Protein AF-0000000084727530 (afdb_homodimer)

Solvent-accessible surface area (backbone atoms only — not comparable to full-atom values): 54212 Å² total; per-residue (Å²): 129,86,82,38,27,30,17,45,42,52,48,50,33,39,51,72,66,58,52,53,58,38,21,18,28,84,35,74,50,32,41,60,42,43,51,36,34,56,74,48,88,41,40,68,43,49,20,70,34,33,26,38,11,39,11,18,25,30,22,21,7,50,46,27,40,54,50,28,65,79,32,83,85,48,61,38,58,15,36,31,43,29,23,33,31,36,31,46,29,35,18,37,26,25,38,43,38,23,36,58,61,33,16,17,24,44,35,29,24,19,28,66,30,81,93,40,47,87,50,47,31,70,46,61,64,64,57,39,70,72,48,33,93,40,29,83,43,50,39,65,48,87,44,52,87,49,40,36,61,52,51,35,48,39,54,45,56,10,63,25,69,61,32,16,19,21,36,39,33,41,21,33,51,27,32,64,32,71,50,88,72,64,60,55,79,72,72,85,74,66,76,69,43,46,39,52,67,68,36,38,50,50,45,18,51,52,57,54,71,36,81,64,34,38,37,30,33,10,45,46,18,34,72,61,18,69,64,12,23,49,16,48,50,49,25,31,65,36,54,22,25,32,30,32,34,26,43,67,62,35,44,39,30,55,56,64,80,43,83,44,44,63,45,70,34,57,54,44,60,69,60,26,24,60,74,44,59,40,62,28,38,35,37,34,16,46,66,56,66,53,38,78,59,81,67,93,62,73,47,52,52,87,82,33,46,27,33,30,31,24,51,45,69,79,45,58,46,59,80,50,70,46,77,35,57,28,58,10,31,35,22,50,28,36,39,55,25,20,55,51,20,48,73,67,42,52,66,68,60,28,51,52,24,41,51,50,34,52,54,49,38,55,53,48,53,58,53,49,55,64,69,64,54,74,87,55,78,82,48,68,37,18,42,54,53,54,51,38,48,38,46,35,75,69,44,60,78,33,34,36,26,32,37,20,78,84,44,42,62,43,38,68,74,63,41,81,57,50,72,78,28,44,43,38,57,47,26,70,54,75,44,34,28,64,18,15,28,47,15,30,18,53,44,32,65,72,43,94,78,52,60,54,29,34,24,34,26,19,47,65,32,44,53,49,47,59,62,39,43,29,40,27,30,61,66,57,28,48,32,38,33,41,26,54,30,62,54,42,48,58,63,48,57,54,45,40,35,71,75,70,48,77,55,74,87,76,56,79,60,60,64,36,62,41,69,72,66,68,39,61,39,47,36,34,39,18,29,60,22,46,44,41,80,32,64,39,57,83,46,47,45,61,54,50,51,52,51,70,72,43,85,31,33,32,37,38,43,30,39,31,55,134,129,85,82,39,26,29,19,46,43,53,46,52,34,38,50,73,67,59,50,52,57,36,21,19,27,83,34,73,49,32,39,59,43,43,51,36,34,57,74,48,89,42,41,69,43,50,20,71,33,35,27,39,12,37,11,18,24,30,21,20,6,49,46,28,40,54,50,28,66,78,34,82,85,47,62,37,59,14,34,31,42,28,20,34,30,36,32,46,30,34,18,36,28,23,36,42,38,23,36,58,60,34,17,16,23,44,36,30,25,20,30,64,31,81,93,40,47,89,51,46,33,70,46,62,65,64,57,39,70,70,48,32,92,39,27,85,44,49,39,66,48,88,44,53,84,48,40,35,61,51,51,32,47,40,54,45,56,9,63,26,70,62,31,15,19,22,39,42,34,42,20,33,51,26,32,64,33,72,49,89,72,64,61,53,80,70,72,85,72,67,76,68,44,45,37,53,67,68,36,38,50,50,47,19,50,53,56,53,71,37,82,65,35,37,36,31,34,10,46,47,17,36,73,59,19,69,64,12,23,47,16,49,50,47,26,31,64,36,57,23,21,33,31,31,34,26,43,66,62,32,43,39,32,56,56,64,79,43,83,45,41,64,45,70,33,57,53,45,59,69,60,26,25,58,73,44,59,41,62,28,38,34,38,33,17,46,65,54,65,54,39,78,60,84,67,93,62,72,47,52,52,87,80,34,45,26,32,31,30,24,50,46,68,80,46,57,46,60,79,51,70,47,77,36,58,28,58,8,32,36,22,49,28,35,38,55,24,19,54,52,19,48,74,66,41,53,65,69,59,30,51,52,25,41,52,50,34,52,54,50,39,54,54,48,51,55,53,49,55,64,68,65,54,73,88,56,79,84,48,69,38,18,42,54,52,54,49,38,48,38,46,37,76,70,45,60,76,32,34,35,25,32,37,21,76,85,43,42,64,42,39,68,72,63,42,79,58,50,72,79,29,44,43,38,59,48,25,71,54,78,45,34,27,65,18,14,28,46,14,29,19,54,44,32,65,72,42,94,78,51,58,54,30,34,24,35,27,19,46,67,32,42,53,50,47,56,59,41,44,27,41,29,30,61,67,59,28,47,33,37,34,40,27,54,30,63,55,42,49,58,63,49,57,53,46,42,36,71,73,69,47,79,54,74,89,77,55,78,61,62,64,36,60,43,70,71,65,67,39,60,38,46,35,34,40,18,30,60,23,46,44,39,80,32,64,38,57,83,46,48,46,62,53,49,52,53,51,71,73,41,85,30,32,33,35,37,43,32,40,31,53,132

pLDDT: mean 95.83, std 5.91, range [36.56, 98.94]

Secondary structure (DSSP, 8-state):
---EEHHHHHHHHHHHHT--EEEE---GGGHHHHHHHHTSS-EEEE-SSHHHHHHHHHHHHHHHHHHHTT-TT----EEEEE-HHHHHHHHHHHHHHHHHHT--EEEEEEE--TTTGGG--TT---HHHHHGGG-SEEEE--SGGGHHHHHHHHHHHHHSSSP--EEEEEEHHHHHSEE---PPP--PPPP-TT--HHHHHHHHHHHHH-SS-EEEE-HHHHHH-HHHHHHHHHHHHHHT-EEEEPTT--S--S-TTSTTEEEEPPS-HHHHHHHT--SEEEEES------SS--SS-SS-TT-EEEEEES-GGGTTSSS--SEEEES-HHHHHHHHHHHHHHHS-HHHHHHHHHHHHHHHHHHHHHHHHHT--S-TT-SSBPHHHHHHHHHHHHTT-EEEEE-TTTHHHHHHHS-PPTTSEEE--S--TTSHHHHHHHHHHHHHTSSSPPPEEEEEEHHHHTTSTTHHHHHHHTT--EEEEEEE-SB-HHHHHHHHHHH-S-GGG---TT-B-SSPP-HHHHHHHTT-EEEEE-SHHHHHHHHHHHHHSSSEEEEEEEB--/---EEHHHHHHHHHHHHT--EEEE---GGGHHHHHHHHTSS-EEEE-SSHHHHHHHHHHHHHHHHHHHTT-TT----EEEEE-THHHHHHHHHHHHHHHHHT--EEEEEEE--TTTGGG--TT---HHHHHGGG-SEEEE--SGGGHHHHHHHHHHHHHSSSP--EEEEEEHHHHHSEE---PPP--PPPP-TT--HHHHHHHHHHHHH-SS-EEEE-HHHHHH-HHHHHHHHHHHHHHT-EEEEPTT--S--S-TTSTTEEEEPPS-HHHHHHHT--SEEEEES------SS--SS-SS-TT-EEEEEES-GGGTTSSS--SEEEES-HHHHHHHHHHHHHHHS-HHHHHHHHHHHHHHHHHHHHHHHHHS--S-TT-SSBPHHHHHHHHHHHHTT-EEEEE-TTTHHHHHHHS-PPTTSEEE--S--TTSHHHHHHHHHHHHHTSSSPPPEEEEEEHHHHTTSTTHHHHHHHTT--EEEEEEE-SB-HHHHHHHHHHH-S-GGG---TT-B-SSPP-HHHHHHHTT-EEEEE-SHHHHHHHHHHHHHSSSEEEEEEEB--

Radius of gyration: 30.61 Å; Cα contacts (8 Å, |Δi|>4): 2745; chains: 2; bounding box: 84×102×76 Å

Organism: NCBI:txid1227490

Nearest PDB structures (foldseek):
  4rji-assembly1_A  TM=8.913E-01  e=1.310E-37  Bacillus subtilis PY79
  4rjk-assembly3_H-3  TM=8.769E-01  e=4.927E-37  Bacillus subtilis PY79
  8beo-assembly1_A  TM=8.710E-01  e=1.853E-36  Escherichia coli K-12
  5d6r-assembly1_M-2  TM=8.581E-01  e=1.352E-35  Klebsiella pneumoniae
  4d5e-assembly1_B  TM=8.585E-01  e=4.275E-32  Azoarcus olearius

Foldseek 3Di:
DPFQALLLQLLQQCVVLPHAEEFEADDDLCVLNVVNCVVDNHYYQYDPALLLSLLLLLLQLLLLLQVCLPPVSGQSEREYEFEAQVRLVRNQLSLQLQLLLQRLYEYEYEDAQPVCCVVPDPRHDDNQVSNVVSAPEGDEDNALQCSQVVVLVQSLQCPAPSHGHYYYYYYSCSRGDTDPDHHDDNDDRDWQFQFDPVLLLVLLVLLQPFQAEEEEEAPLQLSLHPLSLVLLVLLCLLSLYAYEYAELHFFPSYFCPDLSYAYHQYLDQVSLLVVQEGQEYEYQAHAPRHHPDDDDDDSHDLNHAYDYEHCDPCRACPRHHHNGYGHTRSSRNSNSSSVSSNVRHDPVSSVVNNVVSNVSNVVRVVVVVVVQDDPCPVDQAAALLLLLLLCCVQQLQAQEEEAAPVSVRSNRNRRRDDRSRGGYRSSNDAQSRLSSLLSNQVNQVPDPDRGAGEGEHEPVSCVVCVLSLLSQQVVQGFYEYEYAYAQFQVVVLVVCCVPVNDDSVVDPPPPTGRVVPDPSQVSSVVSREHEDEAGGSVVNNVVVNVSNVDGTYYYYYGYHHD/DPFQALLLQLVQQCVVLPHAEEFEADDDLCVLNVVNCVVDNHYYQYDPALLLSLLLLLLQLLLLLQVCLPPVSGQSEREYEFEAQVRLVRNQLSLQLQLLLQRLYEYEYEDAQPVCCVVPPPRHDDNQVSNVVSAPEGDEDNALQCSQVVVLVQSLQCPAPSHGHYYYYYYSCNRGHTDPDHHDDNDDRDWQFQFDPVLLLVLLVLLQPFQAEEEEEASLQLSLHPLSLVLLVLLCLLSLYAYEYAELHFFPSYFCPDLSYAYHQYLDQVSLLVVQEGQEYEYQAHAPRHHPDDDDDDSHDLNHAYDYEHCDPCRACPRHHHNGYGHTRSSRNSNSSSVSSNVRHDPVSSVVNNVVSNVSNVVRVVVVVVVQDDPCPVDQAAALLLLLLLCCVQQLQAQEEEAAPVSVRSNRNRRRDDRSRGGYRRSNDAQSRLSSLLSNQVNQVPDPHRGAGEGEHEPVRCVVCVLSLLSQQVVQGFYEYEYAYQQFQVVVLVVCCVPVNDDSVVDPPPPTGRVVPDPSQVSSVVSREHEDEAGGSVVNNVVVNVSNVDGTYYYYHGYHHD

Structure (mmCIF, N/CA/C/O backbone):
data_AF-0000000084727530-model_v1
#
loop_
_entity.id
_entity.type
_entity.pdbx_description
1 polymer 'Thiamine pyrophosphate domain-containing TPP-binding protein'
#
loop_
_atom_site.group_PDB
_atom_site.id
_atom_site.type_symbol
_atom_site.label_atom_id
_atom_site.label_alt_id
_atom_site.label_comp_id
_atom_site.label_asym_id
_atom_site.label_entity_id
_atom_site.label_seq_id
_atom_site.pdbx_PDB_ins_code
_atom_site.Cartn_x
_atom_site.Cartn_y
_atom_site.Cartn_z
_atom_site.occupancy
_atom_site.B_iso_or_equiv
_atom_site.auth_seq_id
_atom_site.auth_comp_id
_atom_site.auth_asym_id
_atom_site.auth_atom_id
_atom_site.pdbx_PDB_model_num
ATOM 1 N N . MET A 1 1 ? 42.469 2.398 -11.359 1 36.56 1 MET A N 1
ATOM 2 C CA . MET A 1 1 ? 41.375 3.076 -10.648 1 36.56 1 MET A CA 1
ATOM 3 C C . MET A 1 1 ? 40.219 2.139 -10.438 1 36.56 1 MET A C 1
ATOM 5 O O . MET A 1 1 ? 39.781 1.46 -11.367 1 36.56 1 MET A O 1
ATOM 9 N N . THR A 1 2 ? 39.906 1.575 -9.289 1 50.78 2 THR A N 1
ATOM 10 C CA . THR A 1 2 ? 38.938 0.519 -9.008 1 50.78 2 THR A CA 1
ATOM 11 C C . THR A 1 2 ? 37.562 0.888 -9.547 1 50.78 2 THR A C 1
ATOM 13 O O . THR A 1 2 ? 37.094 2.012 -9.352 1 50.78 2 THR A O 1
ATOM 16 N N . ALA A 1 3 ? 36.969 0.25 -10.523 1 72.62 3 ALA A N 1
ATOM 17 C CA . ALA A 1 3 ? 35.781 0.532 -11.297 1 72.62 3 ALA A CA 1
ATOM 18 C C . ALA A 1 3 ? 34.562 0.797 -10.383 1 72.62 3 ALA A C 1
ATOM 20 O O . ALA A 1 3 ? 34.312 0.026 -9.461 1 72.62 3 ALA A O 1
ATOM 21 N N . THR A 1 4 ? 34.125 2.139 -10.297 1 91.88 4 THR A N 1
ATOM 22 C CA . THR A 1 4 ? 32.969 2.578 -9.547 1 91.88 4 THR A CA 1
ATOM 23 C C . THR A 1 4 ? 31.688 2.268 -10.312 1 91.88 4 THR A C 1
ATOM 25 O O . THR A 1 4 ? 31.609 2.471 -11.523 1 91.88 4 THR A O 1
ATOM 28 N N . THR A 1 5 ? 30.734 1.607 -9.664 1 97.5 5 THR A N 1
ATOM 29 C CA . THR A 1 5 ? 29.469 1.276 -10.312 1 97.5 5 THR A CA 1
ATOM 30 C C . THR A 1 5 ? 28.438 2.371 -10.078 1 97.5 5 THR A C 1
ATOM 32 O O . THR A 1 5 ? 28.656 3.279 -9.273 1 97.5 5 THR A O 1
ATOM 35 N N . GLY A 1 6 ? 27.359 2.322 -10.867 1 98.44 6 GLY A N 1
ATOM 36 C CA . GLY A 1 6 ? 26.25 3.238 -10.617 1 98.44 6 GLY A CA 1
ATOM 37 C C . GLY A 1 6 ? 25.781 3.217 -9.172 1 98.44 6 GLY A C 1
ATOM 38 O O . GLY A 1 6 ? 25.422 4.258 -8.617 1 98.44 6 GLY A O 1
ATOM 39 N N . ALA A 1 7 ? 25.75 2.059 -8.555 1 98.56 7 ALA A N 1
ATOM 40 C CA . ALA A 1 7 ? 25.359 1.923 -7.156 1 98.56 7 ALA A CA 1
ATOM 41 C C . ALA A 1 7 ? 26.328 2.666 -6.242 1 98.56 7 ALA A C 1
ATOM 43 O O . ALA A 1 7 ? 25.906 3.359 -5.312 1 98.56 7 ALA A O 1
ATOM 44 N N . ASP A 1 8 ? 27.625 2.467 -6.48 1 98 8 ASP A N 1
ATOM 45 C CA . ASP A 1 8 ? 28.656 3.174 -5.711 1 98 8 ASP A CA 1
ATOM 46 C C . ASP A 1 8 ? 28.5 4.688 -5.848 1 98 8 ASP A C 1
ATOM 48 O O . ASP A 1 8 ? 28.609 5.418 -4.863 1 98 8 ASP A O 1
ATOM 52 N N . LEU A 1 9 ? 28.328 5.082 -7.102 1 98.25 9 LEU A N 1
ATOM 53 C CA . LEU A 1 9 ? 28.156 6.504 -7.395 1 98.25 9 LEU A CA 1
ATOM 54 C C . LEU A 1 9 ? 26.953 7.07 -6.648 1 98.25 9 LEU A C 1
ATOM 56 O O . LEU A 1 9 ? 27.016 8.188 -6.121 1 98.25 9 LEU A O 1
ATOM 60 N N . PHE A 1 10 ? 25.828 6.371 -6.66 1 98.56 10 PHE A N 1
ATOM 61 C CA . PHE A 1 10 ? 24.625 6.754 -5.941 1 98.56 10 PHE A CA 1
ATOM 62 C C . PHE A 1 10 ? 24.922 6.969 -4.461 1 98.56 10 PHE A C 1
ATOM 64 O O . PHE A 1 10 ? 24.578 8.008 -3.896 1 98.56 10 PHE A O 1
ATOM 71 N N . VAL A 1 11 ? 25.562 6.035 -3.809 1 98.5 11 VAL A N 1
ATOM 72 C CA . VAL A 1 11 ? 25.859 6.066 -2.381 1 98.5 11 VAL A CA 1
ATOM 73 C C . VAL A 1 11 ? 26.844 7.191 -2.082 1 98.5 11 VAL A C 1
ATOM 75 O O . VAL A 1 11 ? 26.688 7.918 -1.097 1 98.5 11 VAL A O 1
ATOM 78 N N . ASP A 1 12 ? 27.875 7.32 -2.953 1 97.94 12 ASP A N 1
ATOM 79 C CA . ASP A 1 12 ? 28.844 8.398 -2.805 1 97.94 12 ASP A CA 1
ATOM 80 C C . ASP A 1 12 ? 28.141 9.766 -2.812 1 97.94 12 ASP A C 1
ATOM 82 O O . ASP A 1 12 ? 28.5 10.648 -2.029 1 97.94 12 ASP A O 1
ATOM 86 N N . ALA A 1 13 ? 27.219 9.898 -3.725 1 98.12 13 ALA A N 1
ATOM 87 C CA . ALA A 1 13 ? 26.484 11.148 -3.816 1 98.12 13 ALA A CA 1
ATOM 88 C C . ALA A 1 13 ? 25.688 11.414 -2.543 1 98.12 13 ALA A C 1
ATOM 90 O O . ALA A 1 13 ? 25.656 12.531 -2.035 1 98.12 13 ALA A O 1
ATOM 91 N N . LEU A 1 14 ? 24.984 10.398 -2.027 1 98.56 14 LEU A N 1
ATOM 92 C CA . LEU A 1 14 ? 24.203 10.539 -0.803 1 98.56 14 LEU A CA 1
ATOM 93 C C . LEU A 1 14 ? 25.094 10.984 0.355 1 98.56 14 LEU A C 1
ATOM 95 O O . LEU A 1 14 ? 24.719 11.891 1.112 1 98.56 14 LEU A O 1
ATOM 99 N N . GLU A 1 15 ? 26.266 10.328 0.471 1 97.69 15 GLU A N 1
ATOM 100 C CA . GLU A 1 15 ? 27.203 10.688 1.53 1 97.69 15 GLU A CA 1
ATOM 101 C C . GLU A 1 15 ? 27.672 12.133 1.39 1 97.69 15 GLU A C 1
ATOM 103 O O . GLU A 1 15 ? 27.734 12.867 2.377 1 97.69 15 GLU A O 1
ATOM 108 N N . ARG A 1 16 ? 27.969 12.484 0.18 1 96.56 16 ARG A N 1
ATOM 109 C CA . ARG A 1 16 ? 28.438 13.836 -0.086 1 96.56 16 ARG A CA 1
ATOM 110 C C . ARG A 1 16 ? 27.375 14.867 0.27 1 96.56 16 ARG A C 1
ATOM 112 O O . ARG A 1 16 ? 27.688 15.984 0.682 1 96.56 16 ARG A O 1
ATOM 119 N N . TYR A 1 17 ? 26.109 14.523 0.058 1 97.12 17 TYR A N 1
ATOM 120 C CA . TYR A 1 17 ? 25 15.438 0.351 1 97.12 17 TYR A CA 1
ATOM 121 C C . TYR A 1 17 ? 24.703 15.469 1.846 1 97.12 17 TYR A C 1
ATOM 123 O O . TYR A 1 17 ? 23.953 16.328 2.314 1 97.12 17 TYR A O 1
ATOM 131 N N . GLY A 1 18 ? 25.25 14.562 2.607 1 96.06 18 GLY A N 1
ATOM 132 C CA . GLY A 1 18 ? 25.047 14.555 4.047 1 96.06 18 GLY A CA 1
ATOM 133 C C . GLY A 1 18 ? 23.953 13.617 4.488 1 96.06 18 GLY A C 1
ATOM 134 O O . GLY A 1 18 ? 23.438 13.734 5.605 1 96.06 18 GLY A O 1
ATOM 135 N N . VAL A 1 19 ? 23.547 12.703 3.633 1 98.12 19 VAL A N 1
ATOM 136 C CA . VAL A 1 19 ? 22.531 11.711 3.975 1 98.12 19 VAL A CA 1
ATOM 137 C C . VAL A 1 19 ? 23.141 10.664 4.914 1 98.12 19 VAL A C 1
ATOM 139 O O . VAL A 1 19 ? 24.266 10.219 4.715 1 98.12 19 VAL A O 1
ATOM 142 N N . GLU A 1 20 ? 22.359 10.289 5.914 1 97.62 20 GLU A N 1
ATOM 143 C CA . GLU A 1 20 ? 22.844 9.32 6.891 1 97.62 20 GLU A CA 1
ATOM 144 C C . GLU A 1 20 ? 22.062 8.016 6.809 1 97.62 20 GLU A C 1
ATOM 146 O O . GLU A 1 20 ? 22.609 6.938 7.062 1 97.62 20 GLU A O 1
ATOM 151 N N . TYR A 1 21 ? 20.844 8.125 6.496 1 98.62 21 TYR A N 1
ATOM 152 C CA . TYR A 1 21 ? 19.953 6.977 6.531 1 98.62 21 TYR A CA 1
ATOM 153 C C . TYR A 1 21 ? 19.266 6.773 5.184 1 98.62 21 TYR A C 1
ATOM 155 O O . TYR A 1 21 ? 18.891 7.742 4.516 1 98.62 21 TYR A O 1
ATOM 163 N N . VAL A 1 22 ? 19.141 5.559 4.781 1 98.88 22 VAL A N 1
ATOM 164 C CA . VAL A 1 22 ? 18.281 5.145 3.676 1 98.88 22 VAL A CA 1
ATOM 165 C C . VAL A 1 22 ? 17.219 4.168 4.184 1 98.88 22 VAL A C 1
ATOM 167 O O . VAL A 1 22 ? 17.547 3.074 4.652 1 98.88 22 VAL A O 1
ATOM 170 N N . PHE A 1 23 ? 15.977 4.617 4.148 1 98.88 23 PHE A N 1
ATOM 171 C CA . PHE A 1 23 ? 14.867 3.783 4.598 1 98.88 23 PHE A CA 1
ATOM 172 C C . PHE A 1 23 ? 14.414 2.836 3.49 1 98.88 23 PHE A C 1
ATOM 174 O O . PHE A 1 23 ? 14.375 3.217 2.32 1 98.88 23 PHE A O 1
ATOM 181 N N . GLY A 1 24 ? 14.094 1.62 3.828 1 98.5 24 GLY A N 1
ATOM 182 C CA . GLY A 1 24 ? 13.633 0.783 2.732 1 98.5 24 GLY A CA 1
ATOM 183 C C . GLY A 1 24 ? 13.258 -0.62 3.17 1 98.5 24 GLY A C 1
ATOM 184 O O . GLY A 1 24 ? 13.328 -0.946 4.355 1 98.5 24 GLY A O 1
ATOM 185 N N . ASN A 1 25 ? 12.688 -1.366 2.299 1 98 25 ASN A N 1
ATOM 186 C CA . ASN A 1 25 ? 12.523 -2.814 2.238 1 98 25 ASN A CA 1
ATOM 187 C C . ASN A 1 25 ? 13.164 -3.398 0.983 1 98 25 ASN A C 1
ATOM 189 O O . ASN A 1 25 ? 12.711 -3.135 -0.132 1 98 25 ASN A O 1
ATOM 193 N N . PRO A 1 26 ? 14.227 -4.168 1.16 1 97.12 26 PRO A N 1
ATOM 194 C CA . PRO A 1 26 ? 15.062 -4.508 0.006 1 97.12 26 PRO A CA 1
ATOM 195 C C . PRO A 1 26 ? 14.414 -5.539 -0.91 1 97.12 26 PRO A C 1
ATOM 197 O O . PRO A 1 26 ? 13.578 -6.328 -0.461 1 97.12 26 PRO A O 1
ATOM 200 N N . GLY A 1 27 ? 14.719 -5.492 -2.137 1 97.06 27 GLY A N 1
ATOM 201 C CA . GLY A 1 27 ? 14.383 -6.473 -3.156 1 97.06 27 GLY A CA 1
ATOM 202 C C . GLY A 1 27 ? 15.531 -6.785 -4.094 1 97.06 27 GLY A C 1
ATOM 203 O O . GLY A 1 27 ? 16.594 -6.18 -3.996 1 97.06 27 GLY A O 1
ATOM 204 N N . THR A 1 28 ? 15.305 -7.68 -4.977 1 96.56 28 THR A N 1
ATOM 205 C CA . THR A 1 28 ? 16.359 -8.211 -5.832 1 96.56 28 THR A CA 1
ATOM 206 C C . THR A 1 28 ? 16.969 -7.109 -6.688 1 96.56 28 THR A C 1
ATOM 208 O O . THR A 1 28 ? 18.203 -7.008 -6.797 1 96.56 28 THR A O 1
ATOM 211 N N . THR A 1 29 ? 16.172 -6.242 -7.246 1 97 29 THR A N 1
ATOM 212 C CA . THR A 1 29 ? 16.656 -5.234 -8.188 1 97 29 THR A CA 1
ATOM 213 C C . THR A 1 29 ? 17.438 -4.148 -7.461 1 97 29 THR A C 1
ATOM 215 O O . THR A 1 29 ? 18.156 -3.369 -8.094 1 97 29 THR A O 1
ATOM 218 N N . GLU A 1 30 ? 17.344 -4.098 -6.164 1 97.56 30 GLU A N 1
ATOM 219 C CA . GLU A 1 30 ? 18.016 -3.064 -5.379 1 97.56 30 GLU A CA 1
ATOM 220 C C . GLU A 1 30 ? 19.297 -3.594 -4.746 1 97.56 30 GLU A C 1
ATOM 222 O O . GLU A 1 30 ? 20.031 -2.844 -4.102 1 97.56 30 GLU A O 1
ATOM 227 N N . LEU A 1 31 ? 19.641 -4.859 -4.957 1 98.12 31 LEU A N 1
ATOM 228 C CA . LEU A 1 31 ? 20.734 -5.523 -4.238 1 98.12 31 LEU A CA 1
ATOM 229 C C . LEU A 1 31 ? 22.047 -4.793 -4.445 1 98.12 31 LEU A C 1
ATOM 231 O O . LEU A 1 31 ? 22.828 -4.637 -3.506 1 98.12 31 LEU A O 1
ATOM 235 N N . PRO A 1 32 ? 22.391 -4.27 -5.715 1 98 32 PRO A N 1
ATOM 236 C CA . PRO A 1 32 ? 23.641 -3.514 -5.852 1 98 32 PRO A CA 1
ATOM 237 C C . PRO A 1 32 ? 23.688 -2.277 -4.957 1 98 32 PRO A C 1
ATOM 239 O O . PRO A 1 32 ? 24.719 -1.973 -4.367 1 98 32 PRO A O 1
ATOM 242 N N . ILE A 1 33 ? 22.547 -1.608 -4.852 1 98.5 33 ILE A N 1
ATOM 243 C CA . ILE A 1 33 ? 22.469 -0.409 -4.027 1 98.5 33 ILE A CA 1
ATOM 244 C C . ILE A 1 33 ? 22.594 -0.788 -2.553 1 98.5 33 ILE A C 1
ATOM 246 O O . ILE A 1 33 ? 23.312 -0.145 -1.797 1 98.5 33 ILE A O 1
ATOM 250 N N . VAL A 1 34 ? 21.875 -1.811 -2.162 1 98.44 34 VAL A N 1
ATOM 251 C CA . VAL A 1 34 ? 21.875 -2.256 -0.772 1 98.44 34 VAL A CA 1
ATOM 252 C C . VAL A 1 34 ? 23.297 -2.674 -0.377 1 98.44 34 VAL A C 1
ATOM 254 O O . VAL A 1 34 ? 23.766 -2.357 0.721 1 98.44 34 VAL A O 1
ATOM 257 N N . ASN A 1 35 ? 23.969 -3.389 -1.29 1 98.06 35 ASN A N 1
ATOM 258 C CA . ASN A 1 35 ? 25.344 -3.781 -1.036 1 98.06 35 ASN A CA 1
ATOM 259 C C . ASN A 1 35 ? 26.266 -2.564 -0.892 1 98.06 35 ASN A C 1
ATOM 261 O O . ASN A 1 35 ? 27.109 -2.521 0.002 1 98.06 35 ASN A O 1
ATOM 265 N N . ALA A 1 36 ? 26.094 -1.608 -1.829 1 98.25 36 ALA A N 1
ATOM 266 C CA . ALA A 1 36 ? 26.891 -0.39 -1.77 1 98.25 36 ALA A CA 1
ATOM 267 C C . ALA A 1 36 ? 26.672 0.346 -0.451 1 98.25 36 ALA A C 1
ATOM 269 O O . ALA A 1 36 ? 27.625 0.909 0.115 1 98.25 36 ALA A O 1
ATOM 270 N N . ILE A 1 37 ? 25.453 0.4 0.04 1 98.38 37 ILE A N 1
ATOM 271 C CA . ILE A 1 37 ? 25.141 1.029 1.319 1 98.38 37 ILE A CA 1
ATOM 272 C C . ILE A 1 37 ? 25.875 0.3 2.443 1 98.38 37 ILE A C 1
ATOM 274 O O . ILE A 1 37 ? 26.453 0.935 3.332 1 98.38 37 ILE A O 1
ATOM 278 N N . GLY A 1 38 ? 25.891 -1.061 2.402 1 97 38 GLY A N 1
ATOM 279 C CA . GLY A 1 38 ? 26.578 -1.865 3.408 1 97 38 GLY A CA 1
ATOM 280 C C . GLY A 1 38 ? 28.062 -1.595 3.484 1 97 38 GLY A C 1
ATOM 281 O O . GLY A 1 38 ? 28.688 -1.81 4.527 1 97 38 GLY A O 1
ATOM 282 N N . GLU A 1 39 ? 28.609 -1.09 2.408 1 96.38 39 GLU A N 1
ATOM 283 C CA . GLU A 1 39 ? 30.047 -0.827 2.328 1 96.38 39 GLU A CA 1
ATOM 284 C C . GLU A 1 39 ? 30.344 0.648 2.57 1 96.38 39 GLU A C 1
ATOM 286 O O . GLU A 1 39 ? 31.484 1.097 2.361 1 96.38 39 GLU A O 1
ATOM 291 N N . SER A 1 40 ? 29.406 1.354 2.971 1 97.19 40 SER A N 1
ATOM 292 C CA . SER A 1 40 ? 29.547 2.795 3.164 1 97.19 40 SER A CA 1
ATOM 293 C C . SER A 1 40 ? 29.25 3.188 4.609 1 97.19 40 SER A C 1
ATOM 295 O O . SER A 1 40 ? 29.156 2.326 5.484 1 97.19 40 SER A O 1
ATOM 297 N N . ASP A 1 41 ? 29.156 4.543 4.84 1 96.44 41 ASP A N 1
ATOM 298 C CA . ASP A 1 41 ? 28.844 5.059 6.168 1 96.44 41 ASP A CA 1
ATOM 299 C C . ASP A 1 41 ? 27.328 5.23 6.348 1 96.44 41 ASP A C 1
ATOM 301 O O . ASP A 1 41 ? 26.875 5.562 7.441 1 96.44 41 ASP A O 1
ATOM 305 N N . LEU A 1 42 ? 26.578 4.988 5.266 1 98.06 42 LEU A N 1
ATOM 306 C CA . LEU A 1 42 ? 25.125 5.094 5.359 1 98.06 42 LEU A CA 1
ATOM 307 C C . LEU A 1 42 ? 24.547 3.928 6.152 1 98.06 42 LEU A C 1
ATOM 309 O O . LEU A 1 42 ? 25.125 2.84 6.176 1 98.06 42 LEU A O 1
ATOM 313 N N . GLU A 1 43 ? 23.516 4.188 6.805 1 98 43 GLU A N 1
ATOM 314 C CA . GLU A 1 43 ? 22.75 3.139 7.488 1 98 43 GLU A CA 1
ATOM 315 C C . GLU A 1 43 ? 21.469 2.803 6.742 1 98 43 GLU A C 1
ATOM 317 O O . GLU A 1 43 ? 20.703 3.699 6.383 1 98 43 GLU A O 1
ATOM 322 N N . TYR A 1 44 ? 21.281 1.543 6.457 1 98.44 44 TYR A N 1
ATOM 323 C CA . TYR A 1 44 ? 20.016 1.072 5.887 1 98.44 44 TYR A CA 1
ATOM 324 C C . TYR A 1 44 ? 18.984 0.802 6.977 1 98.44 44 TYR A C 1
ATOM 326 O O . TYR A 1 44 ? 19.188 -0.065 7.828 1 98.44 44 TYR A O 1
ATOM 334 N N . VAL A 1 45 ? 17.875 1.533 7.004 1 98.69 45 VAL A N 1
ATOM 335 C CA . VAL A 1 45 ? 16.828 1.399 8.008 1 98.69 45 VAL A CA 1
ATOM 336 C C . VAL A 1 45 ? 15.688 0.55 7.461 1 98.69 45 VAL A C 1
ATOM 338 O O . VAL A 1 45 ? 14.898 1.017 6.629 1 98.69 45 VAL A O 1
ATOM 341 N N . LEU A 1 46 ? 15.531 -0.614 7.969 1 98.5 46 LEU A N 1
ATOM 342 C CA . LEU A 1 46 ? 14.578 -1.595 7.469 1 98.5 46 LEU A CA 1
ATOM 343 C C . LEU A 1 46 ? 13.172 -1.294 7.98 1 98.5 46 LEU A C 1
ATOM 345 O O . LEU A 1 46 ? 12.961 -1.161 9.188 1 98.5 46 LEU A O 1
ATOM 349 N N . GLY A 1 47 ? 12.25 -1.054 7.102 1 98.06 47 GLY A N 1
ATOM 350 C CA . GLY A 1 47 ? 10.828 -1.218 7.355 1 98.06 47 GLY A CA 1
ATOM 351 C C . GLY A 1 47 ? 10.281 -2.543 6.859 1 98.06 47 GLY A C 1
ATOM 352 O O . GLY A 1 47 ? 10.523 -2.93 5.715 1 98.06 47 GLY A O 1
ATOM 353 N N . LEU A 1 48 ? 9.539 -3.301 7.617 1 97 48 LEU A N 1
ATOM 354 C CA . LEU A 1 48 ? 9.055 -4.625 7.246 1 97 48 LEU A CA 1
ATOM 355 C C . LEU A 1 48 ? 7.957 -4.527 6.195 1 97 48 LEU A C 1
ATOM 357 O O . LEU A 1 48 ? 7.27 -5.512 5.914 1 97 48 LEU A O 1
ATOM 361 N N . HIS A 1 49 ? 7.738 -3.418 5.648 1 97.94 49 HIS A N 1
ATOM 362 C CA . HIS A 1 49 ? 6.824 -3.064 4.566 1 97.94 49 HIS A CA 1
ATOM 363 C C . HIS A 1 49 ? 7.254 -1.769 3.887 1 97.94 49 HIS A C 1
ATOM 365 O O . HIS A 1 49 ? 7.68 -0.823 4.555 1 97.94 49 HIS A O 1
ATOM 371 N N . GLU A 1 50 ? 7.105 -1.712 2.613 1 98.56 50 GLU A N 1
ATOM 372 C CA . GLU A 1 50 ? 7.586 -0.549 1.873 1 98.56 50 GLU A CA 1
ATOM 373 C C . GLU A 1 50 ? 6.898 0.729 2.346 1 98.56 50 GLU A C 1
ATOM 375 O O . GLU A 1 50 ? 7.523 1.788 2.412 1 98.56 50 GLU A O 1
ATOM 380 N N . ASP A 1 51 ? 5.605 0.652 2.668 1 98.62 51 ASP A N 1
ATOM 381 C CA . ASP A 1 51 ? 4.875 1.852 3.072 1 98.62 51 ASP A CA 1
ATOM 382 C C . ASP A 1 51 ? 5.312 2.316 4.461 1 98.62 51 ASP A C 1
ATOM 384 O O . ASP A 1 51 ? 5.23 3.506 4.777 1 98.62 51 ASP A O 1
ATOM 388 N N . VAL A 1 52 ? 5.746 1.395 5.352 1 98.75 52 VAL A N 1
ATOM 389 C CA . VAL A 1 52 ? 6.34 1.749 6.637 1 98.75 52 VAL A CA 1
ATOM 390 C C . VAL A 1 52 ? 7.633 2.525 6.41 1 98.75 52 VAL A C 1
ATOM 392 O O . VAL A 1 52 ? 7.879 3.541 7.062 1 98.75 52 VAL A O 1
ATOM 395 N N . ALA A 1 53 ? 8.43 2.061 5.418 1 98.88 53 ALA A N 1
ATOM 396 C CA . ALA A 1 53 ? 9.68 2.74 5.09 1 98.88 53 ALA A CA 1
ATOM 397 C C . ALA A 1 53 ? 9.422 4.172 4.629 1 98.88 53 ALA A C 1
ATOM 399 O O . ALA A 1 53 ? 10.102 5.105 5.066 1 98.88 53 ALA A O 1
ATOM 400 N N . VAL A 1 54 ? 8.43 4.344 3.771 1 98.94 54 VAL A N 1
ATOM 401 C CA . VAL A 1 54 ? 8.109 5.672 3.252 1 98.94 54 VAL A CA 1
ATOM 402 C C . VAL A 1 54 ? 7.613 6.566 4.387 1 98.94 54 VAL A C 1
ATOM 404 O O . VAL A 1 54 ? 8 7.73 4.48 1 98.94 54 VAL A O 1
ATOM 407 N N . GLY A 1 55 ? 6.762 6.012 5.258 1 98.88 55 GLY A N 1
ATOM 408 C CA . GLY A 1 55 ? 6.262 6.773 6.391 1 98.88 55 GLY A CA 1
ATOM 409 C C . GLY A 1 55 ? 7.355 7.199 7.352 1 98.88 55 GLY A C 1
ATOM 410 O O . GLY A 1 55 ? 7.367 8.336 7.82 1 98.88 55 GLY A O 1
ATOM 411 N N . MET A 1 56 ? 8.281 6.262 7.66 1 98.94 56 MET A N 1
ATOM 412 C CA . MET A 1 56 ? 9.406 6.594 8.523 1 98.94 56 MET A CA 1
ATOM 413 C C . MET A 1 56 ? 10.242 7.719 7.918 1 98.94 56 MET A C 1
ATOM 415 O O . MET A 1 56 ? 10.602 8.672 8.617 1 98.94 56 MET A O 1
ATOM 419 N N . ALA A 1 57 ? 10.484 7.633 6.59 1 98.94 57 ALA A N 1
ATOM 420 C CA . ALA A 1 57 ? 11.242 8.672 5.902 1 98.94 57 ALA A CA 1
ATOM 421 C C . ALA A 1 57 ? 10.523 10.016 5.965 1 98.94 57 ALA A C 1
ATOM 423 O O . ALA A 1 57 ? 11.164 11.062 6.086 1 98.94 57 ALA A O 1
ATOM 424 N N . GLY A 1 58 ? 9.219 9.984 5.891 1 98.88 58 GLY A N 1
ATOM 425 C CA . GLY A 1 58 ? 8.438 11.203 6 1 98.88 58 GLY A CA 1
ATOM 426 C C . GLY A 1 58 ? 8.57 11.883 7.348 1 98.88 58 GLY A C 1
ATOM 427 O O . GLY A 1 58 ? 8.852 13.086 7.418 1 98.88 58 GLY A O 1
ATOM 428 N N . GLY A 1 59 ? 8.367 11.086 8.438 1 98.88 59 GLY A N 1
ATOM 429 C CA . GLY A 1 59 ? 8.539 11.633 9.773 1 98.88 59 GLY A CA 1
ATOM 430 C C . GLY A 1 59 ? 9.945 12.141 10.031 1 98.88 59 GLY A C 1
ATOM 431 O O . GLY A 1 59 ? 10.133 13.18 10.68 1 98.88 59 GLY A O 1
ATOM 432 N N . TYR A 1 60 ? 10.938 11.43 9.516 1 98.88 60 TYR A N 1
ATOM 433 C CA . TYR A 1 60 ? 12.344 11.82 9.625 1 98.88 60 TYR A CA 1
ATOM 434 C C . TYR A 1 60 ? 12.586 13.164 8.953 1 98.88 60 TYR A C 1
ATOM 436 O O . TYR A 1 60 ? 13.133 14.086 9.562 1 98.88 60 TYR A O 1
ATOM 444 N N . ALA A 1 61 ? 12.133 13.305 7.699 1 98.81 61 ALA A N 1
ATOM 445 C CA . ALA A 1 61 ? 12.367 14.508 6.902 1 98.81 61 ALA A CA 1
ATOM 446 C C . ALA A 1 61 ? 11.68 15.727 7.52 1 98.81 61 ALA A C 1
ATOM 448 O O . ALA A 1 61 ? 12.258 16.812 7.57 1 98.81 61 ALA A O 1
ATOM 449 N N . GLN A 1 62 ? 10.461 15.578 8.008 1 98.56 62 GLN A N 1
ATOM 450 C CA . GLN A 1 62 ? 9.719 16.672 8.617 1 98.56 62 GLN A CA 1
ATOM 451 C C . GLN A 1 62 ? 10.406 17.172 9.891 1 98.56 62 GLN A C 1
ATOM 453 O O . GLN A 1 62 ? 10.5 18.375 10.125 1 98.56 62 GLN A O 1
ATOM 458 N N . THR A 1 63 ? 10.867 16.188 10.664 1 98.62 63 THR A N 1
ATOM 459 C CA . THR A 1 63 ? 11.57 16.531 11.898 1 98.62 63 THR A CA 1
ATOM 460 C C . THR A 1 63 ? 12.906 17.203 11.594 1 98.62 63 THR A C 1
ATOM 462 O O . THR A 1 63 ? 13.25 18.219 12.203 1 98.62 63 THR A O 1
ATOM 465 N N . ARG A 1 64 ? 13.617 16.703 10.625 1 98.06 64 ARG A N 1
ATOM 466 C CA . ARG A 1 64 ? 14.906 17.266 10.219 1 98.06 64 ARG A CA 1
ATOM 467 C C . ARG A 1 64 ? 14.727 18.672 9.656 1 98.06 64 ARG A C 1
ATOM 469 O O . ARG A 1 64 ? 15.602 19.531 9.82 1 98.06 64 ARG A O 1
ATOM 476 N N . ARG A 1 65 ? 13.602 18.875 9.023 1 97.5 65 ARG A N 1
ATOM 477 C CA . ARG A 1 65 ? 13.312 20.219 8.539 1 97.5 65 ARG A CA 1
ATOM 478 C C . ARG A 1 65 ? 13.344 21.234 9.68 1 97.5 65 ARG A C 1
ATOM 480 O O . ARG A 1 65 ? 13.93 22.312 9.547 1 97.5 65 ARG A O 1
ATOM 487 N N . TYR A 1 66 ? 12.727 20.922 10.82 1 97.38 66 TYR A N 1
ATOM 488 C CA . TYR A 1 66 ? 12.75 21.812 11.984 1 97.38 66 TYR A CA 1
ATOM 489 C C . TYR A 1 66 ? 14.18 22 12.492 1 97.38 66 TYR A C 1
ATOM 491 O O . TYR A 1 66 ? 14.562 23.094 12.875 1 97.38 66 TYR A O 1
ATOM 499 N N . HIS A 1 67 ? 14.984 20.906 12.438 1 97.19 67 HIS A N 1
ATOM 500 C CA . HIS A 1 67 ? 16.391 21 12.82 1 97.19 67 HIS A CA 1
ATOM 501 C C . HIS A 1 67 ? 17.141 21.938 11.883 1 97.19 67 HIS A C 1
ATOM 503 O O . HIS A 1 67 ? 17.984 22.734 12.336 1 97.19 67 HIS A O 1
ATOM 509 N N . ALA A 1 68 ? 16.812 21.875 10.672 1 95.56 68 ALA A N 1
ATOM 510 C CA . ALA A 1 68 ? 17.516 22.641 9.641 1 95.56 68 ALA A CA 1
ATOM 511 C C . ALA A 1 68 ? 17.234 24.141 9.766 1 95.56 68 ALA A C 1
ATOM 513 O O . ALA A 1 68 ? 17.984 24.969 9.266 1 95.56 68 ALA A O 1
ATOM 514 N N . HIS A 1 69 ? 16.078 24.469 10.445 1 94.5 69 HIS A N 1
ATOM 515 C CA . HIS A 1 69 ? 15.758 25.875 10.703 1 94.5 69 HIS A CA 1
ATOM 516 C C . HIS A 1 69 ? 16.828 26.531 11.578 1 94.5 69 HIS A C 1
ATOM 518 O O . HIS A 1 69 ? 17 27.75 11.547 1 94.5 69 HIS A O 1
ATOM 524 N N . HIS A 1 70 ? 17.578 25.703 12.289 1 94.19 70 HIS A N 1
ATOM 525 C CA . HIS A 1 70 ? 18.484 26.25 13.281 1 94.19 70 HIS A CA 1
ATOM 526 C C . HIS A 1 70 ? 19.938 25.875 12.969 1 94.19 70 HIS A C 1
ATOM 528 O O . HIS A 1 70 ? 20.859 26.391 13.578 1 94.19 70 HIS A O 1
ATOM 534 N N . ASP A 1 71 ? 20.109 24.922 12.133 1 93.5 71 ASP A N 1
ATOM 535 C CA . ASP A 1 71 ? 21.422 24.438 11.727 1 93.5 71 ASP A CA 1
ATOM 536 C C . ASP A 1 71 ? 21.484 24.172 10.227 1 93.5 71 ASP A C 1
ATOM 538 O O . ASP A 1 71 ? 20.984 23.156 9.75 1 93.5 71 ASP A O 1
ATOM 542 N N . HIS A 1 72 ? 22.203 24.969 9.523 1 88.62 72 HIS A N 1
ATOM 543 C CA . HIS A 1 72 ? 22.219 24.922 8.062 1 88.62 72 HIS A CA 1
ATOM 544 C C . HIS A 1 72 ? 22.969 23.688 7.562 1 88.62 72 HIS A C 1
ATOM 546 O O . HIS A 1 72 ? 22.875 23.359 6.379 1 88.62 72 HIS A O 1
ATOM 552 N N . ASP A 1 73 ? 23.641 23.031 8.453 1 90.5 73 ASP A N 1
ATOM 553 C CA . ASP A 1 73 ? 24.375 21.828 8.047 1 90.5 73 ASP A CA 1
ATOM 554 C C . ASP A 1 73 ? 23.469 20.609 8.023 1 90.5 73 ASP A C 1
ATOM 556 O O . ASP A 1 73 ? 23.844 19.562 7.488 1 90.5 73 ASP A O 1
ATOM 560 N N . VAL A 1 74 ? 22.297 20.812 8.547 1 93.69 74 VAL A N 1
ATOM 561 C CA . VAL A 1 74 ? 21.344 19.703 8.57 1 93.69 74 VAL A CA 1
ATOM 562 C C . VAL A 1 74 ? 20.625 19.609 7.227 1 93.69 74 VAL A C 1
ATOM 564 O O . VAL A 1 74 ? 20.016 20.578 6.77 1 93.69 74 VAL A O 1
ATOM 567 N N . LEU A 1 75 ? 20.703 18.469 6.574 1 94.69 75 LEU A N 1
ATOM 568 C CA . LEU A 1 75 ? 19.969 18.188 5.344 1 94.69 75 LEU A CA 1
ATOM 569 C C . LEU A 1 75 ? 18.609 17.578 5.648 1 94.69 75 LEU A C 1
ATOM 571 O O . LEU A 1 75 ? 18.516 16.453 6.121 1 94.69 75 LEU A O 1
ATOM 575 N N . PRO A 1 76 ? 17.516 18.297 5.445 1 96.62 76 PRO A N 1
ATOM 576 C CA . PRO A 1 76 ? 16.188 17.844 5.836 1 96.62 76 PRO A CA 1
ATOM 577 C C . PRO A 1 76 ? 15.523 16.969 4.77 1 96.62 76 PRO A C 1
ATOM 579 O O . PRO A 1 76 ? 14.398 17.25 4.34 1 96.62 76 PRO A O 1
ATOM 582 N N . VAL A 1 77 ? 16.141 15.867 4.352 1 98.38 77 VAL A N 1
ATOM 583 C CA . VAL A 1 77 ? 15.602 15 3.305 1 98.38 77 VAL A CA 1
ATOM 584 C C . VAL A 1 77 ? 15.531 13.562 3.809 1 98.38 77 VAL A C 1
ATOM 586 O O . VAL A 1 77 ? 16.391 13.117 4.562 1 98.38 77 VAL A O 1
ATOM 589 N N . GLY A 1 78 ? 14.414 12.938 3.527 1 98.88 78 GLY A N 1
ATOM 590 C CA . GLY A 1 78 ? 14.352 11.492 3.68 1 98.88 78 GLY A CA 1
ATOM 591 C C . GLY A 1 78 ? 14.617 10.742 2.387 1 98.88 78 GLY A C 1
ATOM 592 O O . GLY A 1 78 ? 14.086 11.109 1.334 1 98.88 78 GLY A O 1
ATOM 593 N N . VAL A 1 79 ? 15.516 9.758 2.412 1 98.94 79 VAL A N 1
ATOM 594 C CA . VAL A 1 79 ? 15.828 8.938 1.247 1 98.94 79 VAL A CA 1
ATOM 595 C C . VAL A 1 79 ? 15.234 7.539 1.427 1 98.94 79 VAL A C 1
ATOM 597 O O . VAL A 1 79 ? 15.406 6.918 2.479 1 98.94 79 VAL A O 1
ATOM 600 N N . VAL A 1 80 ? 14.492 7.102 0.403 1 98.88 80 VAL A N 1
ATOM 601 C CA . VAL A 1 80 ? 13.797 5.82 0.453 1 98.88 80 VAL A CA 1
ATOM 602 C C . VAL A 1 80 ? 14.234 4.945 -0.722 1 98.88 80 VAL A C 1
ATOM 604 O O . VAL A 1 80 ? 14.391 5.438 -1.842 1 98.88 80 VAL A O 1
ATOM 607 N N . ASN A 1 81 ? 14.484 3.686 -0.465 1 98.81 81 ASN A N 1
ATOM 608 C CA . ASN A 1 81 ? 14.766 2.691 -1.493 1 98.81 81 ASN A CA 1
ATOM 609 C C . ASN A 1 81 ? 13.766 1.541 -1.458 1 98.81 81 ASN A C 1
ATOM 611 O O . ASN A 1 81 ? 13.75 0.758 -0.507 1 98.81 81 ASN A O 1
ATOM 615 N N . LEU A 1 82 ? 12.898 1.452 -2.5 1 98.56 82 LEU A N 1
ATOM 616 C CA . LEU A 1 82 ? 11.828 0.468 -2.547 1 98.56 82 LEU A CA 1
ATOM 617 C C . LEU A 1 82 ? 12.086 -0.574 -3.629 1 98.56 82 LEU A C 1
ATOM 619 O O . LEU A 1 82 ? 12.945 -0.376 -4.492 1 98.56 82 LEU A O 1
ATOM 623 N N . HIS A 1 83 ? 11.297 -1.684 -3.455 1 96.88 83 HIS A N 1
ATOM 624 C CA . HIS A 1 83 ? 11.398 -2.783 -4.406 1 96.88 83 HIS A CA 1
ATOM 625 C C . HIS A 1 83 ? 10.445 -2.588 -5.578 1 96.88 83 HIS A C 1
ATOM 627 O O . HIS A 1 83 ? 9.227 -2.531 -5.387 1 96.88 83 HIS A O 1
ATOM 633 N N . ILE A 1 84 ? 10.844 -2.559 -6.699 1 96.44 84 ILE A N 1
ATOM 634 C CA . ILE A 1 84 ? 10.25 -2.471 -8.031 1 96.44 84 ILE A CA 1
ATOM 635 C C . ILE A 1 84 ? 8.734 -2.4 -7.918 1 96.44 84 ILE A C 1
ATOM 637 O O . ILE A 1 84 ? 8.203 -1.833 -6.957 1 96.44 84 ILE A O 1
ATOM 641 N N . ALA A 1 85 ? 7.891 -2.812 -8.859 1 97.25 85 ALA A N 1
ATOM 642 C CA . ALA A 1 85 ? 6.496 -2.451 -9.109 1 97.25 85 ALA A CA 1
ATOM 643 C C . ALA A 1 85 ? 5.629 -2.729 -7.879 1 97.25 85 ALA A C 1
ATOM 645 O O . ALA A 1 85 ? 5.012 -1.813 -7.328 1 97.25 85 ALA A O 1
ATOM 646 N N . PRO A 1 86 ? 5.547 -3.992 -7.395 1 97.38 86 PRO A N 1
ATOM 647 C CA . PRO A 1 86 ? 4.676 -4.199 -6.234 1 97.38 86 PRO A CA 1
ATOM 648 C C . PRO A 1 86 ? 5.16 -3.455 -4.992 1 97.38 86 PRO A C 1
ATOM 650 O O . PRO A 1 86 ? 4.348 -2.99 -4.191 1 97.38 86 PRO A O 1
ATOM 653 N N . GLY A 1 87 ? 6.516 -3.355 -4.777 1 98.12 87 GLY A N 1
ATOM 654 C CA . GLY A 1 87 ? 7.035 -2.615 -3.639 1 98.12 87 GLY A CA 1
ATOM 655 C C . GLY A 1 87 ? 6.676 -1.143 -3.668 1 98.12 87 GLY A C 1
ATOM 656 O O . GLY A 1 87 ? 6.285 -0.573 -2.646 1 98.12 87 GLY A O 1
ATOM 657 N N . LEU A 1 88 ? 6.871 -0.513 -4.875 1 98.69 88 LEU A N 1
ATOM 658 C CA . LEU A 1 88 ? 6.461 0.879 -5.02 1 98.69 88 LEU A CA 1
ATOM 659 C C . LEU A 1 88 ? 4.957 1.025 -4.809 1 98.69 88 LEU A C 1
ATOM 661 O O . LEU A 1 88 ? 4.504 1.966 -4.152 1 98.69 88 LEU A O 1
ATOM 665 N N . ALA A 1 89 ? 4.184 0.084 -5.355 1 98.56 89 ALA A N 1
ATOM 666 C CA . ALA A 1 89 ? 2.734 0.096 -5.168 1 98.56 89 ALA A CA 1
ATOM 667 C C . ALA A 1 89 ? 2.371 0.068 -3.688 1 98.56 89 ALA A C 1
ATOM 669 O O . ALA A 1 89 ? 1.499 0.817 -3.24 1 98.56 89 ALA A O 1
ATOM 670 N N . HIS A 1 90 ? 3.072 -0.729 -2.906 1 98.44 90 HIS A N 1
ATOM 671 C CA . HIS A 1 90 ? 2.871 -0.801 -1.464 1 98.44 90 HIS A CA 1
ATOM 672 C C . HIS A 1 90 ? 3.18 0.535 -0.796 1 98.44 90 HIS A C 1
ATOM 674 O O . HIS A 1 90 ? 2.562 0.888 0.212 1 98.44 90 HIS A O 1
ATOM 680 N N . GLY A 1 91 ? 4.074 1.285 -1.336 1 98.62 91 GLY A N 1
ATOM 681 C CA . GLY A 1 91 ? 4.562 2.496 -0.694 1 98.62 91 GLY A CA 1
ATOM 682 C C . GLY A 1 91 ? 3.727 3.721 -1.019 1 98.62 91 GLY A C 1
ATOM 683 O O . GLY A 1 91 ? 3.92 4.785 -0.427 1 98.62 91 GLY A O 1
ATOM 684 N N . LEU A 1 92 ? 2.719 3.609 -1.914 1 98.69 92 LEU A N 1
ATOM 685 C CA . LEU A 1 92 ? 2.043 4.77 -2.488 1 98.69 92 LEU A CA 1
ATOM 686 C C . LEU A 1 92 ? 1.146 5.441 -1.455 1 98.69 92 LEU A C 1
ATOM 688 O O . LEU A 1 92 ? 0.909 6.648 -1.522 1 98.69 92 LEU A O 1
ATOM 692 N N . GLY A 1 93 ? 0.596 4.672 -0.476 1 98.38 93 GLY A N 1
ATOM 693 C CA . GLY A 1 93 ? -0.224 5.289 0.553 1 98.38 93 GLY A CA 1
ATOM 694 C C . GLY A 1 93 ? 0.498 6.387 1.312 1 98.38 93 GLY A C 1
ATOM 695 O O . GLY A 1 93 ? -0.003 7.508 1.418 1 98.38 93 GLY A O 1
ATOM 696 N N . ASN A 1 94 ? 1.702 6.09 1.768 1 98.75 94 ASN A N 1
ATOM 697 C CA . ASN A 1 94 ? 2.453 7.078 2.535 1 98.75 94 ASN A CA 1
ATOM 698 C C . ASN A 1 94 ? 3.227 8.023 1.625 1 98.75 94 ASN A C 1
ATOM 700 O O . ASN A 1 94 ? 3.715 9.062 2.074 1 98.75 94 ASN A O 1
ATOM 704 N N . LEU A 1 95 ? 3.365 7.645 0.301 1 98.88 95 LEU A N 1
ATOM 705 C CA . LEU A 1 95 ? 3.852 8.648 -0.64 1 98.88 95 LEU A CA 1
ATOM 706 C C . LEU A 1 95 ? 2.84 9.781 -0.802 1 98.88 95 LEU A C 1
ATOM 708 O O . LEU A 1 95 ? 3.215 10.953 -0.845 1 98.88 95 LEU A O 1
ATOM 712 N N . TYR A 1 96 ? 1.543 9.453 -0.825 1 98.62 96 TYR A N 1
ATOM 713 C CA . TYR A 1 96 ? 0.47 10.438 -0.81 1 98.62 96 TYR A CA 1
ATOM 714 C C . TYR A 1 96 ? 0.559 11.32 0.43 1 98.62 96 TYR A C 1
ATOM 716 O O . TYR A 1 96 ? 0.494 12.547 0.331 1 98.62 96 TYR A O 1
ATOM 724 N N . ALA A 1 97 ? 0.722 10.672 1.608 1 98.5 97 ALA A N 1
ATOM 725 C CA . ALA A 1 97 ? 0.791 11.43 2.859 1 98.5 97 ALA A CA 1
ATOM 726 C C . ALA A 1 97 ? 1.981 12.383 2.861 1 98.5 97 ALA A C 1
ATOM 728 O O . ALA A 1 97 ? 1.871 13.523 3.318 1 98.5 97 ALA A O 1
ATOM 729 N N . ALA A 1 98 ? 3.1 11.875 2.336 1 98.75 98 ALA A N 1
ATOM 730 C CA . ALA A 1 98 ? 4.305 12.695 2.271 1 98.75 98 ALA A CA 1
ATOM 731 C C . ALA A 1 98 ? 4.09 13.922 1.395 1 98.75 98 ALA A C 1
ATOM 733 O O . ALA A 1 98 ? 4.578 15.016 1.709 1 98.75 98 ALA A O 1
ATOM 734 N N . LYS A 1 99 ? 3.396 13.75 0.323 1 98.38 99 LYS A N 1
ATOM 735 C CA . LYS A 1 99 ? 3.066 14.867 -0.553 1 98.38 99 LYS A CA 1
ATOM 736 C C . LYS A 1 99 ? 2.23 15.914 0.181 1 98.38 99 LYS A C 1
ATOM 738 O O . LYS A 1 99 ? 2.51 17.109 0.099 1 98.38 99 LYS A O 1
ATOM 743 N N . MET A 1 100 ? 1.282 15.469 0.976 1 97.38 100 MET A N 1
ATOM 744 C CA . MET A 1 100 ? 0.335 16.359 1.636 1 97.38 100 MET A CA 1
ATOM 745 C C . MET A 1 100 ? 1.017 17.156 2.746 1 97.38 100 MET A C 1
ATOM 747 O O . MET A 1 100 ? 0.702 18.328 2.965 1 97.38 100 MET A O 1
ATOM 751 N N . VAL A 1 101 ? 1.985 16.562 3.412 1 97.75 101 VAL A N 1
ATOM 752 C CA . VAL A 1 101 ? 2.648 17.266 4.512 1 97.75 101 VAL A CA 1
ATOM 753 C C . VAL A 1 101 ? 3.877 18 3.994 1 97.75 101 VAL A C 1
ATOM 755 O O . VAL A 1 101 ? 4.594 18.641 4.766 1 97.75 101 VAL A O 1
ATOM 758 N N . GLY A 1 102 ? 4.172 17.891 2.693 1 97.88 102 GLY A N 1
ATOM 759 C CA . GLY A 1 102 ? 5.32 18.562 2.111 1 97.88 102 GLY A CA 1
ATOM 760 C C . GLY A 1 102 ? 6.648 18 2.582 1 97.88 102 GLY A C 1
ATOM 761 O O . GLY A 1 102 ? 7.617 18.75 2.752 1 97.88 102 GLY A O 1
ATOM 762 N N . ALA A 1 103 ? 6.691 16.688 2.896 1 98.69 103 ALA A N 1
ATOM 763 C CA . ALA A 1 103 ? 7.941 16.062 3.318 1 98.69 103 ALA A CA 1
ATOM 764 C C . ALA A 1 103 ? 8.906 15.922 2.146 1 98.69 103 ALA A C 1
ATOM 766 O O . ALA A 1 103 ? 8.57 15.312 1.126 1 98.69 103 ALA A O 1
ATOM 767 N N . PRO A 1 104 ? 10.086 16.531 2.225 1 98.75 104 PRO A N 1
ATOM 768 C CA . PRO A 1 104 ? 11.062 16.312 1.152 1 98.75 104 PRO A CA 1
ATOM 769 C C . PRO A 1 104 ? 11.641 14.906 1.146 1 98.75 104 PRO A C 1
ATOM 771 O O . PRO A 1 104 ? 12.5 14.578 1.97 1 98.75 104 PRO A O 1
ATOM 774 N N . LEU A 1 105 ? 11.156 14.117 0.236 1 98.94 105 LEU A N 1
ATOM 775 C CA . LEU A 1 105 ? 11.625 12.742 0.085 1 98.94 105 LEU A CA 1
ATOM 776 C C . LEU A 1 105 ? 12.219 12.523 -1.303 1 98.94 105 LEU A C 1
ATOM 778 O O . LEU A 1 105 ? 11.703 13.055 -2.293 1 98.94 105 LEU A O 1
ATOM 782 N N . VAL A 1 106 ? 13.312 11.805 -1.334 1 98.94 106 VAL A N 1
ATOM 783 C CA . VAL A 1 106 ? 13.805 11.188 -2.564 1 98.94 106 VAL A CA 1
ATOM 784 C C . VAL A 1 106 ? 13.547 9.688 -2.527 1 98.94 106 VAL A C 1
ATOM 786 O O . VAL A 1 106 ? 14.312 8.93 -1.924 1 98.94 106 VAL A O 1
ATOM 789 N N . VAL A 1 107 ? 12.445 9.352 -3.158 1 98.94 107 VAL A N 1
ATOM 790 C CA . VAL A 1 107 ? 12.031 7.949 -3.207 1 98.94 107 VAL A CA 1
ATOM 791 C C . VAL A 1 107 ? 12.625 7.277 -4.441 1 98.94 107 VAL A C 1
ATOM 793 O O . VAL A 1 107 ? 12.469 7.77 -5.559 1 98.94 107 VAL A O 1
ATOM 796 N N . THR A 1 108 ? 13.312 6.18 -4.203 1 98.88 108 THR A N 1
ATOM 797 C CA . THR A 1 108 ? 13.906 5.426 -5.301 1 98.88 108 THR A CA 1
ATOM 798 C C . THR A 1 108 ? 13.375 3.994 -5.324 1 98.88 108 THR A C 1
ATOM 800 O O . THR A 1 108 ? 12.867 3.498 -4.316 1 98.88 108 THR A O 1
ATOM 803 N N . ALA A 1 109 ? 13.406 3.391 -6.414 1 98.69 109 ALA A N 1
ATOM 804 C CA . ALA A 1 109 ? 13.109 1.972 -6.594 1 98.69 109 ALA A CA 1
ATOM 805 C C . ALA A 1 109 ? 13.969 1.367 -7.703 1 98.69 109 ALA A C 1
ATOM 807 O O . ALA A 1 109 ? 14.312 2.049 -8.672 1 98.69 109 ALA A O 1
ATOM 808 N N . GLY A 1 110 ? 14.375 0.097 -7.453 1 97.81 110 GLY A N 1
ATOM 809 C CA . GLY A 1 110 ? 14.992 -0.611 -8.562 1 97.81 110 GLY A CA 1
ATOM 810 C C . GLY A 1 110 ? 14.023 -0.881 -9.703 1 97.81 110 GLY A C 1
ATOM 811 O O . GLY A 1 110 ? 12.828 -0.625 -9.586 1 97.81 110 GLY A O 1
ATOM 812 N N . ASN A 1 111 ? 14.531 -1.277 -10.789 1 97.94 111 ASN A N 1
ATOM 813 C CA . ASN A 1 111 ? 13.781 -1.795 -11.93 1 97.94 111 ASN A CA 1
ATOM 814 C C . ASN A 1 111 ? 14.594 -2.83 -12.711 1 97.94 111 ASN A C 1
ATOM 816 O O . ASN A 1 111 ? 15.797 -2.969 -12.5 1 97.94 111 ASN A O 1
ATOM 820 N N . HIS A 1 112 ? 13.906 -3.662 -13.469 1 97.75 112 HIS A N 1
ATOM 821 C CA . HIS A 1 112 ? 14.602 -4.609 -14.336 1 97.75 112 HIS A CA 1
ATOM 822 C C . HIS A 1 112 ? 15.547 -3.891 -15.289 1 97.75 112 HIS A C 1
ATOM 824 O O . HIS A 1 112 ? 15.336 -2.719 -15.617 1 97.75 112 HIS A O 1
ATOM 830 N N . SER A 1 113 ? 16.578 -4.648 -15.664 1 97.56 113 SER A N 1
ATOM 831 C CA . SER A 1 113 ? 17.469 -4.109 -16.688 1 97.56 113 SER A CA 1
ATOM 832 C C . SER A 1 113 ? 16.703 -3.646 -17.906 1 97.56 113 SER A C 1
ATOM 834 O O . SER A 1 113 ? 15.734 -4.293 -18.328 1 97.56 113 SER A O 1
ATOM 836 N N . THR A 1 114 ? 17.172 -2.508 -18.484 1 96.75 114 THR A N 1
ATOM 837 C CA . THR A 1 114 ? 16.438 -1.865 -19.578 1 96.75 114 THR A CA 1
ATOM 838 C C . THR A 1 114 ? 16.359 -2.789 -20.781 1 96.75 114 THR A C 1
ATOM 840 O O . THR A 1 114 ? 15.406 -2.719 -21.562 1 96.75 114 THR A O 1
ATOM 843 N N . ASP A 1 115 ? 17.312 -3.658 -20.984 1 95.31 115 ASP A N 1
ATOM 844 C CA . ASP A 1 115 ? 17.344 -4.547 -22.141 1 95.31 115 ASP A CA 1
ATOM 845 C C . ASP A 1 115 ? 16.578 -5.836 -21.875 1 95.31 115 ASP A C 1
ATOM 847 O O . ASP A 1 115 ? 16.547 -6.742 -22.703 1 95.31 115 ASP A O 1
ATOM 851 N N . PHE A 1 116 ? 15.953 -5.926 -20.734 1 96 116 PHE A N 1
ATOM 852 C CA . PHE A 1 116 ? 15.305 -7.16 -20.312 1 96 116 PHE A CA 1
ATOM 853 C C . PHE A 1 116 ? 13.828 -6.926 -20.047 1 96 116 PHE A C 1
ATOM 855 O O . PHE A 1 116 ? 13.023 -7.859 -20.125 1 96 116 PHE A O 1
ATOM 862 N N . ARG A 1 117 ? 13.383 -5.766 -19.812 1 95.38 117 ARG A N 1
ATOM 863 C CA . ARG A 1 117 ? 12.055 -5.422 -19.312 1 95.38 117 ARG A CA 1
ATOM 864 C C . ARG A 1 117 ? 10.984 -5.789 -20.344 1 95.38 117 ARG A C 1
ATOM 866 O O . ARG A 1 117 ? 9.828 -6.039 -19.969 1 95.38 117 ARG A O 1
ATOM 873 N N . HIS A 1 118 ? 11.312 -5.797 -21.672 1 94.31 118 HIS A N 1
ATOM 874 C CA . HIS A 1 118 ? 10.336 -6.082 -22.703 1 94.31 118 HIS A CA 1
ATOM 875 C C . HIS A 1 118 ? 9.781 -7.496 -22.562 1 94.31 118 HIS A C 1
ATOM 877 O O . HIS A 1 118 ? 8.711 -7.809 -23.094 1 94.31 118 HIS A O 1
ATOM 883 N N . GLU A 1 119 ? 10.508 -8.414 -21.844 1 95.62 119 GLU A N 1
ATOM 884 C CA . GLU A 1 119 ? 10.023 -9.773 -21.641 1 95.62 119 GLU A CA 1
ATOM 885 C C . GLU A 1 119 ? 8.945 -9.82 -20.578 1 95.62 119 GLU A C 1
ATOM 887 O O . GLU A 1 119 ? 8.297 -10.852 -20.391 1 95.62 119 GLU A O 1
ATOM 892 N N . GLU A 1 120 ? 8.734 -8.719 -19.828 1 95.12 120 GLU A N 1
ATOM 893 C CA . GLU A 1 120 ? 7.734 -8.57 -18.781 1 95.12 120 GLU A CA 1
ATOM 894 C C . GLU A 1 120 ? 7.906 -9.641 -17.703 1 95.12 120 GLU A C 1
ATOM 896 O O . GLU A 1 120 ? 6.969 -10.391 -17.422 1 95.12 120 GLU A O 1
ATOM 901 N N . PRO A 1 121 ? 9.141 -9.68 -17.078 1 95.69 121 PRO A N 1
ATOM 902 C CA . PRO A 1 121 ? 9.281 -10.594 -15.938 1 95.69 121 PRO A CA 1
ATOM 903 C C . PRO A 1 121 ? 8.328 -10.258 -14.789 1 95.69 121 PRO A C 1
ATOM 905 O O . PRO A 1 121 ? 7.656 -9.227 -14.82 1 95.69 121 PRO A O 1
ATOM 908 N N . ILE A 1 122 ? 8.195 -11.211 -13.883 1 94.19 122 ILE A N 1
ATOM 909 C CA . ILE A 1 122 ? 7.395 -10.898 -12.695 1 94.19 122 ILE A CA 1
ATOM 910 C C . ILE A 1 122 ? 7.895 -9.602 -12.062 1 94.19 122 ILE A C 1
ATOM 912 O O . ILE A 1 122 ? 9.039 -9.195 -12.289 1 94.19 122 ILE A O 1
ATOM 916 N N . LEU A 1 123 ? 7.027 -8.836 -11.352 1 96.56 123 LEU A N 1
ATOM 917 C CA . LEU A 1 123 ? 7.348 -7.609 -10.625 1 96.56 123 LEU A CA 1
ATOM 918 C C . LEU A 1 123 ? 7.473 -6.43 -11.586 1 96.56 123 LEU A C 1
ATOM 920 O O . LEU A 1 123 ? 7.941 -5.355 -11.195 1 96.56 123 LEU A O 1
ATOM 924 N N . SER A 1 124 ? 7.043 -6.586 -12.828 1 96.12 124 SER A N 1
ATOM 925 C CA . SER A 1 124 ? 7.137 -5.516 -13.812 1 96.12 124 SER A CA 1
ATOM 926 C C . SER A 1 124 ? 6.008 -4.5 -13.641 1 96.12 124 SER A C 1
ATOM 928 O O . SER A 1 124 ? 4.91 -4.855 -13.203 1 96.12 124 SER A O 1
ATOM 930 N N . GLY A 1 125 ? 6.254 -3.289 -13.938 1 96.19 125 GLY A N 1
ATOM 931 C CA . GLY A 1 125 ? 5.277 -2.213 -13.906 1 96.19 125 GLY A CA 1
ATOM 932 C C . GLY A 1 125 ? 5.84 -0.884 -14.375 1 96.19 125 GLY A C 1
ATOM 933 O O . GLY A 1 125 ? 7.035 -0.768 -14.641 1 96.19 125 GLY A O 1
ATOM 934 N N . GLU A 1 126 ? 4.93 0.085 -14.57 1 97.31 126 GLU A N 1
ATOM 935 C CA . GLU A 1 126 ? 5.297 1.445 -14.945 1 97.31 126 GLU A CA 1
ATOM 936 C C . GLU A 1 126 ? 5.527 2.318 -13.719 1 97.31 126 GLU A C 1
ATOM 938 O O . GLU A 1 126 ? 4.672 3.125 -13.352 1 97.31 126 GLU A O 1
ATOM 943 N N . LEU A 1 127 ? 6.742 2.316 -13.25 1 98.25 127 LEU A N 1
ATOM 944 C CA . LEU A 1 127 ? 7.047 2.855 -11.93 1 98.25 127 LEU A CA 1
ATOM 945 C C . LEU A 1 127 ? 6.879 4.371 -11.914 1 98.25 127 LEU A C 1
ATOM 947 O O . LEU A 1 127 ? 6.188 4.914 -11.047 1 98.25 127 LEU A O 1
ATOM 951 N N . ALA A 1 128 ? 7.504 5.066 -12.883 1 98.19 128 ALA A N 1
ATOM 952 C CA . ALA A 1 128 ? 7.445 6.527 -12.898 1 98.19 128 ALA A CA 1
ATOM 953 C C . ALA A 1 128 ? 6.004 7.016 -12.984 1 98.19 128 ALA A C 1
ATOM 955 O O . ALA A 1 128 ? 5.621 7.965 -12.297 1 98.19 128 ALA A O 1
ATOM 956 N N . SER A 1 129 ? 5.195 6.355 -13.789 1 97.5 129 SER A N 1
ATOM 957 C CA . SER A 1 129 ? 3.789 6.711 -13.945 1 97.5 129 SER A CA 1
ATOM 958 C C . SER A 1 129 ? 3.01 6.449 -12.656 1 97.5 129 SER A C 1
ATOM 960 O O . SER A 1 129 ? 2.109 7.215 -12.305 1 97.5 129 SER A O 1
ATOM 962 N N . MET A 1 130 ? 3.35 5.395 -12.039 1 97.44 130 MET A N 1
ATOM 963 C CA . MET A 1 130 ? 2.672 4.961 -10.82 1 97.44 130 MET A CA 1
ATOM 964 C C . MET A 1 130 ? 2.812 6.008 -9.719 1 97.44 130 MET A C 1
ATOM 966 O O . MET A 1 130 ? 1.869 6.25 -8.961 1 97.44 130 MET A O 1
ATOM 970 N N . ALA A 1 131 ? 3.963 6.652 -9.609 1 98.25 131 ALA A N 1
ATOM 971 C CA . ALA A 1 131 ? 4.266 7.562 -8.5 1 98.25 131 ALA A CA 1
ATOM 972 C C . ALA A 1 131 ? 3.959 9.008 -8.883 1 98.25 131 ALA A C 1
ATOM 974 O O . ALA A 1 131 ? 3.934 9.891 -8.016 1 98.25 131 ALA A O 1
ATOM 975 N N . ASP A 1 132 ? 3.627 9.289 -10.102 1 98.25 132 ASP A N 1
ATOM 976 C CA . ASP A 1 132 ? 3.641 10.625 -10.695 1 98.25 132 ASP A CA 1
ATOM 977 C C . ASP A 1 132 ? 2.691 11.562 -9.945 1 98.25 132 ASP A C 1
ATOM 979 O O . ASP A 1 132 ? 3.057 12.695 -9.617 1 98.25 132 ASP A O 1
ATOM 983 N N . GLN A 1 133 ? 1.502 11.18 -9.664 1 97.25 133 GLN A N 1
ATOM 984 C CA . GLN A 1 133 ? 0.494 12.086 -9.117 1 97.25 133 GLN A CA 1
ATOM 985 C C . GLN A 1 133 ? 0.839 12.5 -7.688 1 97.25 133 GLN A C 1
ATOM 987 O O . GLN A 1 133 ? 0.299 13.477 -7.172 1 97.25 133 GLN A O 1
ATOM 992 N N . PHE A 1 134 ? 1.819 11.812 -7.07 1 98 134 PHE A N 1
ATOM 993 C CA . PHE A 1 134 ? 2.111 12.117 -5.672 1 98 134 PHE A CA 1
ATOM 994 C C . PHE A 1 134 ? 3.514 12.695 -5.527 1 98 134 PHE A C 1
ATOM 996 O O . PHE A 1 134 ? 4.035 12.805 -4.418 1 98 134 PHE A O 1
ATOM 1003 N N . CYS A 1 135 ? 4.16 13.031 -6.629 1 98.56 135 CYS A N 1
ATOM 1004 C CA . CYS A 1 135 ? 5.527 13.547 -6.602 1 98.56 135 CYS A CA 1
ATOM 1005 C C . CYS A 1 135 ? 5.621 14.883 -7.32 1 98.56 135 CYS A C 1
ATOM 1007 O O . CYS A 1 135 ? 4.828 15.172 -8.219 1 98.56 135 CYS A O 1
ATOM 1009 N N . LYS A 1 136 ? 6.574 15.719 -6.867 1 98.19 136 LYS A N 1
ATOM 1010 C CA . LYS A 1 136 ? 6.914 16.938 -7.594 1 98.19 136 LYS A CA 1
ATOM 1011 C C . LYS A 1 136 ? 7.555 16.625 -8.938 1 98.19 136 LYS A C 1
ATOM 1013 O O . LYS A 1 136 ? 7.426 17.391 -9.898 1 98.19 136 LYS A O 1
ATOM 1018 N N . TRP A 1 137 ? 8.289 15.547 -8.938 1 98.56 137 TRP A N 1
ATOM 1019 C CA . TRP A 1 137 ? 8.977 15.031 -10.117 1 98.56 137 TRP A CA 1
ATOM 1020 C C . TRP A 1 137 ? 9.102 13.516 -10.062 1 98.56 137 TRP A C 1
ATOM 1022 O O . TRP A 1 137 ? 9.398 12.953 -9.008 1 98.56 137 TRP A O 1
ATOM 1032 N N . SER A 1 138 ? 8.758 12.82 -11.094 1 98.81 138 SER A N 1
ATOM 1033 C CA . SER A 1 138 ? 8.844 11.367 -11.203 1 98.81 138 SER A CA 1
ATOM 1034 C C . SER A 1 138 ? 9.5 10.953 -12.516 1 98.81 138 SER A C 1
ATOM 1036 O O . SER A 1 138 ? 9.008 11.281 -13.602 1 98.81 138 SER A O 1
ATOM 1038 N N . ASP A 1 139 ? 10.633 10.234 -12.352 1 98.69 139 ASP A N 1
ATOM 1039 C CA . ASP A 1 139 ? 11.359 9.828 -13.555 1 98.69 139 ASP A CA 1
ATOM 1040 C C . ASP A 1 139 ? 12.219 8.594 -13.281 1 98.69 139 ASP A C 1
ATOM 1042 O O . ASP A 1 139 ? 12.094 7.961 -12.234 1 98.69 139 ASP A O 1
ATOM 1046 N N . GLU A 1 140 ? 12.977 8.125 -14.281 1 98.56 140 GLU A N 1
ATOM 1047 C CA . GLU A 1 140 ? 13.867 6.973 -14.188 1 98.56 140 GLU A CA 1
ATOM 1048 C C . GLU A 1 140 ? 15.219 7.273 -14.828 1 98.56 140 GLU A C 1
ATOM 1050 O O . GLU A 1 140 ? 15.289 7.918 -15.875 1 98.56 140 GLU A O 1
ATOM 1055 N N . VAL A 1 141 ? 16.312 6.879 -14.164 1 98.69 141 VAL A N 1
ATOM 1056 C CA . VAL A 1 141 ? 17.656 7.031 -14.719 1 98.69 141 VAL A CA 1
ATOM 1057 C C . VAL A 1 141 ? 17.938 5.902 -15.703 1 98.69 141 VAL A C 1
ATOM 1059 O O . VAL A 1 141 ? 18.141 4.754 -15.305 1 98.69 141 VAL A O 1
ATOM 1062 N N . LEU A 1 142 ? 18.125 6.172 -16.984 1 98.12 142 LEU A N 1
ATOM 1063 C CA . LEU A 1 142 ? 18.203 5.137 -18.016 1 98.12 142 LEU A CA 1
ATOM 1064 C C . LEU A 1 142 ? 19.641 4.973 -18.5 1 98.12 142 LEU A C 1
ATOM 1066 O O . LEU A 1 142 ? 19.938 4.082 -19.297 1 98.12 142 LEU A O 1
ATOM 1070 N N . ASP A 1 143 ? 20.531 5.891 -18.078 1 97.94 143 ASP A N 1
ATOM 1071 C CA . ASP A 1 143 ? 21.953 5.859 -18.391 1 97.94 143 ASP A CA 1
ATOM 1072 C C . ASP A 1 143 ? 22.781 6.242 -17.156 1 97.94 143 ASP A C 1
ATOM 1074 O O . ASP A 1 143 ? 22.516 7.254 -16.516 1 97.94 143 ASP A O 1
ATOM 1078 N N . VAL A 1 144 ? 23.812 5.434 -16.812 1 98.06 144 VAL A N 1
ATOM 1079 C CA . VAL A 1 144 ? 24.594 5.629 -15.602 1 98.06 144 VAL A CA 1
ATOM 1080 C C . VAL A 1 144 ? 25.266 7.004 -15.633 1 98.06 144 VAL A C 1
ATOM 1082 O O . VAL A 1 144 ? 25.453 7.633 -14.594 1 98.06 144 VAL A O 1
ATOM 1085 N N . ASP A 1 145 ? 25.547 7.527 -16.766 1 97.06 145 ASP A N 1
ATOM 1086 C CA . ASP A 1 145 ? 26.219 8.82 -16.891 1 97.06 145 ASP A CA 1
ATOM 1087 C C . ASP A 1 145 ? 25.25 9.969 -16.562 1 97.06 145 ASP A C 1
ATOM 1089 O O . ASP A 1 145 ? 25.688 11.094 -16.328 1 97.06 145 ASP A O 1
ATOM 1093 N N . ALA A 1 146 ? 23.969 9.719 -16.609 1 98.19 146 ALA A N 1
ATOM 1094 C CA . ALA A 1 146 ? 22.969 10.719 -16.266 1 98.19 146 ALA A CA 1
ATOM 1095 C C . ALA A 1 146 ? 22.719 10.758 -14.766 1 98.19 146 ALA A C 1
ATOM 1097 O O . ALA A 1 146 ? 22.109 11.695 -14.25 1 98.19 146 ALA A O 1
ATOM 1098 N N . LEU A 1 147 ? 23.141 9.734 -14.016 1 98.44 147 LEU A N 1
ATOM 1099 C CA . LEU A 1 147 ? 22.812 9.523 -12.609 1 98.44 147 LEU A CA 1
ATOM 1100 C C . LEU A 1 147 ? 23.203 10.742 -11.773 1 98.44 147 LEU A C 1
ATOM 1102 O O . LEU A 1 147 ? 22.391 11.242 -10.984 1 98.44 147 LEU A O 1
ATOM 1106 N N . PRO A 1 148 ? 24.453 11.352 -11.945 1 97.62 148 PRO A N 1
ATOM 1107 C CA . PRO A 1 148 ? 24.812 12.492 -11.094 1 97.62 148 PRO A CA 1
ATOM 1108 C C . PRO A 1 148 ? 23.859 13.68 -11.266 1 97.62 148 PRO A C 1
ATOM 1110 O O . PRO A 1 148 ? 23.406 14.258 -10.281 1 97.62 148 PRO A O 1
ATOM 1113 N N . THR A 1 149 ? 23.516 13.969 -12.508 1 98.38 149 THR A N 1
ATOM 1114 C CA . THR A 1 149 ? 22.656 15.109 -12.805 1 98.38 149 THR A CA 1
ATOM 1115 C C . THR A 1 149 ? 21.234 14.859 -12.297 1 98.38 149 THR A C 1
ATOM 1117 O O . THR A 1 149 ? 20.625 15.734 -11.68 1 98.38 149 THR A O 1
ATOM 1120 N N . MET A 1 150 ? 20.734 13.672 -12.539 1 98.75 150 MET A N 1
ATOM 1121 C CA . MET A 1 150 ? 19.359 13.375 -12.18 1 98.75 150 MET A CA 1
ATOM 1122 C C . MET A 1 150 ? 19.203 13.258 -10.664 1 98.75 150 MET A C 1
ATOM 1124 O O . MET A 1 150 ? 18.188 13.664 -10.109 1 98.75 150 MET A O 1
ATOM 1128 N N . LEU A 1 151 ? 20.172 12.703 -10.039 1 98.62 151 LEU A N 1
ATOM 1129 C CA . LEU A 1 151 ? 20.125 12.602 -8.586 1 98.62 151 LEU A CA 1
ATOM 1130 C C . LEU A 1 151 ? 20.203 13.984 -7.945 1 98.62 151 LEU A C 1
ATOM 1132 O O . LEU A 1 151 ? 19.453 14.281 -7.016 1 98.62 151 LEU A O 1
ATOM 1136 N N . ARG A 1 152 ? 21.156 14.82 -8.422 1 98.06 152 ARG A N 1
ATOM 1137 C CA . ARG A 1 152 ? 21.219 16.203 -7.949 1 98.06 152 ARG A CA 1
ATOM 1138 C C . ARG A 1 152 ? 19.891 16.906 -8.133 1 98.06 152 ARG A C 1
ATOM 1140 O O . ARG A 1 152 ? 19.422 17.594 -7.227 1 98.06 152 ARG A O 1
ATOM 1147 N N . ARG A 1 153 ? 19.297 16.75 -9.281 1 98.31 153 ARG A N 1
ATOM 1148 C CA . ARG A 1 153 ? 18 17.344 -9.57 1 98.31 153 ARG A CA 1
ATOM 1149 C C . ARG A 1 153 ? 16.922 16.844 -8.602 1 98.31 153 ARG A C 1
ATOM 1151 O O . ARG A 1 153 ? 16.094 17.625 -8.133 1 98.31 153 ARG A O 1
ATOM 1158 N N . ALA A 1 154 ? 16.953 15.547 -8.312 1 98.75 154 ALA A N 1
ATOM 1159 C CA . ALA A 1 154 ? 15.984 14.953 -7.398 1 98.75 154 ALA A CA 1
ATOM 1160 C C . ALA A 1 154 ? 16.062 15.609 -6.023 1 98.75 154 ALA A C 1
ATOM 1162 O O . ALA A 1 154 ? 15.031 16 -5.457 1 98.75 154 ALA A O 1
ATOM 1163 N N . PHE A 1 155 ? 17.25 15.727 -5.504 1 98.62 155 PHE A N 1
ATOM 1164 C CA . PHE A 1 155 ? 17.422 16.359 -4.199 1 98.62 155 PHE A CA 1
ATOM 1165 C C . PHE A 1 155 ? 17.016 17.828 -4.238 1 98.62 155 PHE A C 1
ATOM 1167 O O . PHE A 1 155 ? 16.328 18.297 -3.346 1 98.62 155 PHE A O 1
ATOM 1174 N N . ARG A 1 156 ? 17.438 18.547 -5.27 1 97.5 156 ARG A N 1
ATOM 1175 C CA . ARG A 1 156 ? 17.109 19.969 -5.406 1 97.5 156 ARG A CA 1
ATOM 1176 C C . ARG A 1 156 ? 15.602 20.172 -5.441 1 97.5 156 ARG A C 1
ATOM 1178 O O . ARG A 1 156 ? 15.07 21.031 -4.73 1 97.5 156 ARG A O 1
ATOM 1185 N N . VAL A 1 157 ? 14.93 19.375 -6.23 1 98 157 VAL A N 1
ATOM 1186 C CA . VAL A 1 157 ? 13.492 19.516 -6.422 1 98 157 VAL A CA 1
ATOM 1187 C C . VAL A 1 157 ? 12.758 19.156 -5.133 1 98 157 VAL A C 1
ATOM 1189 O O . VAL A 1 157 ? 11.805 19.828 -4.742 1 98 157 VAL A O 1
ATOM 1192 N N . ALA A 1 158 ? 13.172 18.094 -4.461 1 98.62 158 ALA A N 1
ATOM 1193 C CA . ALA A 1 158 ? 12.547 17.688 -3.207 1 98.62 158 ALA A CA 1
ATOM 1194 C C . ALA A 1 158 ? 12.664 18.781 -2.154 1 98.62 158 ALA A C 1
ATOM 1196 O O . ALA A 1 158 ? 11.742 19 -1.367 1 98.62 158 ALA A O 1
ATOM 1197 N N . LEU A 1 159 ? 13.789 19.531 -2.18 1 97.56 159 LEU A N 1
ATOM 1198 C CA . LEU A 1 159 ? 14.125 20.484 -1.135 1 97.56 159 LEU A CA 1
ATOM 1199 C C . LEU A 1 159 ? 13.617 21.875 -1.494 1 97.56 159 LEU A C 1
ATOM 1201 O O . LEU A 1 159 ? 13.508 22.75 -0.626 1 97.56 159 LEU A O 1
ATOM 1205 N N . GLU A 1 160 ? 13.398 22.125 -2.75 1 95.88 160 GLU A N 1
ATOM 1206 C CA . GLU A 1 160 ? 12.906 23.422 -3.17 1 95.88 160 GLU A CA 1
ATOM 1207 C C . GLU A 1 160 ? 11.5 23.688 -2.646 1 95.88 160 GLU A C 1
ATOM 1209 O O . GLU A 1 160 ? 10.594 22.875 -2.852 1 95.88 160 GLU A O 1
ATOM 1214 N N . PRO A 1 161 ? 11.227 24.828 -1.966 1 95.25 161 PRO A N 1
ATOM 1215 C CA . PRO A 1 161 ? 9.875 25.125 -1.462 1 95.25 161 PRO A CA 1
ATOM 1216 C C . PRO A 1 161 ? 8.883 25.406 -2.58 1 95.25 161 PRO A C 1
ATOM 1218 O O . PRO A 1 161 ? 9.227 26.062 -3.568 1 95.25 161 PRO A O 1
ATOM 1221 N N . PRO A 1 162 ? 7.598 25.047 -2.453 1 96.06 162 PRO A N 1
ATOM 1222 C CA . PRO A 1 162 ? 7.156 24.141 -1.389 1 96.06 162 PRO A CA 1
ATOM 1223 C C . PRO A 1 162 ? 7.773 22.734 -1.507 1 96.06 162 PRO A C 1
ATOM 1225 O O . PRO A 1 162 ? 7.77 22.156 -2.59 1 96.06 162 PRO A O 1
ATOM 1228 N N . THR A 1 163 ? 8.328 22.266 -0.417 1 97.69 163 THR A N 1
ATOM 1229 C CA . THR A 1 163 ? 9.023 20.984 -0.427 1 97.69 163 THR A CA 1
ATOM 1230 C C . THR A 1 163 ? 8.047 19.844 -0.659 1 97.69 163 THR A C 1
ATOM 1232 O O . THR A 1 163 ? 6.84 20 -0.476 1 97.69 163 THR A O 1
ATOM 1235 N N . GLY A 1 164 ? 8.57 18.672 -1.094 1 98.38 164 GLY A N 1
ATOM 1236 C CA . GLY A 1 164 ? 7.754 17.484 -1.352 1 98.38 164 GLY A CA 1
ATOM 1237 C C . GLY A 1 164 ? 8.547 16.328 -1.905 1 98.38 164 GLY A C 1
ATOM 1238 O O . GLY A 1 164 ? 9.758 16.422 -2.092 1 98.38 164 GLY A O 1
ATOM 1239 N N . PRO A 1 165 ? 7.871 15.242 -2.131 1 98.88 165 PRO A N 1
ATOM 1240 C CA . PRO A 1 165 ? 8.57 14.031 -2.574 1 98.88 165 PRO A CA 1
ATOM 1241 C C . PRO A 1 165 ? 8.836 14.023 -4.078 1 98.88 165 PRO A C 1
ATOM 1243 O O . PRO A 1 165 ? 8.102 14.656 -4.844 1 98.88 165 PRO A O 1
ATOM 1246 N N . VAL A 1 166 ? 9.891 13.328 -4.48 1 98.88 166 VAL A N 1
ATOM 1247 C CA . VAL A 1 166 ? 10.203 13 -5.867 1 98.88 166 VAL A CA 1
ATOM 1248 C C . VAL A 1 166 ? 10.461 11.5 -6 1 98.88 166 VAL A C 1
ATOM 1250 O O . VAL A 1 166 ? 10.703 10.812 -5.004 1 98.88 166 VAL A O 1
ATOM 1253 N N . PHE A 1 167 ? 10.336 10.953 -7.242 1 98.94 167 PHE A N 1
ATOM 1254 C CA . PHE A 1 167 ? 10.609 9.547 -7.512 1 98.94 167 PHE A CA 1
ATOM 1255 C C . PHE A 1 167 ? 11.68 9.406 -8.586 1 98.94 167 PHE A C 1
ATOM 1257 O O . PHE A 1 167 ? 11.633 10.086 -9.609 1 98.94 167 PHE A O 1
ATOM 1264 N N . LEU A 1 168 ? 12.648 8.586 -8.281 1 98.81 168 LEU A N 1
ATOM 1265 C CA . LEU A 1 168 ? 13.664 8.234 -9.273 1 98.81 168 LEU A CA 1
ATOM 1266 C C . LEU A 1 168 ? 13.836 6.723 -9.367 1 98.81 168 LEU A C 1
ATOM 1268 O O . LEU A 1 168 ? 14.289 6.082 -8.414 1 98.81 168 LEU A O 1
ATOM 1272 N N . GLY A 1 169 ? 13.469 6.105 -10.492 1 98.69 169 GLY A N 1
ATOM 1273 C CA . GLY A 1 169 ? 13.758 4.703 -10.742 1 98.69 169 GLY A CA 1
ATOM 1274 C C . GLY A 1 169 ? 15.211 4.445 -11.102 1 98.69 169 GLY A C 1
ATOM 1275 O O . GLY A 1 169 ? 15.836 5.246 -11.805 1 98.69 169 GLY A O 1
ATOM 1276 N N . LEU A 1 170 ? 15.766 3.357 -10.602 1 98.69 170 LEU A N 1
ATOM 1277 C CA . LEU A 1 170 ? 17.156 2.973 -10.805 1 98.69 170 LEU A CA 1
ATOM 1278 C C . LEU A 1 170 ? 17.266 1.553 -11.352 1 98.69 170 LEU A C 1
ATOM 1280 O O . LEU A 1 170 ? 17.484 0.605 -10.594 1 98.69 170 LEU A O 1
ATOM 1284 N N . PRO A 1 171 ? 17.219 1.398 -12.656 1 98.19 171 PRO A N 1
ATOM 1285 C CA . PRO A 1 171 ? 17.281 0.06 -13.25 1 98.19 171 PRO A CA 1
ATOM 1286 C C . PRO A 1 171 ? 18.578 -0.68 -12.898 1 98.19 171 PRO A C 1
ATOM 1288 O O . PRO A 1 171 ? 19.609 -0.051 -12.703 1 98.19 171 PRO A O 1
ATOM 1291 N N . LEU A 1 172 ? 18.469 -2.004 -12.906 1 98 172 LEU A N 1
ATOM 1292 C CA . LEU A 1 172 ? 19.547 -2.885 -12.484 1 98 172 LEU A CA 1
ATOM 1293 C C . LEU A 1 172 ? 20.797 -2.674 -13.344 1 98 172 LEU A C 1
ATOM 1295 O O . LEU A 1 172 ? 21.906 -2.646 -12.82 1 98 172 LEU A O 1
ATOM 1299 N N . ASP A 1 173 ? 20.656 -2.521 -14.648 1 97.5 173 ASP A N 1
ATOM 1300 C CA . ASP A 1 173 ? 21.797 -2.344 -15.539 1 97.5 173 ASP A CA 1
ATOM 1301 C C . ASP A 1 173 ? 22.5 -1.008 -15.281 1 97.5 173 ASP A C 1
ATOM 1303 O O . ASP A 1 173 ? 23.719 -0.908 -15.391 1 97.5 173 ASP A O 1
ATOM 1307 N N . VAL A 1 174 ? 21.734 0.031 -14.859 1 98.12 174 VAL A N 1
ATOM 1308 C CA . VAL A 1 174 ? 22.312 1.337 -14.539 1 98.12 174 VAL A CA 1
ATOM 1309 C C . VAL A 1 174 ? 23.094 1.251 -13.234 1 98.12 174 VAL A C 1
ATOM 1311 O O . VAL A 1 174 ? 24.219 1.768 -13.148 1 98.12 174 VAL A O 1
ATOM 1314 N N . THR A 1 175 ? 22.578 0.608 -12.234 1 98.12 175 THR A N 1
ATOM 1315 C CA . THR A 1 175 ? 23.219 0.538 -10.93 1 98.12 175 THR A CA 1
ATOM 1316 C C . THR A 1 175 ? 24.469 -0.345 -10.992 1 98.12 175 THR A C 1
ATOM 1318 O O . THR A 1 175 ? 25.422 -0.142 -10.227 1 98.12 175 THR A O 1
ATOM 1321 N N . MET A 1 176 ? 24.547 -1.306 -11.945 1 97.5 176 MET A N 1
ATOM 1322 C CA . MET A 1 176 ? 25.672 -2.234 -12.055 1 97.5 176 MET A CA 1
ATOM 1323 C C . MET A 1 176 ? 26.703 -1.717 -13.039 1 97.5 176 MET A C 1
ATOM 1325 O O . MET A 1 176 ? 27.844 -2.182 -13.047 1 97.5 176 MET A O 1
ATOM 1329 N N . ALA A 1 177 ? 26.344 -0.754 -13.859 1 97.88 177 ALA A N 1
ATOM 1330 C CA . ALA A 1 177 ? 27.25 -0.231 -14.875 1 97.88 177 ALA A CA 1
ATOM 1331 C C . ALA A 1 177 ? 28.438 0.47 -14.234 1 97.88 177 ALA A C 1
ATOM 1333 O O . ALA A 1 177 ? 28.297 1.162 -13.227 1 97.88 177 ALA A O 1
ATOM 1334 N N . GLU A 1 178 ? 29.609 0.306 -14.828 1 97.25 178 GLU A N 1
ATOM 1335 C CA . GLU A 1 178 ? 30.797 1.048 -14.414 1 97.25 178 GLU A CA 1
ATOM 1336 C C . GLU A 1 178 ? 30.766 2.473 -14.961 1 97.25 178 GLU A C 1
ATOM 1338 O O . GLU A 1 178 ? 30.234 2.719 -16.047 1 97.25 178 GLU A O 1
ATOM 1343 N N . THR A 1 179 ? 31.297 3.385 -14.18 1 97.12 179 THR A N 1
ATOM 1344 C CA . THR A 1 179 ? 31.344 4.781 -14.602 1 97.12 179 THR A CA 1
ATOM 1345 C C . THR A 1 179 ? 32.5 5.508 -13.945 1 97.12 179 THR A C 1
ATOM 1347 O O . THR A 1 179 ? 33 5.09 -12.891 1 97.12 179 THR A O 1
ATOM 1350 N N . ASP A 1 180 ? 32.969 6.48 -14.672 1 95.88 180 ASP A N 1
ATOM 1351 C CA . ASP A 1 180 ? 34 7.363 -14.125 1 95.88 180 ASP A CA 1
ATOM 1352 C C . ASP A 1 180 ? 33.375 8.68 -13.656 1 95.88 180 ASP A C 1
ATOM 1354 O O . ASP A 1 180 ? 34.125 9.602 -13.266 1 95.88 180 ASP A O 1
ATOM 1358 N N . ALA A 1 181 ? 32.062 8.711 -13.688 1 95.81 181 ALA A N 1
ATOM 1359 C CA . ALA A 1 181 ? 31.375 9.938 -13.273 1 95.81 181 ALA A CA 1
ATOM 1360 C C . ALA A 1 181 ? 31.516 10.164 -11.773 1 95.81 181 ALA A C 1
ATOM 1362 O O . ALA A 1 181 ? 31.766 9.227 -11.016 1 95.81 181 ALA A O 1
ATOM 1363 N N . GLU A 1 182 ? 31.453 11.422 -11.398 1 96.12 182 GLU A N 1
ATOM 1364 C CA . GLU A 1 182 ? 31.484 11.828 -10 1 96.12 182 GLU A CA 1
ATOM 1365 C C . GLU A 1 182 ? 30.172 12.484 -9.578 1 96.12 182 GLU A C 1
ATOM 1367 O O . GLU A 1 182 ? 29.484 13.078 -10.406 1 96.12 182 GLU A O 1
ATOM 1372 N N . PRO A 1 183 ? 29.875 12.383 -8.273 1 96.75 183 PRO A N 1
ATOM 1373 C CA . PRO A 1 183 ? 28.688 13.102 -7.809 1 96.75 183 PRO A CA 1
ATOM 1374 C C . PRO A 1 183 ? 28.75 14.602 -8.086 1 96.75 183 PRO A C 1
ATOM 1376 O O . PRO A 1 183 ? 29.828 15.203 -7.969 1 96.75 183 PRO A O 1
ATOM 1379 N N . GLU A 1 184 ? 27.672 15.133 -8.492 1 97.06 184 GLU A N 1
ATOM 1380 C CA . GLU A 1 184 ? 27.594 16.578 -8.656 1 97.06 184 GLU A CA 1
ATOM 1381 C C . GLU A 1 184 ? 27.25 17.266 -7.336 1 97.06 184 GLU A C 1
ATOM 1383 O O . GLU A 1 184 ? 26.594 16.688 -6.48 1 97.06 184 GLU A O 1
ATOM 1388 N N . ARG A 1 185 ? 27.75 18.453 -7.176 1 96.19 185 ARG A N 1
ATOM 1389 C CA . ARG A 1 185 ? 27.438 19.219 -5.977 1 96.19 185 ARG A CA 1
ATOM 1390 C C . ARG A 1 185 ? 25.969 19.656 -5.98 1 96.19 185 ARG A C 1
ATOM 1392 O O . ARG A 1 185 ? 25.422 20.016 -7.027 1 96.19 185 ARG A O 1
ATOM 1399 N N . LEU A 1 186 ? 25.266 19.609 -4.902 1 94.25 186 LEU A N 1
ATOM 1400 C CA . LEU A 1 186 ? 23.859 19.969 -4.781 1 94.25 186 LEU A CA 1
ATOM 1401 C C . LEU A 1 186 ? 23.656 21.469 -4.953 1 94.25 186 LEU A C 1
ATOM 1403 O O . LEU A 1 186 ? 22.734 21.906 -5.629 1 94.25 186 LEU A O 1
ATOM 1407 N N . GLY A 1 187 ? 24.656 22.25 -4.461 1 89.38 187 GLY A N 1
ATOM 1408 C CA . GLY A 1 187 ? 24.5 23.688 -4.453 1 89.38 187 GLY A CA 1
ATOM 1409 C C . GLY A 1 187 ? 23.422 24.172 -3.502 1 89.38 187 GLY A C 1
ATOM 1410 O O . GLY A 1 187 ? 22.812 23.375 -2.793 1 89.38 187 GLY A O 1
ATOM 1411 N N . ARG A 1 188 ? 23.266 25.438 -3.451 1 89.44 188 ARG A N 1
ATOM 1412 C CA . ARG A 1 188 ? 22.266 26.047 -2.584 1 89.44 188 ARG A CA 1
ATOM 1413 C C . ARG A 1 188 ? 20.859 25.891 -3.178 1 89.44 188 ARG A C 1
ATOM 1415 O O . ARG A 1 188 ? 20.688 26 -4.391 1 89.44 188 ARG A O 1
ATOM 1422 N N . VAL A 1 189 ? 19.953 25.562 -2.363 1 89.88 189 VAL A N 1
ATOM 1423 C CA . VAL A 1 189 ? 18.547 25.516 -2.773 1 89.88 189 VAL A CA 1
ATOM 1424 C C . VAL A 1 189 ? 17.891 26.875 -2.535 1 89.88 189 VAL A C 1
ATOM 1426 O O . VAL A 1 189 ? 17.812 27.344 -1.395 1 89.88 189 VAL A O 1
ATOM 1429 N N . PRO A 1 190 ? 17.469 27.469 -3.594 1 86.94 190 PRO A N 1
ATOM 1430 C CA . PRO A 1 190 ? 16.953 28.828 -3.443 1 86.94 190 PRO A CA 1
ATOM 1431 C C . PRO A 1 190 ? 15.523 28.859 -2.898 1 86.94 190 PRO A C 1
ATOM 1433 O O . PRO A 1 190 ? 14.805 27.859 -2.994 1 86.94 190 PRO A O 1
ATOM 1436 N N . THR A 1 191 ? 15.227 30.016 -2.188 1 88.56 191 THR A N 1
ATOM 1437 C CA . THR A 1 191 ? 13.844 30.375 -1.911 1 88.56 191 THR A CA 1
ATOM 1438 C C . THR A 1 191 ? 13.375 31.484 -2.836 1 88.56 191 THR A C 1
ATOM 1440 O O . THR A 1 191 ? 14.172 32.062 -3.578 1 88.56 191 THR A O 1
ATOM 1443 N N . ALA A 1 192 ? 12.055 31.734 -2.938 1 88.94 192 ALA A N 1
ATOM 1444 C CA . ALA A 1 192 ? 11.5 32.75 -3.84 1 88.94 192 ALA A CA 1
ATOM 1445 C C . ALA A 1 192 ? 11.703 34.156 -3.289 1 88.94 192 ALA A C 1
ATOM 1447 O O . ALA A 1 192 ? 11.469 35.156 -3.988 1 88.94 192 ALA A O 1
ATOM 1448 N N . GLY A 1 193 ? 12.305 34.312 -2.094 1 93.5 193 GLY A N 1
ATOM 1449 C CA . GLY A 1 193 ? 12.398 35.625 -1.496 1 93.5 193 GLY A CA 1
ATOM 1450 C C . GLY A 1 193 ? 11.055 36.188 -1.1 1 93.5 193 GLY A C 1
ATOM 1451 O O . GLY A 1 193 ? 10.062 35.469 -1.028 1 93.5 193 GLY A O 1
ATOM 1452 N N . PRO A 1 194 ? 11.008 37.5 -0.786 1 95.25 194 PRO A N 1
ATOM 1453 C CA . PRO A 1 194 ? 9.773 38.062 -0.25 1 95.25 194 PRO A CA 1
ATOM 1454 C C . PRO A 1 194 ? 8.672 38.188 -1.304 1 95.25 194 PRO A C 1
ATOM 1456 O O . PRO A 1 194 ? 7.496 38.344 -0.96 1 95.25 194 PRO A O 1
ATOM 1459 N N . GLY A 1 195 ? 9 38.094 -2.588 1 95.88 195 GLY A N 1
ATOM 1460 C CA . GLY A 1 195 ? 8.016 38.281 -3.645 1 95.88 195 GLY A CA 1
ATOM 1461 C C . GLY A 1 195 ? 8.023 39.688 -4.234 1 95.88 195 GLY A C 1
ATOM 1462 O O . GLY A 1 195 ? 8.969 40.438 -4.039 1 95.88 195 GLY A O 1
ATOM 1463 N N . ASP A 1 196 ? 7.023 40 -5.059 1 96.94 196 ASP A N 1
ATOM 1464 C CA . ASP A 1 196 ? 6.883 41.281 -5.781 1 96.94 196 ASP A CA 1
ATOM 1465 C C . ASP A 1 196 ? 6.609 42.438 -4.82 1 96.94 196 ASP A C 1
ATOM 1467 O O . ASP A 1 196 ? 5.582 42.438 -4.141 1 96.94 196 ASP A O 1
ATOM 1471 N N . PRO A 1 197 ? 7.512 43.5 -4.855 1 97.75 197 PRO A N 1
ATOM 1472 C CA . PRO A 1 197 ? 7.324 44.625 -3.953 1 97.75 197 PRO A CA 1
ATOM 1473 C C . PRO A 1 197 ? 5.98 45.344 -4.152 1 97.75 197 PRO A C 1
ATOM 1475 O O . PRO A 1 197 ? 5.391 45.844 -3.193 1 97.75 197 PRO A O 1
ATOM 1478 N N . ASP A 1 198 ? 5.496 45.406 -5.371 1 98.38 198 ASP A N 1
ATOM 1479 C CA . ASP A 1 198 ? 4.203 46.031 -5.629 1 98.38 198 ASP A CA 1
ATOM 1480 C C . ASP A 1 198 ? 3.074 45.219 -4.973 1 98.38 198 ASP A C 1
ATOM 1482 O O . ASP A 1 198 ? 2.119 45.812 -4.453 1 98.38 198 ASP A O 1
ATOM 1486 N N . ALA A 1 199 ? 3.195 43.938 -5.055 1 98.38 199 ALA A N 1
ATOM 1487 C CA . ALA A 1 199 ? 2.199 43.094 -4.414 1 98.38 199 ALA A CA 1
ATOM 1488 C C . ALA A 1 199 ? 2.244 43.219 -2.896 1 98.38 199 ALA A C 1
ATOM 1490 O O . ALA A 1 199 ? 1.202 43.219 -2.236 1 98.38 199 ALA A O 1
ATOM 1491 N N . ILE A 1 200 ? 3.445 43.344 -2.377 1 98.62 200 ILE A N 1
ATOM 1492 C CA . ILE A 1 200 ? 3.631 43.562 -0.945 1 98.62 200 ILE A CA 1
ATOM 1493 C C . ILE A 1 200 ? 2.973 44.875 -0.529 1 98.62 200 ILE A C 1
ATOM 1495 O O . ILE A 1 200 ? 2.262 44.938 0.477 1 98.62 200 ILE A O 1
ATOM 1499 N N . GLU A 1 201 ? 3.172 45.906 -1.33 1 98.56 201 GLU A N 1
ATOM 1500 C CA . GLU A 1 201 ? 2.564 47.188 -1.067 1 98.56 201 GLU A CA 1
ATOM 1501 C C . GLU A 1 201 ? 1.042 47.125 -1.122 1 98.56 201 GLU A C 1
ATOM 1503 O O . GLU A 1 201 ? 0.354 47.719 -0.297 1 98.56 201 GLU A O 1
ATOM 1508 N N . ALA A 1 202 ? 0.598 46.469 -2.09 1 98.75 202 ALA A N 1
ATOM 1509 C CA . ALA A 1 202 ? -0.846 46.312 -2.254 1 98.75 202 ALA A CA 1
ATOM 1510 C C . ALA A 1 202 ? -1.454 45.562 -1.075 1 98.75 202 ALA A C 1
ATOM 1512 O O . ALA A 1 202 ? -2.535 45.906 -0.596 1 98.75 202 ALA A O 1
ATOM 1513 N N . ALA A 1 203 ? -0.778 44.5 -0.639 1 98.81 203 ALA A N 1
ATOM 1514 C CA . ALA A 1 203 ? -1.251 43.719 0.51 1 98.81 203 ALA A CA 1
ATOM 1515 C C . ALA A 1 203 ? -1.284 44.594 1.769 1 98.81 203 ALA A C 1
ATOM 1517 O O . ALA A 1 203 ? -2.266 44.562 2.518 1 98.81 203 ALA A O 1
ATOM 1518 N N . ALA A 1 204 ? -0.219 45.312 1.965 1 98.75 204 ALA A N 1
ATOM 1519 C CA . ALA A 1 204 ? -0.16 46.219 3.115 1 98.75 204 ALA A CA 1
ATOM 1520 C C . ALA A 1 204 ? -1.285 47.25 3.066 1 98.75 204 ALA A C 1
ATOM 1522 O O . ALA A 1 204 ? -1.931 47.531 4.082 1 98.75 204 ALA A O 1
ATOM 1523 N N . GLY A 1 205 ? -1.442 47.844 1.909 1 98.69 205 GLY A N 1
ATOM 1524 C CA . GLY A 1 205 ? -2.51 48.812 1.74 1 98.69 205 GLY A CA 1
ATOM 1525 C C . GLY A 1 205 ? -3.881 48.25 2.078 1 98.69 205 GLY A C 1
ATOM 1526 O O . GLY A 1 205 ? -4.676 48.938 2.75 1 98.69 205 GLY A O 1
ATOM 1527 N N . ALA A 1 206 ? -4.164 47.062 1.636 1 98.62 206 ALA A N 1
ATOM 1528 C CA . ALA A 1 206 ? -5.449 46.406 1.896 1 98.62 206 ALA A CA 1
ATOM 1529 C C . ALA A 1 206 ? -5.652 46.188 3.391 1 98.62 206 ALA A C 1
ATOM 1531 O O . ALA A 1 206 ? -6.758 46.344 3.906 1 98.62 206 ALA A O 1
ATOM 1532 N N . LEU A 1 207 ? -4.605 45.781 4.078 1 98.69 207 LEU A N 1
ATOM 1533 C CA . LEU A 1 207 ? -4.695 45.531 5.508 1 98.69 207 LEU A CA 1
ATOM 1534 C C . LEU A 1 207 ? -4.875 46.812 6.289 1 98.69 207 LEU A C 1
ATOM 1536 O O . LEU A 1 207 ? -5.574 46.844 7.305 1 98.69 207 LEU A O 1
ATOM 1540 N N . VAL A 1 208 ? -4.23 47.875 5.809 1 98.56 208 VAL A N 1
ATOM 1541 C CA . VAL A 1 208 ? -4.34 49.156 6.469 1 98.56 208 VAL A CA 1
ATOM 1542 C C . VAL A 1 208 ? -5.766 49.688 6.336 1 98.56 208 VAL A C 1
ATOM 1544 O O . VAL A 1 208 ? -6.316 50.25 7.289 1 98.56 208 VAL A O 1
ATOM 1547 N N . GLU A 1 209 ? -6.379 49.5 5.23 1 97.81 209 GLU A N 1
ATOM 1548 C CA . GLU A 1 209 ? -7.695 50.062 4.934 1 97.81 209 GLU A CA 1
ATOM 1549 C C . GLU A 1 209 ? -8.805 49.188 5.543 1 97.81 209 GLU A C 1
ATOM 1551 O O . GLU A 1 209 ? -9.945 49.656 5.668 1 97.81 209 GLU A O 1
ATOM 1556 N N . ALA A 1 210 ? -8.492 48.031 5.977 1 97.69 210 ALA A N 1
ATOM 1557 C CA . ALA A 1 210 ? -9.484 47.062 6.469 1 97.69 210 ALA A CA 1
ATOM 1558 C C . ALA A 1 210 ? -10.047 47.531 7.812 1 97.69 210 ALA A C 1
ATOM 1560 O O . ALA A 1 210 ? -9.352 48.156 8.609 1 97.69 210 ALA A O 1
ATOM 1561 N N . GLU A 1 211 ? -11.289 47.219 8.117 1 95.88 211 GLU A N 1
ATOM 1562 C CA . GLU A 1 211 ? -11.898 47.5 9.406 1 95.88 211 GLU A CA 1
ATOM 1563 C C . GLU A 1 211 ? -11.508 46.469 10.461 1 95.88 211 GLU A C 1
ATOM 1565 O O . GLU A 1 211 ? -10.898 46.812 11.477 1 95.88 211 GLU A O 1
ATOM 1570 N N . ASN A 1 212 ? -11.812 45.188 10.195 1 96.31 212 ASN A N 1
ATOM 1571 C CA . ASN A 1 212 ? -11.469 44.094 11.078 1 96.31 212 ASN A CA 1
ATOM 1572 C C . ASN A 1 212 ? -10.891 42.906 10.297 1 96.31 212 ASN A C 1
ATOM 1574 O O . ASN A 1 212 ? -11.547 41.875 10.133 1 96.31 212 ASN A O 1
ATOM 1578 N N . PRO A 1 213 ? -9.609 43.062 9.867 1 98.12 213 PRO A N 1
ATOM 1579 C CA . PRO A 1 213 ? -9.016 42 9.055 1 98.12 213 PRO A CA 1
ATOM 1580 C C . PRO A 1 213 ? -8.727 40.719 9.859 1 98.12 213 PRO A C 1
ATOM 1582 O O . PRO A 1 213 ? -8.586 40.781 11.086 1 98.12 213 PRO A O 1
ATOM 1585 N N . ILE A 1 214 ? -8.688 39.562 9.172 1 98.19 214 ILE A N 1
ATOM 1586 C CA . ILE A 1 214 ? -8.266 38.312 9.797 1 98.19 214 ILE A CA 1
ATOM 1587 C C . ILE A 1 214 ? -7.074 37.75 9.039 1 98.19 214 ILE A C 1
ATOM 1589 O O . ILE A 1 214 ? -6.914 38 7.84 1 98.19 214 ILE A O 1
ATOM 1593 N N . ILE A 1 215 ? -6.227 37.062 9.734 1 98.69 215 ILE A N 1
ATOM 1594 C CA . ILE A 1 215 ? -5.121 36.281 9.172 1 98.69 215 ILE A CA 1
ATOM 1595 C C . ILE A 1 215 ? -5.355 34.781 9.422 1 98.69 215 ILE A C 1
ATOM 1597 O O . ILE A 1 215 ? -5.605 34.375 10.555 1 98.69 215 ILE A O 1
ATOM 1601 N N . VAL A 1 216 ? -5.398 34 8.391 1 98.44 216 VAL A N 1
ATOM 1602 C CA . VAL A 1 216 ? -5.441 32.562 8.477 1 98.44 216 VAL A CA 1
ATOM 1603 C C . VAL A 1 216 ? -4.07 31.984 8.117 1 98.44 216 VAL A C 1
ATOM 1605 O O . VAL A 1 216 ? -3.617 32.094 6.977 1 98.44 216 VAL A O 1
ATOM 1608 N N . VAL A 1 217 ? -3.449 31.406 9.086 1 98.38 217 VAL A N 1
ATOM 1609 C CA . VAL A 1 217 ? -2.109 30.875 8.875 1 98.38 217 VAL A CA 1
ATOM 1610 C C . VAL A 1 217 ? -2.191 29.375 8.586 1 98.38 217 VAL A C 1
ATOM 1612 O O . VAL A 1 217 ? -2.939 28.656 9.25 1 98.38 217 VAL A O 1
ATOM 1615 N N . GLY A 1 218 ? -1.472 28.922 7.527 1 97.88 218 GLY A N 1
ATOM 1616 C CA . GLY A 1 218 ? -1.377 27.531 7.156 1 97.88 218 GLY A CA 1
ATOM 1617 C C . GLY A 1 218 ? 0.014 26.953 7.348 1 97.88 218 GLY A C 1
ATOM 1618 O O . GLY A 1 218 ? 0.947 27.672 7.703 1 97.88 218 GLY A O 1
ATOM 1619 N N . ASP A 1 219 ? 0.188 25.719 7.047 1 97.62 219 ASP A N 1
ATOM 1620 C CA . ASP A 1 219 ? 1.357 24.938 7.426 1 97.62 219 ASP A CA 1
ATOM 1621 C C . ASP A 1 219 ? 2.598 25.391 6.66 1 97.62 219 ASP A C 1
ATOM 1623 O O . ASP A 1 219 ? 3.725 25.125 7.082 1 97.62 219 ASP A O 1
ATOM 1627 N N . HIS A 1 220 ? 2.404 26.094 5.527 1 97.44 220 HIS A N 1
ATOM 1628 C CA . HIS A 1 220 ? 3.566 26.578 4.793 1 97.44 220 HIS A CA 1
ATOM 1629 C C . HIS A 1 220 ? 4.316 27.641 5.586 1 97.44 220 HIS A C 1
ATOM 1631 O O . HIS A 1 220 ? 5.484 27.906 5.316 1 97.44 220 HIS A O 1
ATOM 1637 N N . VAL A 1 221 ? 3.631 28.25 6.59 1 98.25 221 VAL A N 1
ATOM 1638 C CA . VAL A 1 221 ? 4.293 29.234 7.453 1 98.25 221 VAL A CA 1
ATOM 1639 C C . VAL A 1 221 ? 5.316 28.516 8.336 1 98.25 221 VAL A C 1
ATOM 1641 O O . VAL A 1 221 ? 6.5 28.875 8.336 1 98.25 221 VAL A O 1
ATOM 1644 N N . ALA A 1 222 ? 4.848 27.484 9.023 1 97.94 222 ALA A N 1
ATOM 1645 C CA . ALA A 1 222 ? 5.754 26.734 9.883 1 97.94 222 ALA A CA 1
ATOM 1646 C C . ALA A 1 222 ? 6.867 26.078 9.07 1 97.94 222 ALA A C 1
ATOM 1648 O O . ALA A 1 222 ? 8.016 26.016 9.523 1 97.94 222 ALA A O 1
ATOM 1649 N N . ARG A 1 223 ? 6.562 25.609 7.883 1 97.19 223 ARG A N 1
ATOM 1650 C CA . ARG A 1 223 ? 7.527 24.922 7.043 1 97.19 223 ARG A CA 1
ATOM 1651 C C . ARG A 1 223 ? 8.609 25.875 6.543 1 97.19 223 ARG A C 1
ATOM 1653 O O . ARG A 1 223 ? 9.719 25.438 6.23 1 97.19 223 ARG A O 1
ATOM 1660 N N . ALA A 1 224 ? 8.258 27.141 6.469 1 96.44 224 ALA A N 1
ATOM 1661 C CA . ALA A 1 224 ? 9.203 28.156 6.008 1 96.44 224 ALA A CA 1
ATOM 1662 C C . ALA A 1 224 ? 10.195 28.531 7.113 1 96.44 224 ALA A C 1
ATOM 1664 O O . ALA A 1 224 ? 11.234 29.125 6.844 1 96.44 224 ALA A O 1
ATOM 1665 N N . GLY A 1 225 ? 9.844 28.219 8.367 1 95.62 225 GLY A N 1
ATOM 1666 C CA . GLY A 1 225 ? 10.805 28.406 9.438 1 95.62 225 GLY A CA 1
ATOM 1667 C C . GLY A 1 225 ? 10.227 29.125 10.641 1 95.62 225 GLY A C 1
ATOM 1668 O O . GLY A 1 225 ? 9.156 29.719 10.562 1 95.62 225 GLY A O 1
ATOM 1669 N N . ALA A 1 226 ? 10.969 29.062 11.734 1 94.12 226 ALA A N 1
ATOM 1670 C CA . ALA A 1 226 ? 10.562 29.734 12.969 1 94.12 226 ALA A CA 1
ATOM 1671 C C . ALA A 1 226 ? 10.422 31.234 12.75 1 94.12 226 ALA A C 1
ATOM 1673 O O . ALA A 1 226 ? 9.539 31.875 13.328 1 94.12 226 ALA A O 1
ATOM 1674 N N . ASP A 1 227 ? 11.289 31.781 11.953 1 95.44 227 ASP A N 1
ATOM 1675 C CA . ASP A 1 227 ? 11.219 33.188 11.625 1 95.44 227 ASP A CA 1
ATOM 1676 C C . ASP A 1 227 ? 9.922 33.531 10.891 1 95.44 227 ASP A C 1
ATOM 1678 O O . ASP A 1 227 ? 9.398 34.656 11.031 1 95.44 227 ASP A O 1
ATOM 1682 N N . ALA A 1 228 ? 9.531 32.594 10.117 1 98 228 ALA A N 1
ATOM 1683 C CA . ALA A 1 228 ? 8.266 32.781 9.406 1 98 228 ALA A CA 1
ATOM 1684 C C . ALA A 1 228 ? 7.094 32.844 10.375 1 98 228 ALA A C 1
ATOM 1686 O O . ALA A 1 228 ? 6.18 33.656 10.211 1 98 228 ALA A O 1
ATOM 1687 N N . VAL A 1 229 ? 7.094 31.969 11.375 1 98.44 229 VAL A N 1
ATOM 1688 C CA . VAL A 1 229 ? 6.07 32 12.414 1 98.44 229 VAL A CA 1
ATOM 1689 C C . VAL A 1 229 ? 6.117 33.344 13.141 1 98.44 229 VAL A C 1
ATOM 1691 O O . VAL A 1 229 ? 5.078 33.969 13.391 1 98.44 229 VAL A O 1
ATOM 1694 N N . GLN A 1 230 ? 7.312 33.844 13.445 1 98.19 230 GLN A N 1
ATOM 1695 C CA . GLN A 1 230 ? 7.461 35.125 14.086 1 98.19 230 GLN A CA 1
ATOM 1696 C C . GLN A 1 230 ? 6.949 36.25 13.18 1 98.19 230 GLN A C 1
ATOM 1698 O O . GLN A 1 230 ? 6.34 37.219 13.656 1 98.19 230 GLN A O 1
ATOM 1703 N N . ALA A 1 231 ? 7.242 36.125 11.891 1 98.75 231 ALA A N 1
ATOM 1704 C CA . ALA A 1 231 ? 6.754 37.125 10.938 1 98.75 231 ALA A CA 1
ATOM 1705 C C . ALA A 1 231 ? 5.23 37.188 10.945 1 98.75 231 ALA A C 1
ATOM 1707 O O . ALA A 1 231 ? 4.645 38.281 10.789 1 98.75 231 ALA A O 1
ATOM 1708 N N . ALA A 1 232 ? 4.586 36.062 11.07 1 98.81 232 ALA A N 1
ATOM 1709 C CA . ALA A 1 232 ? 3.131 36.031 11.188 1 98.81 232 ALA A CA 1
ATOM 1710 C C . ALA A 1 232 ? 2.662 36.75 12.445 1 98.81 232 ALA A C 1
ATOM 1712 O O . ALA A 1 232 ? 1.664 37.469 12.414 1 98.81 232 ALA A O 1
ATOM 1713 N N . VAL A 1 233 ? 3.381 36.562 13.555 1 98.62 233 VAL A N 1
ATOM 1714 C CA . VAL A 1 233 ? 3.066 37.219 14.812 1 98.62 233 VAL A CA 1
ATOM 1715 C C . VAL A 1 233 ? 3.225 38.75 14.633 1 98.62 233 VAL A C 1
ATOM 1717 O O . VAL A 1 233 ? 2.336 39.5 15.008 1 98.62 233 VAL A O 1
ATOM 1720 N N . ASP A 1 234 ? 4.355 39.156 14.031 1 98.81 234 ASP A N 1
ATOM 1721 C CA . ASP A 1 234 ? 4.621 40.562 13.812 1 98.81 234 ASP A CA 1
ATOM 1722 C C . ASP A 1 234 ? 3.525 41.219 12.969 1 98.81 234 ASP A C 1
ATOM 1724 O O . ASP A 1 234 ? 3.109 42.344 13.234 1 98.81 234 ASP A O 1
ATOM 1728 N N . LEU A 1 235 ? 3.109 40.5 11.977 1 98.94 235 LEU A N 1
ATOM 1729 C CA . LEU A 1 235 ? 2.068 41.062 11.109 1 98.94 235 LEU A CA 1
ATOM 1730 C C . LEU A 1 235 ? 0.744 41.156 11.859 1 98.94 235 LEU A C 1
ATOM 1732 O O . LEU A 1 235 ? 0.013 42.156 11.68 1 98.94 235 LEU A O 1
ATOM 1736 N N . ALA A 1 236 ? 0.387 40.125 12.617 1 98.81 236 ALA A N 1
ATOM 1737 C CA . ALA A 1 236 ? -0.828 40.156 13.43 1 98.81 236 ALA A CA 1
ATOM 1738 C C . ALA A 1 236 ? -0.803 41.375 14.375 1 98.81 236 ALA A C 1
ATOM 1740 O O . ALA A 1 236 ? -1.784 42.094 14.469 1 98.81 236 ALA A O 1
ATOM 1741 N N . GLU A 1 237 ? 0.307 41.594 15.047 1 98.62 237 GLU A N 1
ATOM 1742 C CA . GLU A 1 237 ? 0.464 42.688 15.984 1 98.62 237 GLU A CA 1
ATOM 1743 C C . GLU A 1 237 ? 0.405 44.031 15.273 1 98.62 237 GLU A C 1
ATOM 1745 O O . GLU A 1 237 ? -0.248 44.969 15.742 1 98.62 237 GLU A O 1
ATOM 1750 N N . ALA A 1 238 ? 1.069 44.125 14.148 1 98.69 238 ALA A N 1
ATOM 1751 C CA . ALA A 1 238 ? 1.109 45.375 13.398 1 98.69 238 ALA A CA 1
ATOM 1752 C C . ALA A 1 238 ? -0.274 45.719 12.867 1 98.69 238 ALA A C 1
ATOM 1754 O O . ALA A 1 238 ? -0.627 46.906 12.805 1 98.69 238 ALA A O 1
ATOM 1755 N N . SER A 1 239 ? -1.064 44.781 12.477 1 98.62 239 SER A N 1
ATOM 1756 C CA . SER A 1 239 ? -2.33 45.031 11.789 1 98.62 239 SER A CA 1
ATOM 1757 C C . SER A 1 239 ? -3.496 45.031 12.773 1 98.62 239 SER A C 1
ATOM 1759 O O . SER A 1 239 ? -4.594 45.5 12.43 1 98.62 239 SER A O 1
ATOM 1761 N N . GLY A 1 240 ? -3.275 44.5 14 1 98.5 240 GLY A N 1
ATOM 1762 C CA . GLY A 1 240 ? -4.375 44.312 14.938 1 98.5 240 GLY A CA 1
ATOM 1763 C C . GLY A 1 240 ? -5.367 43.25 14.508 1 98.5 240 GLY A C 1
ATOM 1764 O O . GLY A 1 240 ? -6.523 43.281 14.93 1 98.5 240 GLY A O 1
ATOM 1765 N N . ALA A 1 241 ? -4.941 42.375 13.68 1 98.56 241 ALA A N 1
ATOM 1766 C CA . ALA A 1 241 ? -5.816 41.344 13.125 1 98.56 241 ALA A CA 1
ATOM 1767 C C . ALA A 1 241 ? -5.961 40.156 14.086 1 98.56 241 ALA A C 1
ATOM 1769 O O . ALA A 1 241 ? -5.012 39.812 14.805 1 98.56 241 ALA A O 1
ATOM 1770 N N . ARG A 1 242 ? -7.137 39.5 14.195 1 97.75 242 ARG A N 1
ATOM 1771 C CA . ARG A 1 242 ? -7.219 38.188 14.852 1 97.75 242 ARG A CA 1
ATOM 1772 C C . ARG A 1 242 ? -6.68 37.094 13.945 1 97.75 242 ARG A C 1
ATOM 1774 O O . ARG A 1 242 ? -6.664 37.25 12.719 1 97.75 242 ARG A O 1
ATOM 1781 N N . VAL A 1 243 ? -6.258 36.031 14.523 1 98.31 243 VAL A N 1
ATOM 1782 C CA . VAL A 1 243 ? -5.539 35 13.781 1 98.31 243 VAL A CA 1
ATOM 1783 C C . VAL A 1 243 ? -6.234 33.656 13.953 1 98.31 243 VAL A C 1
ATOM 1785 O O . VAL A 1 243 ? -6.68 33.312 15.055 1 98.31 243 VAL A O 1
ATOM 1788 N N . HIS A 1 244 ? -6.418 32.906 12.859 1 97 244 HIS A N 1
ATOM 1789 C CA . HIS A 1 244 ? -6.926 31.547 12.836 1 97 244 HIS A CA 1
ATOM 1790 C C . HIS A 1 244 ? -5.941 30.609 12.141 1 97 244 HIS A C 1
ATOM 1792 O O . HIS A 1 244 ? -5.121 31.047 11.336 1 97 244 HIS A O 1
ATOM 1798 N N . GLY A 1 245 ? -5.957 29.344 12.547 1 96.56 245 GLY A N 1
ATOM 1799 C CA . GLY A 1 245 ? -5.281 28.328 11.766 1 96.56 245 GLY A CA 1
ATOM 1800 C C . GLY A 1 245 ? -6.125 27.797 10.617 1 96.56 245 GLY A C 1
ATOM 1801 O O . GLY A 1 245 ? -7.352 27.75 10.711 1 96.56 245 GLY A O 1
ATOM 1802 N N . GLU A 1 246 ? -5.422 27.484 9.5 1 96.06 246 GLU A N 1
ATOM 1803 C CA . GLU A 1 246 ? -6.152 26.969 8.344 1 96.06 246 GLU A CA 1
ATOM 1804 C C . GLU A 1 246 ? -6.98 25.75 8.711 1 96.06 246 GLU A C 1
ATOM 1806 O O . GLU A 1 246 ? -6.793 25.156 9.781 1 96.06 246 GLU A O 1
ATOM 1811 N N . ILE A 1 247 ? -7.859 25.375 7.723 1 91.5 247 ILE A N 1
ATOM 1812 C CA . ILE A 1 247 ? -8.609 24.141 7.863 1 91.5 247 ILE A CA 1
ATOM 1813 C C . ILE A 1 247 ? -7.648 22.953 7.801 1 91.5 247 ILE A C 1
ATOM 1815 O O . ILE A 1 247 ? -6.84 22.844 6.875 1 91.5 247 ILE A O 1
ATOM 1819 N N . LEU A 1 248 ? -7.516 22.047 8.727 1 88.88 248 LEU A N 1
ATOM 1820 C CA . LEU A 1 248 ? -6.699 20.844 8.797 1 88.88 248 LEU A CA 1
ATOM 1821 C C . LEU A 1 248 ? -5.254 21.188 9.148 1 88.88 248 LEU A C 1
ATOM 1823 O O . LEU A 1 248 ? -4.32 20.672 8.531 1 88.88 248 LEU A O 1
ATOM 1827 N N . SER A 1 249 ? -5 22.156 9.93 1 94.44 249 SER A N 1
ATOM 1828 C CA . SER A 1 249 ? -3.672 22.516 10.422 1 94.44 249 SER A CA 1
ATOM 1829 C C . SER A 1 249 ? -2.928 21.281 10.93 1 94.44 249 SER A C 1
ATOM 1831 O O . SER A 1 249 ? -3.49 20.469 11.664 1 94.44 249 SER A O 1
ATOM 1833 N N . SER A 1 250 ? -1.703 21.125 10.453 1 95.75 250 SER A N 1
ATOM 1834 C CA . SER A 1 250 ? -0.924 19.953 10.82 1 95.75 250 SER A CA 1
ATOM 1835 C C . SER A 1 250 ? 0.427 20.344 11.406 1 95.75 250 SER A C 1
ATOM 1837 O O . SER A 1 250 ? 1.255 19.484 11.711 1 95.75 250 SER A O 1
ATOM 1839 N N . GLU A 1 251 ? 0.774 21.562 11.555 1 97.31 251 GLU A N 1
ATOM 1840 C CA . GLU A 1 251 ? 1.939 22.125 12.219 1 97.31 251 GLU A CA 1
ATOM 1841 C C . GLU A 1 251 ? 1.559 23.359 13.039 1 97.31 251 GLU A C 1
ATOM 1843 O O . GLU A 1 251 ? 0.4 23.781 13.039 1 97.31 251 GLU A O 1
ATOM 1848 N N . VAL A 1 252 ? 2.486 23.844 13.867 1 96.94 252 VAL A N 1
ATOM 1849 C CA . VAL A 1 252 ? 2.217 25.031 14.688 1 96.94 252 VAL A CA 1
ATOM 1850 C C . VAL A 1 252 ? 2.617 26.297 13.922 1 96.94 252 VAL A C 1
ATOM 1852 O O . VAL A 1 252 ? 3.797 26.641 13.875 1 96.94 252 VAL A O 1
ATOM 1855 N N . ASN A 1 253 ? 1.615 26.984 13.445 1 97.88 253 ASN A N 1
ATOM 1856 C CA . ASN A 1 253 ? 1.855 28.078 12.508 1 97.88 253 ASN A CA 1
ATOM 1857 C C . ASN A 1 253 ? 1.774 29.438 13.203 1 97.88 253 ASN A C 1
ATOM 1859 O O . ASN A 1 253 ? 2.025 30.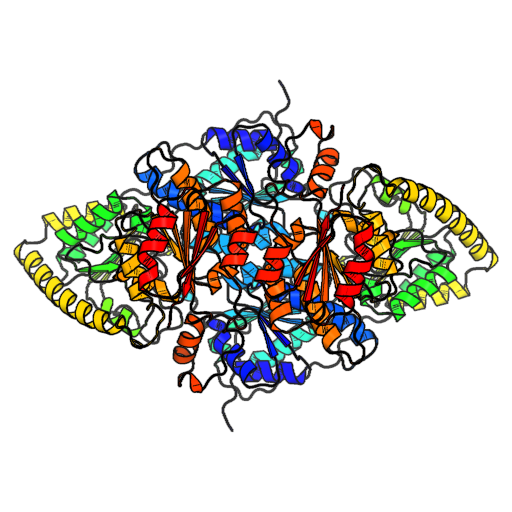469 12.578 1 97.88 253 ASN A O 1
ATOM 1863 N N . PHE A 1 254 ? 1.352 29.406 14.398 1 97.38 254 PHE A N 1
ATOM 1864 C CA . PHE A 1 254 ? 1.179 30.578 15.266 1 97.38 254 PHE A CA 1
ATOM 1865 C C . PHE A 1 254 ? 1.096 30.156 16.719 1 97.38 254 PHE A C 1
ATOM 1867 O O . PHE A 1 254 ? 0.469 29.156 17.047 1 97.38 254 PHE A O 1
ATOM 1874 N N . PRO A 1 255 ? 1.796 30.859 17.641 1 94.38 255 PRO A N 1
ATOM 1875 C CA . PRO A 1 255 ? 1.675 30.469 19.047 1 94.38 255 PRO A CA 1
ATOM 1876 C C . PRO A 1 255 ? 0.237 30.531 19.547 1 94.38 255 PRO A C 1
ATOM 1878 O O . PRO A 1 255 ? -0.396 31.594 19.5 1 94.38 255 PRO A O 1
ATOM 1881 N N . THR A 1 256 ? -0.195 29.531 20.188 1 89.75 256 THR A N 1
ATOM 1882 C CA . THR A 1 256 ? -1.621 29.391 20.453 1 89.75 256 THR A CA 1
ATOM 1883 C C . THR A 1 256 ? -1.999 30.125 21.734 1 89.75 256 THR A C 1
ATOM 1885 O O . THR A 1 256 ? -3.182 30.344 22.016 1 89.75 256 THR A O 1
ATOM 1888 N N . GLU A 1 257 ? -1.036 30.625 22.453 1 90.69 257 GLU A N 1
ATOM 1889 C CA . GLU A 1 257 ? -1.309 31.406 23.656 1 90.69 257 GLU A CA 1
ATOM 1890 C C . GLU A 1 257 ? -1.302 32.906 23.359 1 90.69 257 GLU A C 1
ATOM 1892 O O . GLU A 1 257 ? -1.615 33.719 24.234 1 90.69 257 GLU A O 1
ATOM 1897 N N . HIS A 1 258 ? -0.906 33.281 22.188 1 95.06 258 HIS A N 1
ATOM 1898 C CA . HIS A 1 258 ? -0.882 34.688 21.812 1 95.06 258 HIS A CA 1
ATOM 1899 C C . HIS A 1 258 ? -2.279 35.281 21.875 1 95.06 258 HIS A C 1
ATOM 1901 O O . HIS A 1 258 ? -3.258 34.656 21.484 1 95.06 258 HIS A O 1
ATOM 1907 N N . PRO A 1 259 ? -2.438 36.469 22.359 1 95.44 259 PRO A N 1
ATOM 1908 C CA . PRO A 1 259 ? -3.75 37.094 22.562 1 95.44 259 PRO A CA 1
ATOM 1909 C C . PRO A 1 259 ? -4.547 37.219 21.266 1 95.44 259 PRO A C 1
ATOM 1911 O O . PRO A 1 259 ? -5.777 37.219 21.281 1 95.44 259 PRO A O 1
ATOM 1914 N N . GLN A 1 260 ? -3.904 37.344 20.156 1 97.44 260 GLN A N 1
ATOM 1915 C CA . GLN A 1 260 ? -4.598 37.562 18.891 1 97.44 260 GLN A CA 1
ATOM 1916 C C . GLN A 1 260 ? -4.949 36.219 18.234 1 97.44 260 GLN A C 1
ATOM 1918 O O . GLN A 1 260 ? -5.637 36.188 17.203 1 97.44 260 GLN A O 1
ATOM 1923 N N . TRP A 1 261 ? -4.434 35.094 18.781 1 96.31 261 TRP A N 1
ATOM 1924 C CA . TRP A 1 261 ? -4.848 33.75 18.312 1 96.31 261 TRP A CA 1
ATOM 1925 C C . TRP A 1 261 ? -6.273 33.438 18.766 1 96.31 261 TRP A C 1
ATOM 1927 O O . TRP A 1 261 ? -6.594 33.562 19.953 1 96.31 261 TRP A O 1
ATOM 1937 N N . ILE A 1 262 ? -7.121 33.031 17.812 1 95.38 262 ILE A N 1
ATOM 1938 C CA . ILE A 1 262 ? -8.508 32.75 18.156 1 95.38 262 ILE A CA 1
ATOM 1939 C C . ILE A 1 262 ? -8.758 31.25 18.156 1 95.38 262 ILE A C 1
ATOM 1941 O O . ILE A 1 262 ? -9.195 30.688 19.172 1 95.38 262 ILE A O 1
ATOM 1945 N N . SER A 1 263 ? -8.5 30.578 16.984 1 92.81 263 SER A N 1
ATOM 1946 C CA . SER A 1 263 ? -8.789 29.156 16.906 1 92.81 263 SER A CA 1
ATOM 1947 C C . SER A 1 263 ? -8.281 28.562 15.594 1 92.81 263 SER A C 1
ATOM 1949 O O . SER A 1 263 ? -8.008 29.297 14.641 1 92.81 263 SER A O 1
ATOM 1951 N N . HIS A 1 264 ? -8.109 27.266 15.625 1 93.25 264 HIS A N 1
ATOM 1952 C CA . HIS A 1 264 ? -8.078 26.547 14.359 1 93.25 264 HIS A CA 1
ATOM 1953 C C . HIS A 1 264 ? -9.453 26.531 13.703 1 93.25 264 HIS A C 1
ATOM 1955 O O . HIS A 1 264 ? -10.477 26.406 14.383 1 93.25 264 HIS A O 1
ATOM 1961 N N . VAL A 1 265 ? -9.461 26.719 12.352 1 93.44 265 VAL A N 1
ATOM 1962 C CA . VAL A 1 265 ? -10.719 26.578 11.633 1 93.44 265 VAL A CA 1
ATOM 1963 C C . VAL A 1 265 ? -11.023 25.094 11.398 1 93.44 265 VAL A C 1
ATOM 1965 O O . VAL A 1 265 ? -10.219 24.375 10.805 1 93.44 265 VAL A O 1
ATOM 1968 N N . PRO A 1 266 ? -12.094 24.516 11.938 1 89.25 266 PRO A N 1
ATOM 1969 C CA . PRO A 1 266 ? -12.445 23.109 11.703 1 89.25 266 PRO A CA 1
ATOM 1970 C C . PRO A 1 266 ? -13.039 22.875 10.32 1 89.25 266 PRO A C 1
ATOM 1972 O O . PRO A 1 266 ? -13.477 23.812 9.656 1 89.25 266 PRO A O 1
ATOM 1975 N N . PRO A 1 267 ? -13.039 21.625 9.852 1 87.88 267 PRO A N 1
ATOM 1976 C CA . PRO A 1 267 ? -13.602 21.312 8.531 1 87.88 267 PRO A CA 1
ATOM 1977 C C . PRO A 1 267 ? -15.125 21.234 8.547 1 87.88 267 PRO A C 1
ATOM 1979 O O . PRO A 1 267 ? -15.734 20.672 7.637 1 87.88 267 PRO A O 1
ATOM 1982 N N . ASP A 1 268 ? -15.742 21.844 9.477 1 88.31 268 ASP A N 1
ATOM 1983 C CA . ASP A 1 268 ? -17.188 21.969 9.57 1 88.31 268 ASP A CA 1
ATOM 1984 C C . ASP A 1 268 ? -17.672 23.219 8.836 1 88.31 268 ASP A C 1
ATOM 1986 O O . ASP A 1 268 ? -17.172 24.328 9.078 1 88.31 268 ASP A O 1
ATOM 1990 N N . GLU A 1 269 ? -18.656 23.062 7.996 1 92.31 269 GLU A N 1
ATOM 1991 C CA . GLU A 1 269 ? -19.094 24.141 7.117 1 92.31 269 GLU A CA 1
ATOM 1992 C C . GLU A 1 269 ? -19.547 25.359 7.922 1 92.31 269 GLU A C 1
ATOM 1994 O O . GLU A 1 269 ? -19.109 26.484 7.664 1 92.31 269 GLU A O 1
ATOM 1999 N N . GLU A 1 270 ? -20.406 25.172 8.906 1 91.31 270 GLU A N 1
ATOM 2000 C CA . GLU A 1 270 ? -21 26.281 9.656 1 91.31 270 GLU A CA 1
ATOM 2001 C C . GLU A 1 270 ? -19.953 27 10.484 1 91.31 270 GLU A C 1
ATOM 2003 O O . GLU A 1 270 ? -19.875 28.234 10.469 1 91.31 270 GLU A O 1
ATOM 2008 N N . LEU A 1 271 ? -19.156 26.234 11.133 1 90.5 271 LEU A N 1
ATOM 2009 C CA . LEU A 1 271 ? -18.141 26.844 11.977 1 90.5 271 LEU A CA 1
ATOM 2010 C C . LEU A 1 271 ? -17.078 27.531 11.125 1 90.5 271 LEU A C 1
ATOM 2012 O O . LEU A 1 271 ? -16.609 28.625 11.477 1 90.5 271 LEU A O 1
ATOM 2016 N N . ALA A 1 272 ? -16.719 26.922 10.07 1 93.5 272 ALA A N 1
ATOM 2017 C CA . ALA A 1 272 ? -15.719 27.516 9.18 1 93.5 272 ALA A CA 1
ATOM 2018 C C . ALA A 1 272 ? -16.234 28.828 8.594 1 93.5 272 ALA A C 1
ATOM 2020 O O . ALA A 1 272 ? -15.508 29.828 8.586 1 93.5 272 ALA A O 1
ATOM 2021 N N . SER A 1 273 ? -17.469 28.781 8.125 1 94.75 273 SER A N 1
ATOM 2022 C CA . SER A 1 273 ? -18.062 29.984 7.539 1 94.75 273 SER A CA 1
ATOM 2023 C C . SER A 1 273 ? -18.141 31.125 8.562 1 94.75 273 SER A C 1
ATOM 2025 O O . SER A 1 273 ? -17.906 32.281 8.234 1 94.75 273 SER A O 1
ATOM 2027 N N . THR A 1 274 ? -18.422 30.734 9.797 1 93.19 274 THR A N 1
ATOM 2028 C CA . THR A 1 274 ? -18.531 31.734 10.859 1 93.19 274 THR A CA 1
ATOM 2029 C C . THR A 1 274 ? -17.156 32.312 11.18 1 93.19 274 THR A C 1
ATOM 2031 O O . THR A 1 274 ? -17.016 33.562 11.289 1 93.19 274 THR A O 1
ATOM 2034 N N . LEU A 1 275 ? -16.188 31.5 11.273 1 94.25 275 LEU A N 1
ATOM 2035 C CA . LEU A 1 275 ? -14.852 31.938 11.664 1 94.25 275 LEU A CA 1
ATOM 2036 C C . LEU A 1 275 ? -14.18 32.719 10.539 1 94.25 275 LEU A C 1
ATOM 2038 O O . LEU A 1 275 ? -13.367 33.594 10.797 1 94.25 275 LEU A O 1
ATOM 2042 N N . LEU A 1 276 ? -14.578 32.469 9.312 1 95.38 276 LEU A N 1
ATOM 2043 C CA . LEU A 1 276 ? -13.945 33.094 8.156 1 95.38 276 LEU A CA 1
ATOM 2044 C C . LEU A 1 276 ? -14.766 34.281 7.676 1 95.38 276 LEU A C 1
ATOM 2046 O O . LEU A 1 276 ? -14.477 34.844 6.621 1 95.38 276 LEU A O 1
ATOM 2050 N N . SER A 1 277 ? -15.75 34.625 8.43 1 94.69 277 SER A N 1
ATOM 2051 C CA . SER A 1 277 ? -16.578 35.781 8.062 1 94.69 277 SER A CA 1
ATOM 2052 C C . SER A 1 277 ? -15.867 37.094 8.352 1 94.69 277 SER A C 1
ATOM 2054 O O . SER A 1 277 ? -15.812 37.531 9.5 1 94.69 277 SER A O 1
ATOM 2056 N N . ALA A 1 278 ? -15.312 37.75 7.359 1 95.69 278 ALA A N 1
ATOM 2057 C CA . ALA A 1 278 ? -14.602 39.031 7.453 1 95.69 278 ALA A CA 1
ATOM 2058 C C . ALA A 1 278 ? -14.609 39.75 6.113 1 95.69 278 ALA A C 1
ATOM 2060 O O . ALA A 1 278 ? -14.867 39.156 5.07 1 95.69 278 ALA A O 1
ATOM 2061 N N . GLU A 1 279 ? -14.43 41.062 6.188 1 96.56 279 GLU A N 1
ATOM 2062 C CA . GLU A 1 279 ? -14.367 41.844 4.965 1 96.56 279 GLU A CA 1
ATOM 2063 C C . GLU A 1 279 ? -13.008 41.719 4.289 1 96.56 279 GLU A C 1
ATOM 2065 O O . GLU A 1 279 ? -12.898 41.844 3.066 1 96.56 279 GLU A O 1
ATOM 2070 N N . THR A 1 280 ? -11.938 41.531 5.059 1 98.38 280 THR A N 1
ATOM 2071 C CA . THR A 1 280 ? -10.586 41.375 4.559 1 98.38 280 THR A CA 1
ATOM 2072 C C . THR A 1 280 ? -9.914 40.156 5.227 1 98.38 280 THR A C 1
ATOM 2074 O O . THR A 1 280 ? -9.836 40.094 6.453 1 98.38 280 THR A O 1
ATOM 2077 N N . ILE A 1 281 ? -9.484 39.219 4.41 1 98.44 281 ILE A N 1
ATOM 2078 C CA . ILE A 1 281 ? -8.867 38 4.895 1 98.44 281 ILE A CA 1
ATOM 2079 C C . ILE A 1 281 ? -7.508 37.781 4.227 1 98.44 281 ILE A C 1
ATOM 2081 O O . ILE A 1 281 ? -7.402 37.844 2.998 1 98.44 281 ILE A O 1
ATOM 2085 N N . LEU A 1 282 ? -6.473 37.594 4.977 1 98.75 282 LEU A N 1
ATOM 2086 C CA . LEU A 1 282 ? -5.168 37.188 4.469 1 98.75 282 LEU A CA 1
ATOM 2087 C C . LEU A 1 282 ? -4.938 35.688 4.707 1 98.75 282 LEU A C 1
ATOM 2089 O O . LEU A 1 282 ? -4.863 35.25 5.855 1 98.75 282 LEU A O 1
ATOM 2093 N N . PHE A 1 283 ? -4.918 34.906 3.654 1 98.31 283 PHE A N 1
ATOM 2094 C CA . PHE A 1 283 ? -4.48 33.5 3.711 1 98.31 283 PHE A CA 1
ATOM 2095 C C . PHE A 1 283 ? -2.965 33.406 3.57 1 98.31 283 PHE A C 1
ATOM 2097 O O . PHE A 1 283 ? -2.42 33.656 2.492 1 98.31 283 PHE A O 1
ATOM 2104 N N . ALA A 1 284 ? -2.291 33.094 4.645 1 98.31 284 ALA A N 1
ATOM 2105 C CA . ALA A 1 284 ? -0.833 32.969 4.656 1 98.31 284 ALA A CA 1
ATOM 2106 C C . ALA A 1 284 ? -0.381 31.531 4.699 1 98.31 284 ALA A C 1
ATOM 2108 O O . ALA A 1 284 ? -0.483 30.859 5.734 1 98.31 284 ALA A O 1
ATOM 2109 N N . GLY A 1 285 ? 0.161 31.047 3.59 1 97.62 285 GLY A N 1
ATOM 2110 C CA . GLY A 1 285 ? 0.71 29.688 3.559 1 97.62 285 GLY A CA 1
ATOM 2111 C C . GLY A 1 285 ? -0.35 28.609 3.672 1 97.62 285 GLY A C 1
ATOM 2112 O O . GLY A 1 285 ? -0.089 27.531 4.203 1 97.62 285 GLY A O 1
ATOM 2113 N N . CYS A 1 286 ? -1.581 28.859 3.225 1 97.25 286 CYS A N 1
ATOM 2114 C CA . CYS A 1 286 ? -2.693 27.938 3.346 1 97.25 286 CYS A CA 1
ATOM 2115 C C . CYS A 1 286 ? -2.73 26.969 2.164 1 97.25 286 CYS A C 1
ATOM 2117 O O . CYS A 1 286 ? -2.197 27.281 1.095 1 97.25 286 CYS A O 1
ATOM 2119 N N . SER A 1 287 ? -3.277 25.844 2.379 1 93.19 287 SER A N 1
ATOM 2120 C CA . SER A 1 287 ? -3.479 24.812 1.352 1 93.19 287 SER A CA 1
ATOM 2121 C C . SER A 1 287 ? -4.945 24.719 0.95 1 93.19 287 SER A C 1
ATOM 2123 O O . SER A 1 287 ? -5.57 25.734 0.607 1 93.19 287 SER A O 1
ATOM 2125 N N . THR A 1 288 ? -5.66 23.531 0.774 1 83.12 288 THR A N 1
ATOM 2126 C CA . THR A 1 288 ? -6.973 23.328 0.167 1 83.12 288 THR A CA 1
ATOM 2127 C C . THR A 1 288 ? -8.023 24.219 0.837 1 83.12 288 THR A C 1
ATOM 2129 O O . THR A 1 288 ? -8.906 24.75 0.168 1 83.12 288 THR A O 1
ATOM 2132 N N . ASN A 1 289 ? -7.941 24.469 2.064 1 86.56 289 ASN A N 1
ATOM 2133 C CA . ASN A 1 289 ? -8.836 25.344 2.82 1 86.56 289 ASN A CA 1
ATOM 2134 C C . ASN A 1 289 ? -10.297 25.062 2.492 1 86.56 289 ASN A C 1
ATOM 2136 O O . ASN A 1 289 ? -11.039 25.969 2.121 1 86.56 289 ASN A O 1
ATOM 2140 N N . THR A 1 290 ? -10.727 23.859 2.539 1 94.25 290 THR A N 1
ATOM 2141 C CA . THR A 1 290 ? -12.102 23.469 2.271 1 94.25 290 THR A CA 1
ATOM 2142 C C . THR A 1 290 ? -12.547 22.359 3.232 1 94.25 290 THR A C 1
ATOM 2144 O O . THR A 1 290 ? -11.789 21.969 4.125 1 94.25 290 THR A O 1
ATOM 2147 N N . THR A 1 291 ? -13.828 22.016 3.152 1 93.75 291 THR A N 1
ATOM 2148 C CA . THR A 1 291 ? -14.43 21.031 4.051 1 93.75 291 THR A CA 1
ATOM 2149 C C . THR A 1 291 ? -14.102 19.609 3.6 1 93.75 291 THR A C 1
ATOM 2151 O O . THR A 1 291 ? -13.445 19.422 2.576 1 93.75 291 THR A O 1
ATOM 2154 N N . LEU A 1 292 ? -14.492 18.625 4.422 1 90.38 292 LEU A N 1
ATOM 2155 C CA . LEU A 1 292 ? -14.242 17.219 4.133 1 90.38 292 LEU A CA 1
ATOM 2156 C C . LEU A 1 292 ? -15.148 16.734 3.014 1 90.38 292 LEU A C 1
ATOM 2158 O O . LEU A 1 292 ? -14.719 15.953 2.154 1 90.38 292 LEU A O 1
ATOM 2162 N N . THR A 1 293 ? -16.375 17.031 3.094 1 90.69 293 THR A N 1
ATOM 2163 C CA . THR A 1 293 ? -17.344 16.766 2.043 1 90.69 293 THR A CA 1
ATOM 2164 C C . THR A 1 293 ? -17.938 18.062 1.517 1 90.69 293 THR A C 1
ATOM 2166 O O . THR A 1 293 ? -17.672 19.141 2.062 1 90.69 293 THR A O 1
ATOM 2169 N N . ARG A 1 294 ? -18.719 17.953 0.528 1 92.5 294 ARG A N 1
ATOM 2170 C CA . ARG A 1 294 ? -19.297 19.109 -0.161 1 92.5 294 ARG A CA 1
ATOM 2171 C C . ARG A 1 294 ? -20.016 20.031 0.82 1 92.5 294 ARG A C 1
ATOM 2173 O O . ARG A 1 294 ? -20.688 19.578 1.735 1 92.5 294 ARG A O 1
ATOM 2180 N N . HIS A 1 295 ? -19.703 21.359 0.746 1 93 295 HIS A N 1
ATOM 2181 C CA . HIS A 1 295 ? -20.422 22.375 1.521 1 93 295 HIS A CA 1
ATOM 2182 C C . HIS A 1 295 ? -21.438 23.109 0.662 1 93 295 HIS A C 1
ATOM 2184 O O . HIS A 1 295 ? -21.281 23.203 -0.556 1 93 295 HIS A O 1
ATOM 2190 N N . GLU A 1 296 ? -22.484 23.609 1.248 1 92.12 296 GLU A N 1
ATOM 2191 C CA . GLU A 1 296 ? -23.594 24.234 0.535 1 92.12 296 GLU A CA 1
ATOM 2192 C C . GLU A 1 296 ? -23.344 25.719 0.288 1 92.12 296 GLU A C 1
ATOM 2194 O O . GLU A 1 296 ? -23.734 26.25 -0.746 1 92.12 296 GLU A O 1
ATOM 2199 N N . GLU A 1 297 ? -22.703 26.312 1.23 1 91.62 297 GLU A N 1
ATOM 2200 C CA . GLU A 1 297 ? -22.469 27.75 1.141 1 91.62 297 GLU A CA 1
ATOM 2201 C C . GLU A 1 297 ? -20.969 28.047 1.104 1 91.62 297 GLU A C 1
ATOM 2203 O O . GLU A 1 297 ? -20.156 27.219 1.502 1 91.62 297 GLU A O 1
ATOM 2208 N N . PRO A 1 298 ? -20.719 29.25 0.564 1 92.25 298 PRO A N 1
ATOM 2209 C CA . PRO A 1 298 ? -19.297 29.609 0.583 1 92.25 298 PRO A CA 1
ATOM 2210 C C . PRO A 1 298 ? -18.734 29.703 1.997 1 92.25 298 PRO A C 1
ATOM 2212 O O . PRO A 1 298 ? -19.406 30.172 2.912 1 92.25 298 PRO A O 1
ATOM 2215 N N . LEU A 1 299 ? -17.578 29.172 2.156 1 95.75 299 LEU A N 1
ATOM 2216 C CA . LEU A 1 299 ? -16.906 29.25 3.451 1 95.75 299 LEU A CA 1
ATOM 2217 C C . LEU A 1 299 ? -16.406 30.656 3.732 1 95.75 299 LEU A C 1
ATOM 2219 O O . LEU A 1 299 ? -16.312 31.078 4.891 1 95.75 299 LEU A O 1
ATOM 2223 N N . VAL A 1 300 ? -15.992 31.375 2.664 1 96.25 300 VAL A N 1
ATOM 2224 C CA . VAL A 1 300 ? -15.555 32.75 2.703 1 96.25 300 VAL A CA 1
ATOM 2225 C C . VAL A 1 300 ? -16.578 33.656 2.004 1 96.25 300 VAL A C 1
ATOM 2227 O O . VAL A 1 300 ? -17.047 33.312 0.915 1 96.25 300 VAL A O 1
ATOM 2230 N N . PRO A 1 301 ? -16.922 34.812 2.654 1 95.06 301 PRO A N 1
ATOM 2231 C CA . PRO A 1 301 ? -17.891 35.688 2.008 1 95.06 301 PRO A CA 1
ATOM 2232 C C . PRO A 1 301 ? -17.453 36.125 0.609 1 95.06 301 PRO A C 1
ATOM 2234 O O . PRO A 1 301 ? -16.281 36.406 0.383 1 95.06 301 PRO A O 1
ATOM 2237 N N . ASP A 1 302 ? -18.406 36.25 -0.295 1 92 302 ASP A N 1
ATOM 2238 C CA . ASP A 1 302 ? -18.141 36.562 -1.693 1 92 302 ASP A CA 1
ATOM 2239 C C . ASP A 1 302 ? -17.531 37.969 -1.828 1 92 302 ASP A C 1
ATOM 2241 O O . ASP A 1 302 ? -16.75 38.219 -2.746 1 92 302 ASP A O 1
ATOM 2245 N N . HIS A 1 303 ? -17.922 38.812 -0.954 1 93.81 303 HIS A N 1
ATOM 2246 C CA . HIS A 1 303 ? -17.5 40.188 -1.081 1 93.81 303 HIS A CA 1
ATOM 2247 C C . HIS A 1 303 ? -16.172 40.438 -0.351 1 93.81 303 HIS A C 1
ATOM 2249 O O . HIS A 1 303 ? -15.648 41.531 -0.363 1 93.81 303 HIS A O 1
ATOM 2255 N N . ALA A 1 304 ? -15.68 39.406 0.281 1 96.56 304 ALA A N 1
ATOM 2256 C CA . ALA A 1 304 ? -14.461 39.562 1.064 1 96.56 304 ALA A CA 1
ATOM 2257 C C . ALA A 1 304 ? -13.266 39.844 0.162 1 96.56 304 ALA A C 1
ATOM 2259 O O . ALA A 1 304 ? -13.141 39.281 -0.918 1 96.56 304 ALA A O 1
ATOM 2260 N N . THR A 1 305 ? -12.438 40.875 0.542 1 97.94 305 THR A N 1
ATOM 2261 C CA . THR A 1 305 ? -11.117 41.031 -0.064 1 97.94 305 THR A CA 1
ATOM 2262 C C . THR A 1 305 ? -10.156 39.969 0.415 1 97.94 305 THR A C 1
ATOM 2264 O O . THR A 1 305 ? -9.828 39.875 1.603 1 97.94 305 THR A O 1
ATOM 2267 N N . CYS A 1 306 ? -9.719 39.125 -0.51 1 98.12 306 CYS A N 1
ATOM 2268 C CA . CYS A 1 306 ? -8.852 38 -0.157 1 98.12 306 CYS A CA 1
ATOM 2269 C C . CYS A 1 306 ? -7.414 38.25 -0.58 1 98.12 306 CYS A C 1
ATOM 2271 O O . CYS A 1 306 ? -7.145 38.5 -1.759 1 98.12 306 CYS A O 1
ATOM 2273 N N . LEU A 1 307 ? -6.531 38.281 0.353 1 98.69 307 LEU A N 1
ATOM 2274 C CA . LEU A 1 307 ? -5.09 38.312 0.145 1 98.69 307 LEU A CA 1
ATOM 2275 C C . LEU A 1 307 ? -4.457 36.938 0.327 1 98.69 307 LEU A C 1
ATOM 2277 O O . LEU A 1 307 ? -4.855 36.188 1.214 1 98.69 307 LEU A O 1
ATOM 2281 N N . HIS A 1 308 ? -3.52 36.562 -0.518 1 98.38 308 HIS A N 1
ATOM 2282 C CA . HIS A 1 308 ? -2.779 35.312 -0.416 1 98.38 308 HIS A CA 1
ATOM 2283 C C . HIS A 1 308 ? -1.278 35.562 -0.34 1 98.38 308 HIS A C 1
ATOM 2285 O O . HIS A 1 308 ? -0.743 36.375 -1.091 1 98.38 308 HIS A O 1
ATOM 2291 N N . VAL A 1 309 ? -0.65 34.969 0.583 1 98.25 309 VAL A N 1
ATOM 2292 C CA . VAL A 1 309 ? 0.804 34.875 0.646 1 98.25 309 VAL A CA 1
ATOM 2293 C C . VAL A 1 309 ? 1.211 33.406 0.627 1 98.25 309 VAL A C 1
ATOM 2295 O O . VAL A 1 309 ? 0.809 32.625 1.5 1 98.25 309 VAL A O 1
ATOM 2298 N N . SER A 1 310 ? 1.976 33 -0.363 1 97 310 SER A N 1
ATOM 2299 C CA . SER A 1 310 ? 2.309 31.594 -0.434 1 97 310 SER A CA 1
ATOM 2300 C C . SER A 1 310 ? 3.541 31.359 -1.302 1 97 310 SER A C 1
ATOM 2302 O O . SER A 1 310 ? 3.812 32.125 -2.225 1 97 310 SER A O 1
ATOM 2304 N N . ASP A 1 311 ? 4.25 30.312 -0.941 1 96.69 311 ASP A N 1
ATOM 2305 C CA . ASP A 1 311 ? 5.305 29.812 -1.818 1 96.69 311 ASP A CA 1
ATOM 2306 C C . ASP A 1 311 ? 4.766 28.75 -2.775 1 96.69 311 ASP A C 1
ATOM 2308 O O . ASP A 1 311 ? 5.469 28.328 -3.689 1 96.69 311 ASP A O 1
ATOM 2312 N N . ALA A 1 312 ? 3.584 28.297 -2.572 1 95.94 312 ALA A N 1
ATOM 2313 C CA . ALA A 1 312 ? 2.928 27.312 -3.439 1 95.94 312 ALA A CA 1
ATOM 2314 C C . ALA A 1 312 ? 1.959 28 -4.398 1 95.94 312 ALA A C 1
ATOM 2316 O O . ALA A 1 312 ? 0.772 28.141 -4.098 1 95.94 312 ALA A O 1
ATOM 2317 N N . VAL A 1 313 ? 2.367 28.219 -5.598 1 94.75 313 VAL A N 1
ATOM 2318 C CA . VAL A 1 313 ? 1.615 28.984 -6.582 1 94.75 313 VAL A CA 1
ATOM 2319 C C . VAL A 1 313 ? 0.293 28.281 -6.887 1 94.75 313 VAL A C 1
ATOM 2321 O O . VAL A 1 313 ? -0.728 28.938 -7.105 1 94.75 313 VAL A O 1
ATOM 2324 N N . TRP A 1 314 ? 0.275 26.969 -6.863 1 94.75 314 TRP A N 1
ATOM 2325 C CA . TRP A 1 314 ? -0.913 26.188 -7.156 1 94.75 314 TRP A CA 1
ATOM 2326 C C . TRP A 1 314 ? -2.049 26.531 -6.199 1 94.75 314 TRP A C 1
ATOM 2328 O O . TRP A 1 314 ? -3.223 26.469 -6.57 1 94.75 314 TRP A O 1
ATOM 2338 N N . GLU A 1 315 ? -1.739 26.906 -5.004 1 95.94 315 GLU A N 1
ATOM 2339 C CA . GLU A 1 315 ? -2.729 27.141 -3.955 1 95.94 315 GLU A CA 1
ATOM 2340 C C . GLU A 1 315 ? -3.301 28.547 -4.035 1 95.94 315 GLU A C 1
ATOM 2342 O O . GLU A 1 315 ? -4.367 28.828 -3.475 1 95.94 315 GLU A O 1
ATOM 2347 N N . VAL A 1 316 ? -2.578 29.438 -4.695 1 96.12 316 VAL A N 1
ATOM 2348 C CA . VAL A 1 316 ? -2.975 30.844 -4.766 1 96.12 316 VAL A CA 1
ATOM 2349 C C . VAL A 1 316 ? -4.211 30.984 -5.648 1 96.12 316 VAL A C 1
ATOM 2351 O O . VAL A 1 316 ? -4.191 30.609 -6.824 1 96.12 316 VAL A O 1
ATOM 2354 N N . GLY A 1 317 ? -5.285 31.469 -5.07 1 95.25 317 GLY A N 1
ATOM 2355 C CA . GLY A 1 317 ? -6.496 31.703 -5.836 1 95.25 317 GLY A CA 1
ATOM 2356 C C . GLY A 1 317 ? -7.25 30.438 -6.18 1 95.25 317 GLY A C 1
ATOM 2357 O O . GLY A 1 317 ? -8.148 30.453 -7.02 1 95.25 317 GLY A O 1
ATOM 2358 N N . LYS A 1 318 ? -6.863 29.297 -5.594 1 94.69 318 LYS A N 1
ATOM 2359 C CA . LYS A 1 318 ? -7.418 28.016 -5.98 1 94.69 318 LYS A CA 1
ATOM 2360 C C . LYS A 1 318 ? -8.906 27.938 -5.648 1 94.69 318 LYS A C 1
ATOM 2362 O O . LYS A 1 318 ? -9.727 27.625 -6.512 1 94.69 318 LYS A O 1
ATOM 2367 N N . ASN A 1 319 ? -9.266 28.25 -4.375 1 94.12 319 ASN A N 1
ATOM 2368 C CA . ASN A 1 319 ? -10.656 28.078 -3.957 1 94.12 319 ASN A CA 1
ATOM 2369 C C . ASN A 1 319 ? -11.32 29.406 -3.666 1 94.12 319 ASN A C 1
ATOM 2371 O O . ASN A 1 319 ? -12.555 29.5 -3.611 1 94.12 319 ASN A O 1
ATOM 2375 N N . GLN A 1 320 ? -10.492 30.5 -3.363 1 92.69 320 GLN A N 1
ATOM 2376 C CA . GLN A 1 320 ? -10.938 31.891 -3.223 1 92.69 320 GLN A CA 1
ATOM 2377 C C . GLN A 1 320 ? -10.188 32.812 -4.184 1 92.69 320 GLN A C 1
ATOM 2379 O O . GLN A 1 320 ? -9 32.594 -4.434 1 92.69 320 GLN A O 1
ATOM 2384 N N . PRO A 1 321 ? -10.922 33.844 -4.664 1 93.81 321 PRO A N 1
ATOM 2385 C CA . PRO A 1 321 ? -10.172 34.781 -5.473 1 93.81 321 PRO A CA 1
ATOM 2386 C C . PRO A 1 321 ? -9.008 35.406 -4.711 1 93.81 321 PRO A C 1
ATOM 2388 O O . PRO A 1 321 ? -9.141 35.719 -3.523 1 93.81 321 PRO A O 1
ATOM 2391 N N . ALA A 1 322 ? -7.895 35.562 -5.32 1 97.19 322 ALA A N 1
ATOM 2392 C CA . ALA A 1 322 ? -6.773 36.312 -4.758 1 97.19 322 ALA A CA 1
ATOM 2393 C C . ALA A 1 322 ? -6.773 37.75 -5.246 1 97.19 322 ALA A C 1
ATOM 2395 O O . ALA A 1 322 ? -6.168 38.062 -6.273 1 97.19 322 ALA A O 1
ATOM 2396 N N . ASP A 1 323 ? -7.449 38.625 -4.516 1 97.94 323 ASP A N 1
ATOM 2397 C CA . ASP A 1 323 ? -7.473 40.031 -4.891 1 97.94 323 ASP A CA 1
ATOM 2398 C C . ASP A 1 323 ? -6.066 40.625 -4.871 1 97.94 323 ASP A C 1
ATOM 2400 O O . ASP A 1 323 ? -5.75 41.5 -5.668 1 97.94 323 ASP A O 1
ATOM 2404 N N . VAL A 1 324 ? -5.273 40.219 -3.957 1 98.31 324 VAL A N 1
ATOM 2405 C CA . VAL A 1 324 ? -3.84 40.469 -3.9 1 98.31 324 VAL A CA 1
ATOM 2406 C C . VAL A 1 324 ? -3.084 39.188 -3.6 1 98.31 324 VAL A C 1
ATOM 2408 O O . VAL A 1 324 ? -3.457 38.438 -2.691 1 98.31 324 VAL A O 1
ATOM 2411 N N . ALA A 1 325 ? -2.113 38.875 -4.391 1 98.06 325 ALA A N 1
ATOM 2412 C CA . ALA A 1 325 ? -1.301 37.688 -4.195 1 98.06 325 ALA A CA 1
ATOM 2413 C C . ALA A 1 325 ? 0.18 38.031 -4.086 1 98.06 325 ALA A C 1
ATOM 2415 O O . ALA A 1 325 ? 0.718 38.75 -4.938 1 98.06 325 ALA A O 1
ATOM 2416 N N . VAL A 1 326 ? 0.761 37.656 -3.049 1 98.25 326 VAL A N 1
ATOM 2417 C CA . VAL A 1 326 ? 2.209 37.719 -2.887 1 98.25 326 VAL A CA 1
ATOM 2418 C C . VAL A 1 326 ? 2.811 36.312 -2.973 1 98.25 326 VAL A C 1
ATOM 2420 O O . VAL A 1 326 ? 2.701 35.531 -2.031 1 98.25 326 VAL A O 1
ATOM 2423 N N . VAL A 1 327 ? 3.416 36.031 -4.062 1 97.44 327 VAL A N 1
ATOM 2424 C CA . VAL A 1 327 ? 4.098 34.75 -4.238 1 97.44 327 VAL A CA 1
ATOM 2425 C C . VAL A 1 327 ? 5.547 34.875 -3.771 1 97.44 327 VAL A C 1
ATOM 2427 O O . VAL A 1 327 ? 6.316 35.656 -4.309 1 97.44 327 VAL A O 1
ATOM 2430 N N . GLY A 1 328 ? 5.934 34.219 -2.777 1 97.44 328 GLY A N 1
ATOM 2431 C CA . GLY A 1 328 ? 7.258 34.25 -2.178 1 97.44 328 GLY A CA 1
ATOM 2432 C C . GLY A 1 328 ? 7.371 33.438 -0.913 1 97.44 328 GLY A C 1
ATOM 2433 O O . GLY A 1 328 ? 6.453 32.688 -0.568 1 97.44 328 GLY A O 1
ATOM 2434 N N . ASP A 1 329 ? 8.508 33.469 -0.328 1 97.38 329 ASP A N 1
ATOM 2435 C CA . ASP A 1 329 ? 8.711 32.844 0.97 1 97.38 329 ASP A CA 1
ATOM 2436 C C . ASP A 1 329 ? 7.777 33.438 2.025 1 97.38 329 ASP A C 1
ATOM 2438 O O . ASP A 1 329 ? 7.789 34.656 2.266 1 97.38 329 ASP A O 1
ATOM 2442 N N . PRO A 1 330 ? 6.965 32.625 2.67 1 97.62 330 PRO A N 1
ATOM 2443 C CA . PRO A 1 330 ? 5.973 33.156 3.605 1 97.62 330 PRO A CA 1
ATOM 2444 C C . PRO A 1 330 ? 6.594 34.031 4.688 1 97.62 330 PRO A C 1
ATOM 2446 O O . PRO A 1 330 ? 6.051 35.094 5.023 1 97.62 330 PRO A O 1
ATOM 2449 N N . GLY A 1 331 ? 7.723 33.625 5.262 1 97.88 331 GLY A N 1
ATOM 2450 C CA . GLY A 1 331 ? 8.367 34.406 6.305 1 97.88 331 GLY A CA 1
ATOM 2451 C C . GLY A 1 331 ? 8.812 35.781 5.836 1 97.88 331 GLY A C 1
ATOM 2452 O O . GLY A 1 331 ? 8.5 36.781 6.473 1 97.88 331 GLY A O 1
ATOM 2453 N N . GLN A 1 332 ? 9.469 35.812 4.738 1 98.06 332 GLN A N 1
ATOM 2454 C CA . GLN A 1 332 ? 9.984 37.062 4.207 1 98.06 332 GLN A CA 1
ATOM 2455 C C . GLN A 1 332 ? 8.844 37.969 3.723 1 98.06 332 GLN A C 1
ATOM 2457 O O . GLN A 1 332 ? 8.875 39.188 3.934 1 98.06 332 GLN A O 1
ATOM 2462 N N . ALA A 1 333 ? 7.926 37.406 3.057 1 98.56 333 ALA A N 1
ATOM 2463 C CA . ALA A 1 333 ? 6.785 38.156 2.545 1 98.56 333 ALA A CA 1
ATOM 2464 C C . ALA A 1 333 ? 5.977 38.75 3.686 1 98.56 333 ALA A C 1
ATOM 2466 O O . ALA A 1 333 ? 5.637 39.938 3.648 1 98.56 333 ALA A O 1
ATOM 2467 N N . LEU A 1 334 ? 5.641 37.969 4.695 1 98.81 334 LEU A N 1
ATOM 2468 C CA . LEU A 1 334 ? 4.844 38.438 5.82 1 98.81 334 LEU A CA 1
ATOM 2469 C C . LEU A 1 334 ? 5.586 39.531 6.59 1 98.81 334 LEU A C 1
ATOM 2471 O O . LEU A 1 334 ? 4.973 40.5 7.055 1 98.81 334 LEU A O 1
ATOM 2475 N N . ALA A 1 335 ? 6.895 39.344 6.777 1 98.75 335 ALA A N 1
ATOM 2476 C CA . ALA A 1 335 ? 7.695 40.375 7.461 1 98.75 335 ALA A CA 1
ATOM 2477 C C . ALA A 1 335 ? 7.652 41.688 6.711 1 98.75 335 ALA A C 1
ATOM 2479 O O . ALA A 1 335 ? 7.52 42.75 7.328 1 98.75 335 ALA A O 1
ATOM 2480 N N . ALA A 1 336 ? 7.789 41.594 5.402 1 98.69 336 ALA A N 1
ATOM 2481 C CA . ALA A 1 336 ? 7.762 42.812 4.578 1 98.69 336 ALA A CA 1
ATOM 2482 C C . ALA A 1 336 ? 6.41 43.5 4.672 1 98.69 336 ALA A C 1
ATOM 2484 O O . ALA A 1 336 ? 6.344 44.75 4.762 1 98.69 336 ALA A O 1
ATOM 2485 N N . VAL A 1 337 ? 5.344 42.781 4.613 1 98.88 337 VAL A N 1
ATOM 2486 C CA . VAL A 1 337 ? 4 43.344 4.734 1 98.88 337 VAL A CA 1
ATOM 2487 C C . VAL A 1 337 ? 3.824 43.969 6.121 1 98.88 337 VAL A C 1
ATOM 2489 O O . VAL A 1 337 ? 3.262 45.062 6.25 1 98.88 337 VAL A O 1
ATOM 2492 N N . ALA A 1 338 ? 4.277 43.281 7.184 1 98.81 338 ALA A N 1
ATOM 2493 C CA . ALA A 1 338 ? 4.164 43.75 8.562 1 98.81 338 ALA A CA 1
ATOM 2494 C C . ALA A 1 338 ? 4.816 45.125 8.727 1 98.81 338 ALA A C 1
ATOM 2496 O O . ALA A 1 338 ? 4.258 46 9.375 1 98.81 338 ALA A O 1
ATOM 2497 N N . ASP A 1 339 ? 5.988 45.25 8.18 1 98.56 339 ASP A N 1
ATOM 2498 C CA . ASP A 1 339 ? 6.727 46.5 8.266 1 98.56 339 ASP A CA 1
ATOM 2499 C C . ASP A 1 339 ? 5.922 47.656 7.668 1 98.56 339 ASP A C 1
ATOM 2501 O O . ASP A 1 339 ? 5.828 48.719 8.266 1 98.56 339 ASP A O 1
ATOM 2505 N N . ARG A 1 340 ? 5.355 47.406 6.539 1 98.56 340 ARG A N 1
ATOM 2506 C CA . ARG A 1 340 ? 4.594 48.438 5.84 1 98.56 340 ARG A CA 1
ATOM 2507 C C . ARG A 1 340 ? 3.32 48.812 6.602 1 98.56 340 ARG A C 1
ATOM 2509 O O . ARG A 1 340 ? 2.93 49.969 6.668 1 98.56 340 ARG A O 1
ATOM 2516 N N . VAL A 1 341 ? 2.662 47.812 7.125 1 98.81 341 VAL A N 1
ATOM 2517 C CA . VAL A 1 341 ? 1.438 48.031 7.887 1 98.81 341 VAL A CA 1
ATOM 2518 C C . VAL A 1 341 ? 1.754 48.844 9.148 1 98.81 341 VAL A C 1
ATOM 2520 O O . VAL A 1 341 ? 1.037 49.781 9.492 1 98.81 341 VAL A O 1
ATOM 2523 N N . ALA A 1 342 ? 2.814 48.438 9.836 1 98.31 342 ALA A N 1
ATOM 2524 C CA . ALA A 1 342 ? 3.215 49.125 11.078 1 98.31 342 ALA A CA 1
ATOM 2525 C C . ALA A 1 342 ? 3.49 50.594 10.836 1 98.31 342 ALA A C 1
ATOM 2527 O O . ALA A 1 342 ? 3.211 51.438 11.695 1 98.31 342 ALA A O 1
ATOM 2528 N N . GLU A 1 343 ? 3.979 50.875 9.68 1 97.88 343 GLU A N 1
ATOM 2529 C CA . GLU A 1 343 ? 4.34 52.219 9.328 1 97.88 343 GLU A CA 1
ATOM 2530 C C . GLU A 1 343 ? 3.1 53.062 9.016 1 97.88 343 GLU A C 1
ATOM 2532 O O . GLU A 1 343 ? 3.109 54.281 9.188 1 97.88 343 GLU A O 1
ATOM 2537 N N . ARG A 1 344 ? 2.096 52.438 8.68 1 98.19 344 ARG A N 1
ATOM 2538 C CA . ARG A 1 344 ? 1.01 53.188 8.062 1 98.19 344 ARG A CA 1
ATOM 2539 C C . ARG A 1 344 ? -0.238 53.156 8.938 1 98.19 344 ARG A C 1
ATOM 2541 O O . ARG A 1 344 ? -1.062 54.094 8.867 1 98.19 344 ARG A O 1
ATOM 2548 N N . LEU A 1 345 ? -0.417 52.188 9.742 1 98.44 345 LEU A N 1
ATOM 2549 C CA . LEU A 1 345 ? -1.646 52.031 10.508 1 98.44 345 LEU A CA 1
ATOM 2550 C C . LEU A 1 345 ? -1.582 52.844 11.789 1 98.44 345 LEU A C 1
ATOM 2552 O O . LEU A 1 345 ? -0.702 52.656 12.625 1 98.44 345 LEU A O 1
ATOM 2556 N N . PRO A 1 346 ? -2.533 53.75 11.969 1 98.06 346 PRO A N 1
ATOM 2557 C CA . PRO A 1 346 ? -2.543 54.531 13.211 1 98.06 346 PRO A CA 1
ATOM 2558 C C . PRO A 1 346 ? -2.752 53.656 14.445 1 98.06 346 PRO A C 1
ATOM 2560 O O . PRO A 1 346 ? -3.531 52.719 14.414 1 98.06 346 PRO A O 1
ATOM 2563 N N . ASP A 1 347 ? -2.17 54.062 15.508 1 97.56 347 ASP A N 1
ATOM 2564 C CA . ASP A 1 347 ? -2.227 53.312 16.766 1 97.56 347 ASP A CA 1
ATOM 2565 C C . ASP A 1 347 ? -3.662 53.188 17.266 1 97.56 347 ASP A C 1
ATOM 2567 O O . ASP A 1 347 ? -4.051 52.156 17.812 1 97.56 347 ASP A O 1
ATOM 2571 N N . GLU A 1 348 ? -4.348 54.219 17.094 1 97.62 348 GLU A N 1
ATOM 2572 C CA . GLU A 1 348 ? -5.723 54.25 17.578 1 97.62 348 GLU A CA 1
ATOM 2573 C C . GLU A 1 348 ? -6.574 53.188 16.875 1 97.62 348 GLU A C 1
ATOM 2575 O O . GLU A 1 348 ? -7.391 52.5 17.5 1 97.62 348 GLU A O 1
ATOM 2580 N N . VAL A 1 349 ? -6.363 53.125 15.609 1 97.94 349 VAL A N 1
ATOM 2581 C CA . VAL A 1 349 ? -7.094 52.156 14.812 1 97.94 349 VAL A CA 1
ATOM 2582 C C . VAL A 1 349 ? -6.68 50.75 15.227 1 97.94 349 VAL A C 1
ATOM 2584 O O . VAL A 1 349 ? -7.527 49.844 15.375 1 97.94 349 VAL A O 1
ATOM 2587 N N . ARG A 1 350 ? -5.441 50.5 15.383 1 98.06 350 ARG A N 1
ATOM 2588 C CA . ARG A 1 350 ? -4.918 49.219 15.812 1 98.06 350 ARG A CA 1
ATOM 2589 C C . ARG A 1 350 ? -5.52 48.812 17.156 1 98.06 350 ARG A C 1
ATOM 2591 O O . ARG A 1 350 ? -5.918 47.656 17.328 1 98.06 350 ARG A O 1
ATOM 2598 N N . GLU A 1 351 ? -5.586 49.75 18.109 1 97.5 351 GLU A N 1
ATOM 2599 C CA . GLU A 1 351 ? -6.133 49.469 19.438 1 97.5 351 GLU A CA 1
ATOM 2600 C C . GLU A 1 351 ? -7.613 49.094 19.359 1 97.5 351 GLU A C 1
ATOM 2602 O O . GLU A 1 351 ? -8.078 48.219 20.078 1 97.5 351 GLU A O 1
ATOM 2607 N N . GLU A 1 352 ? -8.266 49.812 18.484 1 97.81 352 GLU A N 1
ATOM 2608 C CA . GLU A 1 352 ? -9.68 49.5 18.281 1 97.81 352 GLU A CA 1
ATOM 2609 C C . GLU A 1 352 ? -9.859 48.062 17.75 1 97.81 352 GLU A C 1
ATOM 2611 O O . GLU A 1 352 ? -10.766 47.344 18.188 1 97.81 352 GLU A O 1
ATOM 2616 N N . ARG A 1 353 ? -9.031 47.719 16.844 1 98.19 353 ARG A N 1
ATOM 2617 C CA . ARG A 1 353 ? -9.078 46.375 16.297 1 98.19 353 ARG A CA 1
ATOM 2618 C C . ARG A 1 353 ? -8.797 45.344 17.375 1 98.19 353 ARG A C 1
ATOM 2620 O O . ARG A 1 353 ? -9.438 44.281 17.422 1 98.19 353 ARG A O 1
ATOM 2627 N N . LEU A 1 354 ? -7.859 45.594 18.219 1 98.06 354 LEU A N 1
ATOM 2628 C CA . LEU A 1 354 ? -7.469 44.656 19.266 1 98.06 354 LEU A CA 1
ATOM 2629 C C . LEU A 1 354 ? -8.594 44.469 20.281 1 98.06 354 LEU A C 1
ATOM 2631 O O . LEU A 1 354 ? -8.773 43.375 20.828 1 98.06 354 LEU A O 1
ATOM 2635 N N . GLU A 1 355 ? -9.32 45.562 20.5 1 97.06 355 GLU A N 1
ATOM 2636 C CA . GLU A 1 355 ? -10.5 45.438 21.344 1 97.06 355 GLU A CA 1
ATOM 2637 C C . GLU A 1 355 ? -11.531 44.5 20.734 1 97.06 355 GLU A C 1
ATOM 2639 O O . GLU A 1 355 ? -12.164 43.719 21.453 1 97.06 355 GLU A O 1
ATOM 2644 N N . TYR A 1 356 ? -11.672 44.688 19.5 1 96.19 356 TYR A N 1
ATOM 2645 C CA . TYR A 1 356 ? -12.57 43.812 18.781 1 96.19 356 TYR A CA 1
ATOM 2646 C C . TYR A 1 356 ? -12.094 42.344 18.859 1 96.19 356 TYR A C 1
ATOM 2648 O O . TYR A 1 356 ? -12.891 41.438 19.062 1 96.19 356 TYR A O 1
ATOM 2656 N N . VAL A 1 357 ? -10.781 42.125 18.719 1 96.94 357 VAL A N 1
ATOM 2657 C CA . VAL A 1 357 ? -10.18 40.781 18.828 1 96.94 357 VAL A CA 1
ATOM 2658 C C . VAL A 1 357 ? -10.484 40.188 20.188 1 96.94 357 VAL A C 1
ATOM 2660 O O . VAL A 1 357 ? -10.828 39 20.281 1 96.94 357 VAL A O 1
ATOM 2663 N N . ASP A 1 358 ? -10.391 40.938 21.188 1 95.69 358 ASP A N 1
ATOM 2664 C CA . ASP A 1 358 ? -10.672 40.469 22.547 1 95.69 358 ASP A CA 1
ATOM 2665 C C . ASP A 1 358 ? -12.125 40.031 22.688 1 95.69 358 ASP A C 1
ATOM 2667 O O . ASP A 1 358 ? -12.406 39 23.328 1 95.69 358 ASP A O 1
ATOM 2671 N N . ALA A 1 359 ? -12.984 40.781 22.062 1 93.75 359 ALA A N 1
ATOM 2672 C CA . ALA A 1 359 ? -14.414 40.438 22.109 1 93.75 359 ALA A CA 1
ATOM 2673 C C . ALA A 1 359 ? -14.695 39.156 21.375 1 93.75 359 ALA A C 1
ATOM 2675 O O . ALA A 1 359 ? -15.469 38.312 21.844 1 93.75 359 ALA A O 1
ATOM 2676 N N . VAL A 1 360 ? -14.07 39 20.25 1 93.5 360 VAL A N 1
ATOM 2677 C CA . VAL A 1 360 ? -14.25 37.781 19.469 1 93.5 360 VAL A CA 1
ATOM 2678 C C . VAL A 1 360 ? -13.688 36.594 20.219 1 93.5 360 VAL A C 1
ATOM 2680 O O . VAL A 1 360 ? -14.281 35.531 20.219 1 93.5 360 VAL A O 1
ATOM 2683 N N . SER A 1 361 ? -12.523 36.719 20.734 1 93.31 361 SER A N 1
ATOM 2684 C CA . SER A 1 361 ? -11.867 35.656 21.5 1 93.31 361 SER A CA 1
ATOM 2685 C C . SER A 1 361 ? -12.75 35.156 22.625 1 93.31 361 SER A C 1
ATOM 2687 O O . SER A 1 361 ? -12.875 33.938 22.828 1 93.31 361 SER A O 1
ATOM 2689 N N . GLU A 1 362 ? -13.367 36 23.312 1 90 362 GLU A N 1
ATOM 2690 C CA . GLU A 1 362 ? -14.258 35.656 24.406 1 90 362 GLU A CA 1
ATOM 2691 C C . GLU A 1 362 ? -15.469 34.875 23.906 1 90 362 GLU A C 1
ATOM 2693 O O . GLU A 1 362 ? -15.898 33.906 24.531 1 90 362 GLU A O 1
ATOM 2698 N N . MET A 1 363 ? -15.906 35.281 22.812 1 86.12 363 MET A N 1
ATOM 2699 C CA . MET A 1 363 ? -17.078 34.625 22.234 1 86.12 363 MET A CA 1
ATOM 2700 C C . MET A 1 363 ? -16.734 33.219 21.766 1 86.12 363 MET A C 1
ATOM 2702 O O . MET A 1 363 ? -17.484 32.281 22.047 1 86.12 363 MET A O 1
ATOM 2706 N N . VAL A 1 364 ? -15.625 33.094 21.141 1 86.88 364 VAL A N 1
ATOM 2707 C CA . VAL A 1 364 ? -15.219 31.812 20.578 1 86.88 364 VAL A CA 1
ATOM 2708 C C . VAL A 1 364 ? -14.852 30.844 21.703 1 86.88 364 VAL A C 1
ATOM 2710 O O . VAL A 1 364 ? -15.164 29.656 21.641 1 86.88 364 VAL A O 1
ATOM 2713 N N . GLU A 1 365 ? -14.148 31.297 22.641 1 82.25 365 GLU A N 1
ATOM 2714 C CA . GLU A 1 365 ? -13.781 30.484 23.797 1 82.25 365 GLU A CA 1
ATOM 2715 C C . GLU A 1 365 ? -15.023 29.906 24.484 1 82.25 365 GLU A C 1
ATOM 2717 O O . GLU A 1 365 ? -15.016 28.75 24.922 1 82.25 365 GLU A O 1
ATOM 2722 N N . ALA A 1 366 ? -16.016 30.656 24.531 1 77.62 366 ALA A N 1
ATOM 2723 C CA . ALA A 1 366 ? -17.266 30.219 25.141 1 77.62 366 ALA A CA 1
ATOM 2724 C C . ALA A 1 366 ? -17.922 29.125 24.312 1 77.62 366 ALA A C 1
ATOM 2726 O O . ALA A 1 366 ? -18.453 28.156 24.859 1 77.62 366 ALA A O 1
ATOM 2727 N N . GLN A 1 367 ? -17.781 29.25 23.062 1 73.81 367 GLN A N 1
ATOM 2728 C CA . GLN A 1 367 ? -18.375 28.266 22.141 1 73.81 367 GLN A CA 1
ATOM 2729 C C . GLN A 1 367 ? -17.578 26.969 22.156 1 73.81 367 GLN A C 1
ATOM 2731 O O . GLN A 1 367 ? -18.156 25.875 22.141 1 73.81 367 GLN A O 1
ATOM 2736 N N . MET A 1 368 ? -16.344 27.078 22.156 1 72.44 368 MET A N 1
ATOM 2737 C CA . MET A 1 368 ? -15.461 25.922 22.141 1 72.44 368 MET A CA 1
ATOM 2738 C C . MET A 1 368 ? -15.57 25.141 23.438 1 72.44 368 MET A C 1
ATOM 2740 O O . MET A 1 368 ? -15.5 23.906 23.438 1 72.44 368 MET A O 1
ATOM 2744 N N . ALA A 1 369 ? -15.633 25.797 24.547 1 68.94 369 ALA A N 1
ATOM 2745 C CA . ALA A 1 369 ? -15.781 25.141 25.844 1 68.94 369 ALA A CA 1
ATOM 2746 C C . ALA A 1 369 ? -17.031 24.266 25.875 1 68.94 369 ALA A C 1
ATOM 2748 O O . ALA A 1 369 ? -17.031 23.188 26.484 1 68.94 369 ALA A O 1
ATOM 2749 N N . THR A 1 370 ? -17.953 24.656 25.156 1 64.62 370 THR A N 1
ATOM 2750 C CA . THR A 1 370 ? -19.188 23.891 25.109 1 64.62 370 THR A CA 1
ATOM 2751 C C . THR A 1 370 ? -19.016 22.641 24.234 1 64.62 370 THR A C 1
ATOM 2753 O O . THR A 1 370 ? -19.594 21.594 24.531 1 64.62 370 THR A O 1
ATOM 2756 N N . MET A 1 371 ? -18.062 22.688 23.328 1 62.41 371 MET A N 1
ATOM 2757 C CA . MET A 1 371 ? -17.844 21.609 22.375 1 62.41 371 MET A CA 1
ATOM 2758 C C . MET A 1 371 ? -16.969 20.516 22.984 1 62.41 371 MET A C 1
ATOM 2760 O O . MET A 1 371 ? -17.047 19.359 22.562 1 62.41 371 MET A O 1
ATOM 2764 N N . THR A 1 372 ? -16.188 20.812 23.906 1 63.41 372 THR A N 1
ATOM 2765 C CA . THR A 1 372 ? -15.203 19.859 24.422 1 63.41 372 THR A CA 1
ATOM 2766 C C . THR A 1 372 ? -15.648 19.297 25.766 1 63.41 372 THR A C 1
ATOM 2768 O O . THR A 1 372 ? -14.906 18.562 26.406 1 63.41 372 THR A O 1
ATOM 2771 N N . SER A 1 373 ? -16.797 19.688 26.141 1 61.19 373 SER A N 1
ATOM 2772 C CA . SER A 1 373 ? -17.266 19.156 27.422 1 61.19 373 SER A CA 1
ATOM 2773 C C . SER A 1 373 ? -17.578 17.656 27.312 1 61.19 373 SER A C 1
ATOM 2775 O O . SER A 1 373 ? -18 17.172 26.266 1 61.19 373 SER A O 1
ATOM 2777 N N . ASP A 1 374 ? -17.047 16.938 28.328 1 66.38 374 ASP A N 1
ATOM 2778 C CA . ASP A 1 374 ? -17.281 15.5 28.438 1 66.38 374 ASP A CA 1
ATOM 2779 C C . ASP A 1 374 ? -18.75 15.203 28.703 1 66.38 374 ASP A C 1
ATOM 2781 O O . ASP A 1 374 ? -19.266 15.523 29.781 1 66.38 374 ASP A O 1
ATOM 2785 N N . GLU A 1 375 ? -19.375 14.586 27.672 1 65.12 375 GLU A N 1
ATOM 2786 C CA . GLU A 1 375 ? -20.797 14.32 27.797 1 65.12 375 GLU A CA 1
ATOM 2787 C C . GLU A 1 375 ? -21.047 13.031 28.594 1 65.12 375 GLU A C 1
ATOM 2789 O O . GLU A 1 375 ? -22.203 12.688 28.875 1 65.12 375 GLU A O 1
ATOM 2794 N N . ARG A 1 376 ? -20.125 12.188 28.938 1 72.62 376 ARG A N 1
ATOM 2795 C CA . ARG A 1 376 ? -20.312 10.938 29.672 1 72.62 376 ARG A CA 1
ATOM 2796 C C . ARG A 1 376 ? -19.438 10.898 30.906 1 72.62 376 ARG A C 1
ATOM 2798 O O . ARG A 1 376 ? -18.594 10.016 31.047 1 72.62 376 ARG A O 1
ATOM 2805 N N . PRO A 1 377 ? -19.734 11.695 31.797 1 73.88 377 PRO A N 1
ATOM 2806 C CA . PRO A 1 377 ? -18.844 11.805 32.969 1 73.88 377 PRO A CA 1
ATOM 2807 C C . PRO A 1 377 ? -18.828 10.539 33.812 1 73.88 377 PRO A C 1
ATOM 2809 O O . PRO A 1 377 ? -17.891 10.32 34.594 1 73.88 377 PRO A O 1
ATOM 2812 N N . ASP A 1 378 ? -19.781 9.703 33.625 1 84 378 ASP A N 1
ATOM 2813 C CA . ASP A 1 378 ? -19.875 8.492 34.438 1 84 378 ASP A CA 1
ATOM 2814 C C . ASP A 1 378 ? -19.109 7.344 33.781 1 84 378 ASP A C 1
ATOM 2816 O O . ASP A 1 378 ? -18.953 6.273 34.375 1 84 378 ASP A O 1
ATOM 2820 N N . ASP A 1 379 ? -18.625 7.613 32.625 1 89.06 379 ASP A N 1
ATOM 2821 C CA . ASP A 1 379 ? -17.797 6.594 31.984 1 89.06 379 ASP A CA 1
ATOM 2822 C C . ASP A 1 379 ? -16.453 6.457 32.688 1 89.06 379 ASP A C 1
ATOM 2824 O O . ASP A 1 379 ? -15.773 7.457 32.938 1 89.06 379 ASP A O 1
ATOM 2828 N N . PRO A 1 380 ? -16.141 5.227 33.125 1 92.31 380 PRO A N 1
ATOM 2829 C CA . PRO A 1 380 ? -14.867 5.031 33.844 1 92.31 380 PRO A CA 1
ATOM 2830 C C . PRO A 1 380 ? -13.656 5.281 32.938 1 92.31 380 PRO A C 1
ATOM 2832 O O . PRO A 1 380 ? -12.547 5.5 33.438 1 92.31 380 PRO A O 1
ATOM 2835 N N . ARG A 1 381 ? -13.906 5.27 31.844 1 94.75 381 ARG A N 1
ATOM 2836 C CA . ARG A 1 381 ? -12.828 5.562 30.891 1 94.75 381 ARG A CA 1
ATOM 2837 C C . ARG A 1 381 ? -12.594 7.062 30.781 1 94.75 381 ARG A C 1
ATOM 2839 O O . ARG A 1 381 ? -13.5 7.859 31.047 1 94.75 381 ARG A O 1
ATOM 2846 N N . ALA A 1 382 ? -11.258 7.461 30.219 1 96.12 382 ALA A N 1
ATOM 2847 C CA . ALA A 1 382 ? -10.914 8.867 30.031 1 96.12 382 ALA A CA 1
ATOM 2848 C C . ALA A 1 382 ? -11.641 9.445 28.812 1 96.12 382 ALA A C 1
ATOM 2850 O O . ALA A 1 382 ? -11.844 8.758 27.812 1 96.12 382 ALA A O 1
ATOM 2851 N N . SER A 1 383 ? -12.086 10.758 28.969 1 95.12 383 SER A N 1
ATOM 2852 C CA . SER A 1 383 ? -12.445 11.484 27.766 1 95.12 383 SER A CA 1
ATOM 2853 C C . SER A 1 383 ? -11.203 11.836 26.938 1 95.12 383 SER A C 1
ATOM 2855 O O . SER A 1 383 ? -10.086 11.789 27.453 1 95.12 383 SER A O 1
ATOM 2857 N N . LYS A 1 384 ? -11.375 12.094 25.734 1 94.94 384 LYS A N 1
ATOM 2858 C CA . LYS A 1 384 ? -10.266 12.523 24.875 1 94.94 384 LYS A CA 1
ATOM 2859 C C . LYS A 1 384 ? -9.617 13.797 25.406 1 94.94 384 LYS A C 1
ATOM 2861 O O . LYS A 1 384 ? -8.398 13.953 25.344 1 94.94 384 LYS A O 1
ATOM 2866 N N . ALA A 1 385 ? -10.414 14.719 25.969 1 93.69 385 ALA A N 1
ATOM 2867 C CA . ALA A 1 385 ? -9.906 15.945 26.578 1 93.69 385 ALA A CA 1
ATOM 2868 C C . ALA A 1 385 ? -9.039 15.625 27.797 1 93.69 385 ALA A C 1
ATOM 2870 O O . ALA A 1 385 ? -7.957 16.188 27.953 1 93.69 385 ALA A O 1
ATOM 2871 N N . GLN A 1 386 ? -9.523 14.68 28.625 1 94.94 386 GLN A N 1
ATOM 2872 C CA . GLN A 1 386 ? -8.766 14.281 29.812 1 94.94 386 GLN A CA 1
ATOM 2873 C C . GLN A 1 386 ? -7.426 13.656 29.422 1 94.94 386 GLN A C 1
ATOM 2875 O O . GLN A 1 386 ? -6.41 13.898 30.078 1 94.94 386 GLN A O 1
ATOM 2880 N N . LEU A 1 387 ? -7.457 12.844 28.391 1 97.38 387 LEU A N 1
ATOM 2881 C CA . LEU A 1 387 ? -6.234 12.219 27.906 1 97.38 387 LEU A CA 1
ATOM 2882 C C . LEU A 1 387 ? -5.219 13.273 27.469 1 97.38 387 LEU A C 1
ATOM 2884 O O . LEU A 1 387 ? -4.066 13.242 27.906 1 97.38 387 LEU A O 1
ATOM 2888 N N . VAL A 1 388 ? -5.617 14.25 26.656 1 96.56 388 VAL A N 1
ATOM 2889 C CA . VAL A 1 388 ? -4.723 15.266 26.125 1 96.56 388 VAL A CA 1
ATOM 2890 C C . VAL A 1 388 ? -4.199 16.141 27.25 1 96.56 388 VAL A C 1
ATOM 2892 O O . VAL A 1 388 ? -3.012 16.469 27.297 1 96.56 388 VAL A O 1
ATOM 2895 N N . ASP A 1 389 ? -5.105 16.562 28.188 1 96.5 389 ASP A N 1
ATOM 2896 C CA . ASP A 1 389 ? -4.691 17.375 29.328 1 96.5 389 ASP A CA 1
ATOM 2897 C C . ASP A 1 389 ? -3.607 16.672 30.141 1 96.5 389 ASP A C 1
ATOM 2899 O O . ASP A 1 389 ? -2.613 17.281 30.516 1 96.5 389 ASP A O 1
ATOM 2903 N N . ALA A 1 390 ? -3.859 15.406 30.391 1 98.12 390 ALA A N 1
ATOM 2904 C CA . ALA A 1 390 ? -2.895 14.633 31.156 1 98.12 390 ALA A CA 1
ATOM 2905 C C . ALA A 1 390 ? -1.556 14.539 30.438 1 98.12 390 ALA A C 1
ATOM 2907 O O . ALA A 1 390 ? -0.497 14.664 31.062 1 98.12 390 ALA A O 1
ATOM 2908 N N . MET A 1 391 ? -1.596 14.281 29.172 1 98.44 391 MET A N 1
ATOM 2909 C CA . MET A 1 391 ? -0.376 14.188 28.375 1 98.44 391 MET A CA 1
ATOM 2910 C C . MET A 1 391 ? 0.395 15.5 28.406 1 98.44 391 MET A C 1
ATOM 2912 O O . MET A 1 391 ? 1.62 15.508 28.531 1 98.44 391 MET A O 1
ATOM 2916 N N . GLU A 1 392 ? -0.319 16.578 28.234 1 97.5 392 GLU A N 1
ATOM 2917 C CA . GLU A 1 392 ? 0.327 17.891 28.219 1 97.5 392 GLU A CA 1
ATOM 2918 C C . GLU A 1 392 ? 1.021 18.172 29.547 1 97.5 392 GLU A C 1
ATOM 2920 O O . GLU A 1 392 ? 2.113 18.75 29.562 1 97.5 392 GLU A O 1
ATOM 2925 N N . ARG A 1 393 ? 0.378 17.859 30.656 1 97.88 393 ARG A N 1
ATOM 2926 C CA . ARG A 1 393 ? 0.952 18.094 31.969 1 97.88 393 ARG A CA 1
ATOM 2927 C C . ARG A 1 393 ? 2.271 17.344 32.125 1 97.88 393 ARG A C 1
ATOM 2929 O O . ARG A 1 393 ? 3.199 17.844 32.781 1 97.88 393 ARG A O 1
ATOM 2936 N N . VAL A 1 394 ? 2.336 16.203 31.531 1 98.25 394 VAL A N 1
ATOM 2937 C CA . VAL A 1 394 ? 3.479 15.32 31.734 1 98.25 394 VAL A CA 1
ATOM 2938 C C . VAL A 1 394 ? 4.539 15.586 30.672 1 98.25 394 VAL A C 1
ATOM 2940 O O . VAL A 1 394 ? 5.738 15.539 30.953 1 98.25 394 VAL A O 1
ATOM 2943 N N . ALA A 1 395 ? 4.105 15.852 29.453 1 97.69 395 ALA A N 1
ATOM 2944 C CA . ALA A 1 395 ? 4.996 15.875 28.297 1 97.69 395 ALA A CA 1
ATOM 2945 C C . ALA A 1 395 ? 4.824 17.156 27.5 1 97.69 395 ALA A C 1
ATOM 2947 O O . ALA A 1 395 ? 4.895 17.156 26.266 1 97.69 395 ALA A O 1
ATOM 2948 N N . GLY A 1 396 ? 4.652 18.234 28.141 1 96.19 396 GLY A N 1
ATOM 2949 C CA . GLY A 1 396 ? 4.348 19.5 27.516 1 96.19 396 GLY A CA 1
ATOM 2950 C C . GLY A 1 396 ? 5.398 19.938 26.5 1 96.19 396 GLY A C 1
ATOM 2951 O O . GLY A 1 396 ? 5.086 20.625 25.531 1 96.19 396 GLY A O 1
ATOM 2952 N N . ASP A 1 397 ? 6.59 19.5 26.641 1 95.62 397 ASP A N 1
ATOM 2953 C CA . ASP A 1 397 ? 7.684 19.938 25.766 1 95.62 397 ASP A CA 1
ATOM 2954 C C . ASP A 1 397 ? 8.023 18.875 24.734 1 95.62 397 ASP A C 1
ATOM 2956 O O . ASP A 1 397 ? 8.961 19.031 23.953 1 95.62 397 ASP A O 1
ATOM 2960 N N . ALA A 1 398 ? 7.246 17.797 24.672 1 97.75 398 ALA A N 1
ATOM 2961 C CA . ALA A 1 398 ? 7.531 16.688 23.781 1 97.75 398 ALA A CA 1
ATOM 2962 C C . ALA A 1 398 ? 7.301 17.078 22.328 1 97.75 398 ALA A C 1
ATOM 2964 O O . ALA A 1 398 ? 6.586 18.047 22.047 1 97.75 398 ALA A O 1
ATOM 2965 N N . PHE A 1 399 ? 8.07 16.422 21.422 1 98.31 399 PHE A N 1
ATOM 2966 C CA . PHE A 1 399 ? 7.75 16.453 20 1 98.31 399 PHE A CA 1
ATOM 2967 C C . PHE A 1 399 ? 6.598 15.492 19.688 1 98.31 399 PHE A C 1
ATOM 2969 O O . PHE A 1 399 ? 6.719 14.281 19.891 1 98.31 399 PHE A O 1
ATOM 2976 N N . VAL A 1 400 ? 5.5 16 19.219 1 98.62 400 VAL A N 1
ATOM 2977 C CA . VAL A 1 400 ? 4.297 15.195 19.062 1 98.62 400 VAL A CA 1
ATOM 2978 C C . VAL A 1 400 ? 4.051 14.906 17.578 1 98.62 400 VAL A C 1
ATOM 2980 O O . VAL A 1 400 ? 4.082 15.812 16.75 1 98.62 400 VAL A O 1
ATOM 2983 N N . VAL A 1 401 ? 3.92 13.656 17.219 1 98.81 401 VAL A N 1
ATOM 2984 C CA . VAL A 1 401 ? 3.445 13.203 15.906 1 98.81 401 VAL A CA 1
ATOM 2985 C C . VAL A 1 401 ? 2.012 12.695 16.031 1 98.81 401 VAL A C 1
ATOM 2987 O O . VAL A 1 401 ? 1.756 11.688 16.688 1 98.81 401 VAL A O 1
ATOM 2990 N N . ASP A 1 402 ? 1.091 13.336 15.281 1 98.38 402 ASP A N 1
ATOM 2991 C CA . ASP A 1 402 ? -0.322 13.109 15.57 1 98.38 402 ASP A CA 1
ATOM 2992 C C . ASP A 1 402 ? -1.03 12.477 14.375 1 98.38 402 ASP A C 1
ATOM 2994 O O . ASP A 1 402 ? -0.891 12.945 13.242 1 98.38 402 ASP A O 1
ATOM 2998 N N . GLU A 1 403 ? -1.73 11.383 14.586 1 97.75 403 GLU A N 1
ATOM 2999 C CA . GLU A 1 403 ? -2.756 10.82 13.711 1 97.75 403 GLU A CA 1
ATOM 3000 C C . GLU A 1 403 ? -3.959 10.336 14.516 1 97.75 403 GLU A C 1
ATOM 3002 O O . GLU A 1 403 ? -4.469 9.234 14.273 1 97.75 403 GLU A O 1
ATOM 3007 N N . GLY A 1 404 ? -4.281 11.078 15.625 1 95.25 404 GLY A N 1
ATOM 3008 C CA . GLY A 1 404 ? -5.508 10.852 16.375 1 95.25 404 GLY A CA 1
ATOM 3009 C C . GLY A 1 404 ? -6.715 11.531 15.758 1 95.25 404 GLY A C 1
ATOM 3010 O O . GLY A 1 404 ? -7.133 12.594 16.219 1 95.25 404 GLY A O 1
ATOM 3011 N N . VAL A 1 405 ? -7.367 10.898 14.852 1 90.44 405 VAL A N 1
ATOM 3012 C CA . VAL A 1 405 ? -8.352 11.523 13.969 1 90.44 405 VAL A CA 1
ATOM 3013 C C . VAL A 1 405 ? -9.445 12.18 14.797 1 90.44 405 VAL A C 1
ATOM 3015 O O . VAL A 1 405 ? -9.688 13.391 14.68 1 90.44 405 VAL A O 1
ATOM 3018 N N . THR A 1 406 ? -10.023 11.477 15.75 1 91.94 406 THR A N 1
ATOM 3019 C CA . THR A 1 406 ? -11.148 12.031 16.5 1 91.94 406 THR A CA 1
ATOM 3020 C C . THR A 1 406 ? -10.656 12.734 17.766 1 91.94 406 THR A C 1
ATOM 3022 O O . THR A 1 406 ? -11.422 13.438 18.422 1 91.94 406 THR A O 1
ATOM 3025 N N . SER A 1 407 ? -9.359 12.609 18.047 1 92.75 407 SER A N 1
ATOM 3026 C CA . SER A 1 407 ? -8.781 13.25 19.219 1 92.75 407 SER A CA 1
ATOM 3027 C C . SER A 1 407 ? -7.934 14.453 18.828 1 92.75 407 SER A C 1
ATOM 3029 O O . SER A 1 407 ? -7.465 15.195 19.703 1 92.75 407 SER A O 1
ATOM 3031 N N . LYS A 1 408 ? -7.812 14.695 17.578 1 92.06 408 LYS A N 1
ATOM 3032 C CA . LYS A 1 408 ? -6.914 15.734 17.094 1 92.06 408 LYS A CA 1
ATOM 3033 C C . LYS A 1 408 ? -7.344 17.109 17.578 1 92.06 408 LYS A C 1
ATOM 3035 O O . LYS A 1 408 ? -6.508 17.922 17.969 1 92.06 408 LYS A O 1
ATOM 3040 N N . TYR A 1 409 ? -8.641 17.391 17.516 1 88.69 409 TYR A N 1
ATOM 3041 C CA . TYR A 1 409 ? -9.109 18.719 17.875 1 88.69 409 TYR A CA 1
ATOM 3042 C C . TYR A 1 409 ? -8.883 19 19.359 1 88.69 409 TYR A C 1
ATOM 3044 O O . TYR A 1 409 ? -8.594 20.141 19.734 1 88.69 409 TYR A O 1
ATOM 3052 N N . ALA A 1 410 ? -9.102 17.938 20.188 1 90.5 410 ALA A N 1
ATOM 3053 C CA . ALA A 1 410 ? -8.766 18.094 21.594 1 90.5 410 ALA A CA 1
ATOM 3054 C C . ALA A 1 410 ? -7.301 18.469 21.781 1 90.5 410 ALA A C 1
ATOM 3056 O O . ALA A 1 410 ? -6.965 19.312 22.609 1 90.5 410 ALA A O 1
ATOM 3057 N N . MET A 1 411 ? -6.5 17.859 21.047 1 92.88 411 MET A N 1
ATOM 3058 C CA . MET A 1 411 ? -5.066 18.141 21.141 1 92.88 411 MET A CA 1
ATOM 3059 C C . MET A 1 411 ? -4.75 19.562 20.703 1 92.88 411 MET A C 1
ATOM 3061 O O . MET A 1 411 ? -4.02 20.281 21.391 1 92.88 411 MET A O 1
ATOM 3065 N N . LEU A 1 412 ? -5.344 20 19.578 1 91.06 412 LEU A N 1
ATOM 3066 C CA . LEU A 1 412 ? -5.062 21.328 19.016 1 91.06 412 LEU A CA 1
ATOM 3067 C C . LEU A 1 412 ? -5.562 22.422 19.938 1 91.06 412 LEU A C 1
ATOM 3069 O O . LEU A 1 412 ? -5 23.516 19.969 1 91.06 412 LEU A O 1
ATOM 3073 N N . THR A 1 413 ? -6.578 22.141 20.75 1 88 413 THR A N 1
ATOM 3074 C CA . THR A 1 413 ? -7.203 23.203 21.531 1 88 413 THR A CA 1
ATOM 3075 C C . THR A 1 413 ? -6.699 23.172 22.969 1 88 413 THR A C 1
ATOM 3077 O O . THR A 1 413 ? -6.797 24.156 23.703 1 88 413 THR A O 1
ATOM 3080 N N . ARG A 1 414 ? -6.145 22.031 23.344 1 90.94 414 ARG A N 1
ATOM 3081 C CA . ARG A 1 414 ? -5.883 21.891 24.766 1 90.94 414 ARG A CA 1
ATOM 3082 C C . ARG A 1 414 ? -4.387 21.75 25.047 1 90.94 414 ARG A C 1
ATOM 3084 O O . ARG A 1 414 ? -3.955 21.812 26.203 1 90.94 414 ARG A O 1
ATOM 3091 N N . TRP A 1 415 ? -3.641 21.547 24.047 1 92.75 415 TRP A N 1
ATOM 3092 C CA . TRP A 1 415 ? -2.188 21.5 24.172 1 92.75 415 TRP A CA 1
ATOM 3093 C C . TRP A 1 415 ? -1.564 22.828 23.734 1 92.75 415 TRP A C 1
ATOM 3095 O O . TRP A 1 415 ? -1.835 23.312 22.641 1 92.75 415 TRP A O 1
ATOM 3105 N N . SER A 1 416 ? -0.744 23.5 24.562 1 92.75 416 SER A N 1
ATOM 3106 C CA . SER A 1 416 ? -0.061 24.734 24.219 1 92.75 416 SER A CA 1
ATOM 3107 C C . SER A 1 416 ? 1.239 24.469 23.469 1 92.75 416 SER A C 1
ATOM 3109 O O . SER A 1 416 ? 2.326 24.609 24.031 1 92.75 416 SER A O 1
ATOM 3111 N N . PHE A 1 417 ? 1.099 24.234 22.219 1 92.69 417 PHE A N 1
ATOM 3112 C CA . PHE A 1 417 ? 2.24 23.859 21.391 1 92.69 417 PHE A CA 1
ATOM 3113 C C . PHE A 1 417 ? 3.092 25.094 21.078 1 92.69 417 PHE A C 1
ATOM 3115 O O . PHE A 1 417 ? 2.562 26.172 20.844 1 92.69 417 PHE A O 1
ATOM 3122 N N . GLU A 1 418 ? 4.348 24.922 21.062 1 92.44 418 GLU A N 1
ATOM 3123 C CA . GLU A 1 418 ? 5.305 25.891 20.531 1 92.44 418 GLU A CA 1
ATOM 3124 C C . GLU A 1 418 ? 5.68 25.547 19.078 1 92.44 418 GLU A C 1
ATOM 3126 O O . GLU A 1 418 ? 5.531 24.391 18.656 1 92.44 418 GLU A O 1
ATOM 3131 N N . PRO A 1 419 ? 6.129 26.562 18.344 1 94 419 PRO A N 1
ATOM 3132 C CA . PRO A 1 419 ? 6.578 26.266 16.984 1 94 419 PRO A CA 1
ATOM 3133 C C . PRO A 1 419 ? 7.578 25.109 16.953 1 94 419 PRO A C 1
ATOM 3135 O O . PRO A 1 419 ? 8.43 24.984 17.828 1 94 419 PRO A O 1
ATOM 3138 N N . GLU A 1 420 ? 7.438 24.203 15.938 1 96.31 420 GLU A N 1
ATOM 3139 C CA . GLU A 1 420 ? 8.359 23.109 15.633 1 96.31 420 GLU A CA 1
ATOM 3140 C C . GLU A 1 420 ? 8.188 21.969 16.625 1 96.31 420 GLU A C 1
ATOM 3142 O O . GLU A 1 420 ? 9.094 21.141 16.781 1 96.31 420 GLU A O 1
ATOM 3147 N N . GLN A 1 421 ? 7.051 21.875 17.328 1 96 421 GLN A N 1
ATOM 3148 C CA . GLN A 1 421 ? 6.824 20.844 18.328 1 96 421 GLN A CA 1
ATOM 3149 C C . GLN A 1 421 ? 5.809 19.812 17.828 1 96 421 GLN A C 1
ATOM 3151 O O . GLN A 1 421 ? 5.609 18.781 18.469 1 96 421 GLN A O 1
ATOM 3156 N N . TYR A 1 422 ? 5.27 19.984 16.641 1 97.19 422 TYR A N 1
ATOM 3157 C CA . TYR A 1 422 ? 4.094 19.219 16.266 1 97.19 422 TYR A CA 1
ATOM 3158 C C . TYR A 1 422 ? 4.062 18.969 14.766 1 97.19 422 TYR A C 1
ATOM 3160 O O . TYR A 1 422 ? 4.18 19.906 13.969 1 97.19 422 TYR A O 1
ATOM 3168 N N . ILE A 1 423 ? 3.967 17.703 14.328 1 98.19 423 ILE A N 1
ATOM 3169 C CA . ILE A 1 423 ? 3.619 17.328 12.961 1 98.19 423 ILE A CA 1
ATOM 3170 C C . ILE A 1 423 ? 2.455 16.344 12.984 1 98.19 423 ILE A C 1
ATOM 3172 O O . ILE A 1 423 ? 2.248 15.641 13.984 1 98.19 423 ILE A O 1
ATOM 3176 N N . SER A 1 424 ? 1.661 16.375 11.992 1 97.5 424 SER A N 1
ATOM 3177 C CA . SER A 1 424 ? 0.498 15.492 11.992 1 97.5 424 SER A CA 1
ATOM 3178 C C . SER A 1 424 ? 0.168 15.016 10.578 1 97.5 424 SER A C 1
ATOM 3180 O O . SER A 1 424 ? 0.764 15.484 9.602 1 97.5 424 SER A O 1
ATOM 3182 N N . ASN A 1 425 ? -0.702 14.031 10.453 1 96.88 425 ASN A N 1
ATOM 3183 C CA . ASN A 1 425 ? -1.221 13.5 9.195 1 96.88 425 ASN A CA 1
ATOM 3184 C C . ASN A 1 425 ? -2.176 14.484 8.523 1 96.88 425 ASN A C 1
ATOM 3186 O O . ASN A 1 425 ? -3.365 14.523 8.844 1 96.88 425 ASN A O 1
ATOM 3190 N N . LYS A 1 426 ? -1.698 15.234 7.586 1 96.19 426 LYS A N 1
ATOM 3191 C CA . LYS A 1 426 ? -2.48 16.266 6.906 1 96.19 426 LYS A CA 1
ATOM 3192 C C . LYS A 1 426 ? -3.359 15.656 5.816 1 96.19 426 LYS A C 1
ATOM 3194 O O . LYS A 1 426 ? -4.422 16.188 5.496 1 96.19 426 LYS A O 1
ATOM 3199 N N . GLY A 1 427 ? -2.938 14.516 5.281 1 94.12 427 GLY A N 1
ATOM 3200 C CA . GLY A 1 427 ? -3.619 13.922 4.145 1 94.12 427 GLY A CA 1
ATOM 3201 C C . GLY A 1 427 ? -4.906 13.211 4.52 1 94.12 427 GLY A C 1
ATOM 3202 O O . GLY A 1 427 ? -5.746 12.938 3.66 1 94.12 427 GLY A O 1
ATOM 3203 N N . GLY A 1 428 ? -5.016 12.914 5.738 1 95 428 GLY A N 1
ATOM 3204 C CA . GLY A 1 428 ? -6.258 12.32 6.207 1 95 428 GLY A CA 1
ATOM 3205 C C . GLY A 1 428 ? -6.281 10.805 6.078 1 95 428 GLY A C 1
ATOM 3206 O O . GLY A 1 428 ? -7.109 10.141 6.695 1 95 428 GLY A O 1
ATOM 3207 N N . GLY A 1 429 ? -5.477 10.227 5.168 1 95.69 429 GLY A N 1
ATOM 3208 C CA . GLY A 1 429 ? -5.383 8.773 5.074 1 95.69 429 GLY A CA 1
ATOM 3209 C C . GLY A 1 429 ? -4.707 8.141 6.277 1 95.69 429 GLY A C 1
ATOM 3210 O O . GLY A 1 429 ? -3.723 8.672 6.793 1 95.69 429 GLY A O 1
ATOM 3211 N N . LEU A 1 430 ? -5.184 7.047 6.715 1 97.44 430 LEU A N 1
ATOM 3212 C CA . LEU A 1 430 ? -4.652 6.414 7.918 1 97.44 430 LEU A CA 1
ATOM 3213 C C . LEU A 1 430 ? -3.365 5.656 7.605 1 97.44 430 LEU A C 1
ATOM 3215 O O . LEU A 1 430 ? -3.141 5.25 6.465 1 97.44 430 LEU A O 1
ATOM 3219 N N . GLY A 1 431 ? -2.506 5.5 8.625 1 97.69 431 GLY A N 1
ATOM 3220 C CA . GLY A 1 431 ? -1.33 4.648 8.531 1 97.69 431 GLY A CA 1
ATOM 3221 C C . GLY A 1 431 ? -0.036 5.43 8.406 1 97.69 431 GLY A C 1
ATOM 3222 O O . GLY A 1 431 ? 1.045 4.84 8.32 1 97.69 431 GLY A O 1
ATOM 3223 N N . TYR A 1 432 ? -0.087 6.723 8.422 1 98.25 432 TYR A N 1
ATOM 3224 C CA . TYR A 1 432 ? 1.096 7.562 8.281 1 98.25 432 TYR A CA 1
ATOM 3225 C C . TYR A 1 432 ? 1.729 7.855 9.633 1 98.25 432 TYR A C 1
ATOM 3227 O O . TYR A 1 432 ? 2.953 7.816 9.781 1 98.25 432 TYR A O 1
ATOM 3235 N N . GLY A 1 433 ? 0.93 8.125 10.664 1 98.5 433 GLY A N 1
ATOM 3236 C CA . GLY A 1 433 ? 1.37 8.664 11.945 1 98.5 433 GLY A CA 1
ATOM 3237 C C . GLY A 1 433 ? 2.352 7.766 12.672 1 98.5 433 GLY A C 1
ATOM 3238 O O . GLY A 1 433 ? 3.367 8.234 13.188 1 98.5 433 GLY A O 1
ATOM 3239 N N . LEU A 1 434 ? 2.043 6.488 12.734 1 98.81 434 LEU A N 1
ATOM 3240 C CA . LEU A 1 434 ? 2.889 5.582 13.5 1 98.81 434 LEU A CA 1
ATOM 3241 C C . LEU A 1 434 ? 4.262 5.441 12.852 1 98.81 434 LEU A C 1
ATOM 3243 O O . LEU A 1 434 ? 5.285 5.637 13.508 1 98.81 434 LEU A O 1
ATOM 3247 N N . PRO A 1 435 ? 4.352 5.148 11.516 1 98.88 435 PRO A N 1
ATOM 3248 C CA . PRO A 1 435 ? 5.672 5.133 10.891 1 98.88 435 PRO A CA 1
ATOM 3249 C C . PRO A 1 435 ? 6.395 6.477 10.992 1 98.88 435 PRO A C 1
ATOM 3251 O O . PRO A 1 435 ? 7.605 6.512 11.219 1 98.88 435 PRO A O 1
ATOM 3254 N N . ALA A 1 436 ? 5.672 7.562 10.836 1 98.94 436 ALA A N 1
ATOM 3255 C CA . ALA A 1 436 ? 6.27 8.891 10.945 1 98.94 436 ALA A CA 1
ATOM 3256 C C . ALA A 1 436 ? 6.844 9.125 12.336 1 98.94 436 ALA A C 1
ATOM 3258 O O . ALA A 1 436 ? 7.863 9.797 12.492 1 98.94 436 ALA A O 1
ATOM 3259 N N . THR A 1 437 ? 6.148 8.609 13.406 1 98.94 437 THR A N 1
ATOM 3260 C CA . THR A 1 437 ? 6.656 8.703 14.773 1 98.94 437 THR A CA 1
ATOM 3261 C C . THR A 1 437 ? 8.023 8.039 14.891 1 98.94 437 THR A C 1
ATOM 3263 O O . THR A 1 437 ? 8.93 8.586 15.516 1 98.94 437 THR A O 1
ATOM 3266 N N . VAL A 1 438 ? 8.172 6.871 14.25 1 98.94 438 VAL A N 1
ATOM 3267 C CA . VAL A 1 438 ? 9.438 6.141 14.273 1 98.94 438 VAL A CA 1
ATOM 3268 C C . VAL A 1 438 ? 10.516 6.973 13.586 1 98.94 438 VAL A C 1
ATOM 3270 O O . VAL A 1 438 ? 11.633 7.098 14.102 1 98.94 438 VAL A O 1
ATOM 3273 N N . GLY A 1 439 ? 10.188 7.547 12.406 1 98.94 439 GLY A N 1
ATOM 3274 C CA . GLY A 1 439 ? 11.125 8.414 11.711 1 98.94 439 GLY A CA 1
ATOM 3275 C C . GLY A 1 439 ? 11.516 9.641 12.523 1 98.94 439 GLY A C 1
ATOM 3276 O O . GLY A 1 439 ? 12.68 10.047 12.516 1 98.94 439 GLY A O 1
ATOM 3277 N N . ALA A 1 440 ? 10.523 10.25 13.211 1 98.94 440 ALA A N 1
ATOM 3278 C CA . ALA A 1 440 ? 10.781 11.422 14.055 1 98.94 440 ALA A CA 1
ATOM 3279 C C . ALA A 1 440 ? 11.734 11.07 15.195 1 98.94 440 ALA A C 1
ATOM 3281 O O . ALA A 1 440 ? 12.633 11.852 15.523 1 98.94 440 ALA A O 1
ATOM 3282 N N . ALA A 1 441 ? 11.531 9.898 15.797 1 98.88 441 ALA A N 1
ATOM 3283 C CA . ALA A 1 441 ? 12.391 9.453 16.891 1 98.88 441 ALA A CA 1
ATOM 3284 C C . ALA A 1 441 ? 13.836 9.281 16.422 1 98.88 441 ALA A C 1
ATOM 3286 O O . ALA A 1 441 ? 14.773 9.602 17.141 1 98.88 441 ALA A O 1
ATOM 3287 N N . LEU A 1 442 ? 14 8.711 15.211 1 98.75 442 LEU A N 1
ATOM 3288 C CA . LEU A 1 442 ? 15.336 8.555 14.641 1 98.75 442 LEU A CA 1
ATOM 3289 C C . LEU A 1 442 ? 16.016 9.914 14.469 1 98.75 442 LEU A C 1
ATOM 3291 O O . LEU A 1 442 ? 17.172 10.086 14.828 1 98.75 442 LEU A O 1
ATOM 3295 N N . ALA A 1 443 ? 15.266 10.922 13.922 1 98.62 443 ALA A N 1
ATOM 3296 C CA . ALA A 1 443 ? 15.797 12.266 13.719 1 98.62 443 ALA A CA 1
ATOM 3297 C C . ALA A 1 443 ? 16.172 12.914 15.047 1 98.62 443 ALA A C 1
ATOM 3299 O O . ALA A 1 443 ? 17.25 13.492 15.18 1 98.62 443 ALA A O 1
ATOM 3300 N N . GLU A 1 444 ? 15.289 12.844 16.047 1 98.12 444 GLU A N 1
ATOM 3301 C CA . GLU A 1 444 ? 15.555 13.422 17.359 1 98.12 444 GLU A CA 1
ATOM 3302 C C . GLU A 1 444 ? 16.719 12.727 18.047 1 98.12 444 GLU A C 1
ATOM 3304 O O . GLU A 1 444 ? 17.516 13.367 18.75 1 98.12 444 GLU A O 1
ATOM 3309 N N . GLY A 1 445 ? 16.812 11.422 17.812 1 96.94 445 GLY A N 1
ATOM 3310 C CA . GLY A 1 445 ? 17.891 10.648 18.406 1 96.94 445 GLY A CA 1
ATOM 3311 C C . GLY A 1 445 ? 19.266 11.086 17.938 1 96.94 445 GLY A C 1
ATOM 3312 O O . GLY A 1 445 ? 20.266 10.82 18.594 1 96.94 445 GLY A O 1
ATOM 3313 N N . ASP A 1 446 ? 19.328 11.781 16.844 1 93.94 446 ASP A N 1
ATOM 3314 C CA . ASP A 1 446 ? 20.594 12.227 16.25 1 93.94 446 ASP A CA 1
ATOM 3315 C C . ASP A 1 446 ? 21.047 13.555 16.859 1 93.94 446 ASP A C 1
ATOM 3317 O O . ASP A 1 446 ? 22.156 14.008 16.625 1 93.94 446 ASP A O 1
ATOM 3321 N N . ARG A 1 447 ? 20.188 14.109 17.656 1 94.69 447 ARG A N 1
ATOM 3322 C CA . ARG A 1 447 ? 20.531 15.406 18.234 1 94.69 447 ARG A CA 1
ATOM 3323 C C . ARG A 1 447 ? 21.266 15.227 19.562 1 94.69 447 ARG A C 1
ATOM 3325 O O . ARG A 1 447 ? 21.094 14.219 20.25 1 94.69 447 ARG A O 1
ATOM 3332 N N . ASP A 1 448 ? 22.031 16.281 19.906 1 92.5 448 ASP A N 1
ATOM 3333 C CA . ASP A 1 448 ? 22.734 16.281 21.188 1 92.5 448 ASP A CA 1
ATOM 3334 C C . ASP A 1 448 ? 21.75 16.391 22.344 1 92.5 448 ASP A C 1
ATOM 3336 O O . ASP A 1 448 ? 21.953 15.758 23.391 1 92.5 448 ASP A O 1
ATOM 3340 N N . ASP A 1 449 ? 20.766 17.156 22.141 1 93.5 449 ASP A N 1
ATOM 3341 C CA . ASP A 1 449 ? 19.719 17.359 23.141 1 93.5 449 ASP A CA 1
ATOM 3342 C C . ASP A 1 449 ? 18.344 17.016 22.578 1 93.5 449 ASP A C 1
ATOM 3344 O O . ASP A 1 449 ? 17.547 17.906 22.281 1 93.5 449 ASP A O 1
ATOM 3348 N N . PRO A 1 450 ? 18.031 15.75 22.484 1 94.94 450 PRO A N 1
ATOM 3349 C CA . PRO A 1 450 ? 16.781 15.328 21.859 1 94.94 450 PRO A CA 1
ATOM 3350 C C . PRO A 1 450 ? 15.547 15.664 22.688 1 94.94 450 PRO A C 1
ATOM 3352 O O . PRO A 1 450 ? 15.602 15.625 23.922 1 94.94 450 PRO A O 1
ATOM 3355 N N . ARG A 1 451 ? 14.453 15.977 22.016 1 95.56 451 ARG A N 1
ATOM 3356 C CA . ARG A 1 451 ? 13.148 16.016 22.672 1 95.56 451 ARG A CA 1
ATOM 3357 C C . ARG A 1 451 ? 12.578 14.609 22.828 1 95.56 451 ARG A C 1
ATOM 3359 O O . ARG A 1 451 ? 12.906 13.703 22.062 1 95.56 451 ARG A O 1
ATOM 3366 N N . GLU A 1 452 ? 11.742 14.523 23.859 1 97.25 452 GLU A N 1
ATOM 3367 C CA . GLU A 1 452 ? 10.914 13.32 23.906 1 97.25 452 GLU A CA 1
ATOM 3368 C C . GLU A 1 452 ? 9.961 13.258 22.719 1 97.25 452 GLU A C 1
ATOM 3370 O O . GLU A 1 452 ? 9.367 14.266 22.328 1 97.25 452 GLU A O 1
ATOM 3375 N N . VAL A 1 453 ? 9.914 12.117 22.062 1 98.75 453 VAL A N 1
ATOM 3376 C CA . VAL A 1 453 ? 9.016 11.945 20.922 1 98.75 453 VAL A CA 1
ATOM 3377 C C . VAL A 1 453 ? 7.773 11.172 21.359 1 98.75 453 VAL A C 1
ATOM 3379 O O . VAL A 1 453 ? 7.879 10.062 21.891 1 98.75 453 VAL A O 1
ATOM 3382 N N . VAL A 1 454 ? 6.605 11.734 21.156 1 98.88 454 VAL A N 1
ATOM 3383 C CA . VAL A 1 454 ? 5.328 11.109 21.484 1 98.88 454 VAL A CA 1
ATOM 3384 C C . VAL A 1 454 ? 4.492 10.953 20.219 1 98.88 454 VAL A C 1
ATOM 3386 O O . VAL A 1 454 ? 4.16 11.938 19.547 1 98.88 454 VAL A O 1
ATOM 3389 N N . GLY A 1 455 ? 4.32 9.711 19.797 1 98.81 455 GLY A N 1
ATOM 3390 C CA . GLY A 1 455 ? 3.299 9.438 18.812 1 98.81 455 GLY A CA 1
ATOM 3391 C C . GLY A 1 455 ? 1.9 9.359 19.391 1 98.81 455 GLY A C 1
ATOM 3392 O O . GLY A 1 455 ? 1.671 8.648 20.375 1 98.81 455 GLY A O 1
ATOM 3393 N N . PHE A 1 456 ? 0.966 10.148 18.891 1 98.81 456 PHE A N 1
ATOM 3394 C CA . PHE A 1 456 ? -0.433 10.148 19.297 1 98.81 456 PHE A CA 1
ATOM 3395 C C . PHE A 1 456 ? -1.327 9.641 18.172 1 98.81 456 PHE A C 1
ATOM 3397 O O . PHE A 1 456 ? -1.639 10.375 17.234 1 98.81 456 PHE A O 1
ATOM 3404 N N . VAL A 1 457 ? -1.766 8.359 18.25 1 98.38 457 VAL A N 1
ATOM 3405 C CA . VAL A 1 457 ? -2.512 7.746 17.156 1 98.38 457 VAL A CA 1
ATOM 3406 C C . VAL A 1 457 ? -3.789 7.105 17.703 1 98.38 457 VAL A C 1
ATOM 3408 O O . VAL A 1 457 ? -3.863 6.75 18.875 1 98.38 457 VAL A O 1
ATOM 3411 N N . GLY A 1 458 ? -4.848 7.043 16.875 1 97.88 458 GLY A N 1
ATOM 3412 C CA . GLY A 1 458 ? -6.004 6.223 17.188 1 97.88 458 GLY A CA 1
ATOM 3413 C C . GLY A 1 458 ? -5.754 4.738 17.016 1 97.88 458 GLY A C 1
ATOM 3414 O O . GLY A 1 458 ? -4.797 4.344 16.344 1 97.88 458 GLY A O 1
ATOM 3415 N N . ASP A 1 459 ? -6.66 3.91 17.656 1 97.75 459 ASP A N 1
ATOM 3416 C CA . ASP A 1 459 ? -6.5 2.465 17.531 1 97.75 459 ASP A CA 1
ATOM 3417 C C . ASP A 1 459 ? -6.633 2.021 16.078 1 97.75 459 ASP A C 1
ATOM 3419 O O . ASP A 1 459 ? -5.871 1.173 15.609 1 97.75 459 ASP A O 1
ATOM 3423 N N . GLY A 1 460 ? -7.59 2.576 15.328 1 96.88 460 GLY A N 1
ATOM 3424 C CA . GLY A 1 460 ? -7.73 2.248 13.914 1 96.88 460 GLY A CA 1
ATOM 3425 C C . GLY A 1 460 ? -6.488 2.557 13.102 1 96.88 460 GLY A C 1
ATOM 3426 O O . GLY A 1 460 ? -6.094 1.772 12.242 1 96.88 460 GLY A O 1
ATOM 3427 N N . SER A 1 461 ? -5.867 3.693 13.367 1 97 461 SER A N 1
ATOM 3428 C CA . SER A 1 461 ? -4.648 4.094 12.672 1 97 461 SER A CA 1
ATOM 3429 C C . SER A 1 461 ? -3.473 3.199 13.055 1 97 461 SER A C 1
ATOM 3431 O O . SER A 1 461 ? -2.646 2.854 12.211 1 97 461 SER A O 1
ATOM 3433 N N . TYR A 1 462 ? -3.367 2.838 14.336 1 98.31 462 TYR A N 1
ATOM 3434 C CA . TYR A 1 462 ? -2.309 1.962 14.82 1 98.31 462 TYR A CA 1
ATOM 3435 C C . TYR A 1 462 ? -2.309 0.635 14.07 1 98.31 462 TYR A C 1
ATOM 3437 O O . TYR A 1 462 ? -1.248 0.109 13.734 1 98.31 462 TYR A O 1
ATOM 3445 N N . LEU A 1 463 ? -3.441 0.198 13.773 1 97.62 463 LEU A N 1
ATOM 3446 C CA . LEU A 1 463 ? -3.611 -1.155 13.25 1 97.62 463 LEU A CA 1
ATOM 3447 C C . LEU A 1 463 ? -3.311 -1.208 11.758 1 97.62 463 LEU A C 1
ATOM 3449 O O . LEU A 1 463 ? -3.24 -2.291 11.172 1 97.62 463 LEU A O 1
ATOM 3453 N N . TYR A 1 464 ? -3.102 -0.075 11.117 1 97.88 464 TYR A N 1
ATOM 3454 C CA . TYR A 1 464 ? -2.646 -0.094 9.734 1 97.88 464 TYR A CA 1
ATOM 3455 C C . TYR A 1 464 ? -1.241 -0.673 9.625 1 97.88 464 TYR A C 1
ATOM 3457 O O . TYR A 1 464 ? -0.953 -1.457 8.719 1 97.88 464 TYR A O 1
ATOM 3465 N N . TYR A 1 465 ? -0.354 -0.229 10.523 1 97.88 465 TYR A N 1
ATOM 3466 C CA . TYR A 1 465 ? 1.034 -0.673 10.453 1 97.88 465 TYR A CA 1
ATOM 3467 C C . TYR A 1 465 ? 1.607 -0.902 11.844 1 97.88 465 TYR A C 1
ATOM 3469 O O . TYR A 1 465 ? 2.668 -0.371 12.18 1 97.88 465 TYR A O 1
ATOM 3477 N N . PRO A 1 466 ? 0.998 -1.819 12.609 1 97.5 466 PRO A N 1
ATOM 3478 C CA . PRO A 1 466 ? 1.554 -2.09 13.938 1 97.5 466 PRO A CA 1
ATOM 3479 C C . PRO A 1 466 ? 3.012 -2.541 13.883 1 97.5 466 PRO A C 1
ATOM 3481 O O . PRO A 1 466 ? 3.768 -2.309 14.836 1 97.5 466 PRO A O 1
ATOM 3484 N N . HIS A 1 467 ? 3.422 -3.139 12.781 1 96.31 467 HIS A N 1
ATOM 3485 C CA . HIS A 1 467 ? 4.762 -3.699 12.664 1 96.31 467 HIS A CA 1
ATOM 3486 C C . HIS A 1 467 ? 5.801 -2.604 12.453 1 96.31 467 HIS A C 1
ATOM 3488 O O . HIS A 1 467 ? 7.004 -2.879 12.422 1 96.31 467 HIS A O 1
ATOM 3494 N N . ALA A 1 468 ? 5.383 -1.276 12.375 1 98.31 468 ALA A N 1
ATOM 3495 C CA . ALA A 1 468 ? 6.328 -0.166 12.461 1 98.31 468 ALA A CA 1
ATOM 3496 C C . ALA A 1 468 ? 7.066 -0.181 13.797 1 98.31 468 ALA A C 1
ATOM 3498 O O . ALA A 1 468 ? 8.211 0.267 13.891 1 98.31 468 ALA A O 1
ATOM 3499 N N . MET A 1 469 ? 6.426 -0.76 14.828 1 98.56 469 MET A N 1
ATOM 3500 C CA . MET A 1 469 ? 7.027 -0.831 16.156 1 98.56 469 MET A CA 1
ATOM 3501 C C . MET A 1 469 ? 8.242 -1.754 16.156 1 98.56 469 MET A C 1
ATOM 3503 O O . MET A 1 469 ? 9.141 -1.602 16.969 1 98.56 469 MET A O 1
ATOM 3507 N N . TYR A 1 470 ? 8.281 -2.736 15.203 1 98.56 470 TYR A N 1
ATOM 3508 C CA . TYR A 1 470 ? 9.461 -3.58 15.07 1 98.56 470 TYR A CA 1
ATOM 3509 C C . TYR A 1 470 ? 10.688 -2.748 14.734 1 98.56 470 TYR A C 1
ATOM 3511 O O . TYR A 1 470 ? 11.766 -2.951 15.305 1 98.56 470 TYR A O 1
ATOM 3519 N N . SER A 1 471 ? 10.523 -1.79 13.742 1 98.5 471 SER A N 1
ATOM 3520 C CA . SER A 1 471 ? 11.641 -0.921 13.375 1 98.5 471 SER A CA 1
ATOM 3521 C C . SER A 1 471 ? 12.102 -0.086 14.57 1 98.5 471 SER A C 1
ATOM 3523 O O . SER A 1 471 ? 13.305 0.091 14.781 1 98.5 471 SER A O 1
ATOM 3525 N N . ALA A 1 472 ? 11.133 0.449 15.336 1 98.75 472 ALA A N 1
ATOM 3526 C CA . ALA A 1 472 ? 11.484 1.219 16.531 1 98.75 472 ALA A CA 1
ATOM 3527 C C . ALA A 1 472 ? 12.32 0.384 17.5 1 98.75 472 ALA A C 1
ATOM 3529 O O . ALA A 1 472 ? 13.328 0.859 18.016 1 98.75 472 ALA A O 1
ATOM 3530 N N . ALA A 1 473 ? 11.883 -0.845 17.719 1 98.56 473 ALA A N 1
ATOM 3531 C CA . ALA A 1 473 ? 12.578 -1.74 18.641 1 98.56 473 ALA A CA 1
ATOM 3532 C C . ALA A 1 473 ? 13.945 -2.139 18.078 1 98.56 473 ALA A C 1
ATOM 3534 O O . ALA A 1 473 ? 14.945 -2.131 18.812 1 98.56 473 ALA A O 1
ATOM 3535 N N . ARG A 1 474 ? 14 -2.514 16.812 1 98 474 ARG A N 1
ATOM 3536 C CA . ARG A 1 474 ? 15.211 -2.971 16.156 1 98 474 ARG A CA 1
ATOM 3537 C C . ARG A 1 474 ? 16.328 -1.933 16.266 1 98 474 ARG A C 1
ATOM 3539 O O . ARG A 1 474 ? 17.484 -2.281 16.453 1 98 474 ARG A O 1
ATOM 3546 N N . TYR A 1 475 ? 16 -0.72 16.125 1 97.81 475 TYR A N 1
ATOM 3547 C CA . TYR A 1 475 ? 17 0.337 16.125 1 97.81 475 TYR A CA 1
ATOM 3548 C C . TYR A 1 475 ? 17.062 1.034 17.469 1 97.81 475 TYR A C 1
ATOM 3550 O O . TYR A 1 475 ? 17.672 2.1 17.594 1 97.81 475 TYR A O 1
ATOM 3558 N N . ASP A 1 476 ? 16.375 0.481 18.5 1 97.12 476 ASP A N 1
ATOM 3559 C CA . ASP A 1 476 ? 16.406 0.917 19.891 1 97.12 476 ASP A CA 1
ATOM 3560 C C . ASP A 1 476 ? 16.078 2.404 20 1 97.12 476 ASP A C 1
ATOM 3562 O O . ASP A 1 476 ? 16.828 3.162 20.625 1 97.12 476 ASP A O 1
ATOM 3566 N N . LEU A 1 477 ? 15.055 2.812 19.297 1 98.5 477 LEU A N 1
ATOM 3567 C CA . LEU A 1 477 ? 14.68 4.223 19.281 1 98.5 477 LEU A CA 1
ATOM 3568 C C . LEU A 1 477 ? 13.867 4.586 20.516 1 98.5 477 LEU A C 1
ATOM 3570 O O . LEU A 1 477 ? 13.062 3.787 21 1 98.5 477 LEU A O 1
ATOM 3574 N N . ASP A 1 478 ? 14.102 5.75 21.031 1 98.44 478 ASP A N 1
ATOM 3575 C CA . ASP A 1 478 ? 13.391 6.258 22.203 1 98.44 478 ASP A CA 1
ATOM 3576 C C . ASP A 1 478 ? 12.133 7.023 21.797 1 98.44 478 ASP A C 1
ATOM 3578 O O . ASP A 1 478 ? 12.219 8.172 21.359 1 98.44 478 ASP A O 1
ATOM 3582 N N . LEU A 1 479 ? 10.961 6.406 21.922 1 98.81 479 LEU A N 1
ATOM 3583 C CA . LEU A 1 479 ? 9.672 7.02 21.625 1 98.81 479 LEU A CA 1
ATOM 3584 C C . LEU A 1 479 ? 8.555 6.391 22.453 1 98.81 479 LEU A C 1
ATOM 3586 O O . LEU A 1 479 ? 8.688 5.254 22.922 1 98.81 479 LEU A O 1
ATOM 3590 N N . THR A 1 480 ? 7.539 7.148 22.688 1 98.94 480 THR A N 1
ATOM 3591 C CA . THR A 1 480 ? 6.324 6.676 23.359 1 98.94 480 THR A CA 1
ATOM 3592 C C . THR A 1 480 ? 5.102 6.906 22.469 1 98.94 480 THR A C 1
ATOM 3594 O O . THR A 1 480 ? 4.828 8.039 22.062 1 98.94 480 THR A O 1
ATOM 3597 N N . VAL A 1 481 ? 4.438 5.801 22.125 1 98.88 481 VAL A N 1
ATOM 3598 C CA . VAL A 1 481 ? 3.203 5.898 21.359 1 98.88 481 VAL A CA 1
ATOM 3599 C C . VAL A 1 481 ? 2 5.805 22.281 1 98.88 481 VAL A C 1
ATOM 3601 O O . VAL A 1 481 ? 1.861 4.832 23.031 1 98.88 481 VAL A O 1
ATOM 3604 N N . VAL A 1 482 ? 1.196 6.805 22.281 1 98.94 482 VAL A N 1
ATOM 3605 C CA . VAL A 1 482 ? -0.065 6.809 23.016 1 98.94 482 VAL A CA 1
ATOM 3606 C C . VAL A 1 482 ? -1.222 6.543 22.062 1 98.94 482 VAL A C 1
ATOM 3608 O O . VAL A 1 482 ? -1.475 7.332 21.141 1 98.94 482 VAL A O 1
ATOM 3611 N N . VAL A 1 483 ? -1.877 5.406 22.266 1 98.88 483 VAL A N 1
ATOM 3612 C CA . VAL A 1 483 ? -3.01 5.035 21.422 1 98.88 483 VAL A CA 1
ATOM 3613 C C . VAL A 1 483 ? -4.316 5.441 22.109 1 98.88 483 VAL A C 1
ATOM 3615 O O . VAL A 1 483 ? -4.648 4.93 23.172 1 98.88 483 VAL A O 1
ATOM 3618 N N . SER A 1 484 ? -4.973 6.441 21.531 1 98.5 484 SER A N 1
ATOM 3619 C CA . SER A 1 484 ? -6.34 6.746 21.938 1 98.5 484 SER A CA 1
ATOM 3620 C C . SER A 1 484 ? -7.312 5.672 21.469 1 98.5 484 SER A C 1
ATOM 3622 O O . SER A 1 484 ? -7.793 5.719 20.328 1 98.5 484 SER A O 1
ATOM 3624 N N . ASP A 1 485 ? -7.652 4.699 22.344 1 98.25 485 ASP A N 1
ATOM 3625 C CA . ASP A 1 485 ? -8.328 3.473 21.938 1 98.25 485 ASP A CA 1
ATOM 3626 C C . ASP A 1 485 ? -9.812 3.521 22.281 1 98.25 485 ASP A C 1
ATOM 3628 O O . ASP A 1 485 ? -10.188 3.332 23.438 1 98.25 485 ASP A O 1
ATOM 3632 N N . ASN A 1 486 ? -10.656 3.775 21.312 1 96.88 486 ASN A N 1
ATOM 3633 C CA . ASN A 1 486 ? -12.102 3.771 21.5 1 96.88 486 ASN A CA 1
ATOM 3634 C C . ASN A 1 486 ? -12.75 2.562 20.844 1 96.88 486 ASN A C 1
ATOM 3636 O O . ASN A 1 486 ? -13.977 2.428 20.844 1 96.88 486 ASN A O 1
ATOM 3640 N N . ARG A 1 487 ? -12.008 1.67 20.156 1 97.19 487 ARG A N 1
ATOM 3641 C CA . ARG A 1 487 ? -12.375 0.366 19.609 1 97.19 487 ARG A CA 1
ATOM 3642 C C . ARG A 1 487 ? -13.367 0.509 18.453 1 97.19 487 ARG A C 1
ATOM 3644 O O . ARG A 1 487 ? -14.234 -0.35 18.266 1 97.19 487 ARG A O 1
ATOM 3651 N N . ASN A 1 488 ? -13.344 1.571 17.734 1 97 488 ASN A N 1
ATOM 3652 C CA . ASN A 1 488 ? -14.172 1.746 16.547 1 97 488 ASN A CA 1
ATOM 3653 C C . ASN A 1 488 ? -13.688 2.908 15.695 1 97 488 ASN A C 1
ATOM 3655 O O . ASN A 1 488 ? -12.914 3.748 16.156 1 97 488 ASN A O 1
ATOM 3659 N N . TYR A 1 489 ? -14.062 2.902 14.445 1 97.25 489 TYR A N 1
ATOM 3660 C CA . TYR A 1 489 ? -13.891 4.066 13.578 1 97.25 489 TYR A CA 1
ATOM 3661 C C . TYR A 1 489 ? -14.938 5.133 13.883 1 97.25 489 TYR A C 1
ATOM 3663 O O . TYR A 1 489 ? -15.859 5.344 13.102 1 97.25 489 TYR A O 1
ATOM 3671 N N . ARG A 1 490 ? -14.68 5.871 14.938 1 96 490 ARG A N 1
ATOM 3672 C CA . ARG A 1 490 ? -15.672 6.816 15.43 1 96 490 ARG A CA 1
ATOM 3673 C C . ARG A 1 490 ? -15.961 7.902 14.398 1 96 490 ARG A C 1
ATOM 3675 O O . ARG A 1 490 ? -17.109 8.352 14.266 1 96 490 ARG A O 1
ATOM 3682 N N . ILE A 1 491 ? -14.969 8.336 13.711 1 95.38 491 ILE A N 1
ATOM 3683 C CA . ILE A 1 491 ? -15.125 9.398 12.727 1 95.38 491 ILE A CA 1
ATOM 3684 C C . ILE A 1 491 ? -16.141 8.977 11.672 1 95.38 491 ILE A C 1
ATOM 3686 O O . ILE A 1 491 ? -16.891 9.812 11.148 1 95.38 491 ILE A O 1
ATOM 3690 N N . LEU A 1 492 ? -16.203 7.719 11.32 1 97.31 492 LEU A N 1
ATOM 3691 C CA . LEU A 1 492 ? -17.109 7.238 10.281 1 97.31 492 LEU A CA 1
ATOM 3692 C C . LEU A 1 492 ? -18.547 7.191 10.797 1 97.31 492 LEU A C 1
ATOM 3694 O O . LEU A 1 492 ? -19.484 7.457 10.047 1 97.31 492 LEU A O 1
ATOM 3698 N N . LYS A 1 493 ? -18.703 6.809 11.992 1 97.06 493 LYS A N 1
ATOM 3699 C CA . LYS A 1 493 ? -20.047 6.84 12.578 1 97.06 493 LYS A CA 1
ATOM 3700 C C . LYS A 1 493 ? -20.578 8.273 12.656 1 97.06 493 LYS A C 1
ATOM 3702 O O . LYS A 1 493 ? -21.734 8.523 12.32 1 97.06 493 LYS A O 1
ATOM 3707 N N . ASN A 1 494 ? -19.703 9.195 13.109 1 94.94 494 ASN A N 1
ATOM 3708 C CA . ASN A 1 494 ? -20.078 10.609 13.109 1 94.94 494 ASN A CA 1
ATOM 3709 C C . ASN A 1 494 ? -20.438 11.094 11.711 1 94.94 494 ASN A C 1
ATOM 3711 O O . ASN A 1 494 ? -21.453 11.773 11.531 1 94.94 494 ASN A O 1
ATOM 3715 N N . ASN A 1 495 ? -19.625 10.727 10.758 1 95.31 495 ASN A N 1
ATOM 3716 C CA . ASN A 1 495 ? -19.844 11.188 9.391 1 95.31 495 ASN A CA 1
ATOM 3717 C C . ASN A 1 495 ? -21.109 10.578 8.789 1 95.31 495 ASN A C 1
ATOM 3719 O O . ASN A 1 495 ? -21.766 11.188 7.941 1 95.31 495 ASN A O 1
ATOM 3723 N N . THR A 1 496 ? -21.406 9.336 9.195 1 96.81 496 THR A N 1
ATOM 3724 C CA . THR A 1 496 ? -22.656 8.719 8.758 1 96.81 496 THR A CA 1
ATOM 3725 C C . THR A 1 496 ? -23.859 9.578 9.164 1 96.81 496 THR A C 1
ATOM 3727 O O . THR A 1 496 ? -24.734 9.859 8.344 1 96.81 496 THR A O 1
ATOM 3730 N N . LEU A 1 497 ? -23.891 10.008 10.398 1 95.06 497 LEU A N 1
ATOM 3731 C CA . LEU A 1 497 ? -24.969 10.836 10.906 1 95.06 497 LEU A CA 1
ATOM 3732 C C . LEU A 1 497 ? -25 12.195 10.203 1 95.06 497 LEU A C 1
ATOM 3734 O O . LEU A 1 497 ? -26.078 12.711 9.883 1 95.06 497 LEU A O 1
ATOM 3738 N N . ASP A 1 498 ? -23.844 12.688 9.977 1 92.06 498 ASP A N 1
ATOM 3739 C CA . ASP A 1 498 ? -23.75 13.992 9.328 1 92.06 498 ASP A CA 1
ATOM 3740 C C . ASP A 1 498 ? -24.25 13.922 7.883 1 92.06 498 ASP A C 1
ATOM 3742 O O . ASP A 1 498 ? -24.922 14.836 7.414 1 92.06 498 ASP A O 1
ATOM 3746 N N . LEU A 1 499 ? -23.906 12.859 7.199 1 92.06 499 LEU A N 1
ATOM 3747 C CA . LEU A 1 499 ? -24.172 12.727 5.773 1 92.06 499 LEU A CA 1
ATOM 3748 C C . LEU A 1 499 ? -25.609 12.25 5.539 1 92.06 499 LEU A C 1
ATOM 3750 O O . LEU A 1 499 ? -26.266 12.688 4.594 1 92.06 499 LEU A O 1
ATOM 3754 N N . MET A 1 500 ? -26.031 11.32 6.359 1 93.69 500 MET A N 1
ATOM 3755 C CA . MET A 1 500 ? -27.281 10.633 6.039 1 93.69 500 MET A CA 1
ATOM 3756 C C . MET A 1 500 ? -28.359 10.984 7.051 1 93.69 500 MET A C 1
ATOM 3758 O O . MET A 1 500 ? -29.516 10.609 6.875 1 93.69 500 MET A O 1
ATOM 3762 N N . GLY A 1 501 ? -28.047 11.719 8.078 1 94 501 GLY A N 1
ATOM 3763 C CA . GLY A 1 501 ? -29.016 12.133 9.078 1 94 501 GLY A CA 1
ATOM 3764 C C . GLY A 1 501 ? -29.422 11.008 10.008 1 94 501 GLY A C 1
ATOM 3765 O O . GLY A 1 501 ? -28.891 9.906 9.93 1 94 501 GLY A O 1
ATOM 3766 N N . GLY A 1 502 ? -30.156 11.305 10.961 1 95.44 502 GLY A N 1
ATOM 3767 C CA . GLY A 1 502 ? -30.688 10.312 11.883 1 95.44 502 GLY A CA 1
ATOM 3768 C C . GLY A 1 502 ? -29.875 10.18 13.148 1 95.44 502 GLY A C 1
ATOM 3769 O O . GLY A 1 502 ? -29.125 11.094 13.516 1 95.44 502 GLY A O 1
ATOM 3770 N N . GLU A 1 503 ? -30.188 9.125 13.852 1 96.06 503 GLU A N 1
ATOM 3771 C CA . GLU A 1 503 ? -29.516 8.828 15.117 1 96.06 503 GLU A CA 1
ATOM 3772 C C . GLU A 1 503 ? -28.688 7.551 15.008 1 96.06 503 GLU A C 1
ATOM 3774 O O . GLU A 1 503 ? -28.859 6.762 14.078 1 96.06 503 GLU A O 1
ATOM 3779 N N . GLU A 1 504 ? -27.812 7.449 15.906 1 94.81 504 GLU A N 1
ATOM 3780 C CA . GLU A 1 504 ? -26.891 6.312 15.875 1 94.81 504 GLU A CA 1
ATOM 3781 C C . GLU A 1 504 ? -27.656 4.992 15.836 1 94.81 504 GLU A C 1
ATOM 3783 O O . GLU A 1 504 ? -27.234 4.047 15.164 1 94.81 504 GLU A O 1
ATOM 3788 N N . ALA A 1 505 ? -28.781 4.973 16.516 1 95.19 505 ALA A N 1
ATOM 3789 C CA . ALA A 1 505 ? -29.562 3.752 16.625 1 95.19 505 ALA A CA 1
ATOM 3790 C C . ALA A 1 505 ? -30.172 3.373 15.281 1 95.19 505 ALA A C 1
ATOM 3792 O O . ALA A 1 505 ? -30.625 2.238 15.094 1 95.19 505 ALA A O 1
ATOM 3793 N N . ASP A 1 506 ? -30.141 4.281 14.336 1 96.06 506 ASP A N 1
ATOM 3794 C CA . ASP A 1 506 ? -30.734 4.055 13.023 1 96.06 506 ASP A CA 1
ATOM 3795 C C . ASP A 1 506 ? -29.797 3.242 12.125 1 96.06 506 ASP A C 1
ATOM 3797 O O . ASP A 1 506 ? -30.219 2.752 11.07 1 96.06 506 ASP A O 1
ATOM 3801 N N . TYR A 1 507 ? -28.578 3.031 12.523 1 96.75 507 TYR A N 1
ATOM 3802 C CA . TYR A 1 507 ? -27.578 2.471 11.633 1 96.75 507 TYR A CA 1
ATOM 3803 C C . TYR A 1 507 ? -26.906 1.256 12.266 1 96.75 507 TYR A C 1
ATOM 3805 O O . TYR A 1 507 ? -26.703 1.207 13.477 1 96.75 507 TYR A O 1
ATOM 3813 N N . GLU A 1 508 ? -26.469 0.299 11.406 1 95.75 508 GLU A N 1
ATOM 3814 C CA . GLU A 1 508 ? -25.766 -0.903 11.859 1 95.75 508 GLU A CA 1
ATOM 3815 C C . GLU A 1 508 ? -24.266 -0.688 11.898 1 95.75 508 GLU A C 1
ATOM 3817 O O . GLU A 1 508 ? -23.547 -1.361 12.648 1 95.75 508 GLU A O 1
ATOM 3822 N N . PHE A 1 509 ? -23.719 0.243 11.109 1 96.88 509 PHE A N 1
ATOM 3823 C CA . PHE A 1 509 ? -22.312 0.618 11.023 1 96.88 509 PHE A CA 1
ATOM 3824 C C . PHE A 1 509 ? -21.438 -0.6 10.727 1 96.88 509 PHE A C 1
ATOM 3826 O O . PHE A 1 509 ? -20.469 -0.856 11.43 1 96.88 509 PHE A O 1
ATOM 3833 N N . PRO A 1 510 ? -21.75 -1.341 9.625 1 96.56 510 PRO A N 1
ATOM 3834 C CA . PRO A 1 510 ? -20.922 -2.51 9.32 1 96.56 510 PRO A CA 1
ATOM 3835 C C . PRO A 1 510 ? -19.438 -2.156 9.141 1 96.56 510 PRO A C 1
ATOM 3837 O O . PRO A 1 510 ? -19.109 -1.19 8.453 1 96.56 510 PRO A O 1
ATOM 3840 N N . GLY A 1 511 ? -18.609 -2.959 9.805 1 96.38 511 GLY A N 1
ATOM 3841 C CA . GLY A 1 511 ? -17.172 -2.846 9.602 1 96.38 511 GLY A CA 1
ATOM 3842 C C . GLY A 1 511 ? -16.562 -1.684 10.359 1 96.38 511 GLY A C 1
ATOM 3843 O O . GLY A 1 511 ? -15.406 -1.316 10.109 1 96.38 511 GLY A O 1
ATOM 3844 N N . MET A 1 512 ? -17.25 -1.106 11.359 1 97.56 512 MET A N 1
ATOM 3845 C CA . MET A 1 512 ? -16.719 0.111 11.969 1 97.56 512 MET A CA 1
ATOM 3846 C C . MET A 1 512 ? -16.344 -0.13 13.422 1 97.56 512 MET A C 1
ATOM 3848 O O . MET A 1 512 ? -15.742 0.734 14.07 1 97.56 512 MET A O 1
ATOM 3852 N N . ASP A 1 513 ? -16.656 -1.312 13.922 1 97.25 513 ASP A N 1
ATOM 3853 C CA . ASP A 1 513 ? -16.297 -1.679 15.289 1 97.25 513 ASP A CA 1
ATOM 3854 C C . ASP A 1 513 ? -15.18 -2.727 15.297 1 97.25 513 ASP A C 1
ATOM 3856 O O . ASP A 1 513 ? -15.125 -3.592 14.422 1 97.25 513 ASP A O 1
ATOM 3860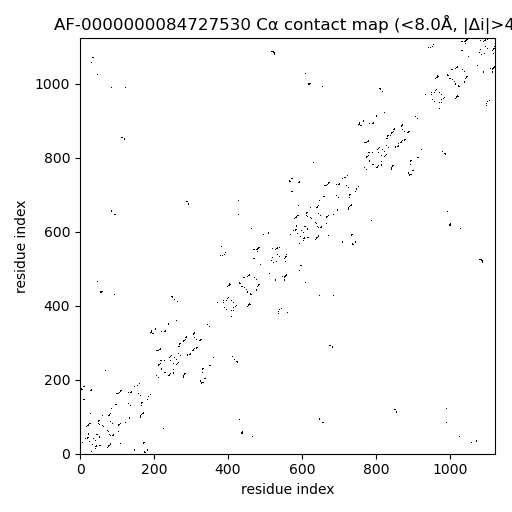 N N . PHE A 1 514 ? -14.312 -2.584 16.234 1 97.06 514 PHE A N 1
ATOM 3861 C CA . PHE A 1 514 ? -13.305 -3.607 16.453 1 97.06 514 PHE A CA 1
ATOM 3862 C C . PHE A 1 514 ? -13.742 -4.57 17.547 1 97.06 514 PHE A C 1
ATOM 3864 O O . PHE A 1 514 ? -13.367 -4.406 18.719 1 97.06 514 PHE A O 1
ATOM 3871 N N . ASP A 1 515 ? -14.477 -5.492 17.156 1 94.88 515 ASP A N 1
ATOM 3872 C CA . ASP A 1 515 ? -15.016 -6.5 18.078 1 94.88 515 ASP A CA 1
ATOM 3873 C C . ASP A 1 515 ? -14.82 -7.906 17.516 1 94.88 515 ASP A C 1
ATOM 3875 O O . ASP A 1 515 ? -15.477 -8.289 16.547 1 94.88 515 ASP A O 1
ATOM 3879 N N . PRO A 1 516 ? -14.062 -8.812 18.094 1 96 516 PRO A N 1
ATOM 3880 C CA . PRO A 1 516 ? -13.289 -8.547 19.312 1 96 516 PRO A CA 1
ATOM 3881 C C . PRO A 1 516 ? -12.172 -7.527 19.078 1 96 516 PRO A C 1
ATOM 3883 O O . PRO A 1 516 ? -11.766 -7.293 17.938 1 96 516 PRO A O 1
ATOM 3886 N N . PRO A 1 517 ? -11.742 -6.859 20.141 1 96.44 517 PRO A N 1
ATOM 3887 C CA . PRO A 1 517 ? -10.625 -5.922 19.984 1 96.44 517 PRO A CA 1
ATOM 3888 C C . PRO A 1 517 ? -9.281 -6.625 19.828 1 96.44 517 PRO A C 1
ATOM 3890 O O . PRO A 1 517 ? -9.109 -7.754 20.297 1 96.44 517 PRO A O 1
ATOM 3893 N N . VAL A 1 518 ? -8.383 -5.988 19.156 1 97.62 518 VAL A N 1
ATOM 3894 C CA . VAL A 1 518 ? -6.996 -6.445 19.109 1 97.62 518 VAL A CA 1
ATOM 3895 C C . VAL A 1 518 ? -6.305 -6.16 20.438 1 97.62 518 VAL A C 1
ATOM 3897 O O . VAL A 1 518 ? -6.551 -5.121 21.062 1 97.62 518 VAL A O 1
ATOM 3900 N N . ASP A 1 519 ? -5.5 -7.094 20.938 1 98.56 519 ASP A N 1
ATOM 3901 C CA . ASP A 1 519 ? -4.676 -6.863 22.109 1 98.56 519 ASP A CA 1
ATOM 3902 C C . ASP A 1 519 ? -3.441 -6.035 21.766 1 98.56 519 ASP A C 1
ATOM 3904 O O . ASP A 1 519 ? -2.373 -6.586 21.5 1 98.56 519 ASP A O 1
ATOM 3908 N N . LEU A 1 520 ? -3.594 -4.719 21.922 1 98.69 520 LEU A N 1
ATOM 3909 C CA . LEU A 1 520 ? -2.549 -3.812 21.453 1 98.69 520 LEU A CA 1
ATOM 3910 C C . LEU A 1 520 ? -1.286 -3.965 22.297 1 98.69 520 LEU A C 1
ATOM 3912 O O . LEU A 1 520 ? -0.175 -3.768 21.797 1 98.69 520 LEU A O 1
ATOM 3916 N N . VAL A 1 521 ? -1.422 -4.301 23.578 1 98.75 521 VAL A N 1
ATOM 3917 C CA . VAL A 1 521 ? -0.276 -4.5 24.469 1 98.75 521 VAL A CA 1
ATOM 3918 C C . VAL A 1 521 ? 0.547 -5.691 23.984 1 98.75 521 VAL A C 1
ATOM 3920 O O . VAL A 1 521 ? 1.749 -5.566 23.734 1 98.75 521 VAL A O 1
ATOM 3923 N N . ALA A 1 522 ? -0.107 -6.836 23.781 1 98.69 522 ALA A N 1
ATOM 3924 C CA . ALA A 1 522 ? 0.574 -8.031 23.281 1 98.69 522 ALA A CA 1
ATOM 3925 C C . ALA A 1 522 ? 1.151 -7.793 21.891 1 98.69 522 ALA A C 1
ATOM 3927 O O . ALA A 1 522 ? 2.219 -8.312 21.562 1 98.69 522 ALA A O 1
ATOM 3928 N N . ASN A 1 523 ? 0.405 -7.07 21.109 1 98.75 523 ASN A N 1
ATOM 3929 C CA . ASN A 1 523 ? 0.868 -6.738 19.766 1 98.75 523 ASN A CA 1
ATOM 3930 C C . ASN A 1 523 ? 2.184 -5.965 19.797 1 98.75 523 ASN A C 1
ATOM 3932 O O . ASN A 1 523 ? 3.131 -6.312 19.094 1 98.75 523 ASN A O 1
ATOM 3936 N N . ALA A 1 524 ? 2.193 -4.891 20.625 1 98.75 524 ALA A N 1
ATOM 3937 C CA . ALA A 1 524 ? 3.408 -4.094 20.766 1 98.75 524 ALA A CA 1
ATOM 3938 C C . ALA A 1 524 ? 4.57 -4.953 21.266 1 98.75 524 ALA A C 1
ATOM 3940 O O . ALA A 1 524 ? 5.684 -4.863 20.734 1 98.75 524 ALA A O 1
ATOM 3941 N N . GLU A 1 525 ? 4.316 -5.797 22.203 1 98.75 525 GLU A N 1
ATOM 3942 C CA . GLU A 1 525 ? 5.352 -6.648 22.781 1 98.75 525 GLU A CA 1
ATOM 3943 C C . GLU A 1 525 ? 5.879 -7.652 21.766 1 98.75 525 GLU A C 1
ATOM 3945 O O . GLU A 1 525 ? 7.07 -7.973 21.766 1 98.75 525 GLU A O 1
ATOM 3950 N N . SER A 1 526 ? 4.996 -8.156 20.906 1 98.69 526 SER A N 1
ATOM 3951 C CA . SER A 1 526 ? 5.41 -9.109 19.891 1 98.69 526 SER A CA 1
ATOM 3952 C C . SER A 1 526 ? 6.414 -8.492 18.922 1 98.69 526 SER A C 1
ATOM 3954 O O . SER A 1 526 ? 7.199 -9.195 18.297 1 98.69 526 SER A O 1
ATOM 3956 N N . HIS A 1 527 ? 6.398 -7.191 18.812 1 98.38 527 HIS A N 1
ATOM 3957 C CA . HIS A 1 527 ? 7.289 -6.48 17.891 1 98.38 527 HIS A CA 1
ATOM 3958 C C . HIS A 1 527 ? 8.523 -5.957 18.625 1 98.38 527 HIS A C 1
ATOM 3960 O O . HIS A 1 527 ? 9.359 -5.281 18.031 1 98.38 527 HIS A O 1
ATOM 3966 N N . GLY A 1 528 ? 8.656 -6.172 19.906 1 98.38 528 GLY A N 1
ATOM 3967 C CA . GLY A 1 528 ? 9.859 -5.832 20.641 1 98.38 528 GLY A CA 1
ATOM 3968 C C . GLY A 1 528 ? 9.719 -4.559 21.453 1 98.38 528 GLY A C 1
ATOM 3969 O O . GLY A 1 528 ? 10.672 -4.133 22.109 1 98.38 528 GLY A O 1
ATOM 3970 N N . ALA A 1 529 ? 8.547 -3.891 21.453 1 98.62 529 ALA A N 1
ATOM 3971 C CA . ALA A 1 529 ? 8.289 -2.713 22.281 1 98.62 529 ALA A CA 1
ATOM 3972 C C . ALA A 1 529 ? 7.668 -3.104 23.609 1 98.62 529 ALA A C 1
ATOM 3974 O O . ALA A 1 529 ? 7.25 -4.25 23.797 1 98.62 529 ALA A O 1
ATOM 3975 N N . ARG A 1 530 ? 7.68 -2.203 24.562 1 98.62 530 ARG A N 1
ATOM 3976 C CA . ARG A 1 530 ? 6.918 -2.387 25.781 1 98.62 530 ARG A CA 1
ATOM 3977 C C . ARG A 1 530 ? 5.484 -1.9 25.625 1 98.62 530 ARG A C 1
ATOM 3979 O O . ARG A 1 530 ? 5.238 -0.878 24.984 1 98.62 530 ARG A O 1
ATOM 3986 N N . GLY A 1 531 ? 4.555 -2.652 26.094 1 98.69 531 GLY A N 1
ATOM 3987 C CA . GLY A 1 531 ? 3.15 -2.281 26.062 1 98.69 531 GLY A CA 1
ATOM 3988 C C . GLY A 1 531 ? 2.525 -2.143 27.438 1 98.69 531 GLY A C 1
ATOM 3989 O O . GLY A 1 531 ? 2.844 -2.908 28.344 1 98.69 531 GLY A O 1
ATOM 3990 N N . THR A 1 532 ? 1.688 -1.157 27.625 1 98.81 532 THR A N 1
ATOM 3991 C CA . THR A 1 532 ? 0.955 -0.969 28.875 1 98.81 532 THR A CA 1
ATOM 3992 C C . THR A 1 532 ? -0.497 -0.589 28.594 1 98.81 532 THR A C 1
ATOM 3994 O O . THR A 1 532 ? -0.767 0.287 27.766 1 98.81 532 THR A O 1
ATOM 3997 N N . LEU A 1 533 ? -1.407 -1.271 29.203 1 98.62 533 LEU A N 1
ATOM 3998 C CA . LEU A 1 533 ? -2.824 -0.931 29.141 1 98.62 533 LEU A CA 1
ATOM 3999 C C . LEU A 1 533 ? -3.186 0.109 30.188 1 98.62 533 LEU A C 1
ATOM 4001 O O . LEU A 1 533 ? -2.783 -0.009 31.344 1 98.62 533 LEU A O 1
ATOM 4005 N N . VAL A 1 534 ? -3.785 1.166 29.781 1 98.75 534 VAL A N 1
ATOM 4006 C CA . VAL A 1 534 ? -4.297 2.217 30.656 1 98.75 534 VAL A CA 1
ATOM 4007 C C . VAL A 1 534 ? -5.82 2.234 30.609 1 98.75 534 VAL A C 1
ATOM 4009 O O . VAL A 1 534 ? -6.414 2.607 29.594 1 98.75 534 VAL A O 1
ATOM 4012 N N . GLU A 1 535 ? -6.469 1.995 31.734 1 97.62 535 GLU A N 1
ATOM 4013 C CA . GLU A 1 535 ? -7.91 1.771 31.703 1 97.62 535 GLU A CA 1
ATOM 4014 C C . GLU A 1 535 ? -8.664 2.955 32.312 1 97.62 535 GLU A C 1
ATOM 4016 O O . GLU A 1 535 ? -9.852 3.145 32.031 1 97.62 535 GLU A O 1
ATOM 4021 N N . THR A 1 536 ? -7.984 3.768 33.25 1 96.62 536 THR A N 1
ATOM 4022 C CA . THR A 1 536 ? -8.656 4.863 33.938 1 96.62 536 THR A CA 1
ATOM 4023 C C . THR A 1 536 ? -7.871 6.164 33.781 1 96.62 536 THR A C 1
ATOM 4025 O O . THR A 1 536 ? -6.66 6.141 33.562 1 96.62 536 THR A O 1
ATOM 4028 N N . PRO A 1 537 ? -8.562 7.285 33.906 1 96.5 537 PRO A N 1
ATOM 4029 C CA . PRO A 1 537 ? -7.898 8.578 33.75 1 96.5 537 PRO A CA 1
ATOM 4030 C C . PRO A 1 537 ? -6.754 8.773 34.719 1 96.5 537 PRO A C 1
ATOM 4032 O O . PRO A 1 537 ? -5.738 9.398 34.406 1 96.5 537 PRO A O 1
ATOM 4035 N N . GLU A 1 538 ? -6.871 8.227 35.906 1 97.12 538 GLU A N 1
ATOM 4036 C CA . GLU A 1 538 ? -5.891 8.438 36.969 1 97.12 538 GLU A CA 1
ATOM 4037 C C . GLU A 1 538 ? -4.57 7.746 36.656 1 97.12 538 GLU A C 1
ATOM 4039 O O . GLU A 1 538 ? -3.516 8.148 37.156 1 97.12 538 GLU A O 1
ATOM 4044 N N . GLU A 1 539 ? -4.633 6.793 35.781 1 98.31 539 GLU A N 1
ATOM 4045 C CA . GLU A 1 539 ? -3.445 6.016 35.438 1 98.31 539 GLU A CA 1
ATOM 4046 C C . GLU A 1 539 ? -2.629 6.711 34.344 1 98.31 539 GLU A C 1
ATOM 4048 O O . GLU A 1 539 ? -1.448 6.402 34.156 1 98.31 539 GLU A O 1
ATOM 4053 N N . ILE A 1 540 ? -3.166 7.621 33.656 1 98.69 540 ILE A N 1
ATOM 4054 C CA . ILE A 1 540 ? -2.564 8.172 32.438 1 98.69 540 ILE A CA 1
ATOM 4055 C C . ILE A 1 540 ? -1.231 8.836 32.781 1 98.69 540 ILE A C 1
ATOM 4057 O O . ILE A 1 540 ? -0.197 8.5 32.188 1 98.69 540 ILE A O 1
ATOM 4061 N N . GLU A 1 541 ? -1.206 9.828 33.719 1 98.75 541 GLU A N 1
ATOM 4062 C CA . GLU A 1 541 ? -0.015 10.625 34.031 1 98.75 541 GLU A CA 1
ATOM 4063 C C . GLU A 1 541 ? 1.122 9.742 34.531 1 98.75 541 GLU A C 1
ATOM 4065 O O . GLU A 1 541 ? 2.227 9.766 33.969 1 98.75 541 GLU A O 1
ATOM 4070 N N . PRO A 1 542 ? 0.907 8.859 35.562 1 98.69 542 PRO A N 1
ATOM 4071 C CA . PRO A 1 542 ? 2.025 8.047 36.062 1 98.69 542 PRO A CA 1
ATOM 4072 C C . PRO A 1 542 ? 2.568 7.09 35 1 98.69 542 PRO A C 1
ATOM 4074 O O . PRO A 1 542 ? 3.781 6.887 34.906 1 98.69 542 PRO A O 1
ATOM 4077 N N . VAL A 1 543 ? 1.718 6.465 34.219 1 98.75 543 VAL A N 1
ATOM 4078 C CA . VAL A 1 543 ? 2.148 5.512 33.219 1 98.75 543 VAL A CA 1
ATOM 4079 C C . VAL A 1 543 ? 2.951 6.23 32.125 1 98.75 543 VAL A C 1
ATOM 4081 O O . VAL A 1 543 ? 3.975 5.723 31.656 1 98.75 543 VAL A O 1
ATOM 4084 N N . LEU A 1 544 ? 2.465 7.395 31.688 1 98.81 544 LEU A N 1
ATOM 4085 C CA . LEU A 1 544 ? 3.178 8.172 30.688 1 98.81 544 LEU A CA 1
ATOM 4086 C C . LEU A 1 544 ? 4.527 8.648 31.234 1 98.81 544 LEU A C 1
ATOM 4088 O O . LEU A 1 544 ? 5.531 8.609 30.516 1 98.81 544 LEU A O 1
ATOM 4092 N N . GLU A 1 545 ? 4.547 9.141 32.5 1 98.69 545 GLU A N 1
ATOM 4093 C CA . GLU A 1 545 ? 5.801 9.555 33.125 1 98.69 545 GLU A CA 1
ATOM 4094 C C . GLU A 1 545 ? 6.812 8.406 33.156 1 98.69 545 GLU A C 1
ATOM 4096 O O . GLU A 1 545 ? 7.984 8.609 32.812 1 98.69 545 GLU A O 1
ATOM 4101 N N . ASP A 1 546 ? 6.328 7.246 33.531 1 98.5 546 ASP A N 1
ATOM 4102 C CA . ASP A 1 546 ? 7.184 6.066 33.594 1 98.5 546 ASP A CA 1
ATOM 4103 C C . ASP A 1 546 ? 7.734 5.73 32.188 1 98.5 546 ASP A C 1
ATOM 4105 O O . ASP A 1 546 ? 8.914 5.402 32.062 1 98.5 546 ASP A O 1
ATOM 4109 N N . ALA A 1 547 ? 6.859 5.766 31.188 1 98.62 547 ALA A N 1
ATOM 4110 C CA . ALA A 1 547 ? 7.266 5.457 29.812 1 98.62 547 ALA A CA 1
ATOM 4111 C C . ALA A 1 547 ? 8.328 6.438 29.312 1 98.62 547 ALA A C 1
ATOM 4113 O O . ALA A 1 547 ? 9.312 6.031 28.703 1 98.62 547 ALA A O 1
ATOM 4114 N N . LEU A 1 548 ? 8.148 7.699 29.609 1 98.19 548 LEU A N 1
ATOM 4115 C CA . LEU A 1 548 ? 9.055 8.742 29.141 1 98.19 548 LEU A CA 1
ATOM 4116 C C . LEU A 1 548 ? 10.391 8.664 29.859 1 98.19 548 LEU A C 1
ATOM 4118 O O . LEU A 1 548 ? 11.406 9.141 29.359 1 98.19 548 LEU A O 1
ATOM 4122 N N . ALA A 1 549 ? 10.414 8.062 31.031 1 96.81 549 ALA A N 1
ATOM 4123 C CA . ALA A 1 549 ? 11.625 7.969 31.844 1 96.81 549 ALA A CA 1
ATOM 4124 C C . ALA A 1 549 ? 12.5 6.805 31.375 1 96.81 549 ALA A C 1
ATOM 4126 O O . ALA A 1 549 ? 13.688 6.738 31.719 1 96.81 549 ALA A O 1
ATOM 4127 N N . ARG A 1 550 ? 11.938 5.945 30.578 1 94.94 550 ARG A N 1
ATOM 4128 C CA . ARG A 1 550 ? 12.664 4.777 30.094 1 94.94 550 ARG A CA 1
ATOM 4129 C C . ARG A 1 550 ? 13.148 4.98 28.672 1 94.94 550 ARG A C 1
ATOM 4131 O O . ARG A 1 550 ? 12.445 5.578 27.844 1 94.94 550 ARG A O 1
ATOM 4138 N N . ASP A 1 551 ? 14.32 4.418 28.438 1 96.25 551 ASP A N 1
ATOM 4139 C CA . ASP A 1 551 ? 14.773 4.383 27.047 1 96.25 551 ASP A CA 1
ATOM 4140 C C . ASP A 1 551 ? 14.055 3.287 26.266 1 96.25 551 ASP A C 1
ATOM 4142 O O . ASP A 1 551 ? 13.586 2.305 26.844 1 96.25 551 ASP A O 1
ATOM 4146 N N . GLY A 1 552 ? 13.977 3.473 24.938 1 97.94 552 GLY A N 1
ATOM 4147 C CA . GLY A 1 552 ? 13.359 2.471 24.078 1 97.94 552 GLY A CA 1
ATOM 4148 C C . GLY A 1 552 ? 11.906 2.779 23.766 1 97.94 552 GLY A C 1
ATOM 4149 O O . GLY A 1 552 ? 11.352 3.771 24.234 1 97.94 552 GLY A O 1
ATOM 4150 N N . PRO A 1 553 ? 11.289 1.954 22.922 1 98.75 553 PRO A N 1
ATOM 4151 C CA . PRO A 1 553 ? 9.93 2.23 22.453 1 98.75 553 PRO A CA 1
ATOM 4152 C C . PRO A 1 553 ? 8.859 1.703 23.406 1 98.75 553 PRO A C 1
ATOM 4154 O O . PRO A 1 553 ? 8.938 0.56 23.859 1 98.75 553 PRO A O 1
ATOM 4157 N N . ASP A 1 554 ? 7.871 2.5 23.734 1 98.81 554 ASP A N 1
ATOM 4158 C CA . ASP A 1 554 ? 6.707 2.174 24.562 1 98.81 554 ASP A CA 1
ATOM 4159 C C . ASP A 1 554 ? 5.406 2.432 23.797 1 98.81 554 ASP A C 1
ATOM 4161 O O . ASP A 1 554 ? 5.309 3.396 23.031 1 98.81 554 ASP A O 1
ATOM 4165 N N . VAL A 1 555 ? 4.465 1.523 23.969 1 98.88 555 VAL A N 1
ATOM 4166 C CA . VAL A 1 555 ? 3.102 1.729 23.484 1 98.88 555 VAL A CA 1
ATOM 4167 C C . VAL A 1 555 ? 2.131 1.733 24.672 1 98.88 555 VAL A C 1
ATOM 4169 O O . VAL A 1 555 ? 2.061 0.764 25.422 1 98.88 555 VAL A O 1
ATOM 4172 N N . LEU A 1 556 ? 1.459 2.828 24.875 1 98.94 556 LEU A N 1
ATOM 4173 C CA . LEU A 1 556 ? 0.406 2.949 25.875 1 98.94 556 LEU A CA 1
ATOM 4174 C C . LEU A 1 556 ? -0.972 2.826 25.234 1 98.94 556 LEU A C 1
ATOM 4176 O O . LEU A 1 556 ? -1.368 3.676 24.438 1 98.94 556 LEU A O 1
ATOM 4180 N N . ASP A 1 557 ? -1.647 1.739 25.531 1 98.88 557 ASP A N 1
ATOM 4181 C CA . ASP A 1 557 ? -3.027 1.539 25.094 1 98.88 557 ASP A CA 1
ATOM 4182 C C . ASP A 1 557 ? -4.008 2.182 26.078 1 98.88 557 ASP A C 1
ATOM 4184 O O . ASP A 1 557 ? -4.34 1.59 27.109 1 98.88 557 ASP A O 1
ATOM 4188 N N . VAL A 1 558 ? -4.52 3.352 25.703 1 98.81 558 VAL A N 1
ATOM 4189 C CA . VAL A 1 558 ? -5.352 4.117 26.625 1 98.81 558 VAL A CA 1
ATOM 4190 C C . VAL A 1 558 ? -6.816 4.008 26.203 1 98.81 558 VAL A C 1
ATOM 4192 O O . VAL A 1 558 ? -7.215 4.527 25.156 1 98.81 558 VAL A O 1
ATOM 4195 N N . PHE A 1 559 ? -7.648 3.418 27.078 1 98.06 559 PHE A N 1
ATOM 4196 C CA . PHE A 1 559 ? -9.078 3.33 26.797 1 98.06 559 PHE A CA 1
ATOM 4197 C C . PHE A 1 559 ? -9.742 4.695 26.938 1 98.06 559 PHE A C 1
ATOM 4199 O O . PHE A 1 559 ? -9.586 5.371 27.953 1 98.06 559 PHE A O 1
ATOM 4206 N N . VAL A 1 560 ? -10.359 5.098 25.875 1 97 560 VAL A N 1
ATOM 4207 C CA . VAL A 1 56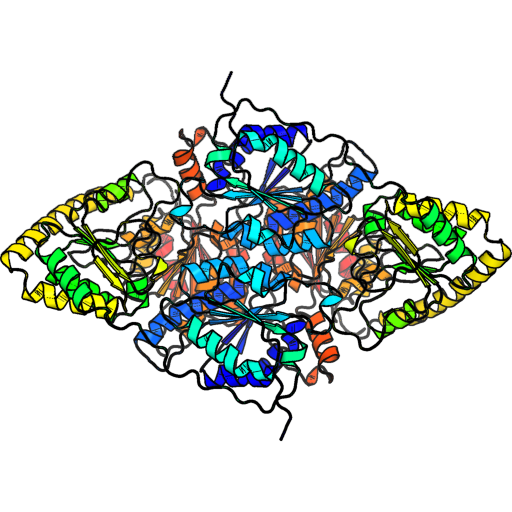0 ? -11.094 6.359 25.906 1 97 560 VAL A CA 1
ATOM 4208 C C . VAL A 1 560 ? -12.539 6.129 25.484 1 97 560 VAL A C 1
ATOM 4210 O O . VAL A 1 560 ? -12.852 5.145 24.812 1 97 560 VAL A O 1
ATOM 4213 N N . HIS A 1 561 ? -13.43 6.93 25.938 1 93.69 561 HIS A N 1
ATOM 4214 C CA . HIS A 1 561 ? -14.812 6.883 25.484 1 93.69 561 HIS A CA 1
ATOM 4215 C C . HIS A 1 561 ? -15.109 8.008 24.484 1 93.69 561 HIS A C 1
ATOM 4217 O O . HIS A 1 561 ? -14.367 8.992 24.422 1 93.69 561 HIS A O 1
ATOM 4223 N N . ASP A 1 562 ? -16.141 7.852 23.719 1 88.81 562 ASP A N 1
ATOM 4224 C CA . ASP A 1 562 ? -16.547 8.805 22.688 1 88.81 562 ASP A CA 1
ATOM 4225 C C . ASP A 1 562 ? -17.531 9.828 23.25 1 88.81 562 ASP A C 1
ATOM 4227 O O . ASP A 1 562 ? -18.359 9.492 24.109 1 88.81 562 ASP A O 1
ATOM 4231 N N . MET B 1 1 ? -43.438 4.867 -3.883 1 37.31 1 MET B N 1
ATOM 4232 C CA . MET B 1 1 ? -42.312 3.955 -4.102 1 37.31 1 MET B CA 1
ATOM 4233 C C . MET B 1 1 ? -41.062 4.465 -3.414 1 37.31 1 MET B C 1
ATOM 4235 O O . MET B 1 1 ? -40.719 5.641 -3.537 1 37.31 1 MET B O 1
ATOM 4239 N N . THR B 1 2 ? -40.594 3.945 -2.312 1 51.81 2 THR B N 1
ATOM 4240 C CA . THR B 1 2 ? -39.5 4.453 -1.472 1 51.81 2 THR B CA 1
ATOM 4241 C C . THR B 1 2 ? -38.25 4.715 -2.301 1 51.81 2 THR B C 1
ATOM 4243 O O . THR B 1 2 ? -37.844 3.881 -3.115 1 51.81 2 THR B O 1
ATOM 4246 N N . ALA B 1 3 ? -37.75 5.898 -2.463 1 74.25 3 ALA B N 1
ATOM 4247 C CA . ALA B 1 3 ? -36.688 6.395 -3.332 1 74.25 3 ALA B CA 1
ATOM 4248 C C . ALA B 1 3 ? -35.406 5.578 -3.158 1 74.25 3 ALA B C 1
ATOM 4250 O O . ALA B 1 3 ? -34.969 5.34 -2.031 1 74.25 3 ALA B O 1
ATOM 4251 N N . THR B 1 4 ? -35.031 4.715 -4.223 1 92.12 4 THR B N 1
ATOM 4252 C CA . THR B 1 4 ? -33.812 3.914 -4.281 1 92.12 4 THR B CA 1
ATOM 4253 C C . THR B 1 4 ? -32.625 4.781 -4.656 1 92.12 4 THR B C 1
ATOM 4255 O O . THR B 1 4 ? -32.719 5.613 -5.559 1 92.12 4 THR B O 1
ATOM 4258 N N . THR B 1 5 ? -31.562 4.727 -3.871 1 97.56 5 THR B N 1
ATOM 4259 C CA . THR B 1 5 ? -30.359 5.516 -4.152 1 97.56 5 THR B CA 1
ATOM 4260 C C . THR B 1 5 ? -29.375 4.711 -4.98 1 97.56 5 THR B C 1
ATOM 4262 O O . THR B 1 5 ? -29.547 3.508 -5.176 1 97.56 5 THR B O 1
ATOM 4265 N N . GLY B 1 6 ? -28.375 5.422 -5.543 1 98.44 6 GLY B N 1
ATOM 4266 C CA . GLY B 1 6 ? -27.312 4.719 -6.23 1 98.44 6 GLY B CA 1
ATOM 4267 C C . GLY B 1 6 ? -26.672 3.627 -5.391 1 98.44 6 GLY B C 1
ATOM 4268 O O . GLY B 1 6 ? -26.312 2.57 -5.91 1 98.44 6 GLY B O 1
ATOM 4269 N N . ALA B 1 7 ? -26.5 3.859 -4.109 1 98.56 7 ALA B N 1
ATOM 4270 C CA . ALA B 1 7 ? -25.953 2.863 -3.193 1 98.56 7 ALA B CA 1
ATOM 4271 C C . ALA B 1 7 ? -26.859 1.635 -3.111 1 98.56 7 ALA B C 1
ATOM 4273 O O . ALA B 1 7 ? -26.375 0.5 -3.137 1 98.56 7 ALA B O 1
ATOM 4274 N N . ASP B 1 8 ? -28.172 1.868 -2.957 1 98.06 8 ASP B N 1
ATOM 4275 C CA . ASP B 1 8 ? -29.125 0.771 -2.928 1 98.06 8 ASP B CA 1
ATOM 4276 C C . ASP B 1 8 ? -29.062 -0.045 -4.219 1 98.06 8 ASP B C 1
ATOM 4278 O O . ASP B 1 8 ? -29.109 -1.277 -4.18 1 98.06 8 ASP B O 1
ATOM 4282 N N . LEU B 1 9 ? -29.062 0.699 -5.309 1 98.31 9 LEU B N 1
ATOM 4283 C CA . LEU B 1 9 ? -29 0.062 -6.621 1 98.31 9 LEU B CA 1
ATOM 4284 C C . LEU B 1 9 ? -27.75 -0.806 -6.75 1 98.31 9 LEU B C 1
ATOM 4286 O O . LEU B 1 9 ? -27.812 -1.911 -7.293 1 98.31 9 LEU B O 1
ATOM 4290 N N . PHE B 1 10 ? -26.609 -0.294 -6.344 1 98.56 10 PHE B N 1
ATOM 4291 C CA . PHE B 1 10 ? -25.359 -1.029 -6.34 1 98.56 10 PHE B CA 1
ATOM 4292 C C . PHE B 1 10 ? -25.5 -2.34 -5.574 1 98.56 10 PHE B C 1
ATOM 4294 O O . PHE B 1 10 ? -25.141 -3.404 -6.086 1 98.56 10 PHE B O 1
ATOM 4301 N N . VAL B 1 11 ? -26.016 -2.314 -4.367 1 98.5 11 VAL B N 1
ATOM 4302 C CA . VAL B 1 11 ? -26.141 -3.475 -3.492 1 98.5 11 VAL B CA 1
ATOM 4303 C C . VAL B 1 11 ? -27.156 -4.457 -4.082 1 98.5 11 VAL B C 1
ATOM 4305 O O . VAL B 1 11 ? -26.922 -5.668 -4.074 1 98.5 11 VAL B O 1
ATOM 4308 N N . ASP B 1 12 ? -28.281 -3.906 -4.598 1 97.94 12 ASP B N 1
ATOM 4309 C CA . ASP B 1 12 ? -29.281 -4.742 -5.25 1 97.94 12 ASP B CA 1
ATOM 4310 C C . ASP B 1 12 ? -28.672 -5.539 -6.398 1 97.94 12 ASP B C 1
ATOM 4312 O O . ASP B 1 12 ? -28.969 -6.719 -6.578 1 97.94 12 ASP B O 1
ATOM 4316 N N . ALA B 1 13 ? -27.859 -4.855 -7.16 1 98.19 13 ALA B N 1
ATOM 4317 C CA . ALA B 1 13 ? -27.203 -5.516 -8.289 1 98.19 13 ALA B CA 1
ATOM 4318 C C . ALA B 1 13 ? -26.281 -6.633 -7.805 1 98.19 13 ALA B C 1
ATOM 4320 O O . ALA B 1 13 ? -26.266 -7.723 -8.383 1 98.19 13 ALA B O 1
ATOM 4321 N N . LEU B 1 14 ? -25.484 -6.371 -6.77 1 98.56 14 LEU B N 1
ATOM 4322 C CA . LEU B 1 14 ? -24.578 -7.383 -6.223 1 98.56 14 LEU B CA 1
ATOM 4323 C C . LEU B 1 14 ? -25.359 -8.617 -5.773 1 98.56 14 LEU B C 1
ATOM 4325 O O . LEU B 1 14 ? -24.953 -9.742 -6.062 1 98.56 14 LEU B O 1
ATOM 4329 N N . GLU B 1 15 ? -26.469 -8.359 -5.051 1 97.62 15 GLU B N 1
ATOM 4330 C CA . GLU B 1 15 ? -27.297 -9.469 -4.586 1 97.62 15 GLU B CA 1
ATOM 4331 C C . GLU B 1 15 ? -27.844 -10.273 -5.758 1 97.62 15 GLU B C 1
ATOM 4333 O O . GLU B 1 15 ? -27.844 -11.508 -5.727 1 97.62 15 GLU B O 1
ATOM 4338 N N . ARG B 1 16 ? -28.312 -9.547 -6.734 1 96.56 16 ARG B N 1
ATOM 4339 C CA . ARG B 1 16 ? -28.875 -10.195 -7.914 1 96.56 16 ARG B CA 1
ATOM 4340 C C . ARG B 1 16 ? -27.828 -11.047 -8.617 1 96.56 16 ARG B C 1
ATOM 4342 O O . ARG B 1 16 ? -28.156 -12.086 -9.211 1 96.56 16 ARG B O 1
ATOM 4349 N N . TYR B 1 17 ? -26.578 -10.609 -8.625 1 97.06 17 TYR B N 1
ATOM 4350 C CA . TYR B 1 17 ? -25.5 -11.344 -9.289 1 97.06 17 TYR B CA 1
ATOM 4351 C C . TYR B 1 17 ? -25.047 -12.523 -8.438 1 97.06 17 TYR B C 1
ATOM 4353 O O . TYR B 1 17 ? -24.297 -13.383 -8.914 1 97.06 17 TYR B O 1
ATOM 4361 N N . GLY B 1 18 ? -25.453 -12.594 -7.203 1 96 18 GLY B N 1
ATOM 4362 C CA . GLY B 1 18 ? -25.094 -13.711 -6.34 1 96 18 GLY B CA 1
ATOM 4363 C C . GLY B 1 18 ? -23.906 -13.422 -5.453 1 96 18 GLY B C 1
ATOM 4364 O O . GLY B 1 18 ? -23.281 -14.344 -4.922 1 96 18 GLY B O 1
ATOM 4365 N N . VAL B 1 19 ? -23.547 -12.164 -5.301 1 98.06 19 VAL B N 1
ATOM 4366 C CA . VAL B 1 19 ? -22.453 -11.766 -4.422 1 98.06 19 VAL B CA 1
ATOM 4367 C C . VAL B 1 19 ? -22.891 -11.891 -2.965 1 98.06 19 VAL B C 1
ATOM 4369 O O . VAL B 1 19 ? -24.016 -11.508 -2.609 1 98.06 19 VAL B O 1
ATOM 4372 N N . GLU B 1 20 ? -22 -12.406 -2.145 1 97.62 20 GLU B N 1
ATOM 4373 C CA . GLU B 1 20 ? -22.312 -12.602 -0.735 1 97.62 20 GLU B CA 1
ATOM 4374 C C . GLU B 1 20 ? -21.484 -11.688 0.156 1 97.62 20 GLU B C 1
ATOM 4376 O O . GLU B 1 20 ? -21.938 -11.258 1.215 1 97.62 20 GLU B O 1
ATOM 4381 N N . TYR B 1 21 ? -20.312 -11.453 -0.263 1 98.62 21 TYR B N 1
ATOM 4382 C CA . TYR B 1 21 ? -19.359 -10.727 0.565 1 98.62 21 TYR B CA 1
ATOM 4383 C C . TYR B 1 21 ? -18.828 -9.5 -0.168 1 98.62 21 TYR B C 1
ATOM 4385 O O . TYR B 1 21 ? -18.578 -9.547 -1.376 1 98.62 21 TYR B O 1
ATOM 4393 N N . VAL B 1 22 ? -18.672 -8.43 0.534 1 98.88 22 VAL B N 1
ATOM 4394 C CA . VAL B 1 22 ? -17.922 -7.258 0.095 1 98.88 22 VAL B CA 1
ATOM 4395 C C . VAL B 1 22 ? -16.766 -6.996 1.056 1 98.88 22 VAL B C 1
ATOM 4397 O O . VAL B 1 22 ? -16.984 -6.715 2.236 1 98.88 22 VAL B O 1
ATOM 4400 N N . PHE B 1 23 ? -15.555 -7.184 0.54 1 98.88 23 PHE B N 1
ATOM 4401 C CA . PHE B 1 23 ? -14.367 -6.961 1.348 1 98.88 23 PHE B CA 1
ATOM 4402 C C . PHE B 1 23 ? -13.992 -5.484 1.373 1 98.88 23 PHE B C 1
ATOM 4404 O O . PHE B 1 23 ? -14.102 -4.793 0.357 1 98.88 23 PHE B O 1
ATOM 4411 N N . GLY B 1 24 ? -13.57 -4.98 2.502 1 98.5 24 GLY B N 1
ATOM 4412 C CA . GLY B 1 24 ? -13.195 -3.576 2.439 1 98.5 24 GLY B CA 1
ATOM 4413 C C . GLY B 1 24 ? -12.695 -3.033 3.768 1 98.5 24 GLY B C 1
ATOM 4414 O O . GLY B 1 24 ? -12.617 -3.768 4.754 1 98.5 24 GLY B O 1
ATOM 4415 N N . ASN B 1 25 ? -12.195 -1.867 3.77 1 98 25 ASN B N 1
ATOM 4416 C CA . ASN B 1 25 ? -11.961 -0.916 4.848 1 98 25 ASN B CA 1
ATOM 4417 C C . ASN B 1 25 ? -12.695 0.398 4.613 1 98 25 ASN B C 1
ATOM 4419 O O . ASN B 1 25 ? -12.375 1.138 3.682 1 98 25 ASN B O 1
ATOM 4423 N N . PRO B 1 26 ? -13.68 0.679 5.422 1 97.06 26 PRO B N 1
ATOM 4424 C CA . PRO B 1 26 ? -14.617 1.752 5.074 1 97.06 26 PRO B CA 1
ATOM 4425 C C . PRO B 1 26 ? -14.016 3.143 5.266 1 97.06 26 PRO B C 1
ATOM 4427 O O . PRO B 1 26 ? -13.094 3.316 6.066 1 97.06 26 PRO B O 1
ATOM 4430 N N . GLY B 1 27 ? -14.461 4.062 4.516 1 97.06 27 GLY B N 1
ATOM 4431 C CA . GLY B 1 27 ? -14.18 5.484 4.633 1 97.06 27 GLY B CA 1
ATOM 4432 C C . GLY B 1 27 ? -15.406 6.352 4.434 1 97.06 27 GLY B C 1
ATOM 4433 O O . GLY B 1 27 ? -16.484 5.848 4.125 1 97.06 27 GLY B O 1
ATOM 4434 N N . THR B 1 28 ? -15.242 7.609 4.586 1 96.56 28 THR B N 1
ATOM 4435 C CA . THR B 1 28 ? -16.359 8.555 4.598 1 96.56 28 THR B CA 1
ATOM 4436 C C . THR B 1 28 ? -17.109 8.508 3.277 1 96.56 28 THR B C 1
ATOM 4438 O O . THR B 1 28 ? -18.344 8.461 3.266 1 96.56 28 THR B O 1
ATOM 4441 N N . THR B 1 29 ? -16.438 8.461 2.164 1 97 29 THR B N 1
ATOM 4442 C CA . THR B 1 29 ? -17.062 8.555 0.855 1 97 29 THR B CA 1
ATOM 4443 C C . THR B 1 29 ? -17.828 7.273 0.528 1 97 29 THR B C 1
ATOM 4445 O O . THR B 1 29 ? -18.641 7.25 -0.392 1 97 29 THR B O 1
ATOM 4448 N N . GLU B 1 30 ? -17.578 6.223 1.261 1 97.56 30 GLU B N 1
ATOM 4449 C CA . GLU B 1 30 ? -18.219 4.934 0.995 1 97.56 30 GLU B CA 1
ATOM 4450 C C . GLU B 1 30 ? -19.391 4.688 1.944 1 97.56 30 GLU B C 1
ATOM 4452 O O . GLU B 1 30 ? -20.078 3.676 1.836 1 97.56 30 GLU B O 1
ATOM 4457 N N . LEU B 1 31 ? -19.703 5.617 2.855 1 98.12 31 LEU B N 1
ATOM 4458 C CA . LEU B 1 31 ? -20.656 5.402 3.934 1 98.12 31 LEU B CA 1
ATOM 4459 C C . LEU B 1 31 ? -22.031 5.043 3.375 1 98.12 31 LEU B C 1
ATOM 4461 O O . LEU B 1 31 ? -22.719 4.164 3.908 1 98.12 31 LEU B O 1
ATOM 4465 N N . PRO B 1 32 ? -22.531 5.699 2.23 1 98 32 PRO B N 1
ATOM 4466 C CA . PRO B 1 32 ? -23.828 5.277 1.686 1 98 32 PRO B CA 1
ATOM 4467 C C . PRO B 1 32 ? -23.844 3.809 1.263 1 98 32 PRO B C 1
ATOM 4469 O O . PRO B 1 32 ? -24.828 3.102 1.495 1 98 32 PRO B O 1
ATOM 4472 N N . ILE B 1 33 ? -22.734 3.371 0.679 1 98.5 33 ILE B N 1
ATOM 4473 C CA . ILE B 1 33 ? -22.625 1.988 0.229 1 98.5 33 ILE B CA 1
ATOM 4474 C C . ILE B 1 33 ? -22.562 1.057 1.438 1 98.5 33 ILE B C 1
ATOM 4476 O O . ILE B 1 33 ? -23.25 0.028 1.471 1 98.5 33 ILE B O 1
ATOM 4480 N N . VAL B 1 34 ? -21.75 1.412 2.406 1 98.44 34 VAL B N 1
ATOM 4481 C CA . VAL B 1 34 ? -21.594 0.592 3.604 1 98.44 34 VAL B CA 1
ATOM 4482 C C . VAL B 1 34 ? -22.922 0.463 4.328 1 98.44 34 VAL B C 1
ATOM 4484 O O . VAL B 1 34 ? -23.281 -0.62 4.797 1 98.44 34 VAL B O 1
ATOM 4487 N N . ASN B 1 35 ? -23.656 1.592 4.41 1 98.06 35 ASN B N 1
ATOM 4488 C CA . ASN B 1 35 ? -24.984 1.56 5.023 1 98.06 35 ASN B CA 1
ATOM 4489 C C . ASN B 1 35 ? -25.938 0.649 4.254 1 98.06 35 ASN B C 1
ATOM 4491 O O . ASN B 1 35 ? -26.688 -0.126 4.855 1 98.06 35 ASN B O 1
ATOM 4495 N N . ALA B 1 36 ? -25.922 0.802 2.906 1 98.25 36 ALA B N 1
ATOM 4496 C CA . ALA B 1 36 ? -26.781 -0.037 2.072 1 98.25 36 ALA B CA 1
ATOM 4497 C C . ALA B 1 36 ? -26.469 -1.516 2.27 1 98.25 36 ALA B C 1
ATOM 4499 O O . ALA B 1 36 ? -27.359 -2.357 2.273 1 98.25 36 ALA B O 1
ATOM 4500 N N . ILE B 1 37 ? -25.188 -1.87 2.395 1 98.38 37 ILE B N 1
ATOM 4501 C CA . ILE B 1 37 ? -24.781 -3.246 2.643 1 98.38 37 ILE B CA 1
ATOM 4502 C C . ILE B 1 37 ? -25.344 -3.723 3.979 1 98.38 37 ILE B C 1
ATOM 4504 O O . ILE B 1 37 ? -25.844 -4.84 4.082 1 98.38 37 ILE B O 1
ATOM 4508 N N . GLY B 1 38 ? -25.297 -2.85 5.031 1 97 38 GLY B N 1
ATOM 4509 C CA . GLY B 1 38 ? -25.812 -3.182 6.348 1 97 38 GLY B CA 1
ATOM 4510 C C . GLY B 1 38 ? -27.297 -3.486 6.344 1 97 38 GLY B C 1
ATOM 4511 O O . GLY B 1 38 ? -27.781 -4.207 7.215 1 97 38 GLY B O 1
ATOM 4512 N N . GLU B 1 39 ? -27.984 -2.979 5.348 1 96.44 39 GLU B N 1
ATOM 4513 C CA . GLU B 1 39 ? -29.422 -3.154 5.246 1 96.44 39 GLU B CA 1
ATOM 4514 C C . GLU B 1 39 ? -29.781 -4.27 4.266 1 96.44 39 GLU B C 1
ATOM 4516 O O . GLU B 1 39 ? -30.953 -4.438 3.904 1 96.44 39 GLU B O 1
ATOM 4521 N N . SER B 1 40 ? -28.859 -4.969 3.861 1 97.12 40 SER B N 1
ATOM 4522 C CA . SER B 1 40 ? -29.047 -6.016 2.861 1 97.12 40 SER B CA 1
ATOM 4523 C C . SER B 1 40 ? -28.609 -7.375 3.396 1 97.12 40 SER B C 1
ATOM 4525 O O . SER B 1 40 ? -28.375 -7.531 4.598 1 97.12 40 SER B O 1
ATOM 4527 N N . ASP B 1 41 ? -28.562 -8.391 2.453 1 96.44 41 ASP B N 1
ATOM 4528 C CA . ASP B 1 41 ? -28.125 -9.734 2.822 1 96.44 41 ASP B CA 1
ATOM 4529 C C . ASP B 1 41 ? -26.625 -9.898 2.633 1 96.44 41 ASP B C 1
ATOM 4531 O O . ASP B 1 41 ? -26.062 -10.938 2.99 1 96.44 41 ASP B O 1
ATOM 4535 N N . LEU B 1 42 ? -25.984 -8.867 2.08 1 98 42 LEU B N 1
ATOM 4536 C CA . LEU B 1 42 ? -24.531 -8.93 1.896 1 98 42 LEU B CA 1
ATOM 4537 C C . LEU B 1 42 ? -23.812 -8.797 3.232 1 98 42 LEU B C 1
ATOM 4539 O O . LEU B 1 42 ? -24.328 -8.172 4.164 1 98 42 LEU B O 1
ATOM 4543 N N . GLU B 1 43 ? -22.719 -9.414 3.318 1 98 43 GLU B N 1
ATOM 4544 C CA . GLU B 1 43 ? -21.844 -9.266 4.477 1 98 43 GLU B CA 1
ATOM 4545 C C . GLU B 1 43 ? -20.625 -8.398 4.145 1 98 43 GLU B C 1
ATOM 4547 O O . GLU B 1 43 ? -19.953 -8.633 3.141 1 98 43 GLU B O 1
ATOM 4552 N N . TYR B 1 44 ? -20.406 -7.391 4.938 1 98.44 44 TYR B N 1
ATOM 4553 C CA . TYR B 1 44 ? -19.203 -6.578 4.82 1 98.44 44 TYR B CA 1
ATOM 4554 C C . TYR B 1 44 ? -18.047 -7.215 5.586 1 98.44 44 TYR B C 1
ATOM 4556 O O . TYR B 1 44 ? -18.109 -7.355 6.809 1 98.44 44 TYR B O 1
ATOM 4564 N N . VAL B 1 45 ? -16.969 -7.629 4.906 1 98.69 45 VAL B N 1
ATOM 4565 C CA . VAL B 1 45 ? -15.812 -8.281 5.512 1 98.69 45 VAL B CA 1
ATOM 4566 C C . VAL B 1 45 ? -14.695 -7.262 5.719 1 98.69 45 VAL B C 1
ATOM 4568 O O . VAL B 1 45 ? -14.031 -6.852 4.762 1 98.69 45 VAL B O 1
ATOM 4571 N N . LEU B 1 46 ? -14.422 -6.941 6.934 1 98.5 46 LEU B N 1
ATOM 4572 C CA . LEU B 1 46 ? -13.484 -5.887 7.297 1 98.5 46 LEU B CA 1
ATOM 4573 C C . LEU B 1 46 ? -12.047 -6.398 7.219 1 98.5 46 LEU B C 1
ATOM 4575 O O . LEU B 1 46 ? -11.711 -7.414 7.832 1 98.5 46 LEU B O 1
ATOM 4579 N N . GLY B 1 47 ? -11.234 -5.809 6.387 1 98.06 47 GLY B N 1
ATOM 4580 C CA . GLY B 1 47 ? -9.789 -5.832 6.512 1 98.06 47 GLY B CA 1
ATOM 4581 C C . GLY B 1 47 ? -9.227 -4.59 7.184 1 98.06 47 GLY B C 1
ATOM 4582 O O . GLY B 1 47 ? -9.57 -3.469 6.809 1 98.06 47 GLY B O 1
ATOM 4583 N N . LEU B 1 48 ? -8.375 -4.672 8.164 1 97 48 LEU B N 1
ATOM 4584 C CA . LEU B 1 48 ? -7.867 -3.535 8.93 1 97 48 LEU B CA 1
ATOM 4585 C C . LEU B 1 48 ? -6.895 -2.713 8.094 1 97 48 LEU B C 1
ATOM 4587 O O . LEU B 1 48 ? -6.195 -1.844 8.617 1 97 48 LEU B O 1
ATOM 4591 N N . HIS B 1 49 ? -6.793 -2.957 6.859 1 97.94 49 HIS B N 1
ATOM 4592 C CA . HIS B 1 49 ? -6.023 -2.275 5.824 1 97.94 49 HIS B CA 1
ATOM 4593 C C . HIS B 1 49 ? -6.59 -2.564 4.438 1 97.94 49 HIS B C 1
ATOM 4595 O O . HIS B 1 49 ? -6.988 -3.693 4.148 1 97.94 49 HIS B O 1
ATOM 4601 N N . GLU B 1 50 ? -6.582 -1.591 3.6 1 98.56 50 GLU B N 1
ATOM 4602 C CA . GLU B 1 50 ? -7.199 -1.753 2.285 1 98.56 50 GLU B CA 1
ATOM 4603 C C . GLU B 1 50 ? -6.535 -2.879 1.499 1 98.56 50 GLU B C 1
ATOM 4605 O O . GLU B 1 50 ? -7.207 -3.623 0.781 1 98.56 50 GLU B O 1
ATOM 4610 N N . ASP B 1 51 ? -5.215 -3.02 1.612 1 98.62 51 ASP B N 1
ATOM 4611 C CA . ASP B 1 51 ? -4.516 -4.039 0.837 1 98.62 51 ASP B CA 1
ATOM 4612 C C . ASP B 1 51 ? -4.82 -5.438 1.37 1 98.62 51 ASP B C 1
ATOM 4614 O O . ASP B 1 51 ? -4.766 -6.418 0.625 1 98.62 51 ASP B O 1
ATOM 4618 N N . VAL B 1 52 ? -5.098 -5.582 2.686 1 98.75 52 VAL B N 1
ATOM 4619 C CA . VAL B 1 52 ? -5.57 -6.84 3.254 1 98.75 52 VAL B CA 1
ATOM 4620 C C . VAL B 1 52 ? -6.922 -7.211 2.648 1 98.75 52 VAL B C 1
ATOM 4622 O O . VAL B 1 52 ? -7.148 -8.359 2.271 1 98.75 52 VAL B O 1
ATOM 4625 N N . ALA B 1 53 ? -7.801 -6.188 2.496 1 98.88 53 ALA B N 1
ATOM 4626 C CA . ALA B 1 53 ? -9.109 -6.414 1.896 1 98.88 53 ALA B CA 1
ATOM 4627 C C . ALA B 1 53 ? -8.977 -6.922 0.462 1 98.88 53 ALA B C 1
ATOM 4629 O O . ALA B 1 53 ? -9.648 -7.879 0.071 1 98.88 53 ALA B O 1
ATOM 4630 N N . VAL B 1 54 ? -8.102 -6.309 -0.301 1 98.94 54 VAL B N 1
ATOM 4631 C CA . VAL B 1 54 ? -7.906 -6.699 -1.693 1 98.94 54 VAL B CA 1
ATOM 4632 C C . VAL B 1 54 ? -7.34 -8.117 -1.759 1 98.94 54 VAL B C 1
ATOM 4634 O O . VAL B 1 54 ? -7.777 -8.93 -2.576 1 98.94 54 VAL B O 1
ATOM 4637 N N . GLY B 1 55 ? -6.367 -8.414 -0.892 1 98.88 55 GLY B N 1
ATOM 4638 C CA . GLY B 1 55 ? -5.789 -9.75 -0.854 1 98.88 55 GLY B CA 1
ATOM 4639 C C . GLY B 1 55 ? -6.793 -10.82 -0.487 1 98.88 55 GLY B C 1
ATOM 4640 O O . GLY B 1 55 ? -6.812 -11.898 -1.095 1 98.88 55 GLY B O 1
ATOM 4641 N N . MET B 1 56 ? -7.621 -10.531 0.542 1 98.94 56 MET B N 1
ATOM 4642 C CA . MET B 1 56 ? -8.664 -11.477 0.929 1 98.94 56 MET B CA 1
ATOM 4643 C C . MET B 1 56 ? -9.617 -11.742 -0.235 1 98.94 56 MET B C 1
ATOM 4645 O O . MET B 1 56 ? -9.945 -12.898 -0.521 1 98.94 56 MET B O 1
ATOM 4649 N N . ALA B 1 57 ? -10 -10.656 -0.947 1 98.94 57 ALA B N 1
ATOM 4650 C CA . ALA B 1 57 ? -10.883 -10.797 -2.1 1 98.94 57 ALA B CA 1
ATOM 4651 C C . ALA B 1 57 ? -10.234 -11.641 -3.193 1 98.94 57 ALA B C 1
ATOM 4653 O O . ALA B 1 57 ? -10.906 -12.414 -3.873 1 98.94 57 ALA B O 1
ATOM 4654 N N . GLY B 1 58 ? -8.945 -11.492 -3.369 1 98.88 58 GLY B N 1
ATOM 4655 C CA . GLY B 1 58 ? -8.219 -12.281 -4.344 1 98.88 58 GLY B CA 1
ATOM 4656 C C . GLY B 1 58 ? -8.242 -13.773 -4.047 1 98.88 58 GLY B C 1
ATOM 4657 O O . GLY B 1 58 ? -8.578 -14.578 -4.914 1 98.88 58 GLY B O 1
ATOM 4658 N N . GLY B 1 59 ? -7.875 -14.125 -2.768 1 98.88 59 GLY B N 1
ATOM 4659 C CA . GLY B 1 59 ? -7.93 -15.523 -2.367 1 98.88 59 GLY B CA 1
ATOM 4660 C C . GLY B 1 59 ? -9.328 -16.109 -2.457 1 98.88 59 GLY B C 1
ATOM 4661 O O . GLY B 1 59 ? -9.492 -17.266 -2.857 1 98.88 59 GLY B O 1
ATOM 4662 N N . TYR B 1 60 ? -10.336 -15.32 -2.1 1 98.88 60 TYR B N 1
ATOM 4663 C CA . TYR B 1 60 ? -11.734 -15.727 -2.189 1 98.88 60 TYR B CA 1
ATOM 4664 C C . TYR B 1 60 ? -12.117 -16.031 -3.631 1 98.88 60 TYR B C 1
ATOM 4666 O O . TYR B 1 60 ? -12.641 -17.109 -3.924 1 98.88 60 TYR B O 1
ATOM 4674 N N . ALA B 1 61 ? -11.812 -15.109 -4.551 1 98.81 61 ALA B N 1
ATOM 4675 C CA . ALA B 1 61 ? -12.203 -15.234 -5.957 1 98.81 61 ALA B CA 1
ATOM 4676 C C . ALA B 1 61 ? -11.523 -16.438 -6.609 1 98.81 61 ALA B C 1
ATOM 4678 O O . ALA B 1 61 ? -12.148 -17.172 -7.367 1 98.81 61 ALA B O 1
ATOM 4679 N N . GLN B 1 62 ? -10.242 -16.656 -6.34 1 98.56 62 GLN B N 1
ATOM 4680 C CA . GLN B 1 62 ? -9.5 -17.781 -6.918 1 98.56 62 GLN B CA 1
ATOM 4681 C C . GLN B 1 62 ? -10.07 -19.109 -6.453 1 98.56 62 GLN B C 1
ATOM 4683 O O . GLN B 1 62 ? -10.203 -20.047 -7.246 1 98.56 62 GLN B O 1
ATOM 4688 N N . THR B 1 63 ? -10.391 -19.156 -5.156 1 98.62 63 THR B N 1
ATOM 4689 C CA . THR B 1 63 ? -10.969 -20.375 -4.598 1 98.62 63 THR B CA 1
ATOM 4690 C C . THR B 1 63 ? -12.367 -20.609 -5.164 1 98.62 63 THR B C 1
ATOM 4692 O O . THR B 1 63 ? -12.703 -21.734 -5.547 1 98.62 63 THR B O 1
ATOM 4695 N N . ARG B 1 64 ? -13.156 -19.578 -5.281 1 98.06 64 ARG B N 1
ATOM 4696 C CA . ARG B 1 64 ? -14.5 -19.672 -5.836 1 98.06 64 ARG B CA 1
ATOM 4697 C C . ARG B 1 64 ? -14.461 -20.094 -7.301 1 98.06 64 ARG B C 1
ATOM 4699 O O . ARG B 1 64 ? -15.352 -20.797 -7.777 1 98.06 64 ARG B O 1
ATOM 4706 N N . ARG B 1 65 ? -13.43 -19.641 -7.973 1 97.5 65 ARG B N 1
ATOM 4707 C CA . ARG B 1 65 ? -13.258 -20.078 -9.359 1 97.5 65 ARG B CA 1
ATOM 4708 C C . ARG B 1 65 ? -13.219 -21.609 -9.453 1 97.5 65 ARG B C 1
ATOM 4710 O O . ARG B 1 65 ? -13.875 -22.203 -10.312 1 97.5 65 ARG B O 1
ATOM 4717 N N . TYR B 1 66 ? -12.453 -22.281 -8.578 1 97.31 66 TYR B N 1
ATOM 4718 C CA . TYR B 1 66 ? -12.398 -23.75 -8.555 1 97.31 66 TYR B CA 1
ATOM 4719 C C . TYR B 1 66 ? -13.766 -24.328 -8.25 1 97.31 66 TYR B C 1
ATOM 4721 O O . TYR B 1 66 ? -14.172 -25.328 -8.852 1 97.31 66 TYR B O 1
ATOM 4729 N N . HIS B 1 6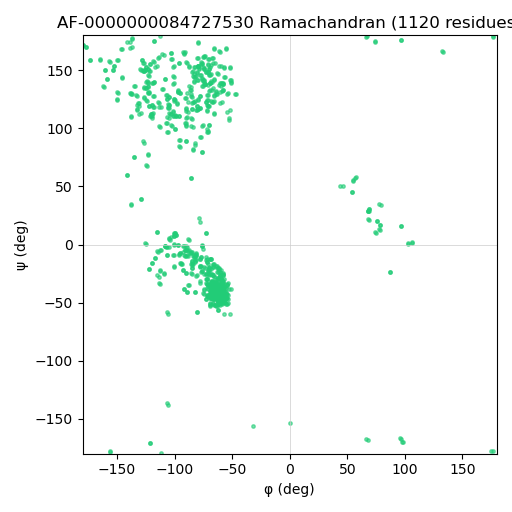7 ? -14.523 -23.672 -7.328 1 97.19 67 HIS B N 1
ATOM 4730 C CA . HIS B 1 67 ? -15.875 -24.125 -7.027 1 97.19 67 HIS B CA 1
ATOM 4731 C C . HIS B 1 67 ? -16.781 -24 -8.25 1 97.19 67 HIS B C 1
ATOM 4733 O O . HIS B 1 67 ? -17.594 -24.891 -8.508 1 97.19 67 HIS B O 1
ATOM 4739 N N . ALA B 1 68 ? -16.578 -22.984 -8.977 1 95.56 68 ALA B N 1
ATOM 4740 C CA . ALA B 1 68 ? -17.438 -22.688 -10.125 1 95.56 68 ALA B CA 1
ATOM 4741 C C . ALA B 1 68 ? -17.219 -23.688 -11.25 1 95.56 68 ALA B C 1
ATOM 4743 O O . ALA B 1 68 ? -18.078 -23.859 -12.125 1 95.56 68 ALA B O 1
ATOM 4744 N N . HIS B 1 69 ? -16.016 -24.359 -11.242 1 94.5 69 HIS B N 1
ATOM 4745 C CA . HIS B 1 69 ? -15.742 -25.422 -12.211 1 94.5 69 HIS B CA 1
ATOM 4746 C C . HIS B 1 69 ? -16.75 -26.562 -12.086 1 94.5 69 HIS B C 1
ATOM 4748 O O . HIS B 1 69 ? -16.984 -27.297 -13.047 1 94.5 69 HIS B O 1
ATOM 4754 N N . HIS B 1 70 ? -17.375 -26.656 -10.922 1 94.19 70 HIS B N 1
ATOM 4755 C CA . HIS B 1 70 ? -18.203 -27.828 -10.648 1 94.19 70 HIS B CA 1
ATOM 4756 C C . HIS B 1 70 ? -19.641 -27.422 -10.383 1 94.19 70 HIS B C 1
ATOM 4758 O O . HIS B 1 70 ? -20.531 -28.266 -10.328 1 94.19 70 HIS B O 1
ATOM 4764 N N . ASP B 1 71 ? -19.859 -26.188 -10.125 1 93.56 71 ASP B N 1
ATOM 4765 C CA . ASP B 1 71 ? -21.188 -25.641 -9.852 1 93.56 71 ASP B CA 1
ATOM 4766 C C . ASP B 1 71 ? -21.391 -24.297 -10.547 1 93.56 71 ASP B C 1
ATOM 4768 O O . ASP B 1 71 ? -20.891 -23.266 -10.086 1 93.56 71 ASP B O 1
ATOM 4772 N N . HIS B 1 72 ? -22.219 -24.266 -11.516 1 88.69 72 HIS B N 1
ATOM 4773 C CA . HIS B 1 72 ? -22.406 -23.094 -12.367 1 88.69 72 HIS B CA 1
ATOM 4774 C C . HIS B 1 72 ? -23.125 -21.984 -11.625 1 88.69 72 HIS B C 1
ATOM 4776 O O . HIS B 1 72 ? -23.156 -20.828 -12.086 1 88.69 72 HIS B O 1
ATOM 4782 N N . ASP B 1 73 ? -23.672 -22.312 -10.492 1 90.56 73 ASP B N 1
ATOM 4783 C CA . ASP B 1 73 ? -24.391 -21.297 -9.719 1 90.56 73 ASP B CA 1
ATOM 4784 C C . ASP B 1 73 ? -23.422 -20.469 -8.875 1 90.56 73 ASP B C 1
ATOM 4786 O O . ASP B 1 73 ? -23.797 -19.422 -8.344 1 90.56 73 ASP B O 1
ATOM 4790 N N . VAL B 1 74 ? -22.203 -20.953 -8.836 1 93.62 74 VAL B N 1
ATOM 4791 C CA . VAL B 1 74 ? -21.203 -20.234 -8.047 1 93.62 74 VAL B CA 1
ATOM 4792 C C . VAL B 1 74 ? -20.641 -19.078 -8.875 1 93.62 74 VAL B C 1
ATOM 4794 O O . VAL B 1 74 ? -20.141 -19.281 -9.984 1 93.62 74 VAL B O 1
ATOM 4797 N N . LEU B 1 75 ? -20.734 -17.859 -8.359 1 94.69 75 LEU B N 1
ATOM 4798 C CA . LEU B 1 75 ? -20.125 -16.688 -8.977 1 94.69 75 LEU B CA 1
ATOM 4799 C C . LEU B 1 75 ? -18.688 -16.484 -8.461 1 94.69 75 LEU B C 1
ATOM 4801 O O . LEU B 1 75 ? -18.5 -16.156 -7.293 1 94.69 75 LEU B O 1
ATOM 4805 N N . PRO B 1 76 ? -17.672 -16.703 -9.266 1 96.62 76 PRO B N 1
ATOM 4806 C CA . PRO B 1 76 ? -16.281 -16.656 -8.812 1 96.62 76 PRO B CA 1
ATOM 4807 C C . PRO B 1 76 ? -15.695 -15.25 -8.844 1 96.62 76 PRO B C 1
ATOM 4809 O O . PRO B 1 76 ? -14.648 -15.031 -9.453 1 96.62 76 PRO B O 1
ATOM 4812 N N . VAL B 1 77 ? -16.281 -14.273 -8.172 1 98.38 77 VAL B N 1
ATOM 4813 C CA . VAL B 1 77 ? -15.828 -12.891 -8.188 1 98.38 77 VAL B CA 1
ATOM 4814 C C . VAL B 1 77 ? -15.633 -12.398 -6.754 1 98.38 77 VAL B C 1
ATOM 4816 O O . VAL B 1 77 ? -16.391 -12.758 -5.855 1 98.38 77 VAL B O 1
ATOM 4819 N N . GLY B 1 78 ? -14.516 -11.734 -6.551 1 98.88 78 GLY B N 1
ATOM 4820 C CA . GLY B 1 78 ? -14.367 -10.961 -5.328 1 98.88 78 GLY B CA 1
ATOM 4821 C C . GLY B 1 78 ? -14.727 -9.5 -5.496 1 98.88 78 GLY B C 1
ATOM 4822 O O . GLY B 1 78 ? -14.336 -8.867 -6.48 1 98.88 78 GLY B O 1
ATOM 4823 N N . VAL B 1 79 ? -15.57 -8.953 -4.613 1 98.94 79 VAL B N 1
ATOM 4824 C CA . VAL B 1 79 ? -15.961 -7.547 -4.641 1 98.94 79 VAL B CA 1
ATOM 4825 C C . VAL B 1 79 ? -15.281 -6.801 -3.496 1 98.94 79 VAL B C 1
ATOM 4827 O O . VAL B 1 79 ? -15.305 -7.254 -2.35 1 98.94 79 VAL B O 1
ATOM 4830 N N . VAL B 1 80 ? -14.633 -5.695 -3.855 1 98.88 80 VAL B N 1
ATOM 4831 C CA . VAL B 1 80 ? -13.867 -4.906 -2.893 1 98.88 80 VAL B CA 1
ATOM 4832 C C . VAL B 1 80 ? -14.383 -3.471 -2.873 1 98.88 80 VAL B C 1
ATOM 4834 O O . VAL B 1 80 ? -14.688 -2.9 -3.922 1 98.88 80 VAL B O 1
ATOM 4837 N N . ASN B 1 81 ? -14.555 -2.916 -1.702 1 98.81 81 ASN B N 1
ATOM 4838 C CA . ASN B 1 81 ? -14.898 -1.511 -1.512 1 98.81 81 ASN B CA 1
ATOM 4839 C C . ASN B 1 81 ? -13.836 -0.777 -0.695 1 98.81 81 ASN B C 1
ATOM 4841 O O . ASN B 1 81 ? -13.688 -1.023 0.503 1 98.81 81 ASN B O 1
ATOM 4845 N N . LEU B 1 82 ? -13.078 0.109 -1.361 1 98.56 82 LEU B N 1
ATOM 4846 C CA . LEU B 1 82 ? -11.969 0.815 -0.729 1 98.56 82 LEU B CA 1
ATOM 4847 C C . LEU B 1 82 ? -12.305 2.291 -0.535 1 98.56 82 LEU B C 1
ATOM 4849 O O . LEU B 1 82 ? -13.266 2.797 -1.125 1 98.56 82 LEU B O 1
ATOM 4853 N N . HIS B 1 83 ? -11.484 2.865 0.343 1 97 83 HIS B N 1
ATOM 4854 C CA . HIS B 1 83 ? -11.609 4.297 0.582 1 97 83 HIS B CA 1
ATOM 4855 C C . HIS B 1 83 ? -10.852 5.102 -0.467 1 97 83 HIS B C 1
ATOM 4857 O O . HIS B 1 83 ? -9.875 4.613 -1.04 1 97 83 HIS B O 1
ATOM 4863 N N . ILE B 1 84 ? -11.227 6.145 -0.83 1 96.44 84 ILE B N 1
ATOM 4864 C CA . ILE B 1 84 ? -10.805 7.125 -1.821 1 96.44 84 ILE B CA 1
ATOM 4865 C C . ILE B 1 84 ? -9.281 7.094 -1.961 1 96.44 84 ILE B C 1
ATOM 4867 O O . ILE B 1 84 ? -8.664 6.043 -1.81 1 96.44 84 ILE B O 1
ATOM 4871 N N . ALA B 1 85 ? -8.555 8.078 -2.385 1 97.25 85 ALA B N 1
ATOM 4872 C CA . ALA B 1 85 ? -7.219 8.133 -2.975 1 97.25 85 ALA B CA 1
ATOM 4873 C C . ALA B 1 85 ? -6.207 7.387 -2.115 1 97.25 85 ALA B C 1
ATOM 4875 O O . ALA B 1 85 ? -5.586 6.422 -2.574 1 97.25 85 ALA B O 1
ATOM 4876 N N . PRO B 1 86 ? -5.992 7.777 -0.838 1 97.44 86 PRO B N 1
ATOM 4877 C CA . PRO B 1 86 ? -4.988 7.035 -0.074 1 97.44 86 PRO B CA 1
ATOM 4878 C C . PRO B 1 86 ? -5.375 5.578 0.151 1 97.44 86 PRO B C 1
ATOM 4880 O O . PRO B 1 86 ? -4.508 4.699 0.185 1 97.44 86 PRO B O 1
ATOM 4883 N N . GLY B 1 87 ? -6.699 5.281 0.343 1 98.19 87 GLY B N 1
ATOM 4884 C CA . GLY B 1 87 ? -7.137 3.906 0.509 1 98.19 87 GLY B CA 1
ATOM 4885 C C . GLY B 1 87 ? -6.859 3.041 -0.705 1 98.19 87 GLY B C 1
ATOM 4886 O O . GLY B 1 87 ? -6.391 1.908 -0.573 1 98.19 87 GLY B O 1
ATOM 4887 N N . LEU B 1 88 ? -7.23 3.58 -1.913 1 98.69 88 LEU B N 1
ATOM 4888 C CA . LEU B 1 88 ? -6.91 2.857 -3.139 1 98.69 88 LEU B CA 1
ATOM 4889 C C . LEU B 1 88 ? -5.402 2.682 -3.289 1 98.69 88 LEU B C 1
ATOM 4891 O O . LEU B 1 88 ? -4.934 1.61 -3.676 1 98.69 88 LEU B O 1
ATOM 4895 N N . ALA B 1 89 ? -4.645 3.732 -2.969 1 98.56 89 ALA B N 1
ATOM 4896 C CA . ALA B 1 89 ? -3.186 3.656 -3.025 1 98.56 89 ALA B CA 1
ATOM 4897 C C . ALA B 1 89 ? -2.662 2.525 -2.143 1 98.56 89 ALA B C 1
ATOM 4899 O O . ALA B 1 89 ? -1.786 1.762 -2.555 1 98.56 89 ALA B O 1
ATOM 4900 N N . HIS B 1 90 ? -3.232 2.361 -0.964 1 98.44 90 HIS B N 1
ATOM 4901 C CA . HIS B 1 90 ? -2.869 1.284 -0.051 1 98.44 90 HIS B CA 1
ATOM 4902 C C . HIS B 1 90 ? -3.174 -0.08 -0.661 1 98.44 90 HIS B C 1
ATOM 4904 O O . HIS B 1 90 ? -2.475 -1.059 -0.386 1 98.44 90 HIS B O 1
ATOM 4910 N N . GLY B 1 91 ? -4.156 -0.164 -1.49 1 98.62 91 GLY B N 1
ATOM 4911 C CA . GLY B 1 91 ? -4.633 -1.441 -1.994 1 98.62 91 GLY B CA 1
ATOM 4912 C C . GLY B 1 91 ? -3.906 -1.899 -3.244 1 98.62 91 GLY B C 1
ATOM 4913 O O . GLY B 1 91 ? -4.094 -3.029 -3.699 1 98.62 91 GLY B O 1
ATOM 4914 N N . LEU B 1 92 ? -3.004 -1.075 -3.818 1 98.69 92 LEU B N 1
ATOM 4915 C CA . LEU B 1 92 ? -2.457 -1.308 -5.148 1 98.69 92 LEU B CA 1
ATOM 4916 C C . LEU B 1 92 ? -1.49 -2.486 -5.145 1 98.69 92 LEU B C 1
ATOM 4918 O O . LEU B 1 92 ? -1.336 -3.174 -6.156 1 98.69 92 LEU B O 1
ATOM 4922 N N . GLY B 1 93 ? -0.793 -2.748 -4.008 1 98.38 93 GLY B N 1
ATOM 4923 C CA . GLY B 1 93 ? 0.101 -3.893 -3.955 1 98.38 93 GLY B CA 1
ATOM 4924 C C . GLY B 1 93 ? -0.591 -5.203 -4.273 1 98.38 93 GLY B C 1
ATOM 4925 O O . GLY B 1 93 ? -0.142 -5.953 -5.141 1 98.38 93 GLY B O 1
ATOM 4926 N N . ASN B 1 94 ? -1.722 -5.449 -3.627 1 98.75 94 ASN B N 1
ATOM 4927 C CA . ASN B 1 94 ? -2.434 -6.699 -3.852 1 98.75 94 ASN B CA 1
ATOM 4928 C C . ASN B 1 94 ? -3.354 -6.613 -5.066 1 98.75 94 ASN B C 1
ATOM 4930 O O . ASN B 1 94 ? -3.846 -7.633 -5.551 1 98.75 94 ASN B O 1
ATOM 4934 N N . LEU B 1 95 ? -3.619 -5.344 -5.559 1 98.88 95 LEU B N 1
ATOM 4935 C CA . LEU B 1 95 ? -4.258 -5.254 -6.867 1 98.88 95 LEU B CA 1
ATOM 4936 C C . LEU B 1 95 ? -3.332 -5.766 -7.961 1 98.88 95 LEU B C 1
ATOM 4938 O O . LEU B 1 95 ? -3.77 -6.477 -8.867 1 98.88 95 LEU B O 1
ATOM 4942 N N . TYR B 1 96 ? -2.033 -5.477 -7.863 1 98.62 96 TYR B N 1
ATOM 4943 C CA . TYR B 1 96 ? -1.021 -6.039 -8.75 1 98.62 96 TYR B CA 1
ATOM 4944 C C . TYR B 1 96 ? -1.019 -7.562 -8.68 1 98.62 96 TYR B C 1
ATOM 4946 O O . TYR B 1 96 ? -1.032 -8.242 -9.711 1 98.62 96 TYR B O 1
ATOM 4954 N N . ALA B 1 97 ? -1.008 -8.094 -7.43 1 98.5 97 ALA B N 1
ATOM 4955 C CA . ALA B 1 97 ? -0.979 -9.547 -7.25 1 98.5 97 ALA B CA 1
ATOM 4956 C C . ALA B 1 97 ? -2.211 -10.203 -7.871 1 98.5 97 ALA B C 1
ATOM 4958 O O . ALA B 1 97 ? -2.111 -11.258 -8.5 1 98.5 97 ALA B O 1
ATOM 4959 N N . ALA B 1 98 ? -3.354 -9.539 -7.668 1 98.75 98 ALA B N 1
ATOM 4960 C CA . ALA B 1 98 ? -4.602 -10.055 -8.219 1 98.75 98 ALA B CA 1
ATOM 4961 C C . ALA B 1 98 ? -4.547 -10.109 -9.742 1 98.75 98 ALA B C 1
ATOM 4963 O O . ALA B 1 98 ? -5.055 -11.055 -10.352 1 98.75 98 ALA B O 1
ATOM 4964 N N . LYS B 1 99 ? -3.971 -9.117 -10.328 1 98.38 99 LYS B N 1
ATOM 4965 C CA . LYS B 1 99 ? -3.801 -9.102 -11.781 1 98.38 99 LYS B CA 1
ATOM 4966 C C . LYS B 1 99 ? -2.945 -10.273 -12.25 1 98.38 99 LYS B C 1
ATOM 4968 O O . LYS B 1 99 ? -3.297 -10.961 -13.211 1 98.38 99 LYS B O 1
ATOM 4973 N N . MET B 1 100 ? -1.888 -10.57 -11.523 1 97.38 100 MET B N 1
ATOM 4974 C CA . MET B 1 100 ? -0.923 -11.586 -11.93 1 97.38 100 MET B CA 1
ATOM 4975 C C . MET B 1 100 ? -1.521 -12.984 -11.805 1 97.38 100 MET B C 1
ATOM 4977 O O . MET B 1 100 ? -1.247 -13.859 -12.625 1 97.38 100 MET B O 1
ATOM 4981 N N . VAL B 1 101 ? -2.375 -13.203 -10.828 1 97.75 101 VAL B N 1
ATOM 4982 C CA . VAL B 1 101 ? -2.947 -14.531 -10.633 1 97.75 101 VAL B CA 1
ATOM 4983 C C . VAL B 1 101 ? -4.266 -14.641 -11.398 1 97.75 101 VAL B C 1
ATOM 4985 O O . VAL B 1 101 ? -4.93 -15.68 -11.352 1 97.75 101 VAL B O 1
ATOM 4988 N N . GLY B 1 102 ? -4.699 -13.57 -12.07 1 97.81 102 GLY B N 1
ATOM 4989 C CA . GLY B 1 102 ? -5.941 -13.594 -12.828 1 97.81 102 GLY B CA 1
ATOM 4990 C C . GLY B 1 102 ? -7.176 -13.688 -11.945 1 97.81 102 GLY B C 1
ATOM 4991 O O . GLY B 1 102 ? -8.156 -14.328 -12.32 1 97.81 102 GLY B O 1
ATOM 4992 N N . ALA B 1 103 ? -7.113 -13.133 -10.719 1 98.69 103 ALA B N 1
ATOM 4993 C CA . ALA B 1 103 ? -8.273 -13.141 -9.828 1 98.69 103 ALA B CA 1
ATOM 4994 C C . ALA B 1 103 ? -9.352 -12.188 -10.328 1 98.69 103 ALA B C 1
ATOM 4996 O O . ALA B 1 103 ? -9.094 -10.992 -10.508 1 98.69 103 ALA B O 1
ATOM 4997 N N . PRO B 1 104 ? -10.547 -12.68 -10.633 1 98.75 104 PRO B N 1
ATOM 4998 C CA . PRO B 1 104 ? -11.617 -11.758 -11.023 1 98.75 104 PRO B CA 1
ATOM 4999 C C . PRO B 1 104 ? -12.125 -10.914 -9.852 1 98.75 104 PRO B C 1
ATOM 5001 O O . PRO B 1 104 ? -12.859 -11.406 -9 1 98.75 104 PRO B O 1
ATOM 5004 N N . LEU B 1 105 ? -11.703 -9.695 -9.836 1 98.94 105 LEU B N 1
ATOM 5005 C CA . LEU B 1 105 ? -12.109 -8.75 -8.797 1 98.94 105 LEU B CA 1
ATOM 5006 C C . LEU B 1 105 ? -12.844 -7.559 -9.406 1 98.94 105 LEU B C 1
ATOM 5008 O O . LEU B 1 105 ? -12.469 -7.078 -10.477 1 98.94 105 LEU B O 1
ATOM 5012 N N . VAL B 1 106 ? -13.891 -7.148 -8.734 1 98.94 106 VAL B N 1
ATOM 5013 C CA . VAL B 1 106 ? -14.484 -5.828 -8.945 1 98.94 106 VAL B CA 1
ATOM 5014 C C . VAL B 1 106 ? -14.141 -4.918 -7.77 1 98.94 106 VAL B C 1
ATOM 5016 O O . VAL B 1 106 ? -14.797 -4.973 -6.727 1 98.94 106 VAL B O 1
ATOM 5019 N N . VAL B 1 107 ? -13.109 -4.156 -8.008 1 98.94 107 VAL B N 1
ATOM 5020 C CA . VAL B 1 107 ? -12.625 -3.232 -6.984 1 98.94 107 VAL B CA 1
ATOM 5021 C C . VAL B 1 107 ? -13.312 -1.88 -7.141 1 98.94 107 VAL B C 1
ATOM 5023 O O . VAL B 1 107 ? -13.312 -1.298 -8.227 1 98.94 107 VAL B O 1
ATOM 5026 N N . THR B 1 108 ? -13.906 -1.424 -6.059 1 98.88 108 THR B N 1
ATOM 5027 C CA . THR B 1 108 ? -14.578 -0.126 -6.066 1 98.88 108 THR B CA 1
ATOM 5028 C C . THR B 1 108 ? -13.969 0.798 -5.016 1 98.88 108 THR B C 1
ATOM 5030 O O . THR B 1 108 ? -13.336 0.335 -4.066 1 98.88 108 THR B O 1
ATOM 5033 N N . ALA B 1 109 ? -14.086 2.02 -5.191 1 98.69 109 ALA B N 1
ATOM 5034 C CA . ALA B 1 109 ? -13.734 3.049 -4.219 1 98.69 109 ALA B CA 1
ATOM 5035 C C . ALA B 1 109 ? -14.68 4.242 -4.32 1 98.69 109 ALA B C 1
ATOM 5037 O O . ALA B 1 109 ? -15.18 4.559 -5.402 1 98.69 109 ALA B O 1
ATOM 5038 N N . GLY B 1 110 ? -14.977 4.824 -3.131 1 97.75 110 GLY B N 1
ATOM 5039 C CA . GLY B 1 110 ? -15.672 6.102 -3.186 1 97.75 110 GLY B CA 1
ATOM 5040 C C . GLY B 1 110 ? -14.836 7.215 -3.793 1 97.75 110 GLY B C 1
ATOM 5041 O O . GLY B 1 110 ? -13.656 7.02 -4.094 1 97.75 110 GLY B O 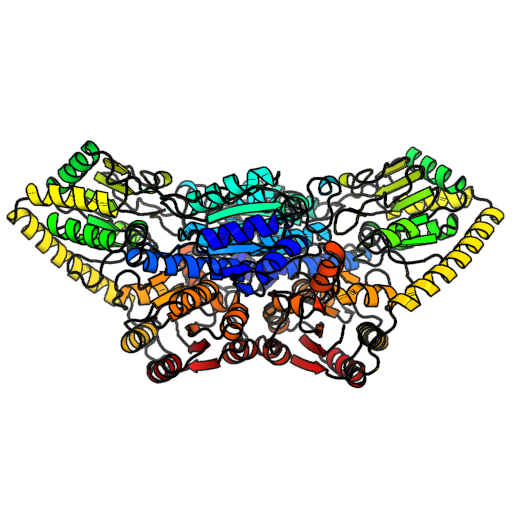1
ATOM 5042 N N . ASN B 1 111 ? -15.445 8.273 -4.066 1 97.88 111 ASN B N 1
ATOM 5043 C CA . ASN B 1 111 ? -14.805 9.531 -4.441 1 97.88 111 ASN B CA 1
ATOM 5044 C C . ASN B 1 111 ? -15.633 10.734 -4.012 1 97.88 111 ASN B C 1
ATOM 5046 O O . ASN B 1 111 ? -16.797 10.594 -3.641 1 97.88 111 ASN B O 1
ATOM 5050 N N . HIS B 1 112 ? -14.992 11.891 -3.895 1 97.75 112 HIS B N 1
ATOM 5051 C CA . HIS B 1 112 ? -15.727 13.117 -3.602 1 97.75 112 HIS B CA 1
ATOM 5052 C C . HIS B 1 112 ? -16.812 13.375 -4.645 1 97.75 112 HIS B C 1
ATOM 5054 O O . HIS B 1 112 ? -16.703 12.914 -5.781 1 97.75 112 HIS B O 1
ATOM 5060 N N . SER B 1 113 ? -17.844 14.07 -4.152 1 97.56 113 SER B N 1
ATOM 5061 C CA . SER B 1 113 ? -18.875 14.492 -5.102 1 97.56 113 SER B CA 1
ATOM 5062 C C . SER B 1 113 ? -18.25 15.211 -6.297 1 97.56 113 SER B C 1
ATOM 5064 O O . SER B 1 113 ? -17.312 15.984 -6.145 1 97.56 113 SER B O 1
ATOM 5066 N N . THR B 1 114 ? -18.844 14.93 -7.496 1 96.81 114 THR B N 1
ATOM 5067 C CA . THR B 1 114 ? -18.281 15.43 -8.742 1 96.81 114 THR B CA 1
ATOM 5068 C C . THR B 1 114 ? -18.281 16.953 -8.766 1 96.81 114 THR B C 1
ATOM 5070 O O . THR B 1 114 ? -17.422 17.562 -9.398 1 96.81 114 THR B O 1
ATOM 5073 N N . ASP B 1 115 ? -19.203 17.609 -8.094 1 95.31 115 ASP B N 1
ATOM 5074 C CA . ASP B 1 115 ? -19.297 19.062 -8.102 1 95.31 115 ASP B CA 1
ATOM 5075 C C . ASP B 1 115 ? -18.438 19.672 -7.004 1 95.31 115 ASP B C 1
ATOM 5077 O O . ASP B 1 115 ? -18.469 20.891 -6.797 1 95.31 115 ASP B O 1
ATOM 5081 N N . PHE B 1 116 ? -17.703 18.875 -6.309 1 96 116 PHE B N 1
ATOM 5082 C CA . PHE B 1 116 ? -16.953 19.344 -5.152 1 96 116 PHE B CA 1
ATOM 5083 C C . PHE B 1 116 ? -15.461 19.062 -5.336 1 96 116 PHE B C 1
ATOM 5085 O O . PHE B 1 116 ? -14.617 19.75 -4.746 1 96 116 PHE B O 1
ATOM 5092 N N . ARG B 1 117 ? -15.062 18.188 -6.148 1 95.31 117 ARG B N 1
ATOM 5093 C CA . ARG B 1 117 ? -13.703 17.656 -6.262 1 95.31 117 ARG B CA 1
ATOM 5094 C C . ARG B 1 117 ? -12.727 18.734 -6.715 1 95.31 117 ARG B C 1
ATOM 5096 O O . ARG B 1 117 ? -11.531 18.656 -6.422 1 95.31 117 ARG B O 1
ATOM 5103 N N . HIS B 1 118 ? -13.195 19.766 -7.473 1 94.19 118 HIS B N 1
ATOM 5104 C CA . HIS B 1 118 ? -12.32 20.812 -7.992 1 94.19 118 HIS B CA 1
ATOM 5105 C C . HIS B 1 118 ? -11.68 21.609 -6.855 1 94.19 118 HIS B C 1
ATOM 5107 O O . HIS B 1 118 ? -10.664 22.266 -7.055 1 94.19 118 HIS B O 1
ATOM 5113 N N . GLU B 1 119 ? -12.273 21.562 -5.621 1 95.62 119 GLU B N 1
ATOM 5114 C CA . GLU B 1 119 ? -11.695 22.266 -4.48 1 95.62 119 GLU B CA 1
ATOM 5115 C C . GLU B 1 119 ? -10.5 21.516 -3.906 1 95.62 119 GLU B C 1
ATOM 5117 O O . GLU B 1 119 ? -9.781 22.031 -3.057 1 95.62 119 GLU B O 1
ATOM 5122 N N . GLU B 1 120 ? -10.281 20.25 -4.344 1 95.12 120 GLU B N 1
ATOM 5123 C CA . GLU B 1 120 ? -9.18 19.391 -3.924 1 95.12 120 GLU B CA 1
ATOM 5124 C C . GLU B 1 120 ? -9.172 19.203 -2.41 1 95.12 120 GLU B C 1
ATOM 5126 O O . GLU B 1 120 ? -8.172 19.484 -1.748 1 95.12 120 GLU B O 1
ATOM 5131 N N . PRO B 1 121 ? -10.336 18.672 -1.86 1 95.69 121 PRO B N 1
ATOM 5132 C CA . PRO B 1 121 ? -10.305 18.344 -0.435 1 95.69 121 PRO B CA 1
ATOM 5133 C C . PRO B 1 121 ? -9.258 17.281 -0.098 1 95.69 121 PRO B C 1
ATOM 5135 O O . PRO B 1 121 ? -8.641 16.719 -1 1 95.69 121 PRO B O 1
ATOM 5138 N N . ILE B 1 122 ? -8.992 17.141 1.197 1 94.12 122 ILE B N 1
ATOM 5139 C CA . ILE B 1 122 ? -8.094 16.062 1.588 1 94.12 122 ILE B CA 1
ATOM 5140 C C . ILE B 1 122 ? -8.57 14.742 0.988 1 94.12 122 ILE B C 1
ATOM 5142 O O . ILE B 1 122 ? -9.75 14.602 0.638 1 94.12 122 ILE B O 1
ATOM 5146 N N . LEU B 1 123 ? -7.672 13.766 0.724 1 96.56 123 LEU B N 1
ATOM 5147 C CA . LEU B 1 123 ? -7.969 12.43 0.223 1 96.56 123 LEU B CA 1
ATOM 5148 C C . LEU B 1 123 ? -8.258 12.461 -1.273 1 96.56 123 LEU B C 1
ATOM 5150 O O . LEU B 1 123 ? -8.75 11.477 -1.836 1 96.56 123 LEU B O 1
ATOM 5154 N N . SER B 1 124 ? -7.949 13.555 -1.942 1 96.12 124 SER B N 1
ATOM 5155 C CA . SER B 1 124 ? -8.203 13.672 -3.375 1 96.12 124 SER B CA 1
ATOM 5156 C C . SER B 1 124 ? -7.121 12.969 -4.188 1 96.12 124 SER B C 1
ATOM 5158 O O . SER B 1 124 ? -5.965 12.898 -3.76 1 96.12 124 SER B O 1
ATOM 5160 N N . GLY B 1 125 ? -7.465 12.445 -5.297 1 96.19 125 GLY B N 1
ATOM 5161 C CA . GLY B 1 125 ? -6.547 11.812 -6.23 1 96.19 125 GLY B CA 1
ATOM 5162 C C . GLY B 1 125 ? -7.223 11.336 -7.5 1 96.19 125 GLY B C 1
ATOM 5163 O O . GLY B 1 125 ? -8.445 11.406 -7.621 1 96.19 125 GLY B O 1
ATOM 5164 N N . GLU B 1 126 ? -6.387 10.938 -8.484 1 97.31 126 GLU B N 1
ATOM 5165 C CA . GLU B 1 126 ? -6.863 10.383 -9.742 1 97.31 126 GLU B CA 1
ATOM 5166 C C . GLU B 1 126 ? -7.012 8.859 -9.656 1 97.31 126 GLU B C 1
ATOM 5168 O O . GLU B 1 126 ? -6.164 8.125 -10.164 1 97.31 126 GLU B O 1
ATOM 5173 N N . LEU B 1 127 ? -8.172 8.43 -9.234 1 98.25 127 LEU B N 1
ATOM 5174 C CA . LEU B 1 127 ? -8.359 7.047 -8.82 1 98.25 127 LEU B CA 1
ATOM 5175 C C . LEU B 1 127 ? -8.273 6.105 -10.016 1 98.25 127 LEU B C 1
ATOM 5177 O O . LEU B 1 127 ? -7.52 5.129 -9.992 1 98.25 127 LEU B O 1
ATOM 5181 N N . ALA B 1 128 ? -9.031 6.398 -11.094 1 98.12 128 ALA B N 1
ATOM 5182 C CA . ALA B 1 128 ? -9.055 5.516 -12.25 1 98.12 128 ALA B CA 1
ATOM 5183 C C . ALA B 1 128 ? -7.656 5.359 -12.852 1 98.12 128 ALA B C 1
ATOM 5185 O O . ALA B 1 128 ? -7.254 4.254 -13.211 1 98.12 128 ALA B O 1
ATOM 5186 N N . SER B 1 129 ? -6.91 6.445 -12.914 1 97.5 129 SER B N 1
ATOM 5187 C CA . SER B 1 129 ? -5.547 6.426 -13.438 1 97.5 129 SER B CA 1
ATOM 5188 C C . SER B 1 129 ? -4.617 5.617 -12.539 1 97.5 129 SER B C 1
ATOM 5190 O O . SER B 1 129 ? -3.732 4.914 -13.023 1 97.5 129 SER B O 1
ATOM 5192 N N . MET B 1 130 ? -4.836 5.762 -11.289 1 97.38 130 MET B N 1
ATOM 5193 C CA . MET B 1 130 ? -4.004 5.105 -10.281 1 97.38 130 MET B CA 1
ATOM 5194 C C . MET B 1 130 ? -4.082 3.59 -10.422 1 97.38 130 MET B C 1
ATOM 5196 O O . MET B 1 130 ? -3.074 2.896 -10.258 1 97.38 130 MET B O 1
ATOM 5200 N N . ALA B 1 131 ? -5.242 3.041 -10.734 1 98.19 131 ALA B N 1
ATOM 5201 C CA . ALA B 1 131 ? -5.469 1.598 -10.742 1 98.19 131 ALA B CA 1
ATOM 5202 C C . ALA B 1 131 ? -5.285 1.022 -12.141 1 98.19 131 ALA B C 1
ATOM 5204 O O . ALA B 1 131 ? -5.219 -0.196 -12.32 1 98.19 131 ALA B O 1
ATOM 5205 N N . ASP B 1 132 ? -5.105 1.825 -13.148 1 98.25 132 ASP B N 1
ATOM 5206 C CA . ASP B 1 132 ? -5.262 1.464 -14.555 1 98.25 132 ASP B CA 1
ATOM 5207 C C . ASP B 1 132 ? -4.289 0.352 -14.945 1 98.25 132 ASP B C 1
ATOM 5209 O O . ASP B 1 132 ? -4.68 -0.622 -15.594 1 98.25 132 ASP B O 1
ATOM 5213 N N . GLN B 1 133 ? -3.055 0.427 -14.609 1 97.25 133 GLN B N 1
ATOM 5214 C CA . GLN B 1 133 ? -2.045 -0.504 -15.102 1 97.25 133 GLN B CA 1
ATOM 5215 C C . GLN B 1 133 ? -2.25 -1.897 -14.516 1 97.25 133 GLN B C 1
ATOM 5217 O O . GLN B 1 133 ? -1.709 -2.879 -15.031 1 97.25 133 GLN B O 1
ATOM 5222 N N . PHE B 1 134 ? -3.117 -2.02 -13.484 1 97.94 134 PHE B N 1
ATOM 5223 C CA . PHE B 1 134 ? -3.268 -3.32 -12.844 1 97.94 134 PHE B CA 1
ATOM 5224 C C . PHE B 1 134 ? -4.676 -3.865 -13.047 1 97.94 134 PHE B C 1
ATOM 5226 O O . PHE B 1 134 ? -5.078 -4.824 -12.383 1 97.94 134 PHE B O 1
ATOM 5233 N N . CYS B 1 135 ? -5.457 -3.244 -13.914 1 98.56 135 CYS B N 1
ATOM 5234 C CA . CYS B 1 135 ? -6.836 -3.656 -14.148 1 98.56 135 CYS B CA 1
ATOM 5235 C C . CYS B 1 135 ? -7.082 -3.92 -15.633 1 98.56 135 CYS B C 1
ATOM 5237 O O . CYS B 1 135 ? -6.406 -3.344 -16.484 1 98.56 135 CYS B O 1
ATOM 5239 N N . LYS B 1 136 ? -8.023 -4.84 -15.906 1 98.19 136 LYS B N 1
ATOM 5240 C CA . LYS B 1 136 ? -8.508 -5.039 -17.266 1 98.19 136 LYS B CA 1
ATOM 5241 C C . LYS B 1 136 ? -9.273 -3.818 -17.766 1 98.19 136 LYS B C 1
ATOM 5243 O O . LYS B 1 136 ? -9.289 -3.531 -18.969 1 98.19 136 LYS B O 1
ATOM 5248 N N . TRP B 1 137 ? -9.945 -3.199 -16.844 1 98.56 137 TRP B N 1
ATOM 5249 C CA . TRP B 1 137 ? -10.727 -1.991 -17.078 1 98.56 137 TRP B CA 1
ATOM 5250 C C . TRP B 1 137 ? -10.766 -1.106 -15.844 1 98.56 137 TRP B C 1
ATOM 5252 O O . TRP B 1 137 ? -10.914 -1.603 -14.727 1 98.56 137 TRP B O 1
ATOM 5262 N N . SER B 1 138 ? -10.492 0.157 -15.961 1 98.81 138 SER B N 1
ATOM 5263 C CA . SER B 1 138 ? -10.508 1.134 -14.883 1 98.81 138 SER B CA 1
ATOM 5264 C C . SER B 1 138 ? -11.289 2.385 -15.273 1 98.81 138 SER B C 1
ATOM 5266 O O . SER B 1 138 ? -10.938 3.061 -16.25 1 98.81 138 SER B O 1
ATOM 5268 N N . ASP B 1 139 ? -12.352 2.639 -14.484 1 98.69 139 ASP B N 1
ATOM 5269 C CA . ASP B 1 139 ? -13.188 3.791 -14.82 1 98.69 139 ASP B CA 1
ATOM 5270 C C . ASP B 1 139 ? -13.945 4.285 -13.594 1 98.69 139 ASP B C 1
ATOM 5272 O O . ASP B 1 139 ? -13.672 3.857 -12.469 1 98.69 139 ASP B O 1
ATOM 5276 N N . GLU B 1 140 ? -14.781 5.316 -13.75 1 98.5 140 GLU B N 1
ATOM 5277 C CA . GLU B 1 140 ? -15.602 5.906 -12.695 1 98.5 140 GLU B CA 1
ATOM 5278 C C . GLU B 1 140 ? -17.031 6.148 -13.172 1 98.5 140 GLU B C 1
ATOM 5280 O O . GLU B 1 140 ? -17.25 6.574 -14.305 1 98.5 140 GLU B O 1
ATOM 5285 N N . VAL B 1 141 ? -18.016 5.824 -12.336 1 98.69 141 VAL B N 1
ATOM 5286 C CA . VAL B 1 141 ? -19.406 6.09 -12.648 1 98.69 141 VAL B CA 1
ATOM 5287 C C . VAL B 1 141 ? -19.75 7.547 -12.336 1 98.69 141 VAL B C 1
ATOM 5289 O O . VAL B 1 141 ? -19.844 7.93 -11.164 1 98.69 141 VAL B O 1
ATOM 5292 N N . LEU B 1 142 ? -20.094 8.375 -13.305 1 98.12 142 LEU B N 1
ATOM 5293 C CA . LEU B 1 142 ? -20.234 9.812 -13.109 1 98.12 142 LEU B CA 1
ATOM 5294 C C . LEU B 1 142 ? -21.703 10.227 -13.117 1 98.12 142 LEU B C 1
ATOM 5296 O O . LEU B 1 142 ? -22.031 11.383 -12.859 1 98.12 142 LEU B O 1
ATOM 5300 N N . ASP B 1 143 ? -22.578 9.289 -13.484 1 97.94 143 ASP B N 1
ATOM 5301 C CA . ASP B 1 143 ? -24.031 9.461 -13.484 1 97.94 143 ASP B CA 1
ATOM 5302 C C . ASP B 1 143 ? -24.734 8.219 -12.945 1 97.94 143 ASP B C 1
ATOM 5304 O O . ASP B 1 143 ? -24.438 7.102 -13.383 1 97.94 143 ASP B O 1
ATOM 5308 N N . VAL B 1 144 ? -25.672 8.391 -11.992 1 98.06 144 VAL B N 1
ATOM 5309 C CA . VAL B 1 144 ? -26.328 7.27 -11.328 1 98.06 144 VAL B CA 1
ATOM 5310 C C . VAL B 1 144 ? -27.078 6.422 -12.367 1 98.06 144 VAL B C 1
ATOM 5312 O O . VAL B 1 144 ? -27.188 5.203 -12.211 1 98.06 144 VAL B O 1
ATOM 5315 N N . ASP B 1 145 ? -27.5 6.977 -13.438 1 97.06 145 ASP B N 1
ATOM 5316 C CA . ASP B 1 145 ? -28.234 6.25 -14.461 1 97.06 145 ASP B CA 1
ATOM 5317 C C . ASP B 1 145 ? -27.312 5.332 -15.258 1 97.06 145 ASP B C 1
ATOM 5319 O O . ASP B 1 145 ? -27.781 4.422 -15.945 1 97.06 145 ASP B O 1
ATOM 5323 N N . ALA B 1 146 ? -26.031 5.594 -15.227 1 98.19 146 ALA B N 1
ATOM 5324 C CA . ALA B 1 146 ? -25.047 4.758 -15.914 1 98.19 146 ALA B CA 1
ATOM 5325 C C . ALA B 1 146 ? -24.656 3.564 -15.047 1 98.19 146 ALA B C 1
ATOM 5327 O O . ALA B 1 146 ? -24.047 2.609 -15.539 1 98.19 146 ALA B O 1
ATOM 5328 N N . LEU B 1 147 ? -24.938 3.576 -13.742 1 98.44 147 LEU B N 1
ATOM 5329 C CA . LEU B 1 147 ? -24.453 2.619 -12.758 1 98.44 147 LEU B CA 1
ATOM 5330 C C . LEU B 1 147 ? -24.812 1.192 -13.164 1 98.44 147 LEU B C 1
ATOM 5332 O O . LEU B 1 147 ? -23.953 0.309 -13.164 1 98.44 147 LEU B O 1
ATOM 5336 N N . PRO B 1 148 ? -26.109 0.881 -13.617 1 97.62 148 PRO B N 1
ATOM 5337 C CA . PRO B 1 148 ? -26.422 -0.507 -13.961 1 97.62 148 PRO B CA 1
ATOM 5338 C C . PRO B 1 148 ? -25.562 -1.052 -15.094 1 97.62 148 PRO B C 1
ATOM 5340 O O . PRO B 1 148 ? -25.047 -2.164 -15 1 97.62 148 PRO B O 1
ATOM 5343 N N . THR B 1 149 ? -25.375 -0.246 -16.109 1 98.31 149 THR B N 1
ATOM 5344 C CA . THR B 1 149 ? -24.625 -0.671 -17.281 1 98.31 149 THR B CA 1
ATOM 5345 C C . THR B 1 149 ? -23.141 -0.835 -16.938 1 98.31 149 THR B C 1
ATOM 5347 O O . THR B 1 149 ? -22.516 -1.83 -17.312 1 98.31 149 THR B O 1
ATOM 5350 N N . MET B 1 150 ? -22.609 0.118 -16.203 1 98.75 150 MET B N 1
ATOM 5351 C CA . MET B 1 150 ? -21.172 0.093 -15.898 1 98.75 150 MET B CA 1
ATOM 5352 C C . MET B 1 150 ? -20.859 -1.02 -14.914 1 98.75 150 MET B C 1
ATOM 5354 O O . MET B 1 150 ? -19.797 -1.651 -15 1 98.75 150 MET B O 1
ATOM 5358 N N . LEU B 1 151 ? -21.719 -1.218 -13.992 1 98.62 151 LEU B N 1
ATOM 5359 C CA . LEU B 1 151 ? -21.516 -2.295 -13.031 1 98.62 151 LEU B CA 1
ATOM 5360 C C . LEU B 1 151 ? -21.594 -3.656 -13.719 1 98.62 151 LEU B C 1
ATOM 5362 O O . LEU B 1 151 ? -20.75 -4.527 -13.469 1 98.62 151 LEU B O 1
ATOM 5366 N N . ARG B 1 152 ? -22.625 -3.854 -14.555 1 98.06 152 ARG B N 1
ATOM 5367 C CA . ARG B 1 152 ? -22.719 -5.074 -15.352 1 98.06 152 ARG B CA 1
ATOM 5368 C C . ARG B 1 152 ? -21.438 -5.293 -16.156 1 98.06 152 ARG B C 1
ATOM 5370 O O . ARG B 1 152 ? -20.906 -6.406 -16.203 1 98.06 152 ARG B O 1
ATOM 5377 N N . ARG B 1 153 ? -20.969 -4.262 -16.797 1 98.25 153 ARG B N 1
ATOM 5378 C CA . ARG B 1 153 ? -19.75 -4.34 -17.594 1 98.25 153 ARG B CA 1
ATOM 5379 C C . ARG B 1 153 ? -18.562 -4.727 -16.719 1 98.25 153 ARG B C 1
ATOM 5381 O O . ARG B 1 153 ? -17.719 -5.523 -17.125 1 98.25 153 ARG B O 1
ATOM 5388 N N . ALA B 1 154 ? -18.484 -4.156 -15.523 1 98.75 154 ALA B N 1
ATOM 5389 C CA . ALA B 1 154 ? -17.391 -4.457 -14.609 1 98.75 154 ALA B CA 1
ATOM 5390 C C . ALA B 1 154 ? -17.344 -5.945 -14.273 1 98.75 154 ALA B C 1
ATOM 5392 O O . ALA B 1 154 ? -16.281 -6.574 -14.359 1 98.75 154 ALA B O 1
ATOM 5393 N N . PHE B 1 155 ? -18.469 -6.496 -13.922 1 98.62 155 PHE B N 1
ATOM 5394 C CA . PHE B 1 155 ? -18.547 -7.914 -13.602 1 98.62 155 PHE B CA 1
ATOM 5395 C C . PHE B 1 155 ? -18.219 -8.766 -14.828 1 98.62 155 PHE B C 1
ATOM 5397 O O . PHE B 1 155 ? -17.453 -9.727 -14.742 1 98.62 155 PHE B O 1
ATOM 5404 N N . ARG B 1 156 ? -18.797 -8.422 -15.977 1 97.44 156 ARG B N 1
ATOM 5405 C CA . ARG B 1 156 ? -18.547 -9.164 -17.203 1 97.44 156 ARG B CA 1
ATOM 5406 C C . ARG B 1 156 ? -17.062 -9.18 -17.562 1 97.44 156 ARG B C 1
ATOM 5408 O O . ARG B 1 156 ? -16.516 -10.242 -17.859 1 97.44 156 ARG B O 1
ATOM 5415 N N . VAL B 1 157 ? -16.438 -8.031 -17.484 1 98 157 VAL B N 1
ATOM 5416 C CA . VAL B 1 157 ? -15.039 -7.895 -17.875 1 98 157 VAL B CA 1
ATOM 5417 C C . VAL B 1 157 ? -14.156 -8.648 -16.891 1 98 157 VAL B C 1
ATOM 5419 O O . VAL B 1 157 ? -13.203 -9.32 -17.281 1 98 157 VAL B O 1
ATOM 5422 N N . ALA B 1 158 ? -14.43 -8.547 -15.602 1 98.62 158 ALA B N 1
ATOM 5423 C CA . ALA B 1 158 ? -13.648 -9.25 -14.586 1 98.62 158 ALA B CA 1
ATOM 5424 C C . ALA B 1 158 ? -13.711 -10.766 -14.797 1 98.62 158 ALA B C 1
ATOM 5426 O O . ALA B 1 158 ? -12.719 -11.469 -14.594 1 98.62 158 ALA B O 1
ATOM 5427 N N . LEU B 1 159 ? -14.859 -11.25 -15.273 1 97.5 159 LEU B N 1
ATOM 5428 C CA . LEU B 1 159 ? -15.133 -12.688 -15.352 1 97.5 159 LEU B CA 1
ATOM 5429 C C . LEU B 1 159 ? -14.742 -13.234 -16.719 1 97.5 159 LEU B C 1
ATOM 5431 O O . LEU B 1 159 ? -14.594 -14.445 -16.891 1 97.5 159 LEU B O 1
ATOM 5435 N N . GLU B 1 160 ? -14.672 -12.383 -17.703 1 95.81 160 GLU B N 1
ATOM 5436 C CA . GLU B 1 160 ? -14.305 -12.836 -19.031 1 95.81 160 GLU B CA 1
ATOM 5437 C C . GLU B 1 160 ? -12.859 -13.336 -19.062 1 95.81 160 GLU B C 1
ATOM 5439 O O . GLU B 1 160 ? -11.945 -12.625 -18.656 1 95.81 160 GLU B O 1
ATOM 5444 N N . PRO B 1 161 ? -12.57 -14.57 -19.578 1 95.12 161 PRO B N 1
ATOM 5445 C CA . PRO B 1 161 ? -11.195 -15.07 -19.641 1 95.12 161 PRO B CA 1
ATOM 5446 C C . PRO B 1 161 ? -10.336 -14.32 -20.656 1 95.12 161 PRO B C 1
ATOM 5448 O O . PRO B 1 161 ? -10.82 -13.961 -21.734 1 95.12 161 PRO B O 1
ATOM 5451 N N . PRO B 1 162 ? -9.039 -14.125 -20.422 1 96 162 PRO B N 1
ATOM 5452 C CA . PRO B 1 162 ? -8.438 -14.375 -19.109 1 96 162 PRO B CA 1
ATOM 5453 C C . PRO B 1 162 ? -8.992 -13.461 -18.031 1 96 162 PRO B C 1
ATOM 5455 O O . PRO B 1 162 ? -9.078 -12.242 -18.234 1 96 162 PRO B O 1
ATOM 5458 N N . THR B 1 163 ? -9.406 -14.055 -16.938 1 97.62 163 THR B N 1
ATOM 5459 C CA . THR B 1 163 ? -10.031 -13.289 -15.859 1 97.62 163 THR B CA 1
ATOM 5460 C C . THR B 1 163 ? -9.023 -12.344 -15.203 1 97.62 163 THR B C 1
ATOM 5462 O O . THR B 1 163 ? -7.816 -12.523 -15.352 1 97.62 163 THR B O 1
ATOM 5465 N N . GLY B 1 164 ? -9.531 -11.312 -14.5 1 98.38 164 GLY B N 1
ATOM 5466 C CA . GLY B 1 164 ? -8.688 -10.344 -13.82 1 98.38 164 GLY B CA 1
ATOM 5467 C C . GLY B 1 164 ? -9.469 -9.227 -13.156 1 98.38 164 GLY B C 1
ATOM 5468 O O . GLY B 1 164 ? -10.703 -9.203 -13.211 1 98.38 164 GLY B O 1
ATOM 5469 N N . PRO B 1 165 ? -8.766 -8.344 -12.516 1 98.88 165 PRO B N 1
ATOM 5470 C CA . PRO B 1 165 ? -9.453 -7.289 -11.758 1 98.88 165 PRO B CA 1
ATOM 5471 C C . PRO B 1 165 ? -9.875 -6.117 -12.641 1 98.88 165 PRO B C 1
ATOM 5473 O O . PRO B 1 165 ? -9.266 -5.863 -13.68 1 98.88 165 PRO B O 1
ATOM 5476 N N . VAL B 1 166 ? -10.93 -5.422 -12.219 1 98.88 166 VAL B N 1
ATOM 5477 C CA . VAL B 1 166 ? -11.375 -4.148 -12.766 1 98.88 166 VAL B CA 1
ATOM 5478 C C . VAL B 1 166 ? -11.562 -3.133 -11.641 1 98.88 166 VAL B C 1
ATOM 5480 O O . VAL B 1 166 ? -11.664 -3.508 -10.469 1 98.88 166 VAL B O 1
ATOM 5483 N N . PHE B 1 167 ? -11.539 -1.822 -11.984 1 98.94 167 PHE B N 1
ATOM 5484 C CA . PHE B 1 167 ? -11.766 -0.76 -11.008 1 98.94 167 PHE B CA 1
ATOM 5485 C C . PHE B 1 167 ? -12.938 0.116 -11.438 1 98.94 167 PHE B C 1
ATOM 5487 O O . PHE B 1 167 ? -13.039 0.507 -12.602 1 98.94 167 PHE B O 1
ATOM 5494 N N . LEU B 1 168 ? -13.82 0.343 -10.5 1 98.81 168 LEU B N 1
ATOM 5495 C CA . LEU B 1 168 ? -14.922 1.276 -10.727 1 98.81 168 LEU B CA 1
ATOM 5496 C C . LEU B 1 168 ? -15.031 2.271 -9.57 1 98.81 168 LEU B C 1
ATOM 5498 O O . LEU B 1 168 ? -15.352 1.894 -8.445 1 98.81 168 LEU B O 1
ATOM 5502 N N . GLY B 1 169 ? -14.75 3.547 -9.805 1 98.69 169 GLY B N 1
ATOM 5503 C CA . GLY B 1 169 ? -14.992 4.594 -8.828 1 98.69 169 GLY B CA 1
ATOM 5504 C C . GLY B 1 169 ? -16.469 4.949 -8.688 1 98.69 169 GLY B C 1
ATOM 5505 O O . GLY B 1 169 ? -17.203 4.973 -9.672 1 98.69 169 GLY B O 1
ATOM 5506 N N . LEU B 1 170 ? -16.891 5.203 -7.469 1 98.69 170 LEU B N 1
ATOM 5507 C CA . LEU B 1 170 ? -18.281 5.523 -7.137 1 98.69 170 LEU B CA 1
ATOM 5508 C C . LEU B 1 170 ? -18.359 6.82 -6.34 1 98.69 170 LEU B C 1
ATOM 5510 O O . LEU B 1 170 ? -18.469 6.797 -5.109 1 98.69 170 LEU B O 1
ATOM 5514 N N . PRO B 1 171 ? -18.469 7.945 -7.02 1 98.19 171 PRO B N 1
ATOM 5515 C CA . PRO B 1 171 ? -18.516 9.227 -6.316 1 98.19 171 PRO B CA 1
ATOM 5516 C C . PRO B 1 171 ? -19.719 9.344 -5.383 1 98.19 171 PRO B C 1
ATOM 5518 O O . PRO B 1 171 ? -20.766 8.734 -5.641 1 98.19 171 PRO B O 1
ATOM 5521 N N . LEU B 1 172 ? -19.547 10.172 -4.355 1 98 172 LEU B N 1
ATOM 5522 C CA . LEU B 1 172 ? -20.531 10.328 -3.289 1 98 172 LEU B CA 1
ATOM 5523 C C . LEU B 1 172 ? -21.875 10.805 -3.844 1 98 172 LEU B C 1
ATOM 5525 O O . LEU B 1 172 ? -22.922 10.32 -3.43 1 98 172 LEU B O 1
ATOM 5529 N N . ASP B 1 173 ? -21.891 11.742 -4.781 1 97.5 173 ASP B N 1
ATOM 5530 C CA . ASP B 1 173 ? -23.125 12.273 -5.344 1 97.5 173 ASP B CA 1
ATOM 5531 C C . ASP B 1 173 ? -23.859 11.211 -6.156 1 97.5 173 ASP B C 1
ATOM 5533 O O . ASP B 1 173 ? -25.094 11.164 -6.168 1 97.5 173 ASP B O 1
ATOM 5537 N N . VAL B 1 174 ? -23.125 10.273 -6.797 1 98.12 174 VAL B N 1
ATOM 5538 C CA . VAL B 1 174 ? -23.719 9.188 -7.562 1 98.12 174 VAL B CA 1
ATOM 5539 C C . VAL B 1 174 ? -24.359 8.172 -6.613 1 98.12 174 VAL B C 1
ATOM 5541 O O . VAL B 1 174 ? -25.484 7.727 -6.844 1 98.12 174 VAL B O 1
ATOM 5544 N N . THR B 1 175 ? -23.703 7.805 -5.555 1 98.12 175 THR B N 1
ATOM 5545 C CA . THR B 1 175 ? -24.188 6.789 -4.633 1 98.12 175 THR B CA 1
ATOM 5546 C C . THR B 1 175 ? -25.391 7.316 -3.84 1 98.12 175 THR B C 1
ATOM 5548 O O . THR B 1 175 ? -26.266 6.543 -3.434 1 98.12 175 THR B O 1
ATOM 5551 N N . MET B 1 176 ? -25.5 8.656 -3.658 1 97.5 176 MET B N 1
ATOM 5552 C CA . MET B 1 176 ? -26.578 9.258 -2.871 1 97.5 176 MET B CA 1
ATOM 5553 C C . MET B 1 176 ? -27.75 9.648 -3.764 1 97.5 176 MET B C 1
ATOM 5555 O O . MET B 1 176 ? -28.859 9.875 -3.275 1 97.5 176 MET B O 1
ATOM 5559 N N . ALA B 1 177 ? -27.531 9.719 -5.059 1 97.94 177 ALA B N 1
ATOM 5560 C CA . ALA B 1 177 ? -28.578 10.148 -5.988 1 97.94 177 ALA B CA 1
ATOM 5561 C C . ALA B 1 177 ? -29.734 9.148 -6.02 1 97.94 177 ALA B C 1
ATOM 5563 O O . ALA B 1 177 ? -29.516 7.934 -5.961 1 97.94 177 ALA B O 1
ATOM 5564 N N . GLU B 1 178 ? -30.938 9.641 -6.113 1 97.31 178 GLU B N 1
ATOM 5565 C CA . GLU B 1 178 ? -32.125 8.789 -6.316 1 97.31 178 GLU B CA 1
ATOM 5566 C C . GLU B 1 178 ? -32.219 8.344 -7.77 1 97.31 178 GLU B C 1
ATOM 5568 O O . GLU B 1 178 ? -31.828 9.07 -8.68 1 97.31 178 GLU B O 1
ATOM 5573 N N . THR B 1 179 ? -32.719 7.137 -7.953 1 97.25 179 THR B N 1
ATOM 5574 C CA . THR B 1 179 ? -32.875 6.605 -9.297 1 97.25 179 THR B CA 1
ATOM 5575 C C . THR B 1 179 ? -34 5.578 -9.344 1 97.25 179 THR B C 1
ATOM 5577 O O . THR B 1 179 ? -34.344 4.977 -8.328 1 97.25 179 THR B O 1
ATOM 5580 N N . ASP B 1 180 ? -34.594 5.535 -10.5 1 95.94 180 ASP B N 1
ATOM 5581 C CA . ASP B 1 180 ? -35.594 4.508 -10.742 1 95.94 180 ASP B CA 1
ATOM 5582 C C . ASP B 1 180 ? -35 3.357 -11.562 1 95.94 180 ASP B C 1
ATOM 5584 O O . ASP B 1 180 ? -35.719 2.449 -11.977 1 95.94 180 ASP B O 1
ATOM 5588 N N . ALA B 1 181 ? -33.688 3.436 -11.766 1 95.88 181 ALA B N 1
ATOM 5589 C CA . ALA B 1 181 ? -33.031 2.395 -12.547 1 95.88 181 ALA B CA 1
ATOM 5590 C C . ALA B 1 181 ? -33.031 1.064 -11.805 1 95.88 181 ALA B C 1
ATOM 5592 O O . ALA B 1 181 ? -33.125 1.033 -10.578 1 95.88 181 ALA B O 1
ATOM 5593 N N . GLU B 1 182 ? -32.969 -0 -12.57 1 96.12 182 GLU B N 1
ATOM 5594 C CA . GLU B 1 182 ? -32.875 -1.355 -12.031 1 96.12 182 GLU B CA 1
ATOM 5595 C C . GLU B 1 182 ? -31.578 -2.018 -12.438 1 96.12 182 GLU B C 1
ATOM 5597 O O . GLU B 1 182 ? -31 -1.688 -13.477 1 96.12 182 GLU B O 1
ATOM 5602 N N . PRO B 1 183 ? -31.125 -2.961 -11.602 1 96.81 183 PRO B N 1
ATOM 5603 C CA . PRO B 1 183 ? -29.922 -3.699 -12.008 1 96.81 183 PRO B CA 1
ATOM 5604 C C . PRO B 1 183 ? -30.109 -4.406 -13.352 1 96.81 183 PRO B C 1
ATOM 5606 O O . PRO B 1 183 ? -31.188 -4.938 -13.641 1 96.81 183 PRO B O 1
ATOM 5609 N N . GLU B 1 184 ? -29.109 -4.344 -14.148 1 97 184 GLU B N 1
ATOM 5610 C CA . GLU B 1 184 ? -29.125 -5.102 -15.391 1 97 184 GLU B CA 1
ATOM 5611 C C . GLU B 1 184 ? -28.672 -6.543 -15.164 1 97 184 GLU B C 1
ATOM 5613 O O . GLU B 1 184 ? -27.891 -6.82 -14.258 1 97 184 GLU B O 1
ATOM 5618 N N . ARG B 1 185 ? -29.203 -7.418 -15.945 1 96.19 185 ARG B N 1
ATOM 5619 C CA . ARG B 1 185 ? -28.812 -8.82 -15.844 1 96.19 185 ARG B CA 1
ATOM 5620 C C . ARG B 1 185 ? -27.391 -9.016 -16.359 1 96.19 185 ARG B C 1
ATOM 5622 O O . ARG B 1 185 ? -26.984 -8.383 -17.344 1 96.19 185 ARG B O 1
ATOM 5629 N N . LEU B 1 186 ? -26.547 -9.773 -15.742 1 94.06 186 LEU B N 1
ATOM 5630 C CA . LEU B 1 186 ? -25.156 -10.023 -16.109 1 94.06 186 LEU B CA 1
ATOM 5631 C C . LEU B 1 186 ? -25.062 -10.82 -17.406 1 94.06 186 LEU B C 1
ATOM 5633 O O . LEU B 1 186 ? -24.25 -10.508 -18.281 1 94.06 186 LEU B O 1
ATOM 5637 N N . GLY B 1 187 ? -26.016 -11.711 -17.625 1 88.75 187 GLY B N 1
ATOM 5638 C CA . GLY B 1 187 ? -25.953 -12.602 -18.781 1 88.75 187 GLY B CA 1
ATOM 5639 C C . GLY B 1 187 ? -24.797 -13.594 -18.703 1 88.75 187 GLY B C 1
ATOM 5640 O O . GLY B 1 187 ? -24.062 -13.609 -17.719 1 88.75 187 GLY B O 1
ATOM 5641 N N . ARG B 1 188 ? -24.719 -14.414 -19.672 1 89.12 188 ARG B N 1
ATOM 5642 C CA . ARG B 1 188 ? -23.656 -15.414 -19.734 1 89.12 188 ARG B CA 1
ATOM 5643 C C . ARG B 1 188 ? -22.328 -14.781 -20.125 1 89.12 188 ARG B C 1
ATOM 5645 O O . ARG B 1 188 ? -22.281 -13.883 -20.969 1 89.12 188 ARG B O 1
ATOM 5652 N N . VAL B 1 189 ? -21.312 -15.164 -19.469 1 89.69 189 VAL B N 1
ATOM 5653 C CA . VAL B 1 189 ? -19.969 -14.734 -19.828 1 89.69 189 VAL B CA 1
ATOM 5654 C C . VAL B 1 189 ? -19.359 -15.719 -20.828 1 89.69 189 VAL B C 1
ATOM 5656 O O . VAL B 1 189 ? -19.172 -16.891 -20.516 1 89.69 189 VAL B O 1
ATOM 5659 N N . PRO B 1 190 ? -19.078 -15.219 -21.984 1 86.62 190 PRO B N 1
ATOM 5660 C CA . PRO B 1 190 ? -18.609 -16.141 -23.016 1 86.62 190 PRO B CA 1
ATOM 5661 C C . PRO B 1 190 ? -17.141 -16.531 -22.859 1 86.62 190 PRO B C 1
ATOM 5663 O O . PRO B 1 190 ? -16.391 -15.805 -22.219 1 86.62 190 PRO B O 1
ATOM 5666 N N . THR B 1 191 ? -16.859 -17.797 -23.359 1 88.25 191 THR B N 1
ATOM 5667 C CA . THR B 1 191 ? -15.461 -18.172 -23.609 1 88.25 191 THR B CA 1
ATOM 5668 C C . THR B 1 191 ? -15.148 -18.109 -25.094 1 88.25 191 THR B C 1
ATOM 5670 O O . THR B 1 191 ? -16.047 -17.922 -25.922 1 88.25 191 THR B O 1
ATOM 5673 N N . ALA B 1 192 ? -13.875 -18.109 -25.5 1 88.5 192 ALA B N 1
ATOM 5674 C CA . ALA B 1 192 ? -13.461 -18 -26.891 1 88.5 192 ALA B CA 1
ATOM 5675 C C . ALA B 1 192 ? -13.695 -19.312 -27.641 1 88.5 192 ALA B C 1
ATOM 5677 O O . ALA B 1 192 ? -13.594 -19.344 -28.875 1 88.5 192 ALA B O 1
ATOM 5678 N N . GLY B 1 193 ? -14.156 -20.375 -26.969 1 93.25 193 GLY B N 1
ATOM 5679 C CA . GLY B 1 193 ? -14.258 -21.656 -27.641 1 93.25 193 GLY B CA 1
ATOM 5680 C C . GLY B 1 193 ? -12.914 -22.266 -28 1 93.25 193 GLY B C 1
ATOM 5681 O O . GLY B 1 193 ? -11.883 -21.812 -27.484 1 93.25 193 GLY B O 1
ATOM 5682 N N . PRO B 1 194 ? -12.906 -23.312 -28.828 1 95.12 194 PRO B N 1
ATOM 5683 C CA . PRO B 1 194 ? -11.656 -24.016 -29.094 1 95.12 194 PRO B CA 1
ATOM 5684 C C . PRO B 1 194 ? -10.688 -23.203 -29.953 1 95.12 194 PRO B C 1
ATOM 5686 O O . PRO B 1 194 ? -9.492 -23.484 -29.984 1 95.12 194 PRO B O 1
ATOM 5689 N N . GLY B 1 195 ? -11.148 -22.156 -30.641 1 95.81 195 GLY B N 1
ATOM 5690 C CA . GLY B 1 195 ? -10.305 -21.391 -31.531 1 95.81 195 GLY B CA 1
ATOM 5691 C C . GLY B 1 195 ? -10.445 -21.781 -33 1 95.81 195 GLY B C 1
ATOM 5692 O O . GLY B 1 195 ? -11.406 -22.469 -33.344 1 95.81 195 GLY B O 1
ATOM 5693 N N . ASP B 1 196 ? -9.57 -21.281 -33.875 1 96.88 196 ASP B N 1
ATOM 5694 C CA . ASP B 1 196 ? -9.586 -21.484 -35.312 1 96.88 196 ASP B CA 1
ATOM 5695 C C . ASP B 1 196 ? -9.266 -22.922 -35.656 1 96.88 196 ASP B C 1
ATOM 5697 O O . ASP B 1 196 ? -8.172 -23.422 -35.375 1 96.88 196 ASP B O 1
ATOM 5701 N N . PRO B 1 197 ? -10.227 -23.625 -36.438 1 97.69 197 PRO B N 1
ATOM 5702 C CA . PRO B 1 197 ? -10 -25.016 -36.781 1 97.69 197 PRO B CA 1
ATOM 5703 C C . PRO B 1 197 ? -8.727 -25.219 -37.625 1 97.69 197 PRO B C 1
ATOM 5705 O O . PRO B 1 197 ? -8.062 -26.25 -37.5 1 97.69 197 PRO B O 1
ATOM 5708 N N . ASP B 1 198 ? -8.398 -24.266 -38.438 1 98.31 198 ASP B N 1
ATOM 5709 C CA . ASP B 1 198 ? -7.172 -24.375 -39.25 1 98.31 198 ASP B CA 1
ATOM 5710 C C . ASP B 1 198 ? -5.938 -24.344 -38.344 1 98.31 198 ASP B C 1
ATOM 5712 O O . ASP B 1 198 ? -4.965 -25.062 -38.594 1 98.31 198 ASP B O 1
ATOM 5716 N N . ALA B 1 199 ? -5.988 -23.5 -37.375 1 98.38 199 ALA B N 1
ATOM 5717 C CA . ALA B 1 199 ? -4.887 -23.422 -36.406 1 98.38 199 ALA B CA 1
ATOM 5718 C C . ALA B 1 199 ? -4.77 -24.703 -35.594 1 98.38 199 ALA B C 1
ATOM 5720 O O . ALA B 1 199 ? -3.662 -25.156 -35.312 1 98.38 199 ALA B O 1
ATOM 5721 N N . ILE B 1 200 ? -5.914 -25.25 -35.25 1 98.62 200 ILE B N 1
ATOM 5722 C CA . ILE B 1 200 ? -5.949 -26.516 -34.5 1 98.62 200 ILE B CA 1
ATOM 5723 C C . ILE B 1 200 ? -5.32 -27.609 -35.375 1 98.62 200 ILE B C 1
ATOM 5725 O O . ILE B 1 200 ? -4.504 -28.406 -34.875 1 98.62 200 ILE B O 1
ATOM 5729 N N . GLU B 1 201 ? -5.652 -27.641 -36.656 1 98.56 201 GLU B N 1
ATOM 5730 C CA . GLU B 1 201 ? -5.09 -28.609 -37.562 1 98.56 201 GLU B CA 1
ATOM 5731 C C . GLU B 1 201 ? -3.58 -28.438 -37.719 1 98.56 201 GLU B C 1
ATOM 5733 O O . GLU B 1 201 ? -2.836 -29.406 -37.75 1 98.56 201 GLU B O 1
ATOM 5738 N N . ALA B 1 202 ? -3.221 -27.234 -37.812 1 98.75 202 ALA B N 1
ATOM 5739 C CA . ALA B 1 202 ? -1.798 -26.922 -37.969 1 98.75 202 ALA B CA 1
ATOM 5740 C C . ALA B 1 202 ? -1.021 -27.359 -36.719 1 98.75 202 ALA B C 1
ATOM 5742 O O . ALA B 1 202 ? 0.085 -27.891 -36.812 1 98.75 202 ALA B O 1
ATOM 5743 N N . ALA B 1 203 ? -1.582 -27.078 -35.562 1 98.81 203 ALA B N 1
ATOM 5744 C CA . ALA B 1 203 ? -0.941 -27.484 -34.312 1 98.81 203 ALA B CA 1
ATOM 5745 C C . ALA B 1 203 ? -0.813 -29 -34.219 1 98.81 203 ALA B C 1
ATOM 5747 O O . ALA B 1 203 ? 0.245 -29.531 -33.844 1 98.81 203 ALA B O 1
ATOM 5748 N N . ALA B 1 204 ? -1.887 -29.672 -34.562 1 98.75 204 ALA B N 1
ATOM 5749 C CA . ALA B 1 204 ? -1.865 -31.141 -34.562 1 98.75 204 ALA B CA 1
ATOM 5750 C C . ALA B 1 204 ? -0.809 -31.672 -35.531 1 98.75 204 ALA B C 1
ATOM 5752 O O . ALA B 1 204 ? -0.069 -32.594 -35.188 1 98.75 204 ALA B O 1
ATOM 5753 N N . GLY B 1 205 ? -0.82 -31.109 -36.688 1 98.69 205 GLY B N 1
ATOM 5754 C CA . GLY B 1 205 ? 0.168 -31.516 -37.688 1 98.69 205 GLY B CA 1
ATOM 5755 C C . GLY B 1 205 ? 1.596 -31.359 -37.188 1 98.69 205 GLY B C 1
ATOM 5756 O O . GLY B 1 205 ? 2.426 -32.25 -37.406 1 98.69 205 GLY B O 1
ATOM 5757 N N . ALA B 1 206 ? 1.89 -30.25 -36.562 1 98.62 206 ALA B N 1
ATOM 5758 C CA . ALA B 1 206 ? 3.229 -29.984 -36.031 1 98.62 206 ALA B CA 1
ATOM 5759 C C . ALA B 1 206 ? 3.613 -31 -34.969 1 98.62 206 ALA B C 1
ATOM 5761 O O . ALA B 1 206 ? 4.762 -31.453 -34.906 1 98.62 206 ALA B O 1
ATOM 5762 N N . LEU B 1 207 ? 2.672 -31.359 -34.125 1 98.75 207 LEU B N 1
ATOM 5763 C CA . LEU B 1 207 ? 2.939 -32.312 -33.062 1 98.75 207 LEU B CA 1
ATOM 5764 C C . LEU B 1 207 ? 3.133 -33.719 -33.625 1 98.75 207 LEU B C 1
ATOM 5766 O O . LEU B 1 207 ? 3.943 -34.5 -33.125 1 98.75 207 LEU B O 1
ATOM 5770 N N . VAL B 1 208 ? 2.393 -34.031 -34.656 1 98.56 208 VAL B N 1
ATOM 5771 C CA . VAL B 1 208 ? 2.506 -35.344 -35.281 1 98.56 208 VAL B CA 1
ATOM 5772 C C . VAL B 1 208 ? 3.879 -35.469 -35.938 1 98.56 208 VAL B C 1
ATOM 5774 O O . VAL B 1 208 ? 4.5 -36.531 -35.875 1 98.56 208 VAL B O 1
ATOM 5777 N N . GLU B 1 209 ? 4.363 -34.469 -36.531 1 97.81 209 GLU B N 1
ATOM 5778 C CA . GLU B 1 209 ? 5.609 -34.5 -37.312 1 97.81 209 GLU B CA 1
ATOM 5779 C C . GLU B 1 209 ? 6.82 -34.375 -36.375 1 97.81 209 GLU B C 1
ATOM 5781 O O . GLU B 1 209 ? 7.945 -34.688 -36.781 1 97.81 209 GLU B O 1
ATOM 5786 N N . ALA B 1 210 ? 6.617 -34 -35.156 1 97.62 210 ALA B N 1
ATOM 5787 C CA . ALA B 1 210 ? 7.711 -33.75 -34.219 1 97.62 210 ALA B CA 1
ATOM 5788 C C . ALA B 1 210 ? 8.398 -35.062 -33.812 1 97.62 210 ALA B C 1
ATOM 5790 O O . ALA B 1 210 ? 7.766 -36.094 -33.75 1 97.62 210 ALA B O 1
ATOM 5791 N N . GLU B 1 211 ? 9.688 -35.031 -33.531 1 95.88 211 GLU B N 1
ATOM 5792 C CA . GLU B 1 211 ? 10.422 -36.188 -33.062 1 95.88 211 GLU B CA 1
ATOM 5793 C C . GLU B 1 211 ? 10.211 -36.406 -31.547 1 95.88 211 GLU B C 1
ATOM 5795 O O . GLU B 1 211 ? 9.711 -37.469 -31.125 1 95.88 211 GLU B O 1
ATOM 5800 N N . ASN B 1 212 ? 10.547 -35.406 -30.75 1 96.31 212 ASN B N 1
ATOM 5801 C CA . ASN B 1 212 ? 10.367 -35.438 -29.297 1 96.31 212 ASN B CA 1
ATOM 5802 C C . ASN B 1 212 ? 9.766 -34.125 -28.781 1 96.31 212 ASN B C 1
ATOM 5804 O O . ASN B 1 212 ? 10.453 -33.312 -28.156 1 96.31 212 ASN B O 1
ATOM 5808 N N . PRO B 1 213 ? 8.438 -33.969 -29.016 1 98.12 213 PRO B N 1
ATOM 5809 C CA . PRO B 1 213 ? 7.812 -32.688 -28.594 1 98.12 213 PRO B CA 1
ATOM 5810 C C . PRO B 1 213 ? 7.688 -32.562 -27.078 1 98.12 213 PRO B C 1
ATOM 5812 O O . PRO B 1 213 ? 7.68 -33.562 -26.375 1 98.12 213 PRO B O 1
ATOM 5815 N N . ILE B 1 214 ? 7.629 -31.312 -26.609 1 98.19 214 ILE B N 1
ATOM 5816 C CA . ILE B 1 214 ? 7.348 -31.047 -25.188 1 98.19 214 ILE B CA 1
ATOM 5817 C C . ILE B 1 214 ? 6.109 -30.172 -25.062 1 98.19 214 ILE B C 1
ATOM 5819 O O . ILE B 1 214 ? 5.801 -29.391 -25.969 1 98.19 214 ILE B O 1
ATOM 5823 N N . ILE B 1 215 ? 5.387 -30.344 -24 1 98.69 215 ILE B N 1
ATOM 5824 C CA . ILE B 1 215 ? 4.27 -29.484 -23.625 1 98.69 215 ILE B CA 1
ATOM 5825 C C . ILE B 1 215 ? 4.605 -28.75 -22.328 1 98.69 215 ILE B C 1
ATOM 5827 O O . ILE B 1 215 ? 5.004 -29.375 -21.328 1 98.69 215 ILE B O 1
ATOM 5831 N N . VAL B 1 216 ? 4.57 -27.469 -22.344 1 98.44 216 VAL B N 1
ATOM 5832 C CA . VAL B 1 216 ? 4.699 -26.625 -21.156 1 98.44 216 VAL B CA 1
ATOM 5833 C C . VAL B 1 216 ? 3.33 -26.078 -20.766 1 98.44 216 VAL B C 1
ATOM 5835 O O . VAL B 1 216 ? 2.74 -25.281 -21.5 1 98.44 216 VAL B O 1
ATOM 5838 N N . VAL B 1 217 ? 2.852 -26.516 -19.656 1 98.38 217 VAL B N 1
ATOM 5839 C CA . VAL B 1 217 ? 1.525 -26.094 -19.203 1 98.38 217 VAL B CA 1
ATOM 5840 C C . VAL B 1 217 ? 1.654 -24.938 -18.219 1 98.38 217 VAL B C 1
ATOM 5842 O O . VAL B 1 217 ? 2.512 -24.969 -17.328 1 98.38 217 VAL B O 1
ATOM 5845 N N . GLY B 1 218 ? 0.847 -23.875 -18.438 1 97.81 218 GLY B N 1
ATOM 5846 C CA . GLY B 1 218 ? 0.789 -22.734 -17.547 1 97.81 218 GLY B CA 1
ATOM 5847 C C . GLY B 1 218 ? -0.538 -22.609 -16.812 1 97.81 218 GLY B C 1
ATOM 5848 O O . GLY B 1 218 ? -1.463 -23.375 -17.062 1 97.81 218 GLY B O 1
ATOM 5849 N N . ASP B 1 219 ? -0.679 -21.625 -16.016 1 97.56 219 ASP B N 1
ATOM 5850 C CA . ASP B 1 219 ? -1.754 -21.484 -15.031 1 97.56 219 ASP B CA 1
ATOM 5851 C C . ASP B 1 219 ? -3.094 -21.234 -15.719 1 97.56 219 ASP B C 1
ATOM 5853 O O . ASP B 1 219 ? -4.152 -21.469 -15.133 1 97.56 219 ASP B O 1
ATOM 5857 N N . HIS B 1 220 ? -3.062 -20.766 -16.984 1 97.38 220 HIS B N 1
ATOM 5858 C CA . HIS B 1 220 ? -4.324 -20.547 -17.688 1 97.38 220 HIS B CA 1
ATOM 5859 C C . HIS B 1 220 ? -5.035 -21.875 -17.953 1 97.38 220 HIS B C 1
ATOM 5861 O O . HIS B 1 220 ? -6.242 -21.891 -18.203 1 97.38 220 HIS B O 1
ATOM 5867 N N . VAL B 1 221 ? -4.277 -23 -17.906 1 98.19 221 VAL B N 1
ATOM 5868 C CA . VAL B 1 221 ? -4.887 -24.312 -18.078 1 98.19 221 VAL B CA 1
ATOM 5869 C C . VAL B 1 221 ? -5.766 -24.641 -16.875 1 98.19 221 VAL B C 1
ATOM 5871 O O . VAL B 1 221 ? -6.957 -24.906 -17.016 1 98.19 221 VAL B O 1
ATOM 5874 N N . ALA B 1 222 ? -5.172 -24.516 -15.688 1 97.94 222 ALA B N 1
ATOM 5875 C CA . ALA B 1 222 ? -5.93 -24.781 -14.469 1 97.94 222 ALA B CA 1
ATOM 5876 C C . ALA B 1 222 ? -7.094 -23.812 -14.312 1 97.94 222 ALA B C 1
ATOM 5878 O O . ALA B 1 222 ? -8.172 -24.188 -13.852 1 97.94 222 ALA B O 1
ATOM 5879 N N . ARG B 1 223 ? -6.895 -22.562 -14.711 1 97.12 223 ARG B N 1
ATOM 5880 C CA . ARG B 1 223 ? -7.91 -21.531 -14.562 1 97.12 223 ARG B CA 1
ATOM 5881 C C . ARG B 1 223 ? -9.094 -21.781 -15.492 1 97.12 223 ARG B C 1
ATOM 5883 O O . ARG B 1 223 ? -10.211 -21.344 -15.211 1 97.12 223 ARG B O 1
ATOM 5890 N N . ALA B 1 224 ? -8.812 -22.5 -16.578 1 96.38 224 ALA B N 1
ATOM 5891 C CA . ALA B 1 224 ? -9.867 -22.812 -17.547 1 96.38 224 ALA B CA 1
ATOM 5892 C C . ALA B 1 224 ? -10.742 -23.953 -17.047 1 96.38 224 ALA B C 1
ATOM 5894 O O . ALA B 1 224 ? -11.836 -24.172 -17.562 1 96.38 224 ALA B O 1
ATOM 5895 N N . GLY B 1 225 ? -10.227 -24.734 -16.094 1 95.62 225 GLY B N 1
ATOM 5896 C CA . GLY B 1 225 ? -11.07 -25.766 -15.484 1 95.62 225 GLY B CA 1
ATOM 5897 C C . GLY B 1 225 ? -10.398 -27.109 -15.375 1 95.62 225 GLY B C 1
ATOM 5898 O O . GLY B 1 225 ? -9.367 -27.344 -16.016 1 95.62 225 GLY B O 1
ATOM 5899 N N . ALA B 1 226 ? -11 -27.984 -14.562 1 94.12 226 ALA B N 1
ATOM 5900 C CA . ALA B 1 226 ? -10.492 -29.344 -14.398 1 94.12 226 ALA B CA 1
ATOM 5901 C C . ALA B 1 226 ? -10.461 -30.078 -15.727 1 94.12 226 ALA B C 1
ATOM 5903 O O . ALA B 1 226 ? -9.562 -30.891 -15.977 1 94.12 226 ALA B O 1
ATOM 5904 N N . ASP B 1 227 ? -11.453 -29.828 -16.531 1 95.44 227 ASP B N 1
ATOM 5905 C CA . ASP B 1 227 ? -11.5 -30.453 -17.859 1 95.44 227 ASP B CA 1
ATOM 5906 C C . ASP B 1 227 ? -10.32 -30 -18.719 1 95.44 227 ASP B C 1
ATOM 5908 O O . ASP B 1 227 ? -9.844 -30.766 -19.562 1 95.44 227 ASP B O 1
ATOM 5912 N N . ALA B 1 228 ? -9.969 -28.781 -18.484 1 98 228 ALA B N 1
ATOM 5913 C CA . ALA B 1 228 ? -8.812 -28.281 -19.219 1 98 228 ALA B CA 1
ATOM 5914 C C . ALA B 1 228 ? -7.539 -29.016 -18.812 1 98 228 ALA B C 1
ATOM 5916 O O . ALA B 1 228 ? -6.695 -29.328 -19.656 1 98 228 ALA B O 1
ATOM 5917 N N . VAL B 1 229 ? -7.367 -29.266 -17.516 1 98.44 229 VAL B N 1
ATOM 5918 C CA . VAL B 1 229 ? -6.234 -30.031 -17.031 1 98.44 229 VAL B CA 1
ATOM 5919 C C . VAL B 1 229 ? -6.27 -31.438 -17.641 1 98.44 229 VAL B C 1
ATOM 5921 O O . VAL B 1 229 ? -5.242 -31.953 -18.094 1 98.44 229 VAL B O 1
ATOM 5924 N N . GLN B 1 230 ? -7.449 -32.031 -17.703 1 98.19 230 GLN B N 1
ATOM 5925 C CA . GLN B 1 230 ? -7.59 -33.344 -18.328 1 98.19 230 GLN B CA 1
ATOM 5926 C C . GLN B 1 230 ? -7.25 -33.312 -19.812 1 98.19 230 GLN B C 1
ATOM 5928 O O . GLN B 1 230 ? -6.641 -34.219 -20.344 1 98.19 230 GLN B O 1
ATOM 5933 N N . ALA B 1 231 ? -7.688 -32.25 -20.469 1 98.75 231 ALA B N 1
ATOM 5934 C CA . ALA B 1 231 ? -7.363 -32.062 -21.875 1 98.75 231 ALA B CA 1
ATOM 5935 C C . ALA B 1 231 ? -5.852 -32.031 -22.094 1 98.75 231 ALA B C 1
ATOM 5937 O O . ALA B 1 231 ? -5.348 -32.531 -23.094 1 98.75 231 ALA B O 1
ATOM 5938 N N . ALA B 1 232 ? -5.145 -31.391 -21.203 1 98.81 232 ALA B N 1
ATOM 5939 C CA . ALA B 1 232 ? -3.686 -31.375 -21.266 1 98.81 232 ALA B CA 1
ATOM 5940 C C . ALA B 1 232 ? -3.117 -32.781 -21.125 1 98.81 232 ALA B C 1
ATOM 5942 O O . ALA B 1 232 ? -2.168 -33.156 -21.828 1 98.81 232 ALA B O 1
ATOM 5943 N N . VAL B 1 233 ? -3.684 -33.562 -20.203 1 98.62 233 VAL B N 1
ATOM 5944 C CA . VAL B 1 233 ? -3.268 -34.969 -20.016 1 98.62 233 VAL B CA 1
ATOM 5945 C C . VAL B 1 233 ? -3.523 -35.75 -21.281 1 98.62 233 VAL B C 1
ATOM 5947 O O . VAL B 1 233 ? -2.643 -36.469 -21.766 1 98.62 233 VAL B O 1
ATOM 5950 N N . ASP B 1 234 ? -4.734 -35.594 -21.859 1 98.81 234 ASP B N 1
ATOM 5951 C CA . ASP B 1 234 ? -5.098 -36.312 -23.078 1 98.81 234 ASP B CA 1
ATOM 5952 C C . ASP B 1 234 ? -4.141 -36 -24.219 1 98.81 234 ASP B C 1
ATOM 5954 O O . ASP B 1 234 ? -3.754 -36.875 -24.984 1 98.81 234 ASP B O 1
ATOM 5958 N N . LEU B 1 235 ? -3.807 -34.75 -24.312 1 98.94 235 LEU B N 1
ATOM 5959 C CA . LEU B 1 235 ? -2.9 -34.344 -25.375 1 98.94 235 LEU B CA 1
ATOM 5960 C C . LEU B 1 235 ? -1.509 -34.938 -25.172 1 98.94 235 LEU B C 1
ATOM 5962 O O . LEU B 1 235 ? -0.856 -35.344 -26.125 1 98.94 235 LEU B O 1
ATOM 5966 N N . ALA B 1 236 ? -1.017 -34.844 -23.906 1 98.81 236 ALA B N 1
ATOM 5967 C CA . ALA B 1 236 ? 0.278 -35.438 -23.594 1 98.81 236 ALA B CA 1
ATOM 5968 C C . ALA B 1 236 ? 0.299 -36.938 -23.969 1 98.81 236 ALA B C 1
ATOM 5970 O O . ALA B 1 236 ? 1.243 -37.406 -24.594 1 98.81 236 ALA B O 1
ATOM 5971 N N . GLU B 1 237 ? -0.729 -37.656 -23.609 1 98.62 237 GLU B N 1
ATOM 5972 C CA . GLU B 1 237 ? -0.834 -39.094 -23.891 1 98.62 237 GLU B CA 1
ATOM 5973 C C . GLU B 1 237 ? -0.927 -39.344 -25.391 1 98.62 237 GLU B C 1
ATOM 5975 O O . GLU B 1 237 ? -0.271 -40.25 -25.906 1 98.62 237 GLU B O 1
ATOM 5980 N N . ALA B 1 238 ? -1.72 -38.562 -26.047 1 98.69 238 ALA B N 1
ATOM 5981 C CA . ALA B 1 238 ? -1.911 -38.75 -27.484 1 98.69 238 ALA B CA 1
ATOM 5982 C C . ALA B 1 238 ? -0.619 -38.469 -28.25 1 98.69 238 ALA B C 1
ATOM 5984 O O . ALA B 1 238 ? -0.339 -39.125 -29.266 1 98.69 238 ALA B O 1
ATOM 5985 N N . SER B 1 239 ? 0.166 -37.531 -27.828 1 98.62 239 SER B N 1
ATOM 5986 C CA . SER B 1 239 ? 1.33 -37.062 -28.578 1 98.62 239 SER B CA 1
ATOM 5987 C C . SER B 1 239 ? 2.598 -37.781 -28.125 1 98.62 239 SER B C 1
ATOM 5989 O O . SER B 1 239 ? 3.625 -37.719 -28.812 1 98.62 239 SER B O 1
ATOM 5991 N N . GLY B 1 240 ? 2.545 -38.438 -26.922 1 98.5 240 GLY B N 1
ATOM 5992 C CA . GLY B 1 240 ? 3.752 -39 -26.344 1 98.5 240 GLY B CA 1
ATOM 5993 C C . GLY B 1 240 ? 4.746 -37.938 -25.875 1 98.5 240 GLY B C 1
ATOM 5994 O O . GLY B 1 240 ? 5.941 -38.219 -25.766 1 98.5 240 GLY B O 1
ATOM 5995 N N . ALA B 1 241 ? 4.273 -36.781 -25.656 1 98.56 241 ALA B N 1
ATOM 5996 C CA . ALA B 1 241 ? 5.133 -35.656 -25.266 1 98.56 241 ALA B CA 1
ATOM 5997 C C . ALA B 1 241 ? 5.445 -35.688 -23.781 1 98.56 241 ALA B C 1
ATOM 5999 O O . ALA B 1 241 ? 4.605 -36.094 -22.969 1 98.56 241 ALA B O 1
ATOM 6000 N N . ARG B 1 242 ? 6.668 -35.281 -23.312 1 97.81 242 ARG B N 1
ATOM 6001 C CA . ARG B 1 242 ? 6.891 -35 -21.906 1 97.81 242 ARG B CA 1
ATOM 6002 C C . ARG B 1 242 ? 6.309 -33.656 -21.531 1 97.81 242 ARG B C 1
ATOM 6004 O O . ARG B 1 242 ? 6.152 -32.781 -22.375 1 97.81 242 ARG B O 1
ATOM 6011 N N . VAL B 1 243 ? 6.02 -33.469 -20.297 1 98.31 243 VAL B N 1
ATOM 6012 C CA . VAL B 1 243 ? 5.273 -32.281 -19.844 1 98.31 243 VAL B CA 1
ATOM 6013 C C . VAL B 1 243 ? 6.055 -31.562 -18.766 1 98.31 243 VAL B C 1
ATOM 6015 O O . VAL B 1 243 ? 6.641 -32.188 -17.875 1 98.31 243 VAL B O 1
ATOM 6018 N N . HIS B 1 244 ? 6.148 -30.234 -18.875 1 97 244 HIS B N 1
ATOM 6019 C CA . HIS B 1 244 ? 6.719 -29.344 -17.859 1 97 244 HIS B CA 1
ATOM 6020 C C . HIS B 1 244 ? 5.711 -28.281 -17.438 1 97 244 HIS B C 1
ATOM 6022 O O . HIS B 1 244 ? 4.781 -27.969 -18.172 1 97 244 HIS B O 1
ATOM 6028 N N . GLY B 1 245 ? 5.84 -27.828 -16.203 1 96.56 245 GLY B N 1
ATOM 6029 C CA . GLY B 1 245 ? 5.137 -26.625 -15.797 1 96.56 245 GLY B CA 1
ATOM 6030 C C . GLY B 1 245 ? 5.871 -25.344 -16.172 1 96.56 245 GLY B C 1
ATOM 6031 O O . GLY B 1 245 ? 7.105 -25.312 -16.203 1 96.56 245 GLY B O 1
ATOM 6032 N N . GLU B 1 246 ? 5.066 -24.312 -16.531 1 96.06 246 GLU B N 1
ATOM 6033 C CA . GLU B 1 246 ? 5.688 -23.047 -16.906 1 96.06 246 GLU B CA 1
ATOM 6034 C C . GLU B 1 246 ? 6.609 -22.531 -15.805 1 96.06 246 GLU B C 1
ATOM 6036 O O . GLU B 1 246 ? 6.57 -23.031 -14.672 1 96.06 246 GLU B O 1
ATOM 6041 N N . ILE B 1 247 ? 7.395 -21.5 -16.203 1 91.88 247 ILE B N 1
ATOM 6042 C CA . ILE B 1 247 ? 8.219 -20.812 -15.211 1 91.88 247 ILE B CA 1
ATOM 6043 C C . ILE B 1 247 ? 7.324 -20.094 -14.211 1 91.88 247 ILE B C 1
ATOM 6045 O O . ILE B 1 247 ? 6.422 -19.344 -14.594 1 91.88 247 ILE B O 1
ATOM 6049 N N . LEU B 1 248 ? 7.363 -20.281 -12.93 1 88.94 248 LEU B N 1
ATOM 6050 C CA . LEU B 1 248 ? 6.629 -19.641 -11.836 1 88.94 248 LEU B CA 1
ATOM 6051 C C . LEU B 1 248 ? 5.211 -20.188 -11.75 1 88.94 248 LEU B C 1
ATOM 6053 O O . LEU B 1 248 ? 4.254 -19.438 -11.594 1 88.94 248 LEU B O 1
ATOM 6057 N N . SER B 1 249 ? 4.984 -21.422 -12.016 1 94.38 249 SER B N 1
ATOM 6058 C CA . SER B 1 249 ? 3.695 -22.094 -11.844 1 94.38 249 SER B CA 1
ATOM 6059 C C . SER B 1 249 ? 3.076 -21.766 -10.492 1 94.38 249 SER B C 1
ATOM 6061 O O . SER B 1 249 ? 3.758 -21.812 -9.469 1 94.38 249 SER B O 1
ATOM 6063 N N . SER B 1 250 ? 1.815 -21.359 -10.539 1 95.69 250 SER B N 1
ATOM 6064 C CA . SER B 1 250 ? 1.141 -20.969 -9.305 1 95.69 250 SER B CA 1
ATOM 6065 C C . SER B 1 250 ? -0.158 -21.75 -9.109 1 95.69 250 SER B C 1
ATOM 6067 O O . SER B 1 250 ? -0.906 -21.484 -8.164 1 95.69 250 SER B O 1
ATOM 6069 N N . GLU B 1 251 ? -0.55 -22.625 -9.938 1 97.25 251 GLU B N 1
ATOM 6070 C CA . GLU B 1 251 ? -1.663 -23.562 -9.852 1 97.25 251 GLU B CA 1
ATOM 6071 C C . GLU B 1 251 ? -1.254 -24.938 -10.352 1 97.25 251 GLU B C 1
ATOM 6073 O O . GLU B 1 251 ? -0.121 -25.141 -10.797 1 97.25 251 GLU B O 1
ATOM 6078 N N . VAL B 1 252 ? -2.123 -25.953 -10.141 1 96.94 252 VAL B N 1
ATOM 6079 C CA . VAL B 1 252 ? -1.82 -27.312 -10.594 1 96.94 252 VAL B CA 1
ATOM 6080 C C . VAL B 1 252 ? -2.359 -27.516 -12.008 1 96.94 252 VAL B C 1
ATOM 6082 O O . VAL B 1 252 ? -3.551 -27.781 -12.188 1 96.94 252 VAL B O 1
ATOM 6085 N N . ASN B 1 253 ? -1.448 -27.5 -12.938 1 97.81 253 ASN B N 1
ATOM 6086 C CA . ASN B 1 253 ? -1.841 -27.453 -14.344 1 97.81 253 ASN B CA 1
ATOM 6087 C C . ASN B 1 253 ? -1.752 -28.828 -15 1 97.81 253 ASN B C 1
ATOM 6089 O O . ASN B 1 253 ? -2.131 -29 -16.156 1 97.81 253 ASN B O 1
ATOM 6093 N N . PHE B 1 254 ? -1.196 -29.734 -14.297 1 97.31 254 PHE B N 1
ATOM 6094 C CA . PHE B 1 254 ? -0.988 -31.125 -14.711 1 97.31 254 PHE B CA 1
ATOM 6095 C C . PHE B 1 254 ? -0.712 -32 -13.508 1 97.31 254 PHE B C 1
ATOM 6097 O O . PHE B 1 254 ? 0.003 -31.609 -12.586 1 97.31 254 PHE B O 1
ATOM 6104 N N . PRO B 1 255 ? -1.343 -33.219 -13.438 1 94.31 255 PRO B N 1
ATOM 6105 C CA . PRO B 1 255 ? -1.041 -34.062 -12.289 1 94.31 255 PRO B CA 1
ATOM 6106 C C . PRO B 1 255 ? 0.44 -34.438 -12.195 1 94.31 255 PRO B C 1
ATOM 6108 O O . PRO B 1 255 ? 1.002 -35 -13.133 1 94.31 255 PRO B O 1
ATOM 6111 N N . THR B 1 256 ? 1.002 -34.281 -11.07 1 89.69 256 THR B N 1
ATOM 6112 C CA . THR B 1 256 ? 2.455 -34.344 -10.961 1 89.69 256 THR B CA 1
ATOM 6113 C C . THR B 1 256 ? 2.932 -35.781 -10.805 1 89.69 256 THR B C 1
ATOM 6115 O O . THR B 1 256 ? 4.125 -36.062 -10.938 1 89.69 256 THR B O 1
ATOM 6118 N N . GLU B 1 257 ? 2.021 -36.688 -10.656 1 90.31 257 GLU B N 1
ATOM 6119 C CA . GLU B 1 257 ? 2.385 -38.094 -10.562 1 90.31 257 GLU B CA 1
ATOM 6120 C C . GLU B 1 257 ? 2.266 -38.781 -11.922 1 90.31 257 GLU B C 1
ATOM 6122 O O . GLU B 1 257 ? 2.629 -39.969 -12.062 1 90.31 257 GLU B O 1
ATOM 6127 N N . HIS B 1 258 ? 1.715 -38.125 -12.883 1 94.94 258 HIS B N 1
ATOM 6128 C CA . HIS B 1 258 ? 1.575 -38.688 -14.219 1 94.94 258 HIS B CA 1
ATOM 6129 C C . HIS B 1 258 ? 2.936 -39.031 -14.812 1 94.94 258 HIS B C 1
ATOM 6131 O O . HIS B 1 258 ? 3.896 -38.281 -14.656 1 94.94 258 HIS B O 1
ATOM 6137 N N . PRO B 1 259 ? 3.086 -40.125 -15.469 1 95.44 259 PRO B N 1
ATOM 6138 C CA . PRO B 1 259 ? 4.379 -40.594 -15.977 1 95.44 259 PRO B CA 1
ATOM 6139 C C . PRO B 1 259 ? 5.012 -39.594 -16.953 1 95.44 259 PRO B C 1
ATOM 6141 O O . PRO B 1 259 ? 6.238 -39.562 -17.094 1 95.44 259 PRO B O 1
ATOM 6144 N N . GLN B 1 260 ? 4.242 -38.844 -17.656 1 97.44 260 GLN B N 1
ATOM 6145 C CA . GLN B 1 260 ? 4.773 -37.938 -18.672 1 97.44 260 GLN B CA 1
ATOM 6146 C C . GLN B 1 260 ? 5.121 -36.594 -18.062 1 97.44 260 GLN B C 1
ATOM 6148 O O . GLN B 1 260 ? 5.688 -35.719 -18.734 1 97.44 260 GLN B O 1
ATOM 6153 N N . TRP B 1 261 ? 4.719 -36.344 -16.766 1 96.31 261 TRP B N 1
ATOM 6154 C CA . TRP B 1 261 ? 5.148 -35.156 -16.062 1 96.31 261 TRP B CA 1
ATOM 6155 C C . TRP B 1 261 ? 6.629 -35.219 -15.695 1 96.31 261 TRP B C 1
ATOM 6157 O O . TRP B 1 261 ? 7.074 -36.219 -15.094 1 96.31 261 TRP B O 1
ATOM 6167 N N . ILE B 1 262 ? 7.395 -34.188 -16.031 1 95.38 262 ILE B N 1
ATOM 6168 C CA . ILE B 1 262 ? 8.828 -34.188 -15.758 1 95.38 262 ILE B CA 1
ATOM 6169 C C . ILE B 1 262 ? 9.141 -33.25 -14.594 1 95.38 262 ILE B C 1
ATOM 6171 O O . ILE B 1 262 ? 9.719 -33.688 -13.594 1 95.38 262 ILE B O 1
ATOM 6175 N N . SER B 1 263 ? 8.789 -31.938 -14.766 1 92.81 263 SER B N 1
ATOM 6176 C CA . SER B 1 263 ? 9.125 -30.984 -13.719 1 92.81 263 SER B CA 1
ATOM 6177 C C . SER B 1 263 ? 8.516 -29.609 -14 1 92.81 263 SER B C 1
ATOM 6179 O O . SER B 1 263 ? 8.109 -29.328 -15.125 1 92.81 263 SER B O 1
ATOM 6181 N N . HIS B 1 264 ? 8.406 -28.859 -12.945 1 93.25 264 HIS B N 1
ATOM 6182 C CA . HIS B 1 264 ? 8.273 -27.422 -13.141 1 93.25 264 HIS B CA 1
ATOM 6183 C C . HIS B 1 264 ? 9.57 -26.828 -13.672 1 93.25 264 HIS B C 1
ATOM 6185 O O . HIS B 1 264 ? 10.656 -27.234 -13.273 1 93.25 264 HIS B O 1
ATOM 6191 N N . VAL B 1 265 ? 9.414 -25.875 -14.641 1 93.44 265 VAL B N 1
ATOM 6192 C CA . VAL B 1 265 ? 10.594 -25.156 -15.109 1 93.44 265 VAL B CA 1
ATOM 6193 C C . VAL B 1 265 ? 10.953 -24.047 -14.117 1 93.44 265 VAL B C 1
ATOM 6195 O O . VAL B 1 265 ? 10.133 -23.188 -13.82 1 93.44 265 VAL B O 1
ATOM 6198 N N . PRO B 1 266 ? 12.102 -24.062 -13.453 1 89.19 266 PRO B N 1
ATOM 6199 C CA . PRO B 1 266 ? 12.508 -23 -12.523 1 89.19 266 PRO B CA 1
ATOM 6200 C C . PRO B 1 266 ? 12.953 -21.734 -13.234 1 89.19 266 PRO B C 1
ATOM 6202 O O . PRO B 1 266 ? 13.258 -21.766 -14.43 1 89.19 266 PRO B O 1
ATOM 6205 N N . PRO B 1 267 ? 12.977 -20.594 -12.531 1 87.81 267 PRO B N 1
ATOM 6206 C CA . PRO B 1 267 ? 13.406 -19.328 -13.141 1 87.81 267 PRO B CA 1
ATOM 6207 C C . PRO B 1 267 ? 14.93 -19.219 -13.258 1 87.81 267 PRO B C 1
ATOM 6209 O O . PRO B 1 267 ? 15.453 -18.141 -13.531 1 87.81 267 PRO B O 1
ATOM 6212 N N . ASP B 1 268 ? 15.609 -20.266 -13.195 1 88.31 268 ASP B N 1
ATOM 6213 C CA . ASP B 1 268 ? 17.047 -20.344 -13.414 1 88.31 268 ASP B CA 1
ATOM 6214 C C . ASP B 1 268 ? 17.375 -20.5 -14.898 1 88.31 268 ASP B C 1
ATOM 6216 O O . ASP B 1 268 ? 16.859 -21.406 -15.562 1 88.31 268 ASP B O 1
ATOM 6220 N N . GLU B 1 269 ? 18.25 -19.703 -15.398 1 92.31 269 GLU B N 1
ATOM 6221 C CA . GLU B 1 269 ? 18.531 -19.641 -16.828 1 92.31 269 GLU B CA 1
ATOM 6222 C C . GLU B 1 269 ? 19.016 -20.984 -17.359 1 92.31 269 GLU B C 1
ATOM 6224 O O . GLU B 1 269 ? 18.484 -21.5 -18.344 1 92.31 269 GLU B O 1
ATOM 6229 N N . GLU B 1 270 ? 19.984 -21.594 -16.703 1 91.31 270 GLU B N 1
ATOM 6230 C CA . GLU B 1 270 ? 20.609 -22.828 -17.188 1 91.31 270 GLU B CA 1
ATOM 6231 C C . GLU B 1 270 ? 19.609 -24 -17.156 1 91.31 270 GLU B C 1
ATOM 6233 O O . GLU B 1 270 ? 19.484 -24.734 -18.125 1 91.31 270 GLU B O 1
ATOM 6238 N N . LEU B 1 271 ? 18.953 -24.078 -16.078 1 90.56 271 LEU B N 1
ATOM 6239 C CA . LEU B 1 271 ? 18 -25.172 -15.93 1 90.56 271 LEU B CA 1
ATOM 6240 C C . LEU B 1 271 ? 16.812 -24.984 -16.875 1 90.56 271 LEU B C 1
ATOM 6242 O O . LEU B 1 271 ? 16.328 -25.953 -17.469 1 90.56 271 LEU B O 1
ATOM 6246 N N . ALA B 1 272 ? 16.375 -23.797 -16.969 1 93.56 272 ALA B N 1
ATOM 6247 C CA . ALA B 1 272 ? 15.25 -23.516 -17.875 1 93.56 272 ALA B CA 1
ATOM 6248 C C . ALA B 1 272 ? 15.617 -23.828 -19.312 1 93.56 272 ALA B C 1
ATOM 6250 O O . ALA B 1 272 ? 14.852 -24.484 -20.031 1 93.56 272 ALA B O 1
ATOM 6251 N N . SER B 1 273 ? 16.797 -23.359 -19.703 1 94.81 273 SER B N 1
ATOM 6252 C CA . SER B 1 273 ? 17.25 -23.609 -21.078 1 94.81 273 SER B CA 1
ATOM 6253 C C . SER B 1 273 ? 17.391 -25.109 -21.344 1 94.81 273 SER B C 1
ATOM 6255 O O . SER B 1 273 ? 17.062 -25.562 -22.438 1 94.81 273 SER B O 1
ATOM 6257 N N . THR B 1 274 ? 17.828 -25.828 -20.328 1 93.19 274 THR B N 1
ATOM 6258 C CA . THR B 1 274 ? 18 -27.266 -20.484 1 93.19 274 THR B CA 1
ATOM 6259 C C . THR B 1 274 ? 16.656 -27.953 -20.609 1 93.19 274 THR B C 1
ATOM 6261 O O . THR B 1 274 ? 16.453 -28.797 -21.484 1 93.19 274 THR B O 1
ATOM 6264 N N . LEU B 1 275 ? 15.734 -27.578 -19.797 1 94.19 275 LEU B N 1
ATOM 6265 C CA . LEU B 1 275 ? 14.43 -28.234 -19.766 1 94.19 275 LEU B CA 1
ATOM 6266 C C . LEU B 1 275 ? 13.602 -27.859 -20.984 1 94.19 275 LEU B C 1
ATOM 6268 O O . LEU B 1 275 ? 12.773 -28.656 -21.438 1 94.19 275 LEU B O 1
ATOM 6272 N N . LEU B 1 276 ? 13.867 -26.719 -21.562 1 95.38 276 LEU B N 1
ATOM 6273 C CA . LEU B 1 276 ? 13.086 -26.234 -22.688 1 95.38 276 LEU B CA 1
ATOM 6274 C C . LEU B 1 276 ? 13.781 -26.531 -24.016 1 95.38 276 LEU B C 1
ATOM 6276 O O . LEU B 1 276 ? 13.344 -26.078 -25.078 1 95.38 276 LEU B O 1
ATOM 6280 N N . SER B 1 277 ? 14.828 -27.281 -23.922 1 94.62 277 SER B N 1
ATOM 6281 C CA . SER B 1 277 ? 15.547 -27.656 -25.141 1 94.62 277 SER B CA 1
ATOM 6282 C C . SER B 1 277 ? 14.797 -28.734 -25.922 1 94.62 277 SER B C 1
ATOM 6284 O O . SER B 1 277 ? 14.859 -29.906 -25.578 1 94.62 277 SER B O 1
ATOM 6286 N N . ALA B 1 278 ? 14.102 -28.406 -27 1 95.69 278 ALA B N 1
ATOM 6287 C CA . ALA B 1 278 ? 13.344 -29.297 -27.859 1 95.69 278 ALA B CA 1
ATOM 6288 C C . ALA B 1 278 ? 13.164 -28.688 -29.25 1 95.69 278 ALA B C 1
ATOM 6290 O O . ALA B 1 278 ? 13.328 -27.484 -29.438 1 95.69 278 ALA B O 1
ATOM 6291 N N . GLU B 1 279 ? 12.914 -29.547 -30.203 1 96.62 279 GLU B N 1
ATOM 6292 C CA . GLU B 1 279 ? 12.672 -29.094 -31.562 1 96.62 279 GLU B CA 1
ATOM 6293 C C . GLU B 1 279 ? 11.25 -28.547 -31.719 1 96.62 279 GLU B C 1
ATOM 6295 O O . GLU B 1 279 ? 11 -27.672 -32.562 1 96.62 279 GLU B O 1
ATOM 6300 N N . THR B 1 280 ? 10.297 -29.109 -31 1 98.38 280 THR B N 1
ATOM 6301 C CA . THR B 1 280 ? 8.898 -28.688 -31.016 1 98.38 280 THR B CA 1
ATOM 6302 C C . THR B 1 280 ? 8.375 -28.5 -29.609 1 98.38 280 THR B C 1
ATOM 6304 O O . THR B 1 280 ? 8.43 -29.438 -28.797 1 98.38 280 THR B O 1
ATOM 6307 N N . ILE B 1 281 ? 7.902 -27.312 -29.297 1 98.44 281 ILE B N 1
ATOM 6308 C CA . ILE B 1 281 ? 7.414 -26.969 -27.969 1 98.44 281 ILE B CA 1
ATOM 6309 C C . ILE B 1 281 ? 6.004 -26.391 -28.078 1 98.44 281 ILE B C 1
ATOM 6311 O O . ILE B 1 281 ? 5.758 -25.469 -28.844 1 98.44 281 ILE B O 1
ATOM 6315 N N . LEU B 1 282 ? 5.07 -26.922 -27.344 1 98.75 282 LEU B N 1
ATOM 6316 C CA . LEU B 1 282 ? 3.742 -26.328 -27.188 1 98.75 282 LEU B CA 1
ATOM 6317 C C . LEU B 1 282 ? 3.619 -25.625 -25.844 1 98.75 282 LEU B C 1
ATOM 6319 O O . LEU B 1 282 ? 3.695 -26.25 -24.781 1 98.75 282 LEU B O 1
ATOM 6323 N N . PHE B 1 283 ? 3.518 -24.312 -25.859 1 98.31 283 PHE B N 1
ATOM 6324 C CA . PHE B 1 283 ? 3.164 -23.531 -24.688 1 98.31 283 PHE B CA 1
ATOM 6325 C C . PHE B 1 283 ? 1.65 -23.438 -24.531 1 98.31 283 PHE B C 1
ATOM 6327 O O . PHE B 1 283 ? 0.975 -22.781 -25.312 1 98.31 283 PHE B O 1
ATOM 6334 N N . ALA B 1 284 ? 1.121 -24.125 -23.531 1 98.31 284 ALA B N 1
ATOM 6335 C CA . ALA B 1 284 ? -0.319 -24.156 -23.297 1 98.31 284 ALA B CA 1
ATOM 6336 C C . ALA B 1 284 ? -0.688 -23.312 -22.078 1 98.31 284 ALA B C 1
ATOM 6338 O O . ALA B 1 284 ? -0.429 -23.703 -20.938 1 98.31 284 ALA B O 1
ATOM 6339 N N . GLY B 1 285 ? -1.33 -22.188 -22.297 1 97.56 285 GLY B N 1
ATOM 6340 C CA . GLY B 1 285 ? -1.808 -21.359 -21.203 1 97.56 285 GLY B CA 1
ATOM 6341 C C . GLY B 1 285 ? -0.687 -20.719 -20.406 1 97.56 285 GLY B C 1
ATOM 6342 O O . GLY B 1 285 ? -0.828 -20.5 -19.203 1 97.56 285 GLY B O 1
ATOM 6343 N N . CYS B 1 286 ? 0.475 -20.453 -21.016 1 97.19 286 CYS B N 1
ATOM 6344 C CA . CYS B 1 286 ? 1.644 -19.906 -20.328 1 97.19 286 CYS B CA 1
ATOM 6345 C C . CYS B 1 286 ? 1.601 -18.391 -20.297 1 97.19 286 CYS B C 1
ATOM 6347 O O . CYS B 1 286 ? 0.946 -17.766 -21.125 1 97.19 286 CYS B O 1
ATOM 6349 N N . SER B 1 287 ? 2.211 -17.844 -19.328 1 93.06 287 SER B N 1
ATOM 6350 C CA . SER B 1 287 ? 2.363 -16.406 -19.172 1 93.06 287 SER B CA 1
ATOM 6351 C C . SER B 1 287 ? 3.787 -15.953 -19.5 1 93.06 287 SER B C 1
ATOM 6353 O O . SER B 1 287 ? 4.344 -16.344 -20.516 1 93.06 287 SER B O 1
ATOM 6355 N N . THR B 1 288 ? 4.543 -15.016 -18.797 1 82.31 288 THR B N 1
ATOM 6356 C CA . THR B 1 288 ? 5.789 -14.352 -19.141 1 82.31 288 THR B CA 1
ATOM 6357 C C . THR B 1 288 ? 6.859 -15.375 -19.516 1 82.31 288 THR B C 1
ATOM 6359 O O . THR B 1 288 ? 7.633 -15.156 -20.453 1 82.31 288 THR B O 1
ATOM 6362 N N . ASN B 1 289 ? 6.898 -16.5 -18.969 1 86.31 289 ASN B N 1
ATOM 6363 C CA . ASN B 1 289 ? 7.824 -17.578 -19.25 1 86.31 289 ASN B CA 1
ATOM 6364 C C . ASN B 1 289 ? 9.258 -17.078 -19.406 1 86.31 289 ASN B C 1
ATOM 6366 O O . ASN B 1 289 ? 9.906 -17.328 -20.422 1 86.31 289 ASN B O 1
ATOM 6370 N N . THR B 1 290 ? 9.734 -16.328 -18.5 1 94.25 290 THR B N 1
ATOM 6371 C CA . THR B 1 290 ? 11.094 -15.805 -18.5 1 94.25 290 THR B CA 1
ATOM 6372 C C . THR B 1 290 ? 11.703 -15.852 -17.094 1 94.25 290 THR B C 1
ATOM 6374 O O . THR B 1 290 ? 11.078 -16.359 -16.172 1 94.25 290 THR B O 1
ATOM 6377 N N . THR B 1 291 ? 12.984 -15.5 -17.016 1 93.81 291 THR B N 1
ATOM 6378 C CA . THR B 1 291 ? 13.727 -15.555 -15.766 1 93.81 291 THR B CA 1
ATOM 6379 C C . THR B 1 291 ? 13.43 -14.344 -14.891 1 93.81 291 THR B C 1
ATOM 6381 O O . THR B 1 291 ? 12.656 -13.469 -15.289 1 93.81 291 THR B O 1
ATOM 6384 N N . LEU B 1 292 ? 13.961 -14.352 -13.664 1 90.5 292 LEU B N 1
ATOM 6385 C CA . LEU B 1 292 ? 13.758 -13.273 -12.711 1 90.5 292 LEU B CA 1
ATOM 6386 C C . LEU B 1 292 ? 14.562 -12.039 -13.109 1 90.5 292 LEU B C 1
ATOM 6388 O O . LEU B 1 292 ? 14.078 -10.906 -12.977 1 90.5 292 LEU B O 1
ATOM 6392 N N . THR B 1 293 ? 15.766 -12.227 -13.43 1 91 293 THR B N 1
ATOM 6393 C CA . THR B 1 293 ? 16.625 -11.188 -13.961 1 91 293 THR B CA 1
ATOM 6394 C C . THR B 1 293 ? 17.094 -11.539 -15.375 1 91 293 THR B C 1
ATOM 6396 O O . THR B 1 293 ? 16.844 -12.641 -15.859 1 91 293 THR B O 1
ATOM 6399 N N . ARG B 1 294 ? 17.766 -10.656 -15.977 1 92.75 294 ARG B N 1
ATOM 6400 C CA . ARG B 1 294 ? 18.203 -10.789 -17.359 1 92.75 294 ARG B CA 1
ATOM 6401 C C . ARG B 1 294 ? 18.984 -12.086 -17.562 1 92.75 294 ARG B C 1
ATOM 6403 O O . ARG B 1 294 ? 19.797 -12.477 -16.734 1 92.75 294 ARG B O 1
ATOM 6410 N N . HIS B 1 295 ? 18.594 -12.875 -18.609 1 93.19 295 HIS B N 1
ATOM 6411 C CA . HIS B 1 295 ? 19.328 -14.07 -19 1 93.19 295 HIS B CA 1
ATOM 6412 C C . HIS B 1 295 ? 20.219 -13.797 -20.203 1 93.19 295 HIS B C 1
ATOM 6414 O O . HIS B 1 295 ? 19.922 -12.914 -21.016 1 93.19 295 HIS B O 1
ATOM 6420 N N . GLU B 1 296 ? 21.281 -14.516 -20.359 1 92.19 296 GLU B N 1
ATOM 6421 C CA . GLU B 1 296 ? 22.281 -14.273 -21.391 1 92.19 296 GLU B CA 1
ATOM 6422 C C . GLU B 1 296 ? 21.938 -15.008 -22.688 1 92.19 296 GLU B C 1
ATOM 6424 O O . GLU B 1 296 ? 22.203 -14.516 -23.781 1 92.19 296 GLU B O 1
ATOM 6429 N N . GLU B 1 297 ? 21.375 -16.156 -22.531 1 91.69 297 GLU B N 1
ATOM 6430 C CA . GLU B 1 297 ? 21.047 -16.984 -23.688 1 91.69 297 GLU B CA 1
ATOM 6431 C C . GLU B 1 297 ? 19.547 -17.219 -23.781 1 91.69 297 GLU B C 1
ATOM 6433 O O . GLU B 1 297 ? 18.812 -17.047 -22.797 1 91.69 297 GLU B O 1
ATOM 6438 N N . PRO B 1 298 ? 19.172 -17.531 -25.031 1 92.38 298 PRO B N 1
ATOM 6439 C CA . PRO B 1 298 ? 17.75 -17.859 -25.156 1 92.38 298 PRO B CA 1
ATOM 6440 C C . PRO B 1 298 ? 17.344 -19.047 -24.297 1 92.38 298 PRO B C 1
ATOM 6442 O O . PRO B 1 298 ? 18.094 -20.016 -24.172 1 92.38 298 PRO B O 1
ATOM 6445 N N . LEU B 1 299 ? 16.219 -18.906 -23.656 1 95.75 299 LEU B N 1
ATOM 6446 C CA . LEU B 1 299 ? 15.695 -20 -22.859 1 95.75 299 LEU B CA 1
ATOM 6447 C C . LEU B 1 299 ? 15.156 -21.125 -23.734 1 95.75 299 LEU B C 1
ATOM 6449 O O . LEU B 1 299 ? 15.172 -22.297 -23.344 1 95.75 299 LEU B O 1
ATOM 6453 N N . VAL B 1 300 ? 14.602 -20.75 -24.891 1 96.25 300 VAL B N 1
ATOM 6454 C CA . VAL B 1 300 ? 14.094 -21.656 -25.922 1 96.25 300 VAL B CA 1
ATOM 6455 C C . VAL B 1 300 ? 14.984 -21.594 -27.156 1 96.25 300 VAL B C 1
ATOM 6457 O O . VAL B 1 300 ? 15.344 -20.5 -27.609 1 96.25 300 VAL B O 1
ATOM 6460 N N . PRO B 1 301 ? 15.336 -22.797 -27.703 1 95.06 301 PRO B N 1
ATOM 6461 C CA . PRO B 1 301 ? 16.172 -22.766 -28.906 1 95.06 301 PRO B CA 1
ATOM 6462 C C . PRO B 1 301 ? 15.562 -21.953 -30.047 1 95.06 301 PRO B C 1
ATOM 6464 O O . PRO B 1 301 ? 14.352 -22.016 -30.266 1 95.06 301 PRO B O 1
ATOM 6467 N N . ASP B 1 302 ? 16.406 -21.281 -30.797 1 92.06 302 ASP B N 1
ATOM 6468 C CA . ASP B 1 302 ? 15.961 -20.391 -31.859 1 92.06 302 ASP B CA 1
ATOM 6469 C C . ASP B 1 302 ? 15.266 -21.172 -32.969 1 92.06 302 ASP B C 1
ATOM 6471 O O . ASP B 1 302 ? 14.367 -20.641 -33.656 1 92.06 302 ASP B O 1
ATOM 6475 N N . HIS B 1 303 ? 15.703 -22.344 -33.156 1 93.94 303 HIS B N 1
ATOM 6476 C CA . HIS B 1 303 ? 15.195 -23.109 -34.281 1 93.94 303 HIS B CA 1
ATOM 6477 C C . HIS B 1 303 ? 13.961 -23.906 -33.875 1 93.94 303 HIS B C 1
ATOM 6479 O O . HIS B 1 303 ? 13.375 -24.609 -34.688 1 93.94 303 HIS B O 1
ATOM 6485 N N . ALA B 1 304 ? 13.586 -23.812 -32.625 1 96.56 304 ALA B N 1
ATOM 6486 C CA . ALA B 1 304 ? 12.461 -24.594 -32.156 1 96.56 304 ALA B CA 1
ATOM 6487 C C . ALA B 1 304 ? 11.156 -24.141 -32.812 1 96.56 304 ALA B C 1
ATOM 6489 O O . ALA B 1 304 ? 10.93 -22.938 -32.969 1 96.56 304 ALA B O 1
ATOM 6490 N N . THR B 1 305 ? 10.328 -25.094 -33.281 1 97.94 305 THR B N 1
ATOM 6491 C CA . THR B 1 305 ? 8.945 -24.812 -33.625 1 97.94 305 THR B CA 1
ATOM 6492 C C . THR B 1 305 ? 8.094 -24.578 -32.375 1 97.94 305 THR B C 1
ATOM 6494 O O . THR B 1 305 ? 7.914 -25.484 -31.578 1 97.94 305 THR B O 1
ATOM 6497 N N . CYS B 1 306 ? 7.598 -23.359 -32.25 1 98.12 306 CYS B N 1
ATOM 6498 C CA . CYS B 1 306 ? 6.836 -23 -31.047 1 98.12 306 CYS B CA 1
ATOM 6499 C C . CYS B 1 306 ? 5.348 -22.922 -31.359 1 98.12 306 CYS B C 1
ATOM 6501 O O . CYS B 1 306 ? 4.934 -22.156 -32.219 1 98.12 306 CYS B O 1
ATOM 6503 N N . LEU B 1 307 ? 4.578 -23.703 -30.703 1 98.69 307 LEU B N 1
ATOM 6504 C CA . LEU B 1 307 ? 3.119 -23.656 -30.703 1 98.69 307 LEU B CA 1
ATOM 6505 C C . LEU B 1 307 ? 2.584 -22.984 -29.453 1 98.69 307 LEU B C 1
ATOM 6507 O O . LEU B 1 307 ? 3.117 -23.203 -28.359 1 98.69 307 LEU B O 1
ATOM 6511 N N . HIS B 1 308 ? 1.573 -22.141 -29.562 1 98.38 308 HIS B N 1
ATOM 6512 C CA . HIS B 1 308 ? 0.917 -21.5 -28.422 1 98.38 308 HIS B CA 1
ATOM 6513 C C . HIS B 1 308 ? -0.579 -21.797 -28.422 1 98.38 308 HIS B C 1
ATOM 6515 O O . HIS B 1 308 ? -1.237 -21.734 -29.453 1 98.38 308 HIS B O 1
ATOM 6521 N N . VAL B 1 309 ? -1.062 -22.188 -27.328 1 98.19 309 VAL B N 1
ATOM 6522 C CA . VAL B 1 309 ? -2.492 -22.25 -27.031 1 98.19 309 VAL B CA 1
ATOM 6523 C C . VAL B 1 309 ? -2.818 -21.359 -25.844 1 98.19 309 VAL B C 1
ATOM 6525 O O . VAL B 1 309 ? -2.283 -21.547 -24.75 1 98.19 309 VAL B O 1
ATOM 6528 N N . SER B 1 310 ? -3.676 -20.391 -26.062 1 96.88 310 SER B N 1
ATOM 6529 C CA . SER B 1 310 ? -3.938 -19.469 -24.953 1 96.88 310 SER B CA 1
ATOM 6530 C C . SER B 1 310 ? -5.242 -18.719 -25.156 1 96.88 310 SER B C 1
ATOM 6532 O O . SER B 1 310 ? -5.66 -18.484 -26.297 1 96.88 310 SER B O 1
ATOM 6534 N N . ASP B 1 311 ? -5.848 -18.391 -24.031 1 96.5 311 ASP B N 1
ATOM 6535 C CA . ASP B 1 311 ? -6.961 -17.453 -24.062 1 96.5 311 ASP B CA 1
ATOM 6536 C C . ASP B 1 311 ? -6.477 -16.016 -23.859 1 96.5 311 ASP B C 1
ATOM 6538 O O . ASP B 1 311 ? -7.254 -15.062 -24 1 96.5 311 ASP B O 1
ATOM 6542 N N . ALA B 1 312 ? -5.266 -15.828 -23.516 1 95.88 312 ALA B N 1
ATOM 6543 C CA . ALA B 1 312 ? -4.652 -14.508 -23.344 1 95.88 312 ALA B CA 1
ATOM 6544 C C . ALA B 1 312 ? -3.84 -14.125 -24.578 1 95.88 312 ALA B C 1
ATOM 6546 O O . ALA B 1 312 ? -2.635 -14.383 -24.641 1 95.88 312 ALA B O 1
ATOM 6547 N N . VAL B 1 313 ? -4.383 -13.344 -25.422 1 94.69 313 VAL B N 1
ATOM 6548 C CA . VAL B 1 313 ? -3.793 -13.016 -26.719 1 94.69 313 VAL B CA 1
ATOM 6549 C C . VAL B 1 313 ? -2.475 -12.266 -26.516 1 94.69 313 VAL B C 1
ATOM 6551 O O . VAL B 1 313 ? -1.524 -12.453 -27.281 1 94.69 313 VAL B O 1
ATOM 6554 N N . TRP B 1 314 ? -2.375 -11.477 -25.469 1 94.75 314 TRP B N 1
ATOM 6555 C CA . TRP B 1 314 ? -1.184 -10.688 -25.156 1 94.75 314 TRP B CA 1
ATOM 6556 C C . TRP B 1 314 ? 0.032 -11.586 -24.984 1 94.75 314 TRP B C 1
ATOM 6558 O O . TRP B 1 314 ? 1.157 -11.195 -25.297 1 94.75 314 TRP B O 1
ATOM 6568 N N . GLU B 1 315 ? -0.166 -12.781 -24.516 1 95.88 315 GLU B N 1
ATOM 6569 C CA . GLU B 1 315 ? 0.922 -13.688 -24.156 1 95.88 315 GLU B CA 1
ATOM 6570 C C . GLU B 1 315 ? 1.405 -14.461 -25.391 1 95.88 315 GLU B C 1
ATOM 6572 O O . GLU B 1 315 ? 2.51 -15.016 -25.375 1 95.88 315 GLU B O 1
ATOM 6577 N N . VAL B 1 316 ? 0.568 -14.523 -26.406 1 96.06 316 VAL B N 1
ATOM 6578 C CA . VAL B 1 316 ? 0.88 -15.305 -27.594 1 96.06 316 VAL B CA 1
ATOM 6579 C C . VAL B 1 316 ? 2 -14.625 -28.391 1 96.06 316 VAL B C 1
ATOM 6581 O O . VAL B 1 316 ? 1.866 -13.477 -28.797 1 96.06 316 VAL B O 1
ATOM 6584 N N . GLY B 1 317 ? 3.092 -15.328 -28.547 1 95.31 317 GLY B N 1
ATOM 6585 C CA . GLY B 1 317 ? 4.195 -14.805 -29.328 1 95.31 317 GLY B CA 1
ATOM 6586 C C . GLY B 1 317 ? 4.973 -13.711 -28.625 1 95.31 317 GLY B C 1
ATOM 6587 O O . GLY B 1 317 ? 5.773 -13.008 -29.25 1 95.31 317 GLY B O 1
ATOM 6588 N N . LYS B 1 318 ? 4.723 -13.492 -27.328 1 94.75 318 LYS B N 1
ATOM 6589 C CA . LYS B 1 318 ? 5.305 -12.367 -26.609 1 94.75 318 LYS B CA 1
ATOM 6590 C C . LYS B 1 318 ? 6.82 -12.5 -26.5 1 94.75 318 LYS B C 1
ATOM 6592 O O . LYS B 1 318 ? 7.559 -11.594 -26.891 1 94.75 318 LYS B O 1
ATOM 6597 N N . ASN B 1 319 ? 7.297 -13.672 -26 1 94.25 319 ASN B N 1
ATOM 6598 C CA . ASN B 1 319 ? 8.727 -13.82 -25.766 1 94.25 319 ASN B CA 1
ATOM 6599 C C . ASN B 1 319 ? 9.352 -14.844 -26.719 1 94.25 319 ASN B C 1
ATOM 6601 O O . ASN B 1 319 ? 10.57 -14.875 -26.891 1 94.25 319 ASN B O 1
ATOM 6605 N N . GLN B 1 320 ? 8.508 -15.797 -27.281 1 92.88 320 GLN B N 1
ATOM 6606 C CA . GLN B 1 320 ? 8.883 -16.734 -28.328 1 92.88 320 GLN B CA 1
ATOM 6607 C C . GLN B 1 320 ? 7.98 -16.594 -29.562 1 92.88 320 GLN B C 1
ATOM 6609 O O . GLN B 1 320 ? 6.781 -16.328 -29.422 1 92.88 320 GLN B O 1
ATOM 6614 N N . PRO B 1 321 ? 8.594 -16.797 -30.75 1 94 321 PRO B N 1
ATOM 6615 C CA . PRO B 1 321 ? 7.703 -16.797 -31.906 1 94 321 PRO B CA 1
ATOM 6616 C C . PRO B 1 321 ? 6.598 -17.844 -31.812 1 94 321 PRO B C 1
ATOM 6618 O O . PRO B 1 321 ? 6.844 -18.969 -31.359 1 94 321 PRO B O 1
ATOM 6621 N N . ALA B 1 322 ? 5.426 -17.5 -32.188 1 97.19 322 ALA B N 1
ATOM 6622 C CA . ALA B 1 322 ? 4.332 -18.469 -32.281 1 97.19 322 ALA B CA 1
ATOM 6623 C C . ALA B 1 322 ? 4.207 -18.969 -33.719 1 97.19 322 ALA B C 1
ATOM 6625 O O . ALA B 1 322 ? 3.469 -18.406 -34.531 1 97.19 322 ALA B O 1
ATOM 6626 N N . ASP B 1 323 ? 4.914 -20.047 -34.031 1 97.94 323 ASP B N 1
ATOM 6627 C CA . ASP B 1 323 ? 4.824 -20.625 -35.375 1 97.94 323 ASP B CA 1
ATOM 6628 C C . ASP B 1 323 ? 3.4 -21.078 -35.656 1 97.94 323 ASP B C 1
ATOM 6630 O O . ASP B 1 323 ? 2.953 -21.016 -36.812 1 97.94 323 ASP B O 1
ATOM 6634 N N . VAL B 1 324 ? 2.738 -21.578 -34.688 1 98.31 324 VAL B N 1
ATOM 6635 C CA . VAL B 1 324 ? 1.309 -21.875 -34.719 1 98.31 324 VAL B CA 1
ATOM 6636 C C . VAL B 1 324 ? 0.66 -21.359 -33.438 1 98.31 324 VAL B C 1
ATOM 6638 O O . VAL B 1 324 ? 1.174 -21.578 -32.344 1 98.31 324 VAL B O 1
ATOM 6641 N N . ALA B 1 325 ? -0.383 -20.609 -33.594 1 98.06 325 ALA B N 1
ATOM 6642 C CA . ALA B 1 325 ? -1.105 -20.062 -32.438 1 98.06 325 ALA B CA 1
ATOM 6643 C C . ALA B 1 325 ? -2.58 -20.453 -32.5 1 98.06 325 ALA B C 1
ATOM 6645 O O . ALA B 1 325 ? -3.248 -20.25 -33.5 1 98.06 325 ALA B O 1
ATOM 6646 N N . VAL B 1 326 ? -3.008 -21.062 -31.484 1 98.25 326 VAL B N 1
ATOM 6647 C CA . VAL B 1 326 ? -4.43 -21.312 -31.281 1 98.25 326 VAL B CA 1
ATOM 6648 C C . VAL B 1 326 ? -4.961 -20.422 -30.172 1 98.25 326 VAL B C 1
ATOM 6650 O O . VAL B 1 326 ? -4.707 -20.656 -28.984 1 98.25 326 VAL B O 1
ATOM 6653 N N . VAL B 1 327 ? -5.672 -19.406 -30.516 1 97.38 327 VAL B N 1
ATOM 6654 C CA . VAL B 1 327 ? -6.301 -18.516 -29.547 1 97.38 327 VAL B CA 1
ATOM 6655 C C . VAL B 1 327 ? -7.691 -19.047 -29.188 1 97.38 327 VAL B C 1
ATOM 6657 O O . VAL B 1 327 ? -8.555 -19.156 -30.062 1 97.38 327 VAL B O 1
ATOM 6660 N N . GLY B 1 328 ? -7.918 -19.453 -28.031 1 97.31 328 GLY B N 1
ATOM 6661 C CA . GLY B 1 328 ? -9.164 -20.031 -27.562 1 97.31 328 GLY B CA 1
ATOM 6662 C C . GLY B 1 328 ? -9.094 -20.5 -26.125 1 97.31 328 GLY B C 1
ATOM 6663 O O . GLY B 1 328 ? -8.109 -20.25 -25.422 1 97.31 328 GLY B O 1
ATOM 6664 N N . ASP B 1 329 ? -10.172 -21.062 -25.688 1 97.31 329 ASP B N 1
ATOM 6665 C CA . ASP B 1 329 ? -10.195 -21.703 -24.359 1 97.31 329 ASP B CA 1
ATOM 6666 C C . ASP B 1 329 ? -9.18 -22.844 -24.281 1 97.31 329 ASP B C 1
ATOM 6668 O O . ASP B 1 329 ? -9.227 -23.781 -25.094 1 97.31 329 ASP B O 1
ATOM 6672 N N . PRO B 1 330 ? -8.25 -22.781 -23.344 1 97.62 330 PRO B N 1
ATOM 6673 C CA . PRO B 1 330 ? -7.191 -23.797 -23.297 1 97.62 330 PRO B CA 1
ATOM 6674 C C . PRO B 1 330 ? -7.738 -25.219 -23.25 1 97.62 330 PRO B C 1
ATOM 6676 O O . PRO B 1 330 ? -7.215 -26.109 -23.938 1 97.62 330 PRO B O 1
ATOM 6679 N N . GLY B 1 331 ? -8.773 -25.5 -22.469 1 97.81 331 GLY B N 1
ATOM 6680 C CA . GLY B 1 331 ? -9.336 -26.828 -22.391 1 97.81 331 GLY B CA 1
ATOM 6681 C C . GLY B 1 331 ? -9.898 -27.328 -23.703 1 97.81 331 GLY B C 1
ATOM 6682 O O . GLY B 1 331 ? -9.578 -28.438 -24.141 1 97.81 331 GLY B O 1
ATOM 6683 N N . GLN B 1 332 ? -10.672 -26.531 -24.312 1 98.06 332 GLN B N 1
ATOM 6684 C CA . GLN B 1 332 ? -11.312 -26.922 -25.578 1 98.06 332 GLN B CA 1
ATOM 6685 C C . GLN B 1 332 ? -10.289 -27.031 -26.703 1 98.06 332 GLN B C 1
ATOM 6687 O O . GLN B 1 332 ? -10.359 -27.938 -27.516 1 98.06 332 GLN B O 1
ATOM 6692 N N . ALA B 1 333 ? -9.422 -26.094 -26.75 1 98.56 333 ALA B N 1
ATOM 6693 C CA . ALA B 1 333 ? -8.391 -26.094 -27.781 1 98.56 333 ALA B CA 1
ATOM 6694 C C . ALA B 1 333 ? -7.492 -27.312 -27.656 1 98.56 333 ALA B C 1
ATOM 6696 O O . ALA B 1 333 ? -7.223 -28 -28.656 1 98.56 333 ALA B O 1
ATOM 6697 N N . LEU B 1 334 ? -7.008 -27.609 -26.453 1 98.81 334 LEU B N 1
ATOM 6698 C CA . LEU B 1 334 ? -6.117 -28.734 -26.234 1 98.81 334 LEU B CA 1
ATOM 6699 C C . LEU B 1 334 ? -6.82 -30.062 -26.547 1 98.81 334 LEU B C 1
ATOM 6701 O O . LEU B 1 334 ? -6.215 -30.984 -27.078 1 98.81 334 LEU B O 1
ATOM 6705 N N . ALA B 1 335 ? -8.086 -30.156 -26.141 1 98.69 335 ALA B N 1
ATOM 6706 C CA . ALA B 1 335 ? -8.859 -31.359 -26.438 1 98.69 335 ALA B CA 1
ATOM 6707 C C . ALA B 1 335 ? -8.969 -31.594 -27.938 1 98.69 335 ALA B C 1
ATOM 6709 O O . ALA B 1 335 ? -8.828 -32.719 -28.422 1 98.69 335 ALA B O 1
ATOM 6710 N N . ALA B 1 336 ? -9.25 -30.531 -28.656 1 98.69 336 ALA B N 1
ATOM 6711 C CA . ALA B 1 336 ? -9.375 -30.625 -30.109 1 98.69 336 ALA B CA 1
ATOM 6712 C C . ALA B 1 336 ? -8.062 -31.047 -30.75 1 98.69 336 ALA B C 1
ATOM 6714 O O . ALA B 1 336 ? -8.055 -31.875 -31.672 1 98.69 336 ALA B O 1
ATOM 6715 N N . VAL B 1 337 ? -6.965 -30.484 -30.328 1 98.88 337 VAL B N 1
ATOM 6716 C CA . VAL B 1 337 ? -5.648 -30.859 -30.844 1 98.88 337 VAL B CA 1
ATOM 6717 C C . VAL B 1 337 ? -5.352 -32.312 -30.516 1 98.88 337 VAL B C 1
ATOM 6719 O O . VAL B 1 337 ? -4.836 -33.062 -31.344 1 98.88 337 VAL B O 1
ATOM 6722 N N . ALA B 1 338 ? -5.645 -32.75 -29.266 1 98.81 338 ALA B N 1
ATOM 6723 C CA . ALA B 1 338 ? -5.402 -34.125 -28.812 1 98.81 338 ALA B CA 1
ATOM 6724 C C . ALA B 1 338 ? -6.105 -35.125 -29.719 1 98.81 338 ALA B C 1
ATOM 6726 O O . ALA B 1 338 ? -5.523 -36.156 -30.094 1 98.81 338 ALA B O 1
ATOM 6727 N N . ASP B 1 339 ? -7.336 -34.844 -30.016 1 98.5 339 ASP B N 1
ATOM 6728 C CA . ASP B 1 339 ? -8.125 -35.719 -30.875 1 98.5 339 ASP B CA 1
ATOM 6729 C C . ASP B 1 339 ? -7.457 -35.938 -32.219 1 98.5 339 ASP B C 1
ATOM 6731 O O . ASP B 1 339 ? -7.355 -37.062 -32.719 1 98.5 339 ASP B O 1
ATOM 6735 N N . ARG B 1 340 ? -7.016 -34.875 -32.812 1 98.56 340 ARG B N 1
ATOM 6736 C CA . ARG B 1 340 ? -6.395 -34.906 -34.125 1 98.56 340 ARG B CA 1
ATOM 6737 C C . ARG B 1 340 ? -5.062 -35.656 -34.062 1 98.56 340 ARG B C 1
ATOM 6739 O O . ARG B 1 340 ? -4.73 -36.406 -35 1 98.56 340 ARG B O 1
ATOM 6746 N N . VAL B 1 341 ? -4.297 -35.406 -33.062 1 98.81 341 VAL B N 1
ATOM 6747 C CA . VAL B 1 341 ? -3.008 -36.094 -32.906 1 98.81 341 VAL B CA 1
ATOM 6748 C C . VAL B 1 341 ? -3.221 -37.594 -32.719 1 98.81 341 VAL B C 1
ATOM 6750 O O . VAL B 1 341 ? -2.523 -38.406 -33.344 1 98.81 341 VAL B O 1
ATOM 6753 N N . ALA B 1 342 ? -4.176 -37.938 -31.891 1 98.31 342 ALA B N 1
ATOM 6754 C CA . ALA B 1 342 ? -4.465 -39.344 -31.609 1 98.31 342 ALA B CA 1
ATOM 6755 C C . ALA B 1 342 ? -4.848 -40.094 -32.906 1 98.31 342 ALA B C 1
ATOM 6757 O O . ALA B 1 342 ? -4.516 -41.25 -33.062 1 98.31 342 ALA B O 1
ATOM 6758 N N . GLU B 1 343 ? -5.473 -39.375 -33.75 1 97.88 343 GLU B N 1
ATOM 6759 C CA . GLU B 1 343 ? -5.945 -39.938 -35 1 97.88 343 GLU B CA 1
ATOM 6760 C C . GLU B 1 343 ? -4.797 -40.156 -35.969 1 97.88 343 GLU B C 1
ATOM 6762 O O . GLU B 1 343 ? -4.852 -41.031 -36.844 1 97.88 343 GLU B O 1
ATOM 6767 N N . ARG B 1 344 ? -3.811 -39.438 -35.812 1 98.25 344 ARG B N 1
ATOM 6768 C CA . ARG B 1 344 ? -2.846 -39.344 -36.906 1 98.25 344 ARG B CA 1
ATOM 6769 C C . ARG B 1 344 ? -1.506 -39.969 -36.5 1 98.25 344 ARG B C 1
ATOM 6771 O O . ARG B 1 344 ? -0.743 -40.406 -37.344 1 98.25 344 ARG B O 1
ATOM 6778 N N . LEU B 1 345 ? -1.182 -39.969 -35.25 1 98.44 345 LEU B N 1
ATOM 6779 C CA . LEU B 1 345 ? 0.135 -40.438 -34.812 1 98.44 345 LEU B CA 1
ATOM 6780 C C . LEU B 1 345 ? 0.172 -41.938 -34.656 1 98.44 345 LEU B C 1
ATOM 6782 O O . LEU B 1 345 ? -0.595 -42.531 -33.906 1 98.44 345 LEU B O 1
ATOM 6786 N N . PRO B 1 346 ? 1.084 -42.594 -35.375 1 98.06 346 PRO B N 1
ATOM 6787 C CA . PRO B 1 346 ? 1.191 -44.031 -35.25 1 98.06 346 PRO B CA 1
ATOM 6788 C C . PRO B 1 346 ? 1.585 -44.469 -33.812 1 98.06 346 PRO B C 1
ATOM 6790 O O . PRO B 1 346 ? 2.404 -43.812 -33.188 1 98.06 346 PRO B O 1
ATOM 6793 N N . ASP B 1 347 ? 1.107 -45.562 -33.406 1 97.56 347 ASP B N 1
ATOM 6794 C CA . ASP B 1 347 ? 1.342 -46.094 -32.062 1 97.56 347 ASP B CA 1
ATOM 6795 C C . ASP B 1 347 ? 2.83 -46.344 -31.828 1 97.56 347 ASP B C 1
ATOM 6797 O O . ASP B 1 347 ? 3.332 -46.094 -30.734 1 97.56 347 ASP B O 1
ATOM 6801 N N . GLU B 1 348 ? 3.432 -46.812 -32.812 1 97.62 348 GLU B N 1
ATOM 6802 C CA . GLU B 1 348 ? 4.852 -47.125 -32.688 1 97.62 348 GLU B CA 1
ATOM 6803 C C . GLU B 1 348 ? 5.672 -45.875 -32.406 1 97.62 348 GLU B C 1
ATOM 6805 O O . GLU B 1 348 ? 6.586 -45.906 -31.562 1 97.62 348 GLU B O 1
ATOM 6810 N N . VAL B 1 349 ? 5.332 -44.844 -33.094 1 97.94 349 VAL B N 1
ATOM 6811 C CA . VAL B 1 349 ? 6.023 -43.594 -32.875 1 97.94 349 VAL B CA 1
ATOM 6812 C C . VAL B 1 349 ? 5.734 -43.062 -31.484 1 97.94 349 VAL B C 1
ATOM 6814 O O . VAL B 1 349 ? 6.637 -42.594 -30.797 1 97.94 349 VAL B O 1
ATOM 6817 N N . ARG B 1 350 ? 4.531 -43.094 -31.062 1 98.06 350 ARG B N 1
ATOM 6818 C CA . ARG B 1 350 ? 4.129 -42.688 -29.734 1 98.06 350 ARG B CA 1
ATOM 6819 C C . ARG B 1 350 ? 4.898 -43.438 -28.656 1 98.06 350 ARG B C 1
ATOM 6821 O O . ARG B 1 350 ? 5.375 -42.844 -27.688 1 98.06 350 ARG B O 1
ATOM 6828 N N . GLU B 1 351 ? 5.023 -44.75 -28.828 1 97.5 351 GLU B N 1
ATOM 6829 C CA . GLU B 1 351 ? 5.723 -45.594 -27.859 1 97.5 351 GLU B CA 1
ATOM 6830 C C . GLU B 1 351 ? 7.203 -45.25 -27.781 1 97.5 351 GLU B C 1
ATOM 6832 O O . GLU B 1 351 ? 7.797 -45.25 -26.703 1 97.5 351 GLU B O 1
ATOM 6837 N N . GLU B 1 352 ? 7.719 -44.969 -28.938 1 97.81 352 GLU B N 1
ATOM 6838 C CA . GLU B 1 352 ? 9.117 -44.531 -28.969 1 97.81 352 GLU B CA 1
ATOM 6839 C C . GLU B 1 352 ? 9.312 -43.25 -28.203 1 97.81 352 GLU B C 1
ATOM 6841 O O . GLU B 1 352 ? 10.297 -43.094 -27.469 1 97.81 352 GLU B O 1
ATOM 6846 N N . ARG B 1 353 ? 8.398 -42.344 -28.391 1 98.19 353 ARG B N 1
ATOM 6847 C CA . ARG B 1 353 ? 8.461 -41.062 -27.672 1 98.19 353 ARG B CA 1
ATOM 6848 C C . ARG B 1 353 ? 8.352 -41.312 -26.156 1 98.19 353 ARG B C 1
ATOM 6850 O O . ARG B 1 353 ? 9.055 -40.656 -25.375 1 98.19 353 ARG B O 1
ATOM 6857 N N . LEU B 1 354 ? 7.512 -42.156 -25.734 1 98.06 354 LEU B N 1
ATOM 6858 C CA . LEU B 1 354 ? 7.289 -42.438 -24.328 1 98.06 354 LEU B CA 1
ATOM 6859 C C . LEU B 1 354 ? 8.531 -43.062 -23.688 1 98.06 354 LEU B C 1
ATOM 6861 O O . LEU B 1 354 ? 8.828 -42.812 -22.516 1 98.06 354 LEU B O 1
ATOM 6865 N N . GLU B 1 355 ? 9.219 -43.875 -24.484 1 97.12 355 GLU B N 1
ATOM 6866 C CA . GLU B 1 355 ? 10.492 -44.406 -24.016 1 97.12 355 GLU B CA 1
ATOM 6867 C C . GLU B 1 355 ? 11.5 -43.281 -23.766 1 97.12 355 GLU B C 1
ATOM 6869 O O . GLU B 1 355 ? 12.25 -43.312 -22.781 1 97.12 355 GLU B O 1
ATOM 6874 N N . TYR B 1 356 ? 11.492 -42.438 -24.672 1 96.25 356 TYR B N 1
ATOM 6875 C CA . TYR B 1 356 ? 12.352 -41.25 -24.5 1 96.25 356 TYR B CA 1
ATOM 6876 C C . TYR B 1 356 ? 11.961 -40.469 -23.266 1 96.25 356 TYR B C 1
ATOM 6878 O O . TYR B 1 356 ? 12.82 -40 -22.516 1 96.25 356 TYR B O 1
ATOM 6886 N N . VAL B 1 357 ? 10.648 -40.281 -23.031 1 97 357 VAL B N 1
ATOM 6887 C CA . VAL B 1 357 ? 10.125 -39.562 -21.875 1 97 357 VAL B CA 1
ATOM 6888 C C . VAL B 1 357 ? 10.617 -40.25 -20.594 1 97 357 VAL B C 1
ATOM 6890 O O . VAL B 1 357 ? 11.031 -39.562 -19.641 1 97 357 VAL B O 1
ATOM 6893 N N . ASP B 1 358 ? 10.594 -41.5 -20.547 1 95.75 358 ASP B N 1
ATOM 6894 C CA . ASP B 1 358 ? 11.055 -42.25 -19.391 1 95.75 358 ASP B CA 1
ATOM 6895 C C . ASP B 1 358 ? 12.531 -42 -19.109 1 95.75 358 ASP B C 1
ATOM 6897 O O . ASP B 1 358 ? 12.938 -41.875 -17.953 1 95.75 358 ASP B O 1
ATOM 6901 N N . ALA B 1 359 ? 13.281 -41.938 -20.188 1 93.88 359 ALA B N 1
ATOM 6902 C CA . ALA B 1 359 ? 14.711 -41.688 -20.062 1 93.88 359 ALA B CA 1
ATOM 6903 C C . ALA B 1 359 ? 14.984 -40.312 -19.516 1 93.88 359 ALA B C 1
ATOM 6905 O O . ALA B 1 359 ? 15.852 -40.125 -18.641 1 93.88 359 ALA B O 1
ATOM 6906 N N . VAL B 1 360 ? 14.25 -39.375 -20.016 1 93.75 360 VAL B N 1
ATOM 6907 C CA . VAL B 1 360 ? 14.406 -38 -19.562 1 93.75 360 VAL B CA 1
ATOM 6908 C C . VAL B 1 360 ? 13.984 -37.875 -18.094 1 93.75 360 VAL B C 1
ATOM 6910 O O . VAL B 1 360 ? 14.633 -37.188 -17.312 1 93.75 360 VAL B O 1
ATOM 6913 N N . SER B 1 361 ? 12.883 -38.438 -17.75 1 93.44 361 SER B N 1
ATOM 6914 C CA . SER B 1 361 ? 12.367 -38.406 -16.391 1 93.44 361 SER B CA 1
ATOM 6915 C C . SER B 1 361 ? 13.398 -38.938 -15.391 1 93.44 361 SER B C 1
ATOM 6917 O O . SER B 1 361 ? 13.602 -38.344 -14.336 1 93.44 361 SER B O 1
ATOM 6919 N N . GLU B 1 362 ? 14.031 -39.969 -15.727 1 90.25 362 GLU B N 1
ATOM 6920 C CA . GLU B 1 362 ? 15.062 -40.562 -14.867 1 90.25 362 GLU B CA 1
ATOM 6921 C C . GLU B 1 362 ? 16.25 -39.625 -14.695 1 90.25 362 GLU B C 1
ATOM 6923 O O . GLU B 1 362 ? 16.797 -39.5 -13.602 1 90.25 362 GLU B O 1
ATOM 6928 N N . MET B 1 363 ? 16.547 -39 -15.719 1 86.62 363 MET B N 1
ATOM 6929 C CA . MET B 1 363 ? 17.672 -38.062 -15.695 1 86.62 363 MET B CA 1
ATOM 6930 C C . MET B 1 363 ? 17.359 -36.844 -14.828 1 86.62 363 MET B C 1
ATOM 6932 O O . MET B 1 363 ? 18.188 -36.438 -14.008 1 86.62 363 MET B O 1
ATOM 6936 N N . VAL B 1 364 ? 16.188 -36.344 -15 1 87.12 364 VAL B N 1
ATOM 6937 C CA . VAL B 1 364 ? 15.797 -35.125 -14.289 1 87.12 364 VAL B CA 1
ATOM 6938 C C . VAL B 1 364 ? 15.602 -35.438 -12.805 1 87.12 364 VAL B C 1
ATOM 6940 O O . VAL B 1 364 ? 15.969 -34.656 -11.945 1 87.12 364 VAL B O 1
ATOM 6943 N N . GLU B 1 365 ? 14.984 -36.5 -12.516 1 82.56 365 GLU B N 1
ATOM 6944 C CA . GLU B 1 365 ? 14.789 -36.906 -11.133 1 82.56 365 GLU B CA 1
ATOM 6945 C C . GLU B 1 365 ? 16.125 -37.031 -10.398 1 82.56 365 GLU B C 1
ATOM 6947 O O . GLU B 1 365 ? 16.219 -36.656 -9.227 1 82.56 365 GLU B O 1
ATOM 6952 N N . ALA B 1 366 ? 17.078 -37.469 -11.062 1 78 366 ALA B N 1
ATOM 6953 C CA . ALA B 1 366 ? 18.406 -37.594 -10.477 1 78 366 ALA B CA 1
ATOM 6954 C C . ALA B 1 366 ? 19.031 -36.25 -10.195 1 78 366 ALA B C 1
ATOM 6956 O O . ALA B 1 366 ? 19.672 -36.031 -9.164 1 78 366 ALA B O 1
ATOM 6957 N N . GLN B 1 367 ? 18.734 -35.344 -11.039 1 74.38 367 GLN B N 1
ATOM 6958 C CA . GLN B 1 367 ? 19.266 -34 -10.891 1 74.38 367 GLN B CA 1
ATOM 6959 C C . GLN B 1 367 ? 18.547 -33.25 -9.773 1 74.38 367 GLN B C 1
ATOM 6961 O O . GLN B 1 367 ? 19.188 -32.531 -8.992 1 74.38 367 GLN B O 1
ATOM 6966 N N . MET B 1 368 ? 17.312 -33.406 -9.734 1 72.88 368 MET B N 1
ATOM 6967 C CA . MET B 1 368 ? 16.5 -32.719 -8.742 1 72.88 368 MET B CA 1
ATOM 6968 C C . MET B 1 368 ? 16.781 -33.25 -7.34 1 72.88 368 MET B C 1
ATOM 6970 O O . MET B 1 368 ? 16.781 -32.5 -6.371 1 72.88 368 MET B O 1
ATOM 6974 N N . ALA B 1 369 ? 16.953 -34.5 -7.18 1 69.44 369 ALA B N 1
ATOM 6975 C CA . ALA B 1 369 ? 17.266 -35.125 -5.895 1 69.44 369 ALA B CA 1
ATOM 6976 C C . ALA B 1 369 ? 18.547 -34.531 -5.312 1 69.44 369 ALA B C 1
ATOM 6978 O O . ALA B 1 369 ? 18.656 -34.344 -4.098 1 69.44 369 ALA B O 1
ATOM 6979 N N . THR B 1 370 ? 19.375 -34.156 -6.152 1 65.12 370 THR B N 1
ATOM 6980 C CA . THR B 1 370 ? 20.625 -33.562 -5.707 1 65.12 370 THR B CA 1
ATOM 6981 C C . THR B 1 370 ? 20.422 -32.125 -5.238 1 65.12 370 THR B C 1
ATOM 6983 O O . THR B 1 370 ? 21.094 -31.656 -4.316 1 65.12 370 THR B O 1
ATOM 6986 N N . MET B 1 371 ? 19.359 -31.5 -5.719 1 62.81 371 MET B N 1
ATOM 6987 C CA . MET B 1 371 ? 19.094 -30.094 -5.426 1 62.81 371 MET B CA 1
ATOM 6988 C C . MET B 1 371 ? 18.344 -29.953 -4.105 1 62.81 371 MET B C 1
ATOM 6990 O O . MET B 1 371 ? 18.438 -28.906 -3.457 1 62.81 371 MET B O 1
ATOM 6994 N N . THR B 1 372 ? 17.656 -30.906 -3.678 1 63.84 372 THR B N 1
ATOM 6995 C CA . THR B 1 372 ? 16.797 -30.766 -2.51 1 63.84 372 THR B CA 1
ATOM 6996 C C . THR B 1 372 ? 17.406 -31.453 -1.298 1 63.84 372 THR B C 1
ATOM 6998 O O . THR B 1 372 ? 16.781 -31.531 -0.239 1 63.84 372 THR B O 1
ATOM 7001 N N . SER B 1 373 ? 18.562 -31.922 -1.485 1 60.88 373 SER B N 1
ATOM 7002 C CA . SER B 1 373 ? 19.203 -32.594 -0.35 1 60.88 373 SER B CA 1
ATOM 7003 C C . SER B 1 373 ? 19.578 -31.578 0.729 1 60.88 373 SER B C 1
ATOM 7005 O O . SER B 1 373 ? 19.938 -30.422 0.422 1 60.88 373 SER B O 1
ATOM 7007 N N . ASP B 1 374 ? 19.203 -31.953 1.974 1 66.19 374 ASP B N 1
ATOM 7008 C CA . ASP B 1 374 ? 19.531 -31.141 3.143 1 66.19 374 ASP B CA 1
ATOM 7009 C C . ASP B 1 374 ? 21.031 -31.094 3.381 1 66.19 374 ASP B C 1
ATOM 7011 O O . ASP B 1 374 ? 21.641 -32.125 3.709 1 66.19 374 ASP B O 1
ATOM 7015 N N . GLU B 1 375 ? 21.578 -29.859 3.191 1 64.38 375 GLU B N 1
ATOM 7016 C CA . GLU B 1 375 ? 23.031 -29.734 3.332 1 64.38 375 GLU B CA 1
ATOM 7017 C C . GLU B 1 375 ? 23.422 -29.562 4.793 1 64.38 375 GLU B C 1
ATOM 7019 O O . GLU B 1 375 ? 24.609 -29.531 5.121 1 64.38 375 GLU B O 1
ATOM 7024 N N . ARG B 1 376 ? 22.594 -29.359 5.762 1 72.69 376 ARG B N 1
ATOM 7025 C CA . ARG B 1 376 ? 22.922 -29.156 7.168 1 72.69 376 ARG B CA 1
ATOM 7026 C C . ARG B 1 376 ? 22.203 -30.156 8.055 1 72.69 376 ARG B C 1
ATOM 7028 O O . ARG B 1 376 ? 21.406 -29.766 8.922 1 72.69 376 ARG B O 1
ATOM 7035 N N . PRO B 1 377 ? 22.547 -31.344 7.953 1 73.38 377 PRO B N 1
ATOM 7036 C CA . PRO B 1 377 ? 21.797 -32.375 8.672 1 73.38 377 PRO B CA 1
ATOM 7037 C C . PRO B 1 377 ? 21.938 -32.25 10.188 1 73.38 377 PRO B C 1
ATOM 7039 O O . PRO B 1 377 ? 21.109 -32.781 10.93 1 73.38 377 PRO B O 1
ATOM 7042 N N . ASP B 1 378 ? 22.906 -31.547 10.625 1 83.94 378 ASP B N 1
ATOM 7043 C CA . ASP B 1 378 ? 23.141 -31.422 12.055 1 83.94 378 ASP B CA 1
ATOM 7044 C C . ASP B 1 378 ? 22.359 -30.234 12.641 1 83.94 378 ASP B C 1
ATOM 7046 O O . ASP B 1 378 ? 22.328 -30.062 13.859 1 83.94 378 ASP B O 1
ATOM 7050 N N . ASP B 1 379 ? 21.734 -29.516 11.773 1 88.94 379 ASP B N 1
ATOM 7051 C CA . ASP B 1 379 ? 20.906 -28.438 12.273 1 88.94 379 ASP B CA 1
ATOM 7052 C C . ASP B 1 379 ? 19.641 -28.969 12.945 1 88.94 379 ASP B C 1
ATOM 7054 O O . ASP B 1 379 ? 18.953 -29.828 12.383 1 88.94 379 ASP B O 1
ATOM 7058 N N . PRO B 1 380 ? 19.438 -28.578 14.219 1 92.19 380 PRO B N 1
ATOM 7059 C CA . PRO B 1 380 ? 18.266 -29.078 14.938 1 92.19 380 PRO B CA 1
ATOM 7060 C C . PRO B 1 380 ? 16.953 -28.609 14.328 1 92.19 380 PRO B C 1
ATOM 7062 O O . PRO B 1 380 ? 15.898 -29.188 14.578 1 92.19 380 PRO B O 1
ATOM 7065 N N . ARG B 1 381 ? 17.078 -27.719 13.648 1 94.62 381 ARG B N 1
ATOM 7066 C CA . ARG B 1 381 ? 15.891 -27.219 12.961 1 94.62 381 ARG B CA 1
ATOM 7067 C C . ARG B 1 381 ? 15.57 -28.062 11.734 1 94.62 381 ARG B C 1
ATOM 7069 O O . ARG B 1 381 ? 16.453 -28.719 11.172 1 94.62 381 ARG B O 1
ATOM 7076 N N . ALA B 1 382 ? 14.156 -27.938 11.219 1 96.06 382 ALA B N 1
ATOM 7077 C CA . ALA B 1 382 ? 13.719 -28.672 10.031 1 96.06 382 ALA B CA 1
ATOM 7078 C C . ALA B 1 382 ? 14.281 -28.047 8.766 1 96.06 382 ALA B C 1
ATOM 7080 O O . ALA B 1 382 ? 14.422 -26.828 8.68 1 96.06 382 ALA B O 1
ATOM 7081 N N . SER B 1 383 ? 14.688 -28.953 7.781 1 95.12 383 SER B N 1
ATOM 7082 C CA . SER B 1 383 ? 14.875 -28.438 6.434 1 95.12 383 SER B CA 1
ATOM 7083 C C . SER B 1 383 ? 13.547 -28.078 5.785 1 95.12 383 SER B C 1
ATOM 7085 O O . SER B 1 383 ? 12.484 -28.5 6.25 1 95.12 383 SER B O 1
ATOM 7087 N N . LYS B 1 384 ? 13.562 -27.281 4.824 1 94.88 384 LYS B N 1
ATOM 7088 C CA . LYS B 1 384 ? 12.359 -26.922 4.082 1 94.88 384 LYS B CA 1
ATOM 7089 C C . LYS B 1 384 ? 11.703 -28.172 3.482 1 94.88 384 LYS B C 1
ATOM 7091 O O . LYS B 1 384 ? 10.469 -28.266 3.451 1 94.88 384 LYS B O 1
ATOM 7096 N N . ALA B 1 385 ? 12.5 -29.125 3.006 1 93.62 385 ALA B N 1
ATOM 7097 C CA . ALA B 1 385 ? 12 -30.391 2.482 1 93.62 385 ALA B CA 1
ATOM 7098 C C . ALA B 1 385 ? 11.281 -31.188 3.568 1 93.62 385 ALA B C 1
ATOM 7100 O O . ALA B 1 385 ? 10.188 -31.719 3.338 1 93.62 385 ALA B O 1
ATOM 7101 N N . GLN B 1 386 ? 11.898 -31.234 4.758 1 94.88 386 GLN B N 1
ATOM 7102 C CA . GLN B 1 386 ? 11.297 -31.953 5.879 1 94.88 386 GLN B CA 1
ATOM 7103 C C . GLN B 1 386 ? 9.961 -31.344 6.27 1 94.88 386 GLN B C 1
ATOM 7105 O O . GLN B 1 386 ? 9.008 -32.062 6.59 1 94.88 386 GLN B O 1
ATOM 7110 N N . LEU B 1 387 ? 9.922 -30.031 6.277 1 97.31 387 LEU B N 1
ATOM 7111 C CA . LEU B 1 387 ? 8.688 -29.328 6.609 1 97.31 387 LEU B CA 1
ATOM 7112 C C . LEU B 1 387 ? 7.578 -29.688 5.629 1 97.31 387 LEU B C 1
ATOM 7114 O O . LEU B 1 387 ? 6.477 -30.078 6.039 1 97.31 387 LEU B O 1
ATOM 7118 N N . VAL B 1 388 ? 7.828 -29.625 4.324 1 96.5 388 VAL B N 1
ATOM 7119 C CA . VAL B 1 388 ? 6.828 -29.875 3.289 1 96.5 388 VAL B CA 1
ATOM 7120 C C . VAL B 1 388 ? 6.383 -31.344 3.346 1 96.5 388 VAL B C 1
ATOM 7122 O O . VAL B 1 388 ? 5.191 -31.641 3.242 1 96.5 388 VAL B O 1
ATOM 7125 N N . ASP B 1 389 ? 7.359 -32.281 3.486 1 96.44 389 ASP B N 1
ATOM 7126 C CA . ASP B 1 389 ? 7.031 -33.688 3.584 1 96.44 389 ASP B CA 1
ATOM 7127 C C . ASP B 1 389 ? 6.078 -33.969 4.75 1 96.44 389 ASP B C 1
ATOM 7129 O O . ASP B 1 389 ? 5.098 -34.688 4.605 1 96.44 389 ASP B O 1
ATOM 7133 N N . ALA B 1 390 ? 6.426 -33.375 5.875 1 98.06 390 ALA B N 1
ATOM 7134 C CA . ALA B 1 390 ? 5.594 -33.562 7.059 1 98.06 390 ALA B CA 1
ATOM 7135 C C . ALA B 1 390 ? 4.191 -33 6.836 1 98.06 390 ALA B C 1
ATOM 7137 O O . ALA B 1 390 ? 3.201 -33.625 7.227 1 98.06 390 ALA B O 1
ATOM 7138 N N . MET B 1 391 ? 4.102 -31.844 6.273 1 98.44 391 MET B N 1
ATOM 7139 C CA . MET B 1 391 ? 2.809 -31.219 5.996 1 98.44 391 MET B CA 1
ATOM 7140 C C . MET B 1 391 ? 1.975 -32.094 5.062 1 98.44 391 MET B C 1
ATOM 7142 O O . MET B 1 391 ? 0.773 -32.25 5.273 1 98.44 391 MET B O 1
ATOM 7146 N N . GLU B 1 392 ? 2.605 -32.562 4.027 1 97.44 392 GLU B N 1
ATOM 7147 C CA . GLU B 1 392 ? 1.891 -33.406 3.061 1 97.44 392 GLU B CA 1
ATOM 7148 C C . GLU B 1 392 ? 1.332 -34.656 3.721 1 97.44 392 GLU B C 1
ATOM 7150 O O . GLU B 1 392 ? 0.22 -35.094 3.406 1 97.44 392 GLU B O 1
ATOM 7155 N N . ARG B 1 393 ? 2.113 -35.312 4.574 1 97.88 393 ARG B N 1
ATOM 7156 C CA . ARG B 1 393 ? 1.674 -36.531 5.254 1 97.88 393 ARG B CA 1
ATOM 7157 C C . ARG B 1 393 ? 0.424 -36.25 6.09 1 97.88 393 ARG B C 1
ATOM 7159 O O . ARG B 1 393 ? -0.459 -37.125 6.18 1 97.88 393 ARG B O 1
ATOM 7166 N N . VAL B 1 394 ? 0.362 -35.062 6.633 1 98.25 394 VAL B N 1
ATOM 7167 C CA . VAL B 1 394 ? -0.702 -34.75 7.578 1 98.25 394 VAL B CA 1
ATOM 7168 C C . VAL B 1 394 ? -1.888 -34.156 6.836 1 98.25 394 VAL B C 1
ATOM 7170 O O . VAL B 1 394 ? -3.043 -34.406 7.18 1 98.25 394 VAL B O 1
ATOM 7173 N N . ALA B 1 395 ? -1.61 -33.344 5.844 1 97.69 395 ALA B N 1
ATOM 7174 C CA . ALA B 1 395 ? -2.621 -32.5 5.219 1 97.69 395 ALA B CA 1
ATOM 7175 C C . ALA B 1 395 ? -2.611 -32.656 3.699 1 97.69 395 ALA B C 1
ATOM 7177 O O . ALA B 1 395 ? -2.811 -31.688 2.963 1 97.69 395 ALA B O 1
ATOM 7178 N N . GLY B 1 396 ? -2.436 -33.812 3.232 1 96.19 396 GLY B N 1
ATOM 7179 C CA . GLY B 1 396 ? -2.275 -34.094 1.814 1 96.19 396 GLY B CA 1
ATOM 7180 C C . GLY B 1 396 ? -3.451 -33.625 0.979 1 96.19 396 GLY B C 1
ATOM 7181 O O . GLY B 1 396 ? -3.289 -33.281 -0.194 1 96.19 396 GLY B O 1
ATOM 7182 N N . ASP B 1 397 ? -4.59 -33.5 1.525 1 95.56 397 ASP B N 1
ATOM 7183 C CA . ASP B 1 397 ? -5.793 -33.156 0.78 1 95.56 397 ASP B CA 1
ATOM 7184 C C . ASP B 1 397 ? -6.184 -31.703 1.022 1 95.56 397 ASP B C 1
ATOM 7186 O O . ASP B 1 397 ? -7.211 -31.234 0.521 1 95.56 397 ASP B O 1
ATOM 7190 N N . ALA B 1 398 ? -5.367 -30.969 1.74 1 97.69 398 ALA B N 1
ATOM 7191 C CA . ALA B 1 398 ? -5.688 -29.594 2.098 1 97.69 398 ALA B CA 1
ATOM 7192 C C . ALA B 1 398 ? -5.641 -28.672 0.874 1 97.69 398 ALA B C 1
ATOM 7194 O O . ALA B 1 398 ? -5.02 -29.016 -0.136 1 97.69 398 ALA B O 1
ATOM 7195 N N . PHE B 1 399 ? -6.465 -27.594 0.93 1 98.31 399 PHE B N 1
ATOM 7196 C CA . PHE B 1 399 ? -6.301 -26.469 0.013 1 98.31 399 PHE B CA 1
ATOM 7197 C C . PHE B 1 399 ? -5.141 -25.578 0.445 1 98.31 399 PHE B C 1
ATOM 7199 O O . PHE B 1 399 ? -5.168 -25 1.532 1 98.31 399 PHE B O 1
ATOM 7206 N N . VAL B 1 400 ? -4.129 -25.469 -0.368 1 98.56 400 VAL B N 1
ATOM 7207 C CA . VAL B 1 400 ? -2.906 -24.797 0.044 1 98.56 400 VAL B CA 1
ATOM 7208 C C . VAL B 1 400 ? -2.807 -23.438 -0.655 1 98.56 400 VAL B C 1
ATOM 7210 O O . VAL B 1 400 ? -2.979 -23.344 -1.873 1 98.56 400 VAL B O 1
ATOM 7213 N N . VAL B 1 401 ? -2.648 -22.375 0.083 1 98.81 401 VAL B N 1
ATOM 7214 C CA . VAL B 1 401 ? -2.295 -21.047 -0.409 1 98.81 401 VAL B CA 1
ATOM 7215 C C . VAL B 1 401 ? -0.831 -20.75 -0.097 1 98.81 401 VAL B C 1
ATOM 7217 O O . VAL B 1 401 ? -0.45 -20.625 1.07 1 98.81 401 VAL B O 1
ATOM 7220 N N . ASP B 1 402 ? -0.036 -20.5 -1.155 1 98.38 402 ASP B N 1
ATOM 7221 C CA . ASP B 1 402 ? 1.41 -20.516 -0.958 1 98.38 402 ASP B CA 1
ATOM 7222 C C . ASP B 1 402 ? 2.016 -19.156 -1.267 1 98.38 402 ASP B C 1
ATOM 7224 O O . ASP B 1 402 ? 1.728 -18.562 -2.309 1 98.38 402 ASP B O 1
ATOM 7228 N N . GLU B 1 403 ? 2.793 -18.609 -0.357 1 97.69 403 GLU B N 1
ATOM 7229 C CA . GLU B 1 403 ? 3.744 -17.516 -0.564 1 97.69 403 GLU B CA 1
ATOM 7230 C C . GLU B 1 403 ? 5.051 -17.781 0.178 1 97.69 403 GLU B C 1
ATOM 7232 O O . GLU B 1 403 ? 5.594 -16.875 0.824 1 97.69 403 GLU B O 1
ATOM 7237 N N . GLY B 1 404 ? 5.453 -19.094 0.257 1 95.19 404 GLY B N 1
ATOM 7238 C CA . GLY B 1 404 ? 6.762 -19.469 0.762 1 95.19 404 GLY B CA 1
ATOM 7239 C C . GLY B 1 404 ? 7.859 -19.359 -0.277 1 95.19 404 GLY B C 1
ATOM 7240 O O . GLY B 1 404 ? 8.281 -20.359 -0.865 1 95.19 404 GLY B O 1
ATOM 7241 N N . VAL B 1 405 ? 8.422 -18.219 -0.445 1 90.38 405 VAL B N 1
ATOM 7242 C CA . VAL B 1 405 ? 9.266 -17.859 -1.582 1 90.38 405 VAL B CA 1
ATOM 7243 C C . VAL B 1 405 ? 10.414 -18.859 -1.706 1 90.38 405 VAL B C 1
ATOM 7245 O O . VAL B 1 405 ? 10.562 -19.516 -2.738 1 90.38 405 VAL B O 1
ATOM 7248 N N . THR B 1 406 ? 11.133 -19.109 -0.634 1 91.69 406 THR B N 1
ATOM 7249 C CA . THR B 1 406 ? 12.305 -19.969 -0.717 1 91.69 406 THR B CA 1
ATOM 7250 C C . THR B 1 406 ? 11.922 -21.422 -0.466 1 91.69 406 THR B C 1
ATOM 7252 O O . THR B 1 406 ? 12.719 -22.344 -0.721 1 91.69 406 THR B O 1
ATOM 7255 N N . SER B 1 407 ? 10.688 -21.641 -0.031 1 92.56 407 SER B N 1
ATOM 7256 C CA . SER B 1 407 ? 10.219 -23 0.242 1 92.56 407 SER B CA 1
ATOM 7257 C C . SER B 1 407 ? 9.273 -23.484 -0.848 1 92.56 407 SER B C 1
ATOM 7259 O O . SER B 1 407 ? 8.859 -24.641 -0.846 1 92.56 407 SER B O 1
ATOM 7261 N N . LYS B 1 408 ? 8.992 -22.672 -1.788 1 92 408 LYS B N 1
ATOM 7262 C CA . LYS B 1 408 ? 7.988 -22.969 -2.807 1 92 408 LYS B CA 1
ATOM 7263 C C . LYS B 1 408 ? 8.398 -24.172 -3.645 1 92 408 LYS B C 1
ATOM 7265 O O . LYS B 1 408 ? 7.574 -25.031 -3.953 1 92 408 LYS B O 1
ATOM 7270 N N . TYR B 1 409 ? 9.664 -24.219 -4.039 1 88.5 409 TYR B N 1
ATOM 7271 C CA . TYR B 1 409 ? 10.109 -25.297 -4.922 1 88.5 409 TYR B CA 1
ATOM 7272 C C . TYR B 1 409 ? 10.031 -26.641 -4.223 1 88.5 409 TYR B C 1
ATOM 7274 O O . TYR B 1 409 ? 9.719 -27.656 -4.848 1 88.5 409 TYR B O 1
ATOM 7282 N N . ALA B 1 410 ? 10.398 -26.625 -2.896 1 90.31 410 ALA B N 1
ATOM 7283 C CA . ALA B 1 410 ? 10.219 -27.859 -2.125 1 90.31 410 ALA B CA 1
ATOM 7284 C C . ALA B 1 410 ? 8.758 -28.312 -2.148 1 90.31 410 ALA B C 1
ATOM 7286 O O . ALA B 1 410 ? 8.477 -29.5 -2.279 1 90.31 410 ALA B O 1
ATOM 7287 N N . MET B 1 411 ? 7.906 -27.422 -2.037 1 92.81 411 MET B N 1
ATOM 7288 C CA . MET B 1 411 ? 6.484 -27.734 -2.033 1 92.81 411 MET B CA 1
ATOM 7289 C C . MET B 1 411 ? 6.043 -28.281 -3.387 1 92.81 411 MET B C 1
ATOM 7291 O O . MET B 1 411 ? 5.363 -29.312 -3.457 1 92.81 411 MET B O 1
ATOM 7295 N N . LEU B 1 412 ? 6.484 -27.641 -4.484 1 90.94 412 LEU B N 1
ATOM 7296 C CA . LEU B 1 412 ? 6.07 -28.031 -5.832 1 90.94 412 LEU B CA 1
ATOM 7297 C C . LEU B 1 412 ? 6.613 -29.406 -6.195 1 90.94 412 LEU B C 1
ATOM 7299 O O . LEU B 1 412 ? 6 -30.125 -6.98 1 90.94 412 LEU B O 1
ATOM 7303 N N . THR B 1 413 ? 7.727 -29.812 -5.59 1 87.94 413 THR B N 1
ATOM 7304 C CA . THR B 1 413 ? 8.383 -31.047 -6.004 1 87.94 413 THR B CA 1
ATOM 7305 C C . THR B 1 413 ? 8.031 -32.188 -5.047 1 87.94 413 THR B C 1
ATOM 7307 O O . THR B 1 413 ? 8.156 -33.344 -5.402 1 87.94 413 THR B O 1
ATOM 7310 N N . ARG B 1 414 ? 7.582 -31.797 -3.867 1 90.81 414 ARG B N 1
ATOM 7311 C CA . ARG B 1 414 ? 7.48 -32.844 -2.865 1 90.81 414 ARG B CA 1
ATOM 7312 C C . ARG B 1 414 ? 6.035 -33.062 -2.432 1 90.81 414 ARG B C 1
ATOM 7314 O O . ARG B 1 414 ? 5.73 -34 -1.712 1 90.81 414 ARG B O 1
ATOM 7321 N N . TRP B 1 415 ? 5.195 -32.188 -2.809 1 92.56 415 TRP B N 1
ATOM 7322 C CA . TRP B 1 415 ? 3.768 -32.344 -2.543 1 92.56 415 TRP B CA 1
ATOM 7323 C C . TRP B 1 415 ? 3.033 -32.844 -3.779 1 92.56 415 TRP B C 1
ATOM 7325 O O . TRP B 1 415 ? 3.162 -32.281 -4.863 1 92.56 415 TRP B O 1
ATO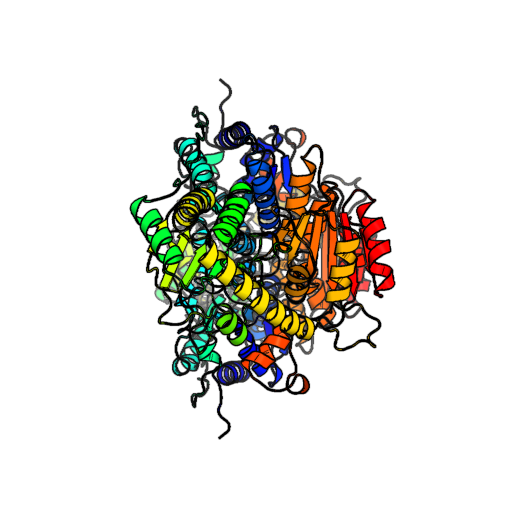M 7335 N N . SER B 1 416 ? 2.268 -33.969 -3.713 1 92.5 416 SER B N 1
ATOM 7336 C CA . SER B 1 416 ? 1.479 -34.469 -4.824 1 92.5 416 SER B CA 1
ATOM 7337 C C . SER B 1 416 ? 0.12 -33.781 -4.91 1 92.5 416 SER B C 1
ATOM 7339 O O . SER B 1 416 ? -0.903 -34.375 -4.551 1 92.5 416 SER B O 1
ATOM 7341 N N . PHE B 1 417 ? 0.13 -32.656 -5.492 1 92.62 417 PHE B N 1
ATOM 7342 C CA . PHE B 1 417 ? -1.076 -31.844 -5.578 1 92.62 417 PHE B CA 1
ATOM 7343 C C . PHE B 1 417 ? -2.025 -32.406 -6.637 1 92.62 417 PHE B C 1
ATOM 7345 O O . PHE B 1 417 ? -1.586 -32.875 -7.688 1 92.62 417 PHE B O 1
ATOM 7352 N N . GLU B 1 418 ? -3.264 -32.344 -6.379 1 92.31 418 GLU B N 1
ATOM 7353 C CA . GLU B 1 418 ? -4.324 -32.562 -7.355 1 92.31 418 GLU B CA 1
ATOM 7354 C C . GLU B 1 418 ? -4.828 -31.234 -7.922 1 92.31 418 GLU B C 1
ATOM 7356 O O . GLU B 1 418 ? -4.664 -30.188 -7.301 1 92.31 418 GLU B O 1
ATOM 7361 N N . PRO B 1 419 ? -5.41 -31.328 -9.133 1 94 419 PRO B N 1
ATOM 7362 C CA . PRO B 1 419 ? -5.988 -30.094 -9.672 1 94 419 PRO B CA 1
ATOM 7363 C C . PRO B 1 419 ? -6.926 -29.391 -8.68 1 94 419 PRO B C 1
ATOM 7365 O O . PRO B 1 419 ? -7.668 -30.062 -7.957 1 94 419 PRO B O 1
ATOM 7368 N N . GLU B 1 420 ? -6.848 -28.031 -8.617 1 96.25 420 GLU B N 1
ATOM 7369 C CA . GLU B 1 420 ? -7.738 -27.172 -7.844 1 96.25 420 GLU B CA 1
ATOM 7370 C C . GLU B 1 420 ? -7.41 -27.234 -6.355 1 96.25 420 GLU B C 1
ATOM 7372 O O . GLU B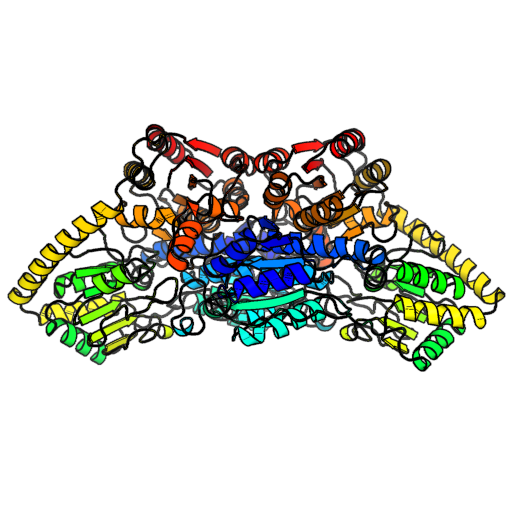 1 420 ? -8.25 -26.922 -5.516 1 96.25 420 GLU B O 1
ATOM 7377 N N . GLN B 1 421 ? -6.199 -27.672 -5.973 1 95.94 421 GLN B N 1
ATOM 7378 C CA . GLN B 1 421 ? -5.809 -27.812 -4.574 1 95.94 421 GLN B CA 1
ATOM 7379 C C . GLN B 1 421 ? -4.797 -26.75 -4.172 1 95.94 421 GLN B C 1
ATOM 7381 O O . GLN B 1 421 ? -4.461 -26.609 -2.996 1 95.94 421 GLN B O 1
ATOM 7386 N N . TYR B 1 422 ? -4.41 -25.891 -5.109 1 97.19 422 TYR B N 1
ATOM 7387 C CA . TYR B 1 422 ? -3.238 -25.047 -4.859 1 97.19 422 TYR B CA 1
ATOM 7388 C C . TYR B 1 422 ? -3.357 -23.719 -5.582 1 97.19 422 TYR B C 1
ATOM 7390 O O . TYR B 1 422 ? -3.607 -23.672 -6.789 1 97.19 422 TYR B O 1
ATOM 7398 N N . ILE B 1 423 ? -3.246 -22.594 -4.855 1 98.12 423 ILE B N 1
ATOM 7399 C CA . ILE B 1 423 ? -3.025 -21.266 -5.422 1 98.12 423 ILE B CA 1
ATOM 7400 C C . ILE B 1 423 ? -1.812 -20.625 -4.758 1 98.12 423 ILE B C 1
ATOM 7402 O O . ILE B 1 423 ? -1.457 -20.953 -3.629 1 98.12 423 ILE B O 1
ATOM 7406 N N . SER B 1 424 ? -1.131 -19.812 -5.477 1 97.5 424 SER B N 1
ATOM 7407 C CA . SER B 1 424 ? 0.073 -19.203 -4.914 1 97.5 424 SER B CA 1
ATOM 7408 C C . SER B 1 424 ? 0.274 -17.781 -5.441 1 97.5 424 SER B C 1
ATOM 7410 O O . SER B 1 424 ? -0.446 -17.344 -6.336 1 97.5 424 SER B O 1
ATOM 7412 N N . ASN B 1 425 ? 1.174 -17.047 -4.848 1 97 425 ASN B N 1
ATOM 7413 C CA . ASN B 1 425 ? 1.584 -15.703 -5.258 1 97 425 ASN B CA 1
ATOM 7414 C C . ASN B 1 425 ? 2.414 -15.734 -6.539 1 97 425 ASN B C 1
ATOM 7416 O O . ASN B 1 425 ? 3.621 -15.977 -6.492 1 97 425 ASN B O 1
ATOM 7420 N N . LYS B 1 426 ? 1.813 -15.469 -7.633 1 96.19 426 LYS B N 1
ATOM 7421 C CA . LYS B 1 426 ? 2.465 -15.531 -8.938 1 96.19 426 LYS B CA 1
ATOM 7422 C C . LYS B 1 426 ? 3.262 -14.266 -9.219 1 96.19 426 LYS B C 1
ATOM 7424 O O . LYS B 1 426 ? 4.258 -14.297 -9.945 1 96.19 426 LYS B O 1
ATOM 7429 N N . GLY B 1 427 ? 2.852 -13.164 -8.617 1 94.06 427 GLY B N 1
ATOM 7430 C CA . GLY B 1 427 ? 3.441 -11.867 -8.922 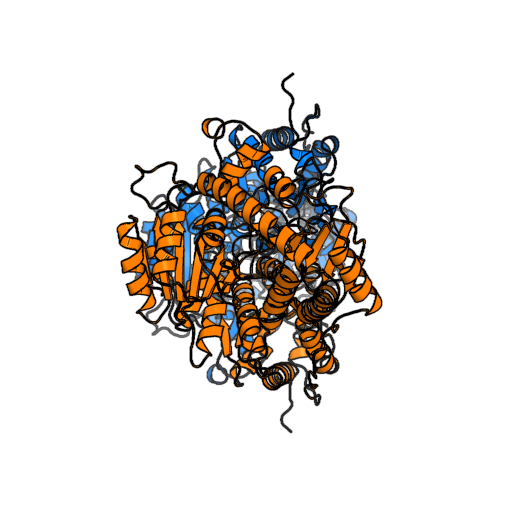1 94.06 427 GLY B CA 1
ATOM 7431 C C . GLY B 1 427 ? 4.793 -11.656 -8.266 1 94.06 427 GLY B C 1
ATOM 7432 O O . GLY B 1 427 ? 5.551 -10.773 -8.672 1 94.06 427 GLY B O 1
ATOM 7433 N N . GLY B 1 428 ? 5.043 -12.422 -7.293 1 94.88 428 GLY B N 1
ATOM 7434 C CA . GLY B 1 428 ? 6.355 -12.352 -6.664 1 94.88 428 GLY B CA 1
ATOM 7435 C C . GLY B 1 428 ? 6.438 -11.312 -5.566 1 94.88 428 GLY B C 1
ATOM 7436 O O . GLY B 1 428 ? 7.355 -11.336 -4.746 1 94.88 428 GLY B O 1
ATOM 7437 N N . GLY B 1 429 ? 5.57 -10.281 -5.594 1 95.62 429 GLY B N 1
ATOM 7438 C CA . GLY B 1 429 ? 5.531 -9.32 -4.508 1 95.62 429 GLY B CA 1
ATOM 7439 C C . GLY B 1 429 ? 5.023 -9.906 -3.205 1 95.62 429 GLY B C 1
ATOM 7440 O O . GLY B 1 429 ? 4.078 -10.695 -3.201 1 95.62 429 GLY B O 1
ATOM 7441 N N . LEU B 1 430 ? 5.605 -9.547 -2.125 1 97.44 430 LEU B N 1
ATOM 7442 C CA . LEU B 1 430 ? 5.238 -10.141 -0.842 1 97.44 430 LEU B CA 1
ATOM 7443 C C . LEU B 1 430 ? 3.969 -9.5 -0.291 1 97.44 430 LEU B C 1
ATOM 7445 O O . LEU B 1 430 ? 3.639 -8.367 -0.638 1 97.44 430 LEU B O 1
ATOM 7449 N N . GLY B 1 431 ? 3.232 -10.25 0.538 1 97.69 431 GLY B N 1
ATOM 7450 C CA . GLY B 1 431 ? 2.102 -9.719 1.282 1 97.69 431 GLY B CA 1
ATOM 7451 C C . GLY B 1 431 ? 0.76 -10.164 0.731 1 97.69 431 GLY B C 1
ATOM 7452 O O . GLY B 1 431 ? -0.289 -9.789 1.259 1 97.69 431 GLY B O 1
ATOM 7453 N N . TYR B 1 432 ? 0.743 -10.969 -0.275 1 98.31 432 TYR B N 1
ATOM 7454 C CA . TYR B 1 432 ? -0.494 -11.43 -0.893 1 98.31 432 TYR B CA 1
ATOM 7455 C C . TYR B 1 432 ? -0.991 -12.711 -0.224 1 98.31 432 TYR B C 1
ATOM 7457 O O . TYR B 1 432 ? -2.189 -12.859 0.028 1 98.31 432 TYR B O 1
ATOM 7465 N N . GLY B 1 433 ? -0.099 -13.648 0.104 1 98.5 433 GLY B N 1
ATOM 7466 C CA . GLY B 1 433 ? -0.427 -15.008 0.502 1 98.5 433 GLY B CA 1
ATOM 7467 C C . GLY B 1 433 ? -1.271 -15.078 1.761 1 98.5 433 GLY B C 1
ATOM 7468 O O . GLY B 1 433 ? -2.25 -15.828 1.82 1 98.5 433 GLY B O 1
ATOM 7469 N N . LEU B 1 434 ? -0.886 -14.328 2.768 1 98.81 434 LEU B N 1
ATOM 7470 C CA . LEU B 1 434 ? -1.593 -14.414 4.043 1 98.81 434 LEU B CA 1
ATOM 7471 C C . LEU B 1 434 ? -3.02 -13.891 3.908 1 98.81 434 LEU B C 1
ATOM 7473 O O . LEU B 1 434 ? -3.975 -14.586 4.266 1 98.81 434 LEU B O 1
ATOM 7477 N N . PRO B 1 435 ? -3.242 -12.664 3.344 1 98.88 435 PRO B N 1
ATOM 7478 C CA . PRO B 1 435 ? -4.625 -12.234 3.117 1 98.88 435 PRO B CA 1
ATOM 7479 C C . PRO B 1 435 ? -5.395 -13.18 2.205 1 98.88 435 PRO B C 1
ATOM 7481 O O . PRO B 1 435 ? -6.578 -13.445 2.443 1 98.88 435 PRO B O 1
ATOM 7484 N N . ALA B 1 436 ? -4.754 -13.688 1.175 1 98.94 436 ALA B N 1
ATOM 7485 C CA . ALA B 1 436 ? -5.406 -14.617 0.262 1 98.94 436 ALA B CA 1
ATOM 7486 C C . ALA B 1 436 ? -5.836 -15.891 0.991 1 98.94 436 ALA B C 1
ATOM 7488 O O . ALA B 1 436 ? -6.867 -16.484 0.665 1 98.94 436 ALA B O 1
ATOM 7489 N N . THR B 1 437 ? -5 -16.375 1.965 1 98.94 437 THR B N 1
ATOM 7490 C CA . THR B 1 437 ? -5.355 -17.531 2.775 1 98.94 437 THR B CA 1
ATOM 7491 C C . THR B 1 437 ? -6.664 -17.297 3.52 1 98.94 437 THR B C 1
ATOM 7493 O O . THR B 1 437 ? -7.527 -18.172 3.568 1 98.94 437 THR B O 1
ATOM 7496 N N . VAL B 1 438 ? -6.82 -16.094 4.066 1 98.94 438 VAL B N 1
ATOM 7497 C CA . VAL B 1 438 ? -8.039 -15.719 4.785 1 98.94 438 VAL B CA 1
ATOM 7498 C C . VAL B 1 438 ? -9.227 -15.75 3.834 1 98.94 438 VAL B C 1
ATOM 7500 O O . VAL B 1 438 ? -10.281 -16.297 4.168 1 98.94 438 VAL B O 1
ATOM 7503 N N . GLY B 1 439 ? -9.062 -15.164 2.633 1 98.94 439 GLY B N 1
ATOM 7504 C CA . GLY B 1 439 ? -10.117 -15.195 1.626 1 98.94 439 GLY B CA 1
ATOM 7505 C C . GLY B 1 439 ? -10.484 -16.609 1.199 1 98.94 439 GLY B C 1
ATOM 7506 O O . GLY B 1 439 ? -11.656 -16.922 1.002 1 98.94 439 GLY B O 1
ATOM 7507 N N . ALA B 1 440 ? -9.453 -17.469 1.032 1 98.94 440 ALA B N 1
ATOM 7508 C CA . ALA B 1 440 ? -9.68 -18.875 0.654 1 98.94 440 ALA B CA 1
ATOM 7509 C C . ALA B 1 440 ? -10.484 -19.609 1.725 1 98.94 440 ALA B C 1
ATOM 7511 O O . ALA B 1 440 ? -11.375 -20.391 1.407 1 98.94 440 ALA B O 1
ATOM 7512 N N . ALA B 1 441 ? -10.156 -19.344 2.994 1 98.88 441 ALA B N 1
ATOM 7513 C CA . ALA B 1 441 ? -10.867 -19.984 4.102 1 98.88 441 ALA B CA 1
ATOM 7514 C C . ALA B 1 441 ? -12.336 -19.578 4.105 1 98.88 441 ALA B C 1
ATOM 7516 O O . ALA B 1 441 ? -13.211 -20.406 4.387 1 98.88 441 ALA B O 1
ATOM 7517 N N . LEU B 1 442 ? -12.602 -18.281 3.846 1 98.75 442 LEU B N 1
ATOM 7518 C CA . LEU B 1 442 ? -13.984 -17.812 3.764 1 98.75 442 LEU B CA 1
ATOM 7519 C C . LEU B 1 442 ? -14.742 -18.547 2.664 1 98.75 442 LEU B C 1
ATOM 7521 O O . LEU B 1 442 ? -15.875 -19 2.873 1 98.75 442 LEU B O 1
ATOM 7525 N N . ALA B 1 443 ? -14.117 -18.688 1.453 1 98.62 443 ALA B N 1
ATOM 7526 C CA . ALA B 1 443 ? -14.734 -19.391 0.329 1 98.62 443 ALA B CA 1
ATOM 7527 C C . ALA B 1 443 ? -15 -20.859 0.671 1 98.62 443 ALA B C 1
ATOM 7529 O O . ALA B 1 443 ? -16.094 -21.375 0.414 1 98.62 443 ALA B O 1
ATOM 7530 N N . GLU B 1 444 ? -14.008 -21.562 1.243 1 98.12 444 GLU B N 1
ATOM 7531 C CA . GLU B 1 444 ? -14.164 -22.969 1.612 1 98.12 444 GLU B CA 1
ATOM 7532 C C . GLU B 1 444 ? -15.219 -23.141 2.703 1 98.12 444 GLU B C 1
ATOM 7534 O O . GLU B 1 444 ? -15.953 -24.125 2.709 1 98.12 444 GLU B O 1
ATOM 7539 N N . GLY B 1 445 ? -15.25 -22.156 3.602 1 97 445 GLY B N 1
ATOM 7540 C CA . GLY B 1 445 ? -16.219 -22.188 4.684 1 97 445 GLY B CA 1
ATOM 7541 C C . GLY B 1 445 ? -17.656 -22.172 4.195 1 97 445 GLY B C 1
ATOM 7542 O O . GLY B 1 445 ? -18.578 -22.578 4.918 1 97 445 GLY B O 1
ATOM 7543 N N . ASP B 1 446 ? -17.891 -21.734 2.988 1 93.88 446 ASP B N 1
ATOM 7544 C CA . ASP B 1 446 ? -19.234 -21.625 2.412 1 93.88 446 ASP B CA 1
ATOM 7545 C C . ASP B 1 446 ? -19.672 -22.938 1.786 1 93.88 446 ASP B C 1
ATOM 7547 O O . ASP B 1 446 ? -20.844 -23.094 1.407 1 93.88 446 ASP B O 1
ATOM 7551 N N . ARG B 1 447 ? -18.781 -23.859 1.736 1 94.62 447 ARG B N 1
ATOM 7552 C CA . ARG B 1 447 ? -19.109 -25.141 1.11 1 94.62 447 ARG B CA 1
ATOM 7553 C C . ARG B 1 447 ? -19.703 -26.109 2.131 1 94.62 447 ARG B C 1
ATOM 7555 O O . ARG B 1 447 ? -19.391 -26.016 3.322 1 94.62 447 ARG B O 1
ATOM 7562 N N . ASP B 1 448 ? -20.469 -27.062 1.604 1 92.5 448 ASP B N 1
ATOM 7563 C CA . ASP B 1 448 ? -21.031 -28.109 2.449 1 92.5 448 ASP B CA 1
ATOM 7564 C C . ASP B 1 448 ? -19.938 -29.031 2.971 1 92.5 448 ASP B C 1
ATOM 7566 O O . ASP B 1 448 ? -19.984 -29.484 4.121 1 92.5 448 ASP B O 1
ATOM 7570 N N . ASP B 1 449 ? -19.016 -29.297 2.139 1 93.5 449 ASP B N 1
ATOM 7571 C CA . ASP B 1 449 ? -17.875 -30.156 2.473 1 93.5 449 ASP B CA 1
ATOM 7572 C C . ASP B 1 449 ? -16.547 -29.422 2.256 1 93.5 449 ASP B C 1
ATOM 7574 O O . ASP B 1 449 ? -15.836 -29.688 1.292 1 93.5 449 ASP B O 1
ATOM 7578 N N . PRO B 1 450 ? -16.188 -28.547 3.166 1 94.94 450 PRO B N 1
ATOM 7579 C CA . PRO B 1 450 ? -15 -27.719 2.988 1 94.94 450 PRO B CA 1
ATOM 7580 C C . PRO B 1 450 ? -13.703 -28.531 3.105 1 94.94 450 PRO B C 1
ATOM 7582 O O . PRO B 1 450 ? -13.633 -29.469 3.889 1 94.94 450 PRO B O 1
ATOM 7585 N N . ARG B 1 451 ? -12.703 -28.125 2.34 1 95.62 451 ARG B N 1
ATOM 7586 C CA . ARG B 1 451 ? -11.336 -28.594 2.568 1 95.62 451 ARG B CA 1
ATOM 7587 C C . ARG B 1 451 ? -10.68 -27.828 3.711 1 95.62 451 ARG B C 1
ATOM 7589 O O . ARG B 1 451 ? -11.039 -26.688 3.982 1 95.62 451 ARG B O 1
ATOM 7596 N N . GLU B 1 452 ? -9.734 -28.531 4.309 1 97.25 452 GLU B N 1
ATOM 7597 C CA . GLU B 1 452 ? -8.844 -27.797 5.195 1 97.25 452 GLU B CA 1
ATOM 7598 C C . GLU B 1 452 ? -8.023 -26.766 4.418 1 97.25 452 GLU B C 1
ATOM 7600 O O . GLU B 1 452 ? -7.523 -27.062 3.332 1 97.25 452 GLU B O 1
ATOM 7605 N N . VAL B 1 453 ? -7.996 -25.547 4.906 1 98.75 453 VAL B N 1
ATOM 7606 C CA . VAL B 1 453 ? -7.219 -24.5 4.254 1 98.75 453 VAL B CA 1
ATOM 7607 C C . VAL B 1 453 ? -5.895 -24.312 4.984 1 98.75 453 VAL B C 1
ATOM 7609 O O . VAL B 1 453 ? -5.875 -24.047 6.191 1 98.75 453 VAL B O 1
ATOM 7612 N N . VAL B 1 454 ? -4.785 -24.422 4.297 1 98.88 454 VAL B N 1
ATOM 7613 C CA . VAL B 1 454 ? -3.443 -24.234 4.844 1 98.88 454 VAL B CA 1
ATOM 7614 C C . VAL B 1 454 ? -2.746 -23.094 4.102 1 98.88 454 VAL B C 1
ATOM 7616 O O . VAL B 1 454 ? -2.535 -23.172 2.889 1 98.88 454 VAL B O 1
ATOM 7619 N N . GLY B 1 455 ? -2.553 -22 4.797 1 98.75 455 GLY B N 1
ATOM 7620 C CA . GLY B 1 455 ? -1.632 -20.984 4.289 1 98.75 455 GLY B CA 1
ATOM 7621 C C . GLY B 1 455 ? -0.176 -21.328 4.555 1 98.75 455 GLY B C 1
ATOM 7622 O O . GLY B 1 455 ? 0.197 -21.641 5.684 1 98.75 455 GLY B O 1
ATOM 7623 N N . PHE B 1 456 ? 0.656 -21.359 3.533 1 98.75 456 PHE B N 1
ATOM 7624 C CA . PHE B 1 456 ? 2.09 -21.609 3.635 1 98.75 456 PHE B CA 1
ATOM 7625 C C . PHE B 1 456 ? 2.881 -20.359 3.248 1 98.75 456 PHE B C 1
ATOM 7627 O O . PHE B 1 456 ? 3.049 -20.078 2.062 1 98.75 456 PHE B O 1
ATOM 7634 N N . VAL B 1 457 ? 3.395 -19.625 4.25 1 98.38 457 VAL B N 1
ATOM 7635 C CA . VAL B 1 457 ? 4.047 -18.344 3.979 1 98.38 457 VAL B CA 1
ATOM 7636 C C . VAL B 1 457 ? 5.41 -18.297 4.664 1 98.38 457 VAL B C 1
ATOM 7638 O O . VAL B 1 457 ? 5.633 -19 5.652 1 98.38 457 VAL B O 1
ATOM 7641 N N . GLY B 1 458 ? 6.371 -17.547 4.094 1 97.88 458 GLY B N 1
ATOM 7642 C CA . GLY B 1 458 ? 7.602 -17.234 4.805 1 97.88 458 GLY B CA 1
ATOM 7643 C C . GLY B 1 458 ? 7.41 -16.188 5.891 1 97.88 458 GLY B C 1
ATOM 7644 O O . GLY B 1 458 ? 6.41 -15.469 5.898 1 97.88 458 GLY B O 1
ATOM 7645 N N . ASP B 1 459 ? 8.422 -16.141 6.84 1 97.69 459 ASP B N 1
ATOM 7646 C CA . ASP B 1 459 ? 8.328 -15.156 7.918 1 97.69 459 ASP B CA 1
ATOM 7647 C C . ASP B 1 459 ? 8.32 -13.734 7.363 1 97.69 459 ASP B C 1
ATOM 7649 O O . ASP B 1 459 ? 7.559 -12.883 7.832 1 97.69 459 ASP B O 1
ATOM 7653 N N . GLY B 1 460 ? 9.164 -13.438 6.371 1 96.88 460 GLY B N 1
ATOM 7654 C CA . GLY B 1 460 ? 9.164 -12.117 5.754 1 96.88 460 GLY B CA 1
ATOM 7655 C C . GLY B 1 460 ? 7.828 -11.742 5.152 1 96.88 460 GLY B C 1
ATOM 7656 O O . GLY B 1 460 ? 7.387 -10.594 5.281 1 96.88 460 GLY B O 1
ATOM 7657 N N . SER B 1 461 ? 7.172 -12.68 4.492 1 97.06 461 SER B N 1
ATOM 7658 C CA . SER B 1 461 ? 5.867 -12.445 3.889 1 97.06 461 SER B CA 1
ATOM 7659 C C . SER B 1 461 ? 4.789 -12.258 4.953 1 97.06 461 SER B C 1
ATOM 7661 O O . SER B 1 461 ? 3.896 -11.422 4.801 1 97.06 461 SER B O 1
ATOM 7663 N N . TYR B 1 462 ? 4.844 -13.047 6.023 1 98.31 462 TYR B N 1
ATOM 7664 C CA . TYR B 1 462 ? 3.895 -12.945 7.125 1 98.31 462 TYR B CA 1
ATOM 7665 C C . TYR B 1 462 ? 3.883 -11.539 7.711 1 98.31 462 TYR B C 1
ATOM 7667 O O . TYR B 1 462 ? 2.82 -11 8.031 1 98.31 462 TYR B O 1
ATOM 7675 N N . LEU B 1 463 ? 4.992 -10.969 7.75 1 97.56 463 LEU B N 1
ATOM 7676 C CA . LEU B 1 463 ? 5.176 -9.719 8.477 1 97.56 463 LEU B CA 1
ATOM 7677 C C . LEU B 1 463 ? 4.715 -8.531 7.645 1 97.56 463 LEU B C 1
ATOM 7679 O O . LEU B 1 463 ? 4.637 -7.406 8.148 1 97.56 463 LEU B O 1
ATOM 7683 N N . TYR B 1 464 ? 4.379 -8.734 6.387 1 97.88 464 TYR B N 1
ATOM 7684 C CA . TYR B 1 464 ? 3.779 -7.656 5.605 1 97.88 464 TYR B CA 1
ATOM 7685 C C . TYR B 1 464 ? 2.404 -7.289 6.148 1 97.88 464 TYR B C 1
ATOM 7687 O O . TYR B 1 464 ? 2.062 -6.109 6.238 1 97.88 464 TYR B O 1
ATOM 7695 N N . TYR B 1 465 ? 1.598 -8.312 6.441 1 97.94 465 TYR B N 1
ATOM 7696 C CA . TYR B 1 465 ? 0.236 -8.055 6.898 1 97.94 465 TYR B CA 1
ATOM 7697 C C . TYR B 1 465 ? -0.169 -9.039 7.988 1 97.94 465 TYR B C 1
ATOM 7699 O O . TYR B 1 465 ? -1.214 -9.688 7.891 1 97.94 465 TYR B O 1
ATOM 7707 N N . PRO B 1 466 ? 0.574 -9.047 9.109 1 97.5 466 PRO B N 1
ATOM 7708 C CA . PRO B 1 466 ? 0.183 -9.961 10.188 1 97.5 466 PRO B CA 1
ATOM 7709 C C . PRO B 1 466 ? -1.245 -9.719 10.672 1 97.5 466 PRO B C 1
ATOM 7711 O O . PRO B 1 466 ? -1.903 -10.648 11.141 1 97.5 466 PRO B O 1
ATOM 7714 N N . HIS B 1 467 ? -1.74 -8.508 10.516 1 96.44 467 HIS B N 1
ATOM 7715 C CA . HIS B 1 467 ? -3.055 -8.141 11.031 1 96.44 467 HIS B CA 1
ATOM 7716 C C . HIS B 1 467 ? -4.168 -8.703 10.148 1 96.44 467 HIS B C 1
ATOM 7718 O O . HIS B 1 467 ? -5.348 -8.57 10.477 1 96.44 467 HIS B O 1
ATOM 7724 N N . ALA B 1 468 ? -3.836 -9.438 9.016 1 98.38 468 ALA B N 1
ATOM 7725 C CA . ALA B 1 468 ? -4.824 -10.242 8.305 1 98.38 468 ALA B CA 1
ATOM 7726 C C . ALA B 1 468 ? -5.41 -11.32 9.211 1 98.38 468 ALA B C 1
ATOM 7728 O O . ALA B 1 468 ? -6.562 -11.727 9.039 1 98.38 468 ALA B O 1
ATOM 7729 N N . MET B 1 469 ? -4.629 -11.727 10.219 1 98.56 469 MET B N 1
ATOM 7730 C CA . MET B 1 469 ? -5.082 -12.758 11.148 1 98.56 469 MET B CA 1
ATOM 7731 C C . MET B 1 469 ? -6.238 -12.25 12.008 1 98.56 469 MET B C 1
ATOM 7733 O O . MET B 1 469 ? -7.047 -13.039 12.492 1 98.56 469 MET B O 1
ATOM 7737 N N . TYR B 1 470 ? -6.32 -10.906 12.211 1 98.56 470 TYR B N 1
ATOM 7738 C CA . TYR B 1 470 ? -7.465 -10.344 12.922 1 98.56 470 TYR B CA 1
ATOM 7739 C C . TYR B 1 470 ? -8.766 -10.656 12.188 1 98.56 470 TYR B C 1
ATOM 7741 O O . TYR B 1 470 ? -9.758 -11.039 12.812 1 98.56 470 TYR B O 1
ATOM 7749 N N . SER B 1 471 ? -8.766 -10.461 10.82 1 98.56 471 SER B N 1
ATOM 7750 C CA . SER B 1 471 ? -9.953 -10.766 10.031 1 98.56 471 SER B CA 1
ATOM 7751 C C . SER B 1 471 ? -10.328 -12.242 10.156 1 98.56 471 SER B C 1
ATOM 7753 O O . SER B 1 471 ? -11.508 -12.578 10.281 1 98.56 471 SER B O 1
ATOM 7755 N N . ALA B 1 472 ? -9.305 -13.133 10.094 1 98.75 472 ALA B N 1
ATOM 7756 C CA . ALA B 1 472 ? -9.57 -14.562 10.258 1 98.75 472 ALA B CA 1
ATOM 7757 C C . ALA B 1 472 ? -10.25 -14.844 11.594 1 98.75 472 ALA B C 1
ATOM 7759 O O . ALA B 1 472 ? -11.219 -15.609 11.656 1 98.75 472 ALA B O 1
ATOM 7760 N N . ALA B 1 473 ? -9.727 -14.242 12.648 1 98.62 473 ALA B N 1
ATOM 7761 C CA . ALA B 1 473 ? -10.273 -14.438 13.984 1 98.62 473 ALA B CA 1
ATOM 7762 C C . ALA B 1 473 ? -11.664 -13.836 14.109 1 98.62 473 ALA B C 1
ATOM 7764 O O . ALA B 1 473 ? -12.578 -14.461 14.648 1 98.62 473 ALA B O 1
ATOM 7765 N N . ARG B 1 474 ? -11.836 -12.609 13.641 1 98 474 ARG B N 1
ATOM 7766 C CA . ARG B 1 474 ? -13.094 -11.875 13.727 1 98 474 ARG B CA 1
ATOM 7767 C C . ARG B 1 474 ? -14.234 -12.664 13.102 1 98 474 ARG B C 1
ATOM 7769 O O . ARG B 1 474 ? -15.352 -12.656 13.617 1 98 474 ARG B O 1
ATOM 7776 N N . TYR B 1 475 ? -14 -13.289 12.031 1 97.81 475 TYR B N 1
ATOM 7777 C CA . TYR B 1 475 ? -15.055 -13.992 11.312 1 97.81 475 TYR B CA 1
ATOM 7778 C C . TYR B 1 475 ? -15.008 -15.484 11.594 1 97.81 475 TYR B C 1
ATOM 7780 O O . TYR B 1 475 ? -15.648 -16.281 10.906 1 97.81 475 TYR B O 1
ATOM 7788 N N . ASP B 1 476 ? -14.172 -15.906 12.57 1 97.19 476 ASP B N 1
ATOM 7789 C CA . ASP B 1 476 ? -14.062 -17.266 13.086 1 97.19 476 ASP B CA 1
ATOM 7790 C C . ASP B 1 476 ? -13.805 -18.266 11.953 1 97.19 476 ASP B C 1
ATOM 7792 O O . ASP B 1 476 ? -14.523 -19.25 11.82 1 97.19 476 ASP B O 1
ATOM 7796 N N . LEU B 1 477 ? -12.891 -17.906 11.086 1 98.5 477 LEU B N 1
ATOM 7797 C CA . LEU B 1 477 ? -12.594 -18.734 9.922 1 98.5 477 LEU B CA 1
ATOM 7798 C C . LEU B 1 477 ? -11.68 -19.906 10.305 1 98.5 477 LEU B C 1
ATOM 7800 O O . LEU B 1 477 ? -10.773 -19.734 11.133 1 98.5 477 LEU B O 1
ATOM 7804 N N . ASP B 1 478 ? -11.914 -21.047 9.734 1 98.44 478 ASP B N 1
ATOM 7805 C CA . ASP B 1 478 ? -11.102 -22.234 9.969 1 98.44 478 ASP B CA 1
ATOM 7806 C C . ASP B 1 478 ? -9.945 -22.312 8.977 1 98.44 478 ASP B C 1
ATOM 7808 O O . ASP B 1 478 ? -10.133 -22.688 7.82 1 98.44 478 ASP B O 1
ATOM 7812 N N . LEU B 1 479 ? -8.734 -21.969 9.422 1 98.81 479 LEU B N 1
ATOM 7813 C CA . LEU B 1 479 ? -7.52 -22.047 8.609 1 98.81 479 LEU B CA 1
ATOM 7814 C C . LEU B 1 479 ? -6.289 -22.25 9.484 1 98.81 479 LEU B C 1
ATOM 7816 O O . LEU B 1 479 ? -6.305 -21.906 10.672 1 98.81 479 LEU B O 1
ATOM 7820 N N . THR B 1 480 ? -5.293 -22.844 8.938 1 98.94 480 THR B N 1
ATOM 7821 C CA . THR B 1 480 ? -3.99 -23 9.57 1 98.94 480 THR B CA 1
ATOM 7822 C C . THR B 1 480 ? -2.889 -22.391 8.719 1 98.94 480 THR B C 1
ATOM 7824 O O . THR B 1 480 ? -2.721 -22.75 7.551 1 98.94 480 THR B O 1
ATOM 7827 N N . VAL B 1 481 ? -2.211 -21.406 9.297 1 98.88 481 VAL B N 1
ATOM 7828 C CA . VAL B 1 481 ? -1.076 -20.797 8.617 1 98.88 481 VAL B CA 1
ATOM 7829 C C . VAL B 1 481 ? 0.225 -21.406 9.133 1 98.88 481 VAL B C 1
ATOM 7831 O O . VAL B 1 481 ? 0.497 -21.391 10.328 1 98.88 481 VAL B O 1
ATOM 7834 N N . VAL B 1 482 ? 0.971 -21.969 8.258 1 98.94 482 VAL B N 1
ATOM 7835 C CA . VAL B 1 482 ? 2.303 -22.484 8.555 1 98.94 482 VAL B CA 1
ATOM 7836 C C . VAL B 1 482 ? 3.361 -21.5 8.055 1 98.94 482 VAL B C 1
ATOM 7838 O O . VAL B 1 482 ? 3.471 -21.266 6.852 1 98.94 482 VAL B O 1
ATOM 7841 N N . VAL B 1 483 ? 4.09 -20.922 9 1 98.88 483 VAL B N 1
ATOM 7842 C CA . VAL B 1 483 ? 5.145 -19.984 8.656 1 98.88 483 VAL B CA 1
ATOM 7843 C C . VAL B 1 483 ? 6.492 -20.703 8.609 1 98.88 483 VAL B C 1
ATOM 7845 O O . VAL B 1 483 ? 6.965 -21.203 9.633 1 98.88 483 VAL B O 1
ATOM 7848 N N . SER B 1 484 ? 7.035 -20.828 7.406 1 98.44 484 SER B N 1
ATOM 7849 C CA . SER B 1 484 ? 8.422 -21.266 7.266 1 98.44 484 SER B CA 1
ATOM 7850 C C . SER B 1 484 ? 9.391 -20.172 7.715 1 98.44 484 SER B C 1
ATOM 7852 O O . SER B 1 484 ? 9.742 -19.281 6.938 1 98.44 484 SER B O 1
ATOM 7854 N N . ASP B 1 485 ? 9.875 -20.25 8.969 1 98.25 485 ASP B N 1
ATOM 7855 C CA . ASP B 1 485 ? 10.57 -19.125 9.609 1 98.25 485 ASP B CA 1
ATOM 7856 C C . ASP B 1 485 ? 12.078 -19.359 9.625 1 98.25 485 ASP B C 1
ATOM 7858 O O . ASP B 1 485 ? 12.586 -20.125 10.445 1 98.25 485 ASP B O 1
ATOM 7862 N N . ASN B 1 486 ? 12.797 -18.703 8.75 1 96.81 486 ASN B N 1
ATOM 7863 C CA . ASN B 1 486 ? 14.25 -18.781 8.711 1 96.81 486 ASN B CA 1
ATOM 7864 C C . ASN B 1 486 ? 14.891 -17.484 9.188 1 96.81 486 ASN B C 1
ATOM 7866 O O . ASN B 1 486 ? 16.109 -17.344 9.164 1 96.81 486 ASN B O 1
ATOM 7870 N N . ARG B 1 487 ? 14.117 -16.438 9.547 1 97.19 487 ARG B N 1
ATOM 7871 C CA . ARG B 1 487 ? 14.492 -15.18 10.203 1 97.19 487 ARG B CA 1
ATOM 7872 C C . ARG B 1 487 ? 15.344 -14.312 9.281 1 97.19 487 ARG B C 1
ATOM 7874 O O . ARG B 1 487 ? 16.219 -13.586 9.742 1 97.19 487 ARG B O 1
ATOM 7881 N N . ASN B 1 488 ? 15.18 -14.406 8.008 1 97 488 ASN B N 1
ATOM 7882 C CA . ASN B 1 488 ? 15.867 -13.539 7.059 1 97 488 ASN B CA 1
ATOM 7883 C C . ASN B 1 488 ? 15.234 -13.609 5.672 1 97 488 ASN B C 1
ATOM 7885 O O . ASN B 1 488 ? 14.469 -14.531 5.379 1 97 488 ASN B O 1
ATOM 7889 N N . TYR B 1 489 ? 15.469 -12.602 4.867 1 97.25 489 TYR B N 1
ATOM 7890 C CA . TYR B 1 489 ? 15.141 -12.648 3.447 1 97.25 489 TYR B CA 1
ATOM 7891 C C . TYR B 1 489 ? 16.156 -13.492 2.684 1 97.25 489 TYR B C 1
ATOM 7893 O O . TYR B 1 489 ? 16.984 -12.953 1.938 1 97.25 489 TYR B O 1
ATOM 7901 N N . ARG B 1 490 ? 15.984 -14.781 2.766 1 96 490 ARG B N 1
ATOM 7902 C CA . ARG B 1 490 ? 16.969 -15.703 2.213 1 96 490 ARG B CA 1
ATOM 7903 C C . ARG B 1 490 ? 17.078 -15.547 0.701 1 96 490 ARG B C 1
ATOM 7905 O O . ARG B 1 490 ? 18.172 -15.656 0.137 1 96 490 ARG B O 1
ATOM 7912 N N . ILE B 1 491 ? 16 -15.336 0.056 1 95.44 491 ILE B N 1
ATOM 7913 C CA . ILE B 1 491 ? 15.984 -15.219 -1.397 1 95.44 491 ILE B CA 1
ATOM 7914 C C . ILE B 1 491 ? 16.891 -14.07 -1.83 1 95.44 491 ILE B C 1
ATOM 7916 O O . ILE B 1 491 ? 17.531 -14.141 -2.883 1 95.44 491 ILE B O 1
ATOM 7920 N N . LEU B 1 492 ? 16.984 -13.008 -1.068 1 97.31 492 LEU B N 1
ATOM 7921 C CA . LEU B 1 492 ? 17.797 -11.852 -1.425 1 97.31 492 LEU B CA 1
ATOM 7922 C C . LEU B 1 492 ? 19.281 -12.148 -1.236 1 97.31 492 LEU B C 1
ATOM 7924 O O . LEU B 1 492 ? 20.125 -11.672 -2.006 1 97.31 492 LEU B O 1
ATOM 7928 N N . LYS B 1 493 ? 19.609 -12.844 -0.227 1 97.12 493 LYS B N 1
ATOM 7929 C CA . LYS B 1 493 ? 21 -13.25 -0.045 1 97.12 493 LYS B CA 1
ATOM 7930 C C . LYS B 1 493 ? 21.453 -14.164 -1.181 1 97.12 493 LYS B C 1
ATOM 7932 O O . LYS B 1 493 ? 22.547 -13.992 -1.716 1 97.12 493 LYS B O 1
ATOM 7937 N N . ASN B 1 494 ? 20.578 -15.141 -1.536 1 94.94 494 ASN B N 1
ATOM 7938 C CA . ASN B 1 494 ? 20.875 -15.992 -2.684 1 94.94 494 ASN B CA 1
ATOM 7939 C C . ASN B 1 494 ? 21.047 -15.172 -3.957 1 94.94 494 ASN B C 1
ATOM 7941 O O . ASN B 1 494 ? 22 -15.398 -4.719 1 94.94 494 ASN B O 1
ATOM 7945 N N . ASN B 1 495 ? 20.156 -14.234 -4.164 1 95.44 495 ASN B N 1
ATOM 7946 C CA . ASN B 1 495 ? 20.203 -13.43 -5.379 1 95.44 495 ASN B CA 1
ATOM 7947 C C . ASN B 1 495 ? 21.422 -12.516 -5.402 1 95.44 495 ASN B C 1
ATOM 7949 O O . ASN B 1 495 ? 21.938 -12.195 -6.477 1 95.44 495 ASN B O 1
ATOM 7953 N N . THR B 1 496 ? 21.844 -12.055 -4.219 1 96.88 496 THR B N 1
ATOM 7954 C CA . THR B 1 496 ? 23.062 -11.266 -4.141 1 96.88 496 THR B CA 1
ATOM 7955 C C . THR B 1 496 ? 24.25 -12.047 -4.703 1 96.88 496 THR B C 1
ATOM 7957 O O . THR B 1 496 ? 25.016 -11.531 -5.523 1 96.88 496 THR B O 1
ATOM 7960 N N . LEU B 1 497 ? 24.391 -13.281 -4.301 1 95.12 497 LEU B N 1
ATOM 7961 C CA . LEU B 1 497 ? 25.484 -14.133 -4.762 1 95.12 497 LEU B CA 1
ATOM 7962 C C . LEU B 1 497 ? 25.359 -14.406 -6.258 1 95.12 497 LEU B C 1
ATOM 7964 O O . LEU B 1 497 ? 26.359 -14.406 -6.977 1 95.12 497 LEU B O 1
ATOM 7968 N N . ASP B 1 498 ? 24.156 -14.602 -6.648 1 92.19 498 ASP B N 1
ATOM 7969 C CA . ASP B 1 498 ? 23.922 -14.891 -8.062 1 92.19 498 ASP B CA 1
ATOM 7970 C C . ASP B 1 498 ? 24.25 -13.688 -8.938 1 92.19 498 ASP B C 1
ATOM 7972 O O . ASP B 1 498 ? 24.828 -13.844 -10.016 1 92.19 498 ASP B O 1
ATOM 7976 N N . LEU B 1 499 ? 23.891 -12.516 -8.477 1 92.12 499 LEU B N 1
ATOM 7977 C CA . LEU B 1 499 ? 24.016 -11.297 -9.266 1 92.12 499 LEU B CA 1
ATOM 7978 C C . LEU B 1 499 ? 25.438 -10.734 -9.195 1 92.12 499 LEU B C 1
ATOM 7980 O O . LEU B 1 499 ? 25.969 -10.227 -10.188 1 92.12 499 LEU B O 1
ATOM 7984 N N . MET B 1 500 ? 25.984 -10.789 -8.008 1 93.75 500 MET B N 1
ATOM 7985 C CA . MET B 1 500 ? 27.234 -10.047 -7.801 1 93.75 500 MET B CA 1
ATOM 7986 C C . MET B 1 500 ? 28.406 -10.992 -7.578 1 93.75 500 MET B C 1
ATOM 7988 O O . MET B 1 500 ? 29.547 -10.562 -7.512 1 93.75 500 MET B O 1
ATOM 7992 N N . GLY B 1 501 ? 28.172 -12.266 -7.508 1 94.12 501 GLY B N 1
ATOM 7993 C CA . GLY B 1 501 ? 29.219 -13.258 -7.332 1 94.12 501 GLY B CA 1
ATOM 7994 C C . GLY B 1 501 ? 29.781 -13.281 -5.93 1 94.12 501 GLY B C 1
ATOM 7995 O O . GLY B 1 501 ? 29.297 -12.57 -5.043 1 94.12 501 GLY B O 1
ATOM 7996 N N . GLY B 1 502 ? 30.609 -14.164 -5.66 1 95.56 502 GLY B N 1
ATOM 7997 C CA . GLY B 1 502 ? 31.297 -14.258 -4.379 1 95.56 502 GLY B CA 1
ATOM 7998 C C . GLY B 1 502 ? 30.625 -15.211 -3.41 1 95.56 502 GLY B C 1
ATOM 7999 O O . GLY B 1 502 ? 29.875 -16.109 -3.826 1 95.56 502 GLY B O 1
ATOM 8000 N N . GLU B 1 503 ? 31.062 -15.094 -2.178 1 96.06 503 GLU B N 1
ATOM 8001 C CA . GLU B 1 503 ? 30.547 -15.938 -1.102 1 96.06 503 GLU B CA 1
ATOM 8002 C C . GLU B 1 503 ? 29.781 -15.109 -0.074 1 96.06 503 GLU B C 1
ATOM 8004 O O . GLU B 1 503 ? 29.891 -13.883 -0.041 1 96.06 503 GLU B O 1
ATOM 8009 N N . GLU B 1 504 ? 29 -15.797 0.636 1 94.88 504 GLU B N 1
ATOM 8010 C CA . GLU B 1 504 ? 28.156 -15.117 1.607 1 94.88 504 GLU B CA 1
ATOM 8011 C C . GLU B 1 504 ? 28.984 -14.242 2.543 1 94.88 504 GLU B C 1
ATOM 8013 O O . GLU B 1 504 ? 28.547 -13.148 2.924 1 94.88 504 GLU B O 1
ATOM 8018 N N . ALA B 1 505 ? 30.172 -14.711 2.855 1 95.19 505 ALA B N 1
ATOM 8019 C CA . ALA B 1 505 ? 31.031 -14 3.795 1 95.19 505 ALA B CA 1
ATOM 8020 C C . ALA B 1 505 ? 31.516 -12.68 3.205 1 95.19 505 ALA B C 1
ATOM 8022 O O . ALA B 1 505 ? 32 -11.805 3.934 1 95.19 505 ALA B O 1
ATOM 8023 N N . ASP B 1 506 ? 31.328 -12.5 1.921 1 96.06 506 ASP B N 1
ATOM 8024 C CA . ASP B 1 506 ? 31.797 -11.305 1.237 1 96.06 506 ASP B CA 1
ATOM 8025 C C . ASP B 1 506 ? 30.812 -10.141 1.432 1 96.06 506 ASP B C 1
ATOM 8027 O O . ASP B 1 506 ? 31.141 -8.992 1.127 1 96.06 506 ASP B O 1
ATOM 8031 N N . TYR B 1 507 ? 29.656 -10.391 1.983 1 96.81 507 TYR B N 1
ATOM 8032 C CA . TYR B 1 507 ? 28.578 -9.398 1.992 1 96.81 507 TYR B CA 1
ATOM 8033 C C . TYR B 1 507 ? 28.062 -9.172 3.404 1 96.81 507 TYR B C 1
ATOM 8035 O O . TYR B 1 507 ? 28 -10.109 4.207 1 96.81 507 TYR B O 1
ATOM 8043 N N . GLU B 1 508 ? 27.594 -7.93 3.684 1 95.75 508 GLU B N 1
ATOM 8044 C CA . GLU B 1 508 ? 27.016 -7.582 4.98 1 95.75 508 GLU B CA 1
ATOM 8045 C C . GLU B 1 508 ? 25.516 -7.824 5.004 1 95.75 508 GLU B C 1
ATOM 8047 O O . GLU B 1 508 ? 24.922 -8.047 6.066 1 95.75 508 GLU B O 1
ATOM 8052 N N . PHE B 1 509 ? 24.828 -7.809 3.852 1 96.88 509 PHE B N 1
ATOM 8053 C CA . PHE B 1 509 ? 23.406 -8.047 3.662 1 96.88 509 PHE B CA 1
ATOM 8054 C C . PHE B 1 509 ? 22.578 -7.113 4.539 1 96.88 509 PHE B C 1
ATOM 8056 O O . PHE B 1 509 ? 21.703 -7.566 5.281 1 96.88 509 PHE B O 1
ATOM 8063 N N . PRO B 1 510 ? 22.781 -5.777 4.418 1 96.56 510 PRO B N 1
ATOM 8064 C CA . PRO B 1 510 ? 22 -4.863 5.242 1 96.56 510 PRO B CA 1
ATOM 8065 C C . PRO B 1 510 ? 20.484 -5.023 5.023 1 96.56 510 PRO B C 1
ATOM 8067 O O . PRO B 1 510 ? 20.031 -5.09 3.879 1 96.56 510 PRO B O 1
ATOM 8070 N N . GLY B 1 511 ? 19.781 -5.09 6.145 1 96.38 511 GLY B N 1
ATOM 8071 C CA . GLY B 1 511 ? 18.328 -5.082 6.094 1 96.38 511 GLY B CA 1
ATOM 8072 C C . GLY B 1 511 ? 17.734 -6.426 5.707 1 96.38 511 GLY B C 1
ATOM 8073 O O . GLY B 1 511 ? 16.547 -6.52 5.391 1 96.38 511 GLY B O 1
ATOM 8074 N N . MET B 1 512 ? 18.5 -7.531 5.789 1 97.56 512 MET B N 1
ATOM 8075 C CA . MET B 1 512 ? 17.984 -8.789 5.262 1 97.56 512 MET B CA 1
ATOM 8076 C C . MET B 1 512 ? 17.781 -9.805 6.379 1 97.56 512 MET B C 1
ATOM 8078 O O . MET B 1 512 ? 17.219 -10.883 6.156 1 97.56 512 MET B O 1
ATOM 8082 N N . ASP B 1 513 ? 18.219 -9.453 7.582 1 97.31 513 ASP B N 1
ATOM 8083 C CA . ASP B 1 513 ? 18.016 -10.32 8.742 1 97.31 513 ASP B CA 1
ATOM 8084 C C . ASP B 1 513 ? 16.984 -9.742 9.695 1 97.31 513 ASP B C 1
ATOM 8086 O O . ASP B 1 513 ? 16.875 -8.523 9.844 1 97.31 513 ASP B O 1
ATOM 8090 N N . PHE B 1 514 ? 16.219 -10.609 10.242 1 97.06 514 PHE B N 1
ATOM 8091 C CA . PHE B 1 514 ? 15.281 -10.211 11.297 1 97.06 514 PHE B CA 1
ATOM 8092 C C . PHE B 1 514 ? 15.883 -10.453 12.672 1 97.06 514 PHE B C 1
ATOM 8094 O O . PHE B 1 514 ? 15.617 -11.477 13.305 1 97.06 514 PHE B O 1
ATOM 8101 N N . ASP B 1 515 ? 16.625 -9.539 13.078 1 94.94 515 ASP B N 1
ATOM 8102 C CA . ASP B 1 515 ? 17.312 -9.602 14.359 1 94.94 515 ASP B CA 1
ATOM 8103 C C . ASP B 1 515 ? 17.141 -8.297 15.141 1 94.94 515 ASP B C 1
ATOM 8105 O O . ASP B 1 515 ? 17.719 -7.27 14.773 1 94.94 515 ASP B O 1
ATOM 8109 N N . PRO B 1 516 ? 16.516 -8.242 16.281 1 95.94 516 PRO B N 1
ATOM 8110 C CA . PRO B 1 516 ? 15.852 -9.391 16.906 1 95.94 516 PRO B CA 1
ATOM 8111 C C . PRO B 1 516 ? 14.664 -9.898 16.094 1 95.94 516 PRO B C 1
ATOM 8113 O O . PRO B 1 516 ? 14.125 -9.172 15.258 1 95.94 516 PRO B O 1
ATOM 8116 N N . PRO B 1 517 ? 14.305 -11.164 16.281 1 96.38 517 PRO B N 1
ATOM 8117 C CA . PRO B 1 517 ? 13.133 -11.68 15.578 1 96.38 517 PRO B CA 1
ATOM 8118 C C . PRO B 1 517 ? 11.82 -11.195 16.172 1 96.38 517 PRO B C 1
ATOM 8120 O O . PRO B 1 517 ? 11.766 -10.867 17.359 1 96.38 517 PRO B O 1
ATOM 8123 N N . VAL B 1 518 ? 10.82 -11.125 15.359 1 97.56 518 VAL B N 1
ATOM 8124 C CA . VAL B 1 518 ? 9.461 -10.875 15.836 1 97.56 518 VAL B CA 1
ATOM 8125 C C . VAL B 1 518 ? 8.914 -12.141 16.5 1 97.56 518 VAL B C 1
ATOM 8127 O O . VAL B 1 518 ? 9.172 -13.258 16.031 1 97.56 518 VAL B O 1
ATOM 8130 N N . ASP B 1 519 ? 8.219 -11.992 17.625 1 98.56 519 ASP B N 1
ATOM 8131 C CA . ASP B 1 519 ? 7.52 -13.109 18.25 1 98.56 519 ASP B CA 1
ATOM 8132 C C . ASP B 1 519 ? 6.211 -13.414 17.516 1 98.56 519 ASP B C 1
ATOM 8134 O O . ASP B 1 519 ? 5.148 -12.914 17.906 1 98.56 519 ASP B O 1
ATOM 8138 N N . LEU B 1 520 ? 6.305 -14.336 16.562 1 98.69 520 LEU B N 1
ATOM 8139 C CA . LEU B 1 520 ? 5.168 -14.586 15.68 1 98.69 520 LEU B CA 1
ATOM 8140 C C . LEU B 1 520 ? 4.016 -15.219 16.453 1 98.69 520 LEU B C 1
ATOM 8142 O O . LEU B 1 520 ? 2.848 -15.008 16.109 1 98.69 520 LEU B O 1
ATOM 8146 N N . VAL B 1 521 ? 4.309 -16.016 17.469 1 98.75 521 VAL B N 1
ATOM 8147 C CA . VAL B 1 521 ? 3.275 -16.641 18.297 1 98.75 521 VAL B CA 1
ATOM 8148 C C . VAL B 1 521 ? 2.467 -15.578 19.031 1 98.75 521 VAL B C 1
ATOM 8150 O O . VAL B 1 521 ? 1.241 -15.523 18.906 1 98.75 521 VAL B O 1
ATOM 8153 N N . ALA B 1 522 ? 3.156 -14.688 19.734 1 98.69 522 ALA B N 1
ATOM 8154 C CA . ALA B 1 522 ? 2.49 -13.594 20.453 1 98.69 522 ALA B CA 1
ATOM 8155 C C . ALA B 1 522 ? 1.755 -12.68 19.469 1 98.69 522 ALA B C 1
ATOM 8157 O O . ALA B 1 522 ? 0.688 -12.148 19.797 1 98.69 522 ALA B O 1
ATOM 8158 N N . ASN B 1 523 ? 2.373 -12.469 18.344 1 98.75 523 ASN B N 1
ATOM 8159 C CA . ASN B 1 523 ? 1.752 -11.633 17.312 1 98.75 523 ASN B CA 1
ATOM 8160 C C . ASN B 1 523 ? 0.41 -12.203 16.875 1 98.75 523 ASN B C 1
ATOM 8162 O O . ASN B 1 523 ? -0.589 -11.484 16.812 1 98.75 523 ASN B O 1
ATOM 8166 N N . ALA B 1 524 ? 0.432 -13.516 16.531 1 98.75 524 ALA B N 1
ATOM 8167 C CA . ALA B 1 524 ? -0.802 -14.188 16.125 1 98.75 524 ALA B CA 1
ATOM 8168 C C . ALA B 1 524 ? -1.859 -14.102 17.219 1 98.75 524 ALA B C 1
ATOM 8170 O O . ALA B 1 524 ? -3.021 -13.789 16.953 1 98.75 524 ALA B O 1
ATOM 8171 N N . GLU B 1 525 ? -1.462 -14.305 18.438 1 98.75 525 GLU B N 1
ATOM 8172 C CA . GLU B 1 525 ? -2.377 -14.289 19.578 1 98.75 525 GLU B CA 1
ATOM 8173 C C . GLU B 1 525 ? -2.957 -12.898 19.797 1 98.75 525 GLU B C 1
ATOM 8175 O O . GLU B 1 525 ? -4.121 -12.758 20.172 1 98.75 525 GLU B O 1
ATOM 8180 N N . SER B 1 526 ? -2.145 -11.867 19.578 1 98.69 526 SER B N 1
ATOM 8181 C CA . SER B 1 526 ? -2.611 -10.5 19.75 1 98.69 526 SER B CA 1
ATOM 8182 C C . SER B 1 526 ? -3.748 -10.18 18.781 1 98.69 526 SER B C 1
ATOM 8184 O O . SER B 1 526 ? -4.555 -9.281 19.047 1 98.69 526 SER B O 1
ATOM 8186 N N . HIS B 1 527 ? -3.818 -10.891 17.688 1 98.38 527 HIS B N 1
ATOM 8187 C CA . HIS B 1 527 ? -4.84 -10.656 16.672 1 98.38 527 HIS B CA 1
ATOM 8188 C C . HIS B 1 527 ? -6.012 -11.617 16.844 1 98.38 527 HIS B C 1
ATOM 8190 O O . HIS B 1 527 ? -6.949 -11.602 16.031 1 98.38 527 HIS B O 1
ATOM 8196 N N . GLY B 1 528 ? -5.992 -12.492 17.797 1 98.38 528 GLY B N 1
ATOM 8197 C CA . GLY B 1 528 ? -7.125 -13.344 18.109 1 98.38 528 GLY B CA 1
ATOM 8198 C C . GLY B 1 528 ? -6.973 -14.766 17.594 1 98.38 528 GLY B C 1
ATOM 8199 O O . GLY B 1 528 ? -7.863 -15.594 17.766 1 98.38 528 GLY B O 1
ATOM 8200 N N . ALA B 1 529 ? -5.852 -15.109 16.938 1 98.62 529 ALA B N 1
ATOM 8201 C CA . ALA B 1 529 ? -5.57 -16.469 16.484 1 98.62 529 ALA B CA 1
ATOM 8202 C C . ALA B 1 529 ? -4.785 -17.25 17.547 1 98.62 529 ALA B C 1
ATOM 8204 O O . ALA B 1 529 ? -4.293 -16.672 18.516 1 98.62 529 ALA B O 1
ATOM 8205 N N . ARG B 1 530 ? -4.73 -18.547 17.406 1 98.62 530 ARG B N 1
ATOM 8206 C CA . ARG B 1 530 ? -3.83 -19.359 18.234 1 98.62 530 ARG B CA 1
ATOM 8207 C C . ARG B 1 530 ? -2.449 -19.453 17.594 1 98.62 530 ARG B C 1
ATOM 8209 O O . ARG B 1 530 ? -2.33 -19.562 16.359 1 98.62 530 ARG B O 1
ATOM 8216 N N . GLY B 1 531 ? -1.44 -19.312 18.375 1 98.69 531 GLY B N 1
ATOM 8217 C CA . GLY B 1 531 ? -0.07 -19.438 17.906 1 98.69 531 GLY B CA 1
ATOM 8218 C C . GLY B 1 531 ? 0.692 -20.562 18.562 1 98.69 531 GLY B C 1
ATOM 8219 O O . GLY B 1 531 ? 0.517 -20.828 19.75 1 98.69 531 GLY B O 1
ATOM 8220 N N . THR B 1 532 ? 1.489 -21.281 17.812 1 98.81 532 THR B N 1
ATOM 8221 C CA . THR B 1 532 ? 2.344 -22.344 18.344 1 98.81 532 THR B CA 1
ATOM 8222 C C . THR B 1 532 ? 3.734 -22.281 17.719 1 98.81 532 THR B C 1
ATOM 8224 O O . THR B 1 532 ? 3.865 -22.141 16.5 1 98.81 532 THR B O 1
ATOM 8227 N N . LEU B 1 533 ? 4.734 -22.297 18.531 1 98.62 533 LEU B N 1
ATOM 8228 C CA . LEU B 1 533 ? 6.117 -22.375 18.062 1 98.62 533 LEU B CA 1
ATOM 8229 C C . LEU B 1 533 ? 6.535 -23.828 17.844 1 98.62 533 LEU B C 1
ATOM 8231 O O . LEU B 1 533 ? 6.27 -24.688 18.688 1 98.62 533 LEU B O 1
ATOM 8235 N N . VAL B 1 534 ? 7.039 -24.125 16.703 1 98.75 534 VAL B N 1
ATOM 8236 C CA . VAL B 1 534 ? 7.582 -25.422 16.359 1 98.75 534 VAL B CA 1
ATOM 8237 C C . VAL B 1 534 ? 9.094 -25.312 16.141 1 98.75 534 VAL B C 1
ATOM 8239 O O . VAL B 1 534 ? 9.547 -24.734 15.164 1 98.75 534 VAL B O 1
ATOM 8242 N N . GLU B 1 535 ? 9.867 -26.031 16.953 1 97.62 535 GLU B N 1
ATOM 8243 C CA . GLU B 1 535 ? 11.305 -25.781 16.953 1 97.62 535 GLU B CA 1
ATOM 8244 C C . GLU B 1 535 ? 12.055 -26.953 16.297 1 97.62 535 GLU B C 1
ATOM 8246 O O . GLU B 1 535 ? 13.195 -26.781 15.852 1 97.62 535 GLU B O 1
ATOM 8251 N N . THR B 1 536 ? 11.445 -28.219 16.312 1 96.69 536 THR B N 1
ATOM 8252 C CA . THR B 1 536 ? 12.133 -29.391 15.789 1 96.69 536 THR B CA 1
ATOM 8253 C C . THR B 1 536 ? 11.266 -30.109 14.758 1 96.69 536 THR B C 1
ATOM 8255 O O . THR B 1 536 ? 10.039 -29.984 14.773 1 96.69 536 THR B O 1
ATOM 8258 N N . PRO B 1 537 ? 11.906 -30.859 13.867 1 96.56 537 PRO B N 1
ATOM 8259 C CA . PRO B 1 537 ? 11.156 -31.578 12.828 1 96.56 537 PRO B CA 1
ATOM 8260 C C . PRO B 1 537 ? 10.125 -32.531 13.406 1 96.56 537 PRO B C 1
ATOM 8262 O O . PRO B 1 537 ? 9.047 -32.719 12.828 1 96.56 537 PRO B O 1
ATOM 8265 N N . GLU B 1 538 ? 10.398 -33.125 14.547 1 97.12 538 GLU B N 1
ATOM 8266 C CA . GLU B 1 538 ? 9.523 -34.125 15.141 1 97.12 538 GLU B CA 1
ATOM 8267 C C . GLU B 1 538 ? 8.219 -33.531 15.625 1 97.12 538 GLU B C 1
ATOM 8269 O O . GLU B 1 538 ? 7.203 -34.219 15.734 1 97.12 538 GLU B O 1
ATOM 8274 N N . GLU B 1 539 ? 8.234 -32.25 15.844 1 98.31 539 GLU B N 1
ATOM 8275 C CA . GLU B 1 539 ? 7.066 -31.562 16.375 1 98.31 539 GLU B CA 1
ATOM 8276 C C . GLU B 1 539 ? 6.098 -31.188 15.258 1 98.31 539 GLU B C 1
ATOM 8278 O O . GLU B 1 539 ? 4.922 -30.906 15.516 1 98.31 539 GLU B O 1
ATOM 8283 N N . ILE B 1 540 ? 6.496 -31.172 14.047 1 98.69 540 ILE B N 1
ATOM 8284 C CA . ILE B 1 540 ? 5.734 -30.594 12.945 1 98.69 540 ILE B CA 1
ATOM 8285 C C . ILE B 1 540 ? 4.414 -31.344 12.781 1 98.69 540 ILE B C 1
ATOM 8287 O O . ILE B 1 540 ? 3.342 -30.734 12.812 1 98.69 540 ILE B O 1
ATOM 8291 N N . GLU B 1 541 ? 4.445 -32.688 12.586 1 98.75 541 GLU B N 1
ATOM 8292 C CA . GLU B 1 541 ? 3.252 -33.469 12.266 1 98.75 541 GLU B CA 1
ATOM 8293 C C . GLU B 1 541 ? 2.227 -33.406 13.391 1 98.75 541 GLU B C 1
ATOM 8295 O O . GLU B 1 541 ? 1.069 -33.031 13.164 1 98.75 541 GLU B O 1
ATOM 8300 N N . PRO B 1 542 ? 2.609 -33.656 14.703 1 98.69 542 PRO B N 1
ATOM 8301 C CA . PRO B 1 542 ? 1.596 -33.594 15.758 1 98.69 542 PRO B CA 1
ATOM 8302 C C . PRO B 1 542 ? 0.991 -32.219 15.93 1 98.69 542 PRO B C 1
ATOM 8304 O O . PRO B 1 542 ? -0.212 -32.094 16.172 1 98.69 542 PRO B O 1
ATOM 8307 N N . VAL B 1 543 ? 1.785 -31.172 15.859 1 98.81 543 VAL B N 1
ATOM 8308 C CA . VAL B 1 543 ? 1.296 -29.797 16.031 1 98.81 543 VAL B CA 1
ATOM 8309 C C . VAL B 1 543 ? 0.342 -29.438 14.898 1 98.81 543 VAL B C 1
ATOM 8311 O O . VAL B 1 543 ? -0.697 -28.812 15.125 1 98.81 543 VAL B O 1
ATOM 8314 N N . LEU B 1 544 ? 0.71 -29.797 13.672 1 98.81 544 LEU B N 1
ATOM 8315 C CA . LEU B 1 544 ? -0.148 -29.516 12.523 1 98.81 544 LEU B CA 1
ATOM 8316 C C . LEU B 1 544 ? -1.453 -30.312 12.625 1 98.81 544 LEU B C 1
ATOM 8318 O O . LEU B 1 544 ? -2.525 -29.781 12.328 1 98.81 544 LEU B O 1
ATOM 8322 N N . GLU B 1 545 ? -1.361 -31.625 13.008 1 98.69 545 GLU B N 1
ATOM 8323 C CA . GLU B 1 545 ? -2.555 -32.438 13.203 1 98.69 545 GLU B CA 1
ATOM 8324 C C . GLU B 1 545 ? -3.498 -31.797 14.219 1 98.69 545 GLU B C 1
ATOM 8326 O O . GLU B 1 545 ? -4.707 -31.719 13.992 1 98.69 545 GLU B O 1
ATOM 8331 N N . ASP B 1 546 ? -2.91 -31.359 15.312 1 98.5 546 ASP B N 1
ATOM 8332 C CA . ASP B 1 546 ? -3.693 -30.719 16.359 1 98.5 546 ASP B CA 1
ATOM 8333 C C . ASP B 1 546 ? -4.371 -29.453 15.844 1 98.5 546 ASP B C 1
ATOM 8335 O O . ASP B 1 546 ? -5.539 -29.203 16.141 1 98.5 546 ASP B O 1
ATOM 8339 N N . ALA B 1 547 ? -3.615 -28.625 15.109 1 98.62 547 ALA B N 1
ATOM 8340 C CA . ALA B 1 547 ? -4.152 -27.375 14.562 1 98.62 547 ALA B CA 1
ATOM 8341 C C . ALA B 1 547 ? -5.312 -27.656 13.609 1 98.62 547 ALA B C 1
ATOM 8343 O O . ALA B 1 547 ? -6.336 -26.969 13.656 1 98.62 547 ALA B O 1
ATOM 8344 N N . LEU B 1 548 ? -5.172 -28.641 12.773 1 98.19 548 LEU B N 1
ATOM 8345 C CA . LEU B 1 548 ? -6.184 -28.953 11.773 1 98.19 548 LEU B CA 1
ATOM 8346 C C . LEU B 1 548 ? -7.426 -29.547 12.422 1 98.19 548 LEU B C 1
ATOM 8348 O O . LEU B 1 548 ? -8.523 -29.484 11.859 1 98.19 548 LEU B O 1
ATOM 8352 N N . ALA B 1 549 ? -7.289 -30.094 13.602 1 96.81 549 ALA B N 1
ATOM 8353 C CA . ALA B 1 549 ? -8.398 -30.734 14.297 1 96.81 549 ALA B CA 1
ATOM 8354 C C . ALA B 1 549 ? -9.258 -29.703 15.023 1 96.81 549 ALA B C 1
ATOM 8356 O O . ALA B 1 549 ? -10.391 -30 15.414 1 96.81 549 ALA B O 1
ATOM 8357 N N . ARG B 1 550 ? -8.719 -28.516 15.164 1 94.94 550 ARG B N 1
ATOM 8358 C CA . ARG B 1 550 ? -9.43 -27.453 15.867 1 94.94 550 ARG B CA 1
ATOM 8359 C C . ARG B 1 550 ? -10.078 -26.484 14.883 1 94.94 550 ARG B C 1
ATOM 8361 O O . ARG B 1 550 ? -9.5 -26.188 13.836 1 94.94 550 ARG B O 1
ATOM 8368 N N . ASP B 1 551 ? -11.25 -26.031 15.305 1 96.25 551 ASP B N 1
ATOM 8369 C CA . ASP B 1 551 ? -11.852 -24.938 14.531 1 96.25 551 ASP B CA 1
ATOM 8370 C C . ASP B 1 551 ? -11.164 -23.609 14.836 1 96.25 551 ASP B C 1
ATOM 8372 O O . ASP B 1 551 ? -10.578 -23.438 15.906 1 96.25 551 ASP B O 1
ATOM 8376 N N . GLY B 1 552 ? -11.25 -22.672 13.875 1 97.94 552 GLY B N 1
ATOM 8377 C CA . GLY B 1 552 ? -10.672 -21.359 14.078 1 97.94 552 GLY B CA 1
ATOM 8378 C C . GLY B 1 552 ? -9.281 -21.219 13.484 1 97.94 552 GLY B C 1
ATOM 8379 O O . GLY B 1 552 ? -8.742 -22.172 12.93 1 97.94 552 GLY B O 1
ATOM 8380 N N . PRO B 1 553 ? -8.719 -20.016 13.562 1 98.75 553 PRO B N 1
ATOM 8381 C CA . PRO B 1 553 ? -7.434 -19.75 12.914 1 98.75 553 PRO B CA 1
ATOM 8382 C C . PRO B 1 553 ? -6.238 -20.109 13.789 1 98.75 553 PRO B C 1
ATOM 8384 O O . PRO B 1 553 ? -6.211 -19.766 14.969 1 98.75 553 PRO B O 1
ATOM 8387 N N . ASP B 1 554 ? -5.258 -20.812 13.25 1 98.81 554 ASP B N 1
ATOM 8388 C CA . ASP B 1 554 ? -3.998 -21.188 13.883 1 98.81 554 ASP B CA 1
ATOM 8389 C C . ASP B 1 554 ? -2.807 -20.688 13.07 1 98.81 554 ASP B C 1
ATOM 8391 O O . ASP B 1 554 ? -2.844 -20.688 11.836 1 98.81 554 ASP B O 1
ATOM 8395 N N . VAL B 1 555 ? -1.806 -20.219 13.789 1 98.88 555 VAL B N 1
ATOM 8396 C CA . VAL B 1 555 ? -0.519 -19.891 13.18 1 98.88 555 VAL B CA 1
ATOM 8397 C C . VAL B 1 555 ? 0.574 -20.766 13.789 1 98.88 555 VAL B C 1
ATOM 8399 O O . VAL B 1 555 ? 0.775 -20.766 15.008 1 98.88 555 VAL B O 1
ATOM 8402 N N . LEU B 1 556 ? 1.207 -21.562 12.984 1 98.94 556 LEU B N 1
ATOM 8403 C CA . LEU B 1 556 ? 2.355 -22.375 13.383 1 98.94 556 LEU B CA 1
ATOM 8404 C C . LEU B 1 556 ? 3.66 -21.719 12.938 1 98.94 556 LEU B C 1
ATOM 8406 O O . LEU B 1 556 ? 3.92 -21.594 11.742 1 98.94 556 LEU B O 1
ATOM 8410 N N . ASP B 1 557 ? 4.418 -21.234 13.891 1 98.88 557 ASP B N 1
ATOM 8411 C CA . ASP B 1 557 ? 5.75 -20.703 13.641 1 98.88 557 ASP B CA 1
ATOM 8412 C C . ASP B 1 557 ? 6.793 -21.828 13.625 1 98.88 557 ASP B C 1
ATOM 8414 O O . ASP B 1 557 ? 7.27 -22.25 14.68 1 98.88 557 ASP B O 1
ATOM 8418 N N . VAL B 1 558 ? 7.203 -22.234 12.422 1 98.81 558 VAL B N 1
ATOM 8419 C CA . VAL B 1 558 ? 8.094 -23.375 12.289 1 98.81 558 VAL B CA 1
ATOM 8420 C C . VAL B 1 558 ? 9.508 -22.906 11.969 1 98.81 558 VAL B C 1
ATOM 8422 O O . VAL B 1 558 ? 9.758 -22.375 10.883 1 98.81 558 VAL B O 1
ATOM 8425 N N . PHE B 1 559 ? 10.461 -23.188 12.867 1 98 559 PHE B N 1
ATOM 8426 C CA . PHE B 1 559 ? 11.852 -22.828 12.617 1 98 559 PHE B CA 1
ATOM 8427 C C . PHE B 1 559 ? 12.453 -23.75 11.555 1 98 559 PHE B C 1
ATOM 8429 O O . PHE B 1 559 ? 12.383 -24.969 11.664 1 98 559 PHE B O 1
ATOM 8436 N N . VAL B 1 560 ? 12.93 -23.125 10.516 1 96.94 560 VAL B N 1
ATOM 8437 C CA . VAL B 1 560 ? 13.594 -23.891 9.469 1 96.94 560 VAL B CA 1
ATOM 8438 C C . VAL B 1 560 ? 15 -23.328 9.242 1 96.94 560 VAL B C 1
ATOM 8440 O O . VAL B 1 560 ? 15.289 -22.188 9.57 1 96.94 560 VAL B O 1
ATOM 8443 N N . HIS B 1 561 ? 15.891 -24.141 8.789 1 93.69 561 HIS B N 1
ATOM 8444 C CA . HIS B 1 561 ? 17.219 -23.672 8.391 1 93.69 561 HIS B CA 1
ATOM 8445 C C . HIS B 1 561 ? 17.344 -23.578 6.879 1 93.69 561 HIS B C 1
ATOM 8447 O O . HIS B 1 561 ? 16.562 -24.188 6.145 1 93.69 561 HIS B O 1
ATOM 8453 N N . ASP B 1 562 ? 18.281 -22.812 6.41 1 89 562 ASP B N 1
ATOM 8454 C CA . ASP B 1 562 ? 18.531 -22.594 4.988 1 89 562 ASP B CA 1
ATOM 8455 C C . ASP B 1 562 ? 19.516 -23.609 4.426 1 89 562 ASP B C 1
ATOM 8457 O O . ASP B 1 562 ? 20.422 -24.047 5.129 1 89 562 ASP B O 1
#

Sequence (1124 aa):
MTATTGADLFVDALERYGVEYVFGNPGTTELPIVNAIGESDLEYVLGLHEDVAVGMAGGYAQTRRYHAHHDHDVLPVGVVNLHIAPGLAHGLGNLYAAKMVGAPLVVTAGNHSTDFRHEEPILSGELASMADQFCKWSDEVLDVDALPTMLRRAFRVALEPPTGPVFLGLPLDVTMAETDAEPERLGRVPTAGPGDPDAIEAAAGALVEAENPIIVVGDHVARAGADAVQAAVDLAEASGARVHGEILSSEVNFPTEHPQWISHVPPDEELASTLLSAETILFAGCSTNTTLTRHEEPLVPDHATCLHVSDAVWEVGKNQPADVAVVGDPGQALAAVADRVAERLPDEVREERLEYVDAVSEMVEAQMATMTSDERPDDPRASKAQLVDAMERVAGDAFVVDEGVTSKYAMLTRWSFEPEQYISNKGGGLGYGLPATVGAALAEGDRDDPREVVGFVGDGSYLYYPHAMYSAARYDLDLTVVVSDNRNYRILKNNTLDLMGGEEADYEFPGMDFDPPVDLVANAESHGARGTLVETPEEIEPVLEDALARDGPDVLDVFVHDMTATTGADLFVDALERYGVEYVFGNPGTTELPIVNAIGESDLEYVLGLHEDVAVGMAGGYAQTRRYHAHHDHDVLPVGVVNLHIAPGLAHGLGNLYAAKMVGAPLVVTAGNHSTDFRHEEPILSGELASMADQFCKWSDEVLDVDALPTMLRRAFRVALEPPTGPVFLGLPLDVTMAETDAEPERLGRVPTAGPGDPDAIEAAAGALVEAENPIIVVGDHVARAGADAVQAAVDLAEASGARVHGEILSSEVNFPTEHPQWISHVPPDEELASTLLSAETILFAGCSTNTTLTRHEEPLVPDHATCLHVSDAVWEVGKNQPADVAVVGDPGQALAAVADRVAERLPDEVREERLEYVDAVSEMVEAQMATMTSDERPDDPRASKAQLVDAMERVAGDAFVVDEGVTSKYAMLTRWSFEPEQYISNKGGGLGYGLPATVGAALAEGDRDDPREVVGFVGDGSYLYYPHAMYSAARYDLDLTVVVSDNRNYRILKNNTLDLMGGEEADYEFPGMDFDPPVDLVANAESHGARGTLVETPEEIEPVLEDALARDGPDVLDVFVHD

InterPro domains:
  IPR011766 Thiamine pyrophosphate enzyme, TPP-binding [PF02775] (407-558)
  IPR012000 Thiamine pyrophosphate enzyme, central domain [PF00205] (200-336)
  IPR012001 Thiamine pyrophosphate enzyme, N-terminal TPP-binding domain [PF02776] (5-118)
  IPR029035 DHS-like NAD/FAD-binding domain superfamily [SSF52467] (165-362)
  IPR029061 Thiamin diphosphate-binding fold [SSF52518] (1-186)
  IPR029061 Thiamin diphosphate-binding fold [SSF52518] (379-560)
  IPR045229 Thiamine pyrophosphate enzyme [PTHR18968] (3-561)